Protein 1U3O (pdb70)

GO terms:
  GO:0035556 intracellular signal transduction (P, IDA)
  GO:0007399 nervous system development (P, IDA)
  GO:0005085 guanyl-nucleotide exchange factor activity (F, TAS)
  GO:0043025 neuronal cell body (C, IDA)
  GO:0048471 perinuclear region of cytoplasm (C, IDA)
  GO:0050773 regulation of dendrite development (P, IDA)
  GO:0007409 axonogenesis (P, IDA)
  GO:0005515 protein binding (F, IPI)
  GO:0019899 enzyme binding (F, IPI)
  GO:0098978 glutamatergic synapse (C, IDA)
  GO:0098978 glutamatergic synapse (C, IMP)
  GO:0014069 postsynaptic density (C, IDA)
  GO:0014069 postsynaptic density (C, IMP)
  GO:1905274 regulation of modification of postsynaptic actin cytoskeleton (P, IDA)
  GO:1905274 regulation of modification of postsynaptic actin cytoskeleton (P, IMP)
  GO:0098696 regulation of neurotransmitter receptor localization to postsynaptic specialization membrane (P, IDA)
  GO:0098696 regulation of neurotransmitter receptor localization to postsynaptic specialization membrane (P, IMP)
  GO:0098793 presynapse (C, IDA)
  GO:0098793 presynapse (C, EXP)

Organism: Rattus norvegicus (NCBI:txid10116)

Radius of gyration: 10.77 Å; Cα contacts (8 Å, |Δi|>4): 151; chains: 1; bounding box: 31×25×22 Å

Sequence (67 aa):
SGGCELTVVLQDFSAAHSSELSIQVGQTVELLERPSERPGWCLVRTTERSPPQEGLVPSSTLCISHSSGGCELTVVLQDFSAAHSSELSIQVGQTVELLERPSERPGWCLVRTTERSPPQEGLVPSSTLCISHSSGGCELTVVLQDFSAAHSSELSIQVGQTVELLERPSERPGWCLVRTTERSPPQEGLVPSSTLCISHSSGGCELTVVLQDFSAAHSSELSIQVGQTVELLERPSERPGWCLVRTTERSPPQEGLVPSSTLCISHSSGGCELTVVLQDFSAAHSSELSIQVGQTVELLERPSERPGWCLVRTTERSPPQEGLVPSSTLCISHSSGGCELTVVLQDFSAAHSSELSIQVGQTVELLERPSERPGWCLVRTTERSPPQEGLVPSSTLCISHSSGGCELTVVLQDFSAAHSSELSIQVGQTVELLERPSERPGWCLVRTTERSPPQEGLVPSSTLCISHSSGGCELTVVLQDFSAAHSSELSIQVGQTVELLERPSERPGWCLVRTTERSPPQEGLVPSSTLCISHSSGGCELTVVLQDFSAAHSSELSIQVGQTVELLERPSERPGWCLVRTTERSPPQEGLVPSSTLCISHSSGGCELTVVLQDFSAAHSSELSIQVGQTVELLERPSERPGWCLVRTTERSPPQEGLVPSSTLCISHSSGGCELTVVLQDFSAAHSSELSIQVGQTVELLERPSERPGWCLVRTTERSPPQEGLVPSSTLCISHSSGGCELTVVLQDFSAAHSSELSIQVGQTVELLERPSERPGWCLVRTTERSPPQEGLVPSSTLCISHSSGGCELTVVLQDFSAAHSSELSIQVGQTVELLERPSERPGWCLVRTTERSPPQEGLVPSSTLCISHSSGGCELTVVLQDFSAAHSSELSIQVGQTVELLERPSERPGWCLVRTTERSPPQEGLVPSSTLCISHSSGGCELTVVLQDFSAAHSSELSIQVGQTVELLERPSERPGWCLVRTTERSPPQEGLVPSSTLCISHSSGGCELTVVLQDFSAAHSSELSIQVGQTVELLERPSERPGWCLVRTTERSPPQEGLVPSSTLCISHSSGGCELTVVLQDFSAAHSSELSIQVGQTVELLERPSERPGWCLVRTTERSPPQEGLVPSSTLCISHSSGGCELTVVLQDFSAAHSSELSIQVGQTVELLERPSERPGWCLVRTTERSPPQEGLVPSSTLCISHSSGGCELTVVLQDFSAAHSSELSIQVGQTVELLERPSERPGWCLVRTTERSPPQEGLVPSSTLCISHSSGGCELTVVLQDFSAAHSSELSIQVGQTVELLERPSERPGWCLVRTTERSPPQEGLVPSSTLCISHS

Nearest PDB structures (foldseek):
  1u3o-assembly1_A  TM=9.464E-01  e=4.073E-11  Rattus norvegicus
  1wfw-assembly1_A  TM=7.155E-01  e=1.075E-03  Mus musculus
  2kro-assembly1_A  TM=7.265E-01  e=5.458E-03  Mus musculus
  2kr3-assembly1_A  TM=6.565E-01  e=2.635E-03  Gallus gallus
  2da9-assembly1_A  TM=7.059E-01  e=9.037E-03  Mus musculus

Structure (mmCIF, N/CA/C/O backbone):
data_1U3O
#
_entry.id   1U3O
#
loop_
_atom_site.group_PDB
_atom_site.id
_atom_site.type_symbol
_atom_site.label_atom_id
_atom_site.label_alt_id
_atom_site.label_comp_id
_atom_site.label_asym_id
_atom_site.label_entity_id
_atom_site.label_seq_id
_atom_site.pdbx_PDB_ins_code
_atom_site.Cartn_x
_atom_site.Cartn_y
_atom_site.Cartn_z
_atom_site.occupancy
_atom_site.B_iso_or_equiv
_atom_site.auth_seq_id
_atom_site.auth_comp_id
_atom_site.auth_asym_id
_atom_site.auth_atom_id
_atom_site.pdbx_PDB_model_num
ATOM 1 N N . SER A 1 14 ? -9.464 -12.911 1.786 1.00 0.00 14 SER A N 1
ATOM 2 C CA . SER A 1 14 ? -8.798 -11.693 1.329 1.00 0.00 14 SER A CA 1
ATOM 3 C C . SER A 1 14 ? -7.497 -12.022 0.599 1.00 0.00 14 SER A C 1
ATOM 4 O O . SER A 1 14 ? -7.444 -12.001 -0.631 1.00 0.00 14 SER A O 1
ATOM 12 N N . GLY A 1 15 ? -6.451 -12.327 1.362 1.00 0.00 15 GLY A N 1
ATOM 13 C CA . GLY A 1 15 ? -5.170 -12.654 0.766 1.00 0.00 15 GLY A CA 1
ATOM 14 C C . GLY A 1 15 ? -4.001 -12.156 1.593 1.00 0.00 15 GLY A C 1
ATOM 15 O O . GLY A 1 15 ? -3.298 -12.944 2.224 1.00 0.00 15 GLY A O 1
ATOM 19 N N . GLY A 1 16 ? -3.793 -10.843 1.588 1.00 0.00 16 GLY A N 1
ATOM 20 C CA . GLY A 1 16 ? -2.700 -10.263 2.346 1.00 0.00 16 GLY A CA 1
ATOM 21 C C . GLY A 1 16 ? -2.693 -8.748 2.288 1.00 0.00 16 GLY A C 1
ATOM 22 O O . GLY A 1 16 ? -2.754 -8.163 1.209 1.00 0.00 16 GLY A O 1
ATOM 26 N N . CYS A 1 17 ? -2.612 -8.114 3.450 1.00 0.00 17 CYS A N 1
ATOM 27 C CA . CYS A 1 17 ? -2.586 -6.662 3.539 1.00 0.00 17 CYS A CA 1
ATOM 28 C C . CYS A 1 17 ? -1.492 -6.217 4.494 1.00 0.00 17 CYS A C 1
ATOM 29 O O . CYS A 1 17 ? -1.351 -6.760 5.589 1.00 0.00 17 CYS A O 1
ATOM 37 N N . GLU A 1 18 ? -0.724 -5.227 4.075 1.00 0.00 18 GLU A N 1
ATOM 38 C CA . GLU A 1 18 ? 0.359 -4.706 4.898 1.00 0.00 18 GLU A CA 1
ATOM 39 C C . GLU A 1 18 ? 0.244 -3.202 5.019 1.00 0.00 18 GLU A C 1
ATOM 40 O O . GLU A 1 18 ? -0.214 -2.539 4.102 1.00 0.00 18 GLU A O 1
ATOM 52 N N . LEU A 1 19 ? 0.667 -2.671 6.148 1.00 0.00 19 LEU A N 1
ATOM 53 C CA . LEU A 1 19 ? 0.605 -1.228 6.364 1.00 0.00 19 LEU A CA 1
ATOM 54 C C . LEU A 1 19 ? 1.745 -0.535 5.636 1.00 0.00 19 LEU A C 1
ATOM 55 O O . LEU A 1 19 ? 2.906 -0.928 5.746 1.00 0.00 19 LEU A O 1
ATOM 71 N N . THR A 1 20 ? 1.393 0.496 4.891 1.00 0.00 20 THR A N 1
ATOM 72 C CA . THR A 1 20 ? 2.364 1.264 4.128 1.00 0.00 20 THR A CA 1
ATOM 73 C C . THR A 1 20 ? 2.042 2.750 4.191 1.00 0.00 20 THR A C 1
ATOM 74 O O . THR A 1 20 ? 0.887 3.140 4.361 1.00 0.00 20 THR A O 1
ATOM 85 N N . VAL A 1 21 ? 3.068 3.573 4.045 1.00 0.00 21 VAL A N 1
ATOM 86 C CA . VAL A 1 21 ? 2.908 5.014 4.075 1.00 0.00 21 VAL A CA 1
ATOM 87 C C . VAL A 1 21 ? 3.350 5.612 2.751 1.00 0.00 21 VAL A C 1
ATOM 88 O O . VAL A 1 21 ? 4.410 5.266 2.230 1.00 0.00 21 VAL A O 1
ATOM 101 N N . VAL A 1 22 ? 2.536 6.499 2.197 1.00 0.00 22 VAL A N 1
ATOM 102 C CA . VAL A 1 22 ? 2.863 7.117 0.931 1.00 0.00 22 VAL A CA 1
ATOM 103 C C . VAL A 1 22 ? 3.984 8.129 1.080 1.00 0.00 22 VAL A C 1
ATOM 104 O O . VAL A 1 22 ? 3.934 9.014 1.935 1.00 0.00 22 VAL A O 1
ATOM 117 N N . LEU A 1 23 ? 5.002 7.986 0.242 1.00 0.00 23 LEU A N 1
ATOM 118 C CA . LEU A 1 23 ? 6.144 8.878 0.275 1.00 0.00 23 LEU A CA 1
ATOM 119 C C . LEU A 1 23 ? 5.837 10.203 -0.418 1.00 0.00 23 LEU A C 1
ATOM 120 O O . LEU A 1 23 ? 6.483 11.214 -0.145 1.00 0.00 23 LEU A O 1
ATOM 136 N N . GLN A 1 24 ? 4.864 10.196 -1.324 1.00 0.00 24 GLN A N 1
ATOM 137 C CA . GLN A 1 24 ? 4.491 11.393 -2.048 1.00 0.00 24 GLN A CA 1
ATOM 138 C C . GLN A 1 24 ? 2.980 11.427 -2.276 1.00 0.00 24 GLN A C 1
ATOM 139 O O . GLN A 1 24 ? 2.341 10.379 -2.376 1.00 0.00 24 GLN A O 1
ATOM 153 N N . ASP A 1 25 ? 2.408 12.624 -2.360 1.00 0.00 25 ASP A N 1
ATOM 154 C CA . ASP A 1 25 ? 0.970 12.746 -2.580 1.00 0.00 25 ASP A CA 1
ATOM 155 C C . ASP A 1 25 ? 0.618 12.256 -3.975 1.00 0.00 25 ASP A C 1
ATOM 156 O O . ASP A 1 25 ? 1.392 12.404 -4.920 1.00 0.00 25 ASP A O 1
ATOM 165 N N . PHE A 1 26 ? -0.559 11.680 -4.085 1.00 0.00 26 PHE A N 1
ATOM 166 C CA . PHE A 1 26 ? -1.052 11.163 -5.349 1.00 0.00 26 PHE A CA 1
ATOM 167 C C . PHE A 1 26 ? -2.543 11.355 -5.467 1.00 0.00 26 PHE A C 1
ATOM 168 O O . PHE A 1 26 ? -3.247 11.412 -4.469 1.00 0.00 26 PHE A O 1
ATOM 185 N N . SER A 1 27 ? -3.020 11.442 -6.688 1.00 0.00 27 SER A N 1
ATOM 186 C CA . SER A 1 27 ? -4.417 11.596 -6.945 1.00 0.00 27 SER A CA 1
ATOM 187 C C . SER A 1 27 ? -4.876 10.491 -7.884 1.00 0.00 27 SER A C 1
ATOM 188 O O . SER A 1 27 ? -4.179 10.143 -8.837 1.00 0.00 27 SER A O 1
ATOM 196 N N . ALA A 1 28 ? -6.030 9.927 -7.586 1.00 0.00 28 ALA A N 1
ATOM 197 C CA . ALA A 1 28 ? -6.592 8.839 -8.361 1.00 0.00 28 ALA A CA 1
ATOM 198 C C . ALA A 1 28 ? -6.612 9.103 -9.861 1.00 0.00 28 ALA A C 1
ATOM 199 O O . ALA A 1 28 ? -6.117 10.120 -10.347 1.00 0.00 28 ALA A O 1
ATOM 206 N N . ALA A 1 29 ? -7.206 8.158 -10.579 1.00 0.00 29 ALA A N 1
ATOM 207 C CA . ALA A 1 29 ? -7.327 8.230 -12.029 1.00 0.00 29 ALA A CA 1
ATOM 208 C C . ALA A 1 29 ? -7.997 6.973 -12.568 1.00 0.00 29 ALA A C 1
ATOM 209 O O . ALA A 1 29 ? -8.741 7.024 -13.548 1.00 0.00 29 ALA A O 1
ATOM 216 N N . HIS A 1 30 ? -7.728 5.838 -11.921 1.00 0.00 30 HIS A N 1
ATOM 217 C CA . HIS A 1 30 ? -8.305 4.567 -12.339 1.00 0.00 30 HIS A CA 1
ATOM 218 C C . HIS A 1 30 ? -9.416 4.111 -11.391 1.00 0.00 30 HIS A C 1
ATOM 219 O O . HIS A 1 30 ? -9.737 4.770 -10.397 1.00 0.00 30 HIS A O 1
ATOM 234 N N . SER A 1 31 ? -9.999 2.971 -11.727 1.00 0.00 31 SER A N 1
ATOM 235 C CA . SER A 1 31 ? -11.097 2.382 -10.961 1.00 0.00 31 SER A CA 1
ATOM 236 C C . SER A 1 31 ? -10.805 2.325 -9.467 1.00 0.00 31 SER A C 1
ATOM 237 O O . SER A 1 31 ? -11.486 2.966 -8.668 1.00 0.00 31 SER A O 1
ATOM 245 N N . SER A 1 32 ? -9.806 1.540 -9.093 1.00 0.00 32 SER A N 1
ATOM 246 C CA . SER A 1 32 ? -9.449 1.388 -7.691 1.00 0.00 32 SER A CA 1
ATOM 247 C C . SER A 1 32 ? -8.372 2.384 -7.266 1.00 0.00 32 SER A C 1
ATOM 248 O O . SER A 1 32 ? -7.494 2.043 -6.480 1.00 0.00 32 SER A O 1
ATOM 256 N N . GLU A 1 33 ? -8.440 3.612 -7.783 1.00 0.00 33 GLU A N 1
ATOM 257 C CA . GLU A 1 33 ? -7.473 4.636 -7.446 1.00 0.00 33 GLU A CA 1
ATOM 258 C C . GLU A 1 33 ? -8.060 5.645 -6.472 1.00 0.00 33 GLU A C 1
ATOM 259 O O . GLU A 1 33 ? -9.276 5.828 -6.409 1.00 0.00 33 GLU A O 1
ATOM 271 N N . LEU A 1 34 ? -7.191 6.313 -5.727 1.00 0.00 34 LEU A N 1
ATOM 272 C CA . LEU A 1 34 ? -7.628 7.316 -4.781 1.00 0.00 34 LEU A CA 1
ATOM 273 C C . LEU A 1 34 ? -6.543 8.353 -4.555 1.00 0.00 34 LEU A C 1
ATOM 274 O O . LEU A 1 34 ? -5.387 8.144 -4.914 1.00 0.00 34 LEU A O 1
ATOM 290 N N . SER A 1 35 ? -6.926 9.470 -3.958 1.00 0.00 35 SER A N 1
ATOM 291 C CA . SER A 1 35 ? -6.000 10.533 -3.678 1.00 0.00 35 SER A CA 1
ATOM 292 C C . SER A 1 35 ? -5.385 10.347 -2.309 1.00 0.00 35 SER A C 1
ATOM 293 O O . SER A 1 35 ? -6.079 10.221 -1.299 1.00 0.00 35 SER A O 1
ATOM 301 N N . ILE A 1 36 ? -4.073 10.320 -2.300 1.00 0.00 36 ILE A N 1
ATOM 302 C CA . ILE A 1 36 ? -3.304 10.139 -1.087 1.00 0.00 36 ILE A CA 1
ATOM 303 C C . ILE A 1 36 ? -2.321 11.285 -0.906 1.00 0.00 36 ILE A C 1
ATOM 304 O O . ILE A 1 36 ? -2.052 12.044 -1.837 1.00 0.00 36 ILE A O 1
ATOM 320 N N . GLN A 1 37 ? -1.801 11.409 0.300 1.00 0.00 37 GLN A N 1
ATOM 321 C CA . GLN A 1 37 ? -0.862 12.454 0.634 1.00 0.00 37 GLN A CA 1
ATOM 322 C C . GLN A 1 37 ? 0.361 11.898 1.349 1.00 0.00 37 GLN A C 1
ATOM 323 O O . GLN A 1 37 ? 0.274 10.935 2.104 1.00 0.00 37 GLN A O 1
ATOM 337 N N . VAL A 1 38 ? 1.495 12.530 1.104 1.00 0.00 38 VAL A N 1
ATOM 338 C CA . VAL A 1 38 ? 2.755 12.123 1.712 1.00 0.00 38 VAL A CA 1
ATOM 339 C C . VAL A 1 38 ? 2.692 12.194 3.240 1.00 0.00 38 VAL A C 1
ATOM 340 O O . VAL A 1 38 ? 2.475 13.264 3.807 1.00 0.00 38 VAL A O 1
ATOM 353 N N . GLY A 1 39 ? 2.920 11.061 3.903 1.00 0.00 39 GLY A N 1
ATOM 354 C CA . GLY A 1 39 ? 2.922 11.048 5.358 1.00 0.00 39 GLY A CA 1
ATOM 355 C C . GLY A 1 39 ? 1.843 10.192 5.984 1.00 0.00 39 GLY A C 1
ATOM 356 O O . GLY A 1 39 ? 1.976 9.770 7.133 1.00 0.00 39 GLY A O 1
ATOM 360 N N . GLN A 1 40 ? 0.769 9.947 5.255 1.00 0.00 40 GLN A N 1
ATOM 361 C CA . GLN A 1 40 ? -0.324 9.159 5.775 1.00 0.00 40 GLN A CA 1
ATOM 362 C C . GLN A 1 40 ? -0.025 7.668 5.729 1.00 0.00 40 GLN A C 1
ATOM 363 O O . GLN A 1 40 ? 0.930 7.229 5.089 1.00 0.00 40 GLN A O 1
ATOM 377 N N . THR A 1 41 ? -0.868 6.897 6.399 1.00 0.00 41 THR A N 1
ATOM 378 C CA . THR A 1 41 ? -0.719 5.450 6.425 1.00 0.00 41 THR A CA 1
ATOM 379 C C . THR A 1 41 ? -1.952 4.755 5.883 1.00 0.00 41 THR A C 1
ATOM 380 O O . THR A 1 41 ? -3.070 4.962 6.356 1.00 0.00 41 THR A O 1
ATOM 391 N N . VAL A 1 42 ? -1.712 3.874 4.944 1.00 0.00 42 VAL A N 1
ATOM 392 C CA . VAL A 1 42 ? -2.749 3.063 4.381 1.00 0.00 42 VAL A CA 1
ATOM 393 C C . VAL A 1 42 ? -2.135 1.711 4.024 1.00 0.00 42 VAL A C 1
ATOM 394 O O . VAL A 1 42 ? -0.984 1.626 3.598 1.00 0.00 42 VAL A O 1
ATOM 407 N N . GLU A 1 43 ? -2.896 0.665 4.264 1.00 0.00 43 GLU A N 1
ATOM 408 C CA . GLU A 1 43 ? -2.428 -0.690 4.039 1.00 0.00 43 GLU A CA 1
ATOM 409 C C . GLU A 1 43 ? -2.456 -1.097 2.569 1.00 0.00 43 GLU A C 1
ATOM 410 O O . GLU A 1 43 ? -3.492 -1.048 1.919 1.00 0.00 43 GLU A O 1
ATOM 422 N N . LEU A 1 44 ? -1.302 -1.525 2.064 1.00 0.00 44 LEU A N 1
ATOM 423 C CA . LEU A 1 44 ? -1.189 -1.967 0.694 1.00 0.00 44 LEU A CA 1
ATOM 424 C C . LEU A 1 44 ? -1.922 -3.270 0.475 1.00 0.00 44 LEU A C 1
ATOM 425 O O . LEU A 1 44 ? -2.021 -4.116 1.377 1.00 0.00 44 LEU A O 1
ATOM 441 N N . LEU A 1 45 ? -2.435 -3.401 -0.738 1.00 0.00 45 LEU A N 1
ATOM 442 C CA . LEU A 1 45 ? -3.192 -4.575 -1.145 1.00 0.00 45 LEU A CA 1
ATOM 443 C C . LEU A 1 45 ? -2.278 -5.761 -1.426 1.00 0.00 45 LEU A C 1
ATOM 444 O O . LEU A 1 45 ? -2.436 -6.820 -0.826 1.00 0.00 45 LEU A O 1
ATOM 460 N N . GLU A 1 46 ? -1.332 -5.599 -2.352 1.00 0.00 46 GLU A N 1
ATOM 461 C CA . GLU A 1 46 ? -0.433 -6.673 -2.697 1.00 0.00 46 GLU A CA 1
ATOM 462 C C . GLU A 1 46 ? 1.035 -6.233 -2.584 1.00 0.00 46 GLU A C 1
ATOM 463 O O . GLU A 1 46 ? 1.362 -5.333 -1.811 1.00 0.00 46 GLU A O 1
ATOM 475 N N . ARG A 1 47 ? 1.909 -6.887 -3.341 1.00 0.00 47 ARG A N 1
ATOM 476 C CA . ARG A 1 47 ? 3.338 -6.590 -3.315 1.00 0.00 47 ARG A CA 1
ATOM 477 C C . ARG A 1 47 ? 3.879 -6.334 -4.723 1.00 0.00 47 ARG A C 1
ATOM 478 O O . ARG A 1 47 ? 3.187 -6.579 -5.711 1.00 0.00 47 ARG A O 1
ATOM 499 N N . PRO A 1 48 ? 5.134 -5.840 -4.841 1.00 0.00 48 PRO A N 1
ATOM 500 C CA . PRO A 1 48 ? 5.751 -5.563 -6.131 1.00 0.00 48 PRO A CA 1
ATOM 501 C C . PRO A 1 48 ? 6.486 -6.770 -6.718 1.00 0.00 48 PRO A C 1
ATOM 502 O O . PRO A 1 48 ? 7.426 -6.610 -7.497 1.00 0.00 48 PRO A O 1
ATOM 513 N N . SER A 1 49 ? 6.053 -7.976 -6.354 1.00 0.00 49 SER A N 1
ATOM 514 C CA . SER A 1 49 ? 6.675 -9.191 -6.865 1.00 0.00 49 SER A CA 1
ATOM 515 C C . SER A 1 49 ? 6.397 -9.341 -8.349 1.00 0.00 49 SER A C 1
ATOM 516 O O . SER A 1 49 ? 7.295 -9.607 -9.147 1.00 0.00 49 SER A O 1
ATOM 524 N N . GLU A 1 50 ? 5.142 -9.149 -8.700 1.00 0.00 50 GLU A N 1
ATOM 525 C CA . GLU A 1 50 ? 4.697 -9.232 -10.072 1.00 0.00 50 GLU A CA 1
ATOM 526 C C . GLU A 1 50 ? 5.124 -7.985 -10.833 1.00 0.00 50 GLU A C 1
ATOM 527 O O . GLU A 1 50 ? 5.516 -8.041 -11.997 1.00 0.00 50 GLU A O 1
ATOM 539 N N . ARG A 1 51 ? 5.046 -6.860 -10.137 1.00 0.00 51 ARG A N 1
ATOM 540 C CA . ARG A 1 51 ? 5.424 -5.571 -10.699 1.00 0.00 51 ARG A CA 1
ATOM 541 C C . ARG A 1 51 ? 6.527 -4.937 -9.848 1.00 0.00 51 ARG A C 1
ATOM 542 O O . ARG A 1 51 ? 6.330 -4.701 -8.659 1.00 0.00 51 ARG A O 1
ATOM 563 N N . PRO A 1 52 ? 7.709 -4.658 -10.426 1.00 0.00 52 PRO A N 1
ATOM 564 C CA . PRO A 1 52 ? 8.811 -4.066 -9.688 1.00 0.00 52 PRO A CA 1
ATOM 565 C C . PRO A 1 52 ? 8.812 -2.550 -9.758 1.00 0.00 52 PRO A C 1
ATOM 566 O O . PRO A 1 52 ? 9.046 -1.963 -10.815 1.00 0.00 52 PRO A O 1
ATOM 577 N N . GLY A 1 53 ? 8.552 -1.921 -8.620 1.00 0.00 53 GLY A N 1
ATOM 578 C CA . GLY A 1 53 ? 8.529 -0.477 -8.560 1.00 0.00 53 GLY A CA 1
ATOM 579 C C . GLY A 1 53 ? 7.177 0.095 -8.203 1.00 0.00 53 GLY A C 1
ATOM 580 O O . GLY A 1 53 ? 7.031 1.307 -8.087 1.00 0.00 53 GLY A O 1
ATOM 584 N N . TRP A 1 54 ? 6.180 -0.767 -8.067 1.00 0.00 54 TRP A N 1
ATOM 585 C CA . TRP A 1 54 ? 4.828 -0.351 -7.758 1.00 0.00 54 TRP A CA 1
ATOM 586 C C . TRP A 1 54 ? 4.338 -0.812 -6.375 1.00 0.00 54 TRP A C 1
ATOM 587 O O . TRP A 1 54 ? 4.888 -1.737 -5.778 1.00 0.00 54 TRP A O 1
ATOM 608 N N . CYS A 1 55 ? 3.260 -0.172 -5.907 1.00 0.00 55 CYS A N 1
ATOM 609 C CA . CYS A 1 55 ? 2.639 -0.524 -4.631 1.00 0.00 55 CYS A CA 1
ATOM 610 C C . CYS A 1 55 ? 1.200 -0.029 -4.575 1.00 0.00 55 CYS A C 1
ATOM 611 O O . CYS A 1 55 ? 0.814 0.903 -5.274 1.00 0.00 55 CYS A O 1
ATOM 619 N N . LEU A 1 56 ? 0.412 -0.687 -3.756 1.00 0.00 56 LEU A N 1
ATOM 620 C CA . LEU A 1 56 ? -0.995 -0.359 -3.607 1.00 0.00 56 LEU A CA 1
ATOM 621 C C . LEU A 1 56 ? -1.297 0.235 -2.238 1.00 0.00 56 LEU A C 1
ATOM 622 O O . LEU A 1 56 ? -0.523 0.065 -1.299 1.00 0.00 56 LEU A O 1
ATOM 638 N N . VAL A 1 57 ? -2.420 0.949 -2.130 1.00 0.00 57 VAL A N 1
ATOM 639 C CA . VAL A 1 57 ? -2.798 1.565 -0.862 1.00 0.00 57 VAL A CA 1
ATOM 640 C C . VAL A 1 57 ? -4.300 1.405 -0.569 1.00 0.00 57 VAL A C 1
ATOM 641 O O . VAL A 1 57 ? -5.132 1.868 -1.326 1.00 0.00 57 VAL A O 1
ATOM 654 N N . ARG A 1 58 ? -4.633 0.784 0.566 1.00 0.00 58 ARG A N 1
ATOM 655 C CA . ARG A 1 58 ? -6.029 0.601 0.976 1.00 0.00 58 ARG A CA 1
ATOM 656 C C . ARG A 1 58 ? -6.279 1.196 2.375 1.00 0.00 58 ARG A C 1
ATOM 657 O O . ARG A 1 58 ? -5.446 1.075 3.268 1.00 0.00 58 ARG A O 1
ATOM 678 N N . THR A 1 59 ? -7.452 1.798 2.583 1.00 0.00 59 THR A N 1
ATOM 679 C CA . THR A 1 59 ? -7.779 2.358 3.885 1.00 0.00 59 THR A CA 1
ATOM 680 C C . THR A 1 59 ? -8.884 1.557 4.544 1.00 0.00 59 THR A C 1
ATOM 681 O O . THR A 1 59 ? -9.901 1.262 3.920 1.00 0.00 59 THR A O 1
ATOM 692 N N . THR A 1 60 ? -8.666 1.202 5.807 1.00 0.00 60 THR A N 1
ATOM 693 C CA . THR A 1 60 ? -9.634 0.425 6.570 1.00 0.00 60 THR A CA 1
ATOM 694 C C . THR A 1 60 ? -10.132 1.198 7.794 1.00 0.00 60 THR A C 1
ATOM 695 O O . THR A 1 60 ? -11.159 0.846 8.376 1.00 0.00 60 THR A O 1
ATOM 706 N N . GLU A 1 61 ? -9.420 2.264 8.177 1.00 0.00 61 GLU A N 1
ATOM 707 C CA . GLU A 1 61 ? -9.827 3.081 9.317 1.00 0.00 61 GLU A CA 1
ATOM 708 C C . GLU A 1 61 ? -10.747 4.225 8.880 1.00 0.00 61 GLU A C 1
ATOM 709 O O . GLU A 1 61 ? -10.937 5.198 9.610 1.00 0.00 61 GLU A O 1
ATOM 721 N N . ARG A 1 62 ? -11.322 4.088 7.689 1.00 0.00 62 ARG A N 1
ATOM 722 C CA . ARG A 1 62 ? -12.225 5.061 7.132 1.00 0.00 62 ARG A CA 1
ATOM 723 C C . ARG A 1 62 ? -13.349 4.316 6.432 1.00 0.00 62 ARG A C 1
ATOM 724 O O . ARG A 1 62 ? -13.195 3.864 5.299 1.00 0.00 62 ARG A O 1
ATOM 745 N N . SER A 1 63 ? -14.464 4.159 7.125 1.00 0.00 63 SER A N 1
ATOM 746 C CA . SER A 1 63 ? -15.597 3.427 6.579 1.00 0.00 63 SER A CA 1
ATOM 747 C C . SER A 1 63 ? -16.434 4.316 5.651 1.00 0.00 63 SER A C 1
ATOM 748 O O . SER A 1 63 ? -16.861 5.398 6.054 1.00 0.00 63 SER A O 1
ATOM 756 N N . PRO A 1 64 ? -16.684 3.882 4.389 1.00 0.00 64 PRO A N 1
ATOM 757 C CA . PRO A 1 64 ? -16.206 2.601 3.840 1.00 0.00 64 PRO A CA 1
ATOM 758 C C . PRO A 1 64 ? -14.741 2.660 3.392 1.00 0.00 64 PRO A C 1
ATOM 759 O O . PRO A 1 64 ? -14.273 3.701 2.930 1.00 0.00 64 PRO A O 1
ATOM 770 N N . PRO A 1 65 ? -13.993 1.536 3.504 1.00 0.00 65 PRO A N 1
ATOM 771 C CA . PRO A 1 65 ? -12.583 1.476 3.089 1.00 0.00 65 PRO A CA 1
ATOM 772 C C . PRO A 1 65 ? -12.399 1.972 1.666 1.00 0.00 65 PRO A C 1
ATOM 773 O O . PRO A 1 65 ? -13.371 2.199 0.945 1.00 0.00 65 PRO A O 1
ATOM 784 N N . GLN A 1 66 ? -11.151 2.145 1.271 1.00 0.00 66 GLN A N 1
ATOM 785 C CA . GLN A 1 66 ? -10.829 2.613 -0.040 1.00 0.00 66 GLN A CA 1
ATOM 786 C C . GLN A 1 66 ? -9.575 1.909 -0.521 1.00 0.00 66 GLN A C 1
ATOM 787 O O . GLN A 1 66 ? -8.821 1.374 0.288 1.00 0.00 66 GLN A O 1
ATOM 801 N N . GLU A 1 67 ? -9.353 1.884 -1.827 1.00 0.00 67 GLU A N 1
ATOM 802 C CA . GLU A 1 67 ? -8.183 1.210 -2.368 1.00 0.00 67 GLU A CA 1
ATOM 803 C C . GLU A 1 67 ? -7.522 2.069 -3.430 1.00 0.00 67 GLU A C 1
ATOM 804 O O . GLU A 1 67 ? -8.185 2.835 -4.126 1.00 0.00 67 GLU A O 1
ATOM 816 N N . GLY A 1 68 ? -6.211 1.951 -3.520 1.00 0.00 68 GLY A N 1
ATOM 817 C CA . GLY A 1 68 ? -5.463 2.764 -4.466 1.00 0.00 68 GLY A CA 1
ATOM 818 C C . GLY A 1 68 ? -4.317 2.045 -5.146 1.00 0.00 68 GLY A C 1
ATOM 819 O O . GLY A 1 68 ? -3.973 0.916 -4.794 1.00 0.00 68 GLY A O 1
ATOM 823 N N . LEU A 1 69 ? -3.722 2.727 -6.123 1.00 0.00 69 LEU A N 1
ATOM 824 C CA . LEU A 1 69 ? -2.597 2.191 -6.876 1.00 0.00 69 LEU A CA 1
ATOM 825 C C . LEU A 1 69 ? -1.618 3.290 -7.266 1.00 0.00 69 LEU A C 1
ATOM 826 O O . LEU A 1 69 ? -2.004 4.323 -7.812 1.00 0.00 69 LEU A O 1
ATOM 842 N N . VAL A 1 70 ? -0.346 3.048 -6.987 1.00 0.00 70 VAL A N 1
ATOM 843 C CA . VAL A 1 70 ? 0.713 3.996 -7.311 1.00 0.00 70 VAL A CA 1
ATOM 844 C C . VAL A 1 70 ? 2.043 3.264 -7.313 1.00 0.00 70 VAL A C 1
ATOM 845 O O . VAL A 1 70 ? 2.091 2.078 -6.990 1.00 0.00 70 VAL A O 1
ATOM 858 N N . PRO A 1 71 ? 3.152 3.929 -7.664 1.00 0.00 71 PRO A N 1
ATOM 859 C CA . PRO A 1 71 ? 4.434 3.283 -7.670 1.00 0.00 71 PRO A CA 1
ATOM 860 C C . PRO A 1 71 ? 5.125 3.379 -6.318 1.00 0.00 71 PRO A C 1
ATOM 861 O O . PRO A 1 71 ? 4.854 4.279 -5.528 1.00 0.00 71 PRO A O 1
ATOM 872 N N . SER A 1 72 ? 6.016 2.437 -6.067 1.00 0.00 72 SER A N 1
ATOM 873 C CA . SER A 1 72 ? 6.771 2.364 -4.822 1.00 0.00 72 SER A CA 1
ATOM 874 C C . SER A 1 72 ? 7.362 3.722 -4.437 1.00 0.00 72 SER A C 1
ATOM 875 O O . SER A 1 72 ? 7.574 4.004 -3.260 1.00 0.00 72 SER A O 1
ATOM 883 N N . SER A 1 73 ? 7.618 4.564 -5.431 1.00 0.00 73 SER A N 1
ATOM 884 C CA . SER A 1 73 ? 8.170 5.888 -5.173 1.00 0.00 73 SER A CA 1
ATOM 885 C C . SER A 1 73 ? 7.239 6.685 -4.262 1.00 0.00 73 SER A C 1
ATOM 886 O O . SER A 1 73 ? 7.685 7.529 -3.484 1.00 0.00 73 SER A O 1
ATOM 894 N N . THR A 1 74 ? 5.941 6.413 -4.373 1.00 0.00 74 THR A N 1
ATOM 895 C CA . THR A 1 74 ? 4.933 7.095 -3.580 1.00 0.00 74 THR A CA 1
ATOM 896 C C . THR A 1 74 ? 4.364 6.178 -2.501 1.00 0.00 74 THR A C 1
ATOM 897 O O . THR A 1 74 ? 3.396 6.534 -1.842 1.00 0.00 74 THR A O 1
ATOM 908 N N . LEU A 1 75 ? 4.950 4.995 -2.339 1.00 0.00 75 LEU A N 1
ATOM 909 C CA . LEU A 1 75 ? 4.491 4.040 -1.358 1.00 0.00 75 LEU A CA 1
ATOM 910 C C . LEU A 1 75 ? 5.668 3.404 -0.638 1.00 0.00 75 LEU A C 1
ATOM 911 O O . LEU A 1 75 ? 6.633 2.967 -1.258 1.00 0.00 75 LEU A O 1
ATOM 927 N N . CYS A 1 76 ? 5.571 3.345 0.672 1.00 0.00 76 CYS A N 1
ATOM 928 C CA . CYS A 1 76 ? 6.622 2.750 1.497 1.00 0.00 76 CYS A CA 1
ATOM 929 C C . CYS A 1 76 ? 6.885 1.307 1.077 1.00 0.00 76 CYS A C 1
ATOM 930 O O . CYS A 1 76 ? 5.970 0.484 1.042 1.00 0.00 76 CYS A O 1
ATOM 938 N N . ILE A 1 77 ? 8.138 1.008 0.751 1.00 0.00 77 ILE A N 1
ATOM 939 C CA . ILE A 1 77 ? 8.512 -0.333 0.324 1.00 0.00 77 ILE A CA 1
ATOM 940 C C . ILE A 1 77 ? 9.773 -0.817 1.043 1.00 0.00 77 ILE A C 1
ATOM 941 O O . ILE A 1 77 ? 10.353 -0.094 1.852 1.00 0.00 77 ILE A O 1
ATOM 957 N N . SER A 1 78 ? 10.187 -2.044 0.739 1.00 0.00 78 SER A N 1
ATOM 958 C CA . SER A 1 78 ? 11.375 -2.625 1.353 1.00 0.00 78 SER A CA 1
ATOM 959 C C . SER A 1 78 ? 12.419 -2.970 0.295 1.00 0.00 78 SER A C 1
ATOM 960 O O . SER A 1 78 ? 13.586 -2.594 0.415 1.00 0.00 78 SER A O 1
ATOM 968 N N . HIS A 1 79 ? 11.991 -3.685 -0.740 1.00 0.00 79 HIS A N 1
ATOM 969 C CA . HIS A 1 79 ? 12.886 -4.083 -1.822 1.00 0.00 79 HIS A CA 1
ATOM 970 C C . HIS A 1 79 ? 13.992 -5.000 -1.304 1.00 0.00 79 HIS A C 1
ATOM 971 O O . HIS A 1 79 ? 14.757 -4.628 -0.414 1.00 0.00 79 HIS A O 1
ATOM 986 N N . SER A 1 80 ? 14.070 -6.200 -1.870 1.00 0.00 80 SER A N 1
ATOM 987 C CA . SER A 1 80 ? 15.081 -7.171 -1.467 1.00 0.00 80 SER A CA 1
ATOM 988 C C . SER A 1 80 ? 16.294 -7.107 -2.390 1.00 0.00 80 SER A C 1
ATOM 989 O O . SER A 1 80 ? 16.154 -7.007 -3.609 1.00 0.00 80 SER A O 1
ATOM 997 N N . SER A 1 14 ? 2.907 -15.757 4.418 1.00 0.00 14 SER A N 2
ATOM 998 C CA . SER A 1 14 ? 1.530 -15.292 4.305 1.00 0.00 14 SER A CA 2
ATOM 999 C C . SER A 1 14 ? 1.439 -13.793 4.571 1.00 0.00 14 SER A C 2
ATOM 1000 O O . SER A 1 14 ? 2.359 -13.195 5.129 1.00 0.00 14 SER A O 2
ATOM 1008 N N . GLY A 1 15 ? 0.325 -13.191 4.167 1.00 0.00 15 GLY A N 2
ATOM 1009 C CA . GLY A 1 15 ? 0.138 -11.767 4.371 1.00 0.00 15 GLY A CA 2
ATOM 1010 C C . GLY A 1 15 ? -1.233 -11.292 3.931 1.00 0.00 15 GLY A C 2
ATOM 1011 O O . GLY A 1 15 ? -2.201 -11.382 4.687 1.00 0.00 15 GLY A O 2
ATOM 1015 N N . GLY A 1 16 ? -1.316 -10.783 2.706 1.00 0.00 16 GLY A N 2
ATOM 1016 C CA . GLY A 1 16 ? -2.581 -10.298 2.188 1.00 0.00 16 GLY A CA 2
ATOM 1017 C C . GLY A 1 16 ? -2.696 -8.788 2.264 1.00 0.00 16 GLY A C 2
ATOM 1018 O O . GLY A 1 16 ? -2.898 -8.124 1.252 1.00 0.00 16 GLY A O 2
ATOM 1022 N N . CYS A 1 17 ? -2.558 -8.248 3.468 1.00 0.00 17 CYS A N 2
ATOM 1023 C CA . CYS A 1 17 ? -2.633 -6.808 3.682 1.00 0.00 17 CYS A CA 2
ATOM 1024 C C . CYS A 1 17 ? -1.504 -6.352 4.588 1.00 0.00 17 CYS A C 2
ATOM 1025 O O . CYS A 1 17 ? -1.309 -6.895 5.675 1.00 0.00 17 CYS A O 2
ATOM 1033 N N . GLU A 1 18 ? -0.766 -5.350 4.141 1.00 0.00 18 GLU A N 2
ATOM 1034 C CA . GLU A 1 18 ? 0.342 -4.819 4.921 1.00 0.00 18 GLU A CA 2
ATOM 1035 C C . GLU A 1 18 ? 0.217 -3.317 5.042 1.00 0.00 18 GLU A C 2
ATOM 1036 O O . GLU A 1 18 ? -0.283 -2.666 4.138 1.00 0.00 18 GLU A O 2
ATOM 1048 N N . LEU A 1 19 ? 0.683 -2.774 6.150 1.00 0.00 19 LEU A N 2
ATOM 1049 C CA . LEU A 1 19 ? 0.618 -1.330 6.360 1.00 0.00 19 LEU A CA 2
ATOM 1050 C C . LEU A 1 19 ? 1.703 -0.645 5.549 1.00 0.00 19 LEU A C 2
ATOM 1051 O O . LEU A 1 19 ? 2.844 -1.104 5.500 1.00 0.00 19 LEU A O 2
ATOM 1067 N N . THR A 1 20 ? 1.330 0.437 4.889 1.00 0.00 20 THR A N 2
ATOM 1068 C CA . THR A 1 20 ? 2.256 1.170 4.046 1.00 0.00 20 THR A CA 2
ATOM 1069 C C . THR A 1 20 ? 2.067 2.680 4.184 1.00 0.00 20 THR A C 2
ATOM 1070 O O . THR A 1 20 ? 0.956 3.164 4.386 1.00 0.00 20 THR A O 2
ATOM 1081 N N . VAL A 1 21 ? 3.162 3.417 4.047 1.00 0.00 21 VAL A N 2
ATOM 1082 C CA . VAL A 1 21 ? 3.130 4.868 4.124 1.00 0.00 21 VAL A CA 2
ATOM 1083 C C . VAL A 1 21 ? 3.523 5.462 2.778 1.00 0.00 21 VAL A C 2
ATOM 1084 O O . VAL A 1 21 ? 4.524 5.058 2.186 1.00 0.00 21 VAL A O 2
ATOM 1097 N N . VAL A 1 22 ? 2.734 6.410 2.285 1.00 0.00 22 VAL A N 2
ATOM 1098 C CA . VAL A 1 22 ? 3.019 7.027 1.003 1.00 0.00 22 VAL A CA 2
ATOM 1099 C C . VAL A 1 22 ? 4.062 8.127 1.122 1.00 0.00 22 VAL A C 2
ATOM 1100 O O . VAL A 1 22 ? 3.941 9.034 1.947 1.00 0.00 22 VAL A O 2
ATOM 1113 N N . LEU A 1 23 ? 5.092 8.028 0.293 1.00 0.00 23 LEU A N 2
ATOM 1114 C CA . LEU A 1 23 ? 6.174 8.997 0.294 1.00 0.00 23 LEU A CA 2
ATOM 1115 C C . LEU A 1 23 ? 5.769 10.308 -0.380 1.00 0.00 23 LEU A C 2
ATOM 1116 O O . LEU A 1 23 ? 6.320 11.361 -0.066 1.00 0.00 23 LEU A O 2
ATOM 1132 N N . GLN A 1 24 ? 4.826 10.247 -1.317 1.00 0.00 24 GLN A N 2
ATOM 1133 C CA . GLN A 1 24 ? 4.384 11.440 -2.017 1.00 0.00 24 GLN A CA 2
ATOM 1134 C C . GLN A 1 24 ? 2.870 11.418 -2.225 1.00 0.00 24 GLN A C 2
ATOM 1135 O O . GLN A 1 24 ? 2.272 10.350 -2.357 1.00 0.00 24 GLN A O 2
ATOM 1149 N N . ASP A 1 25 ? 2.255 12.595 -2.260 1.00 0.00 25 ASP A N 2
ATOM 1150 C CA . ASP A 1 25 ? 0.811 12.678 -2.462 1.00 0.00 25 ASP A CA 2
ATOM 1151 C C . ASP A 1 25 ? 0.466 12.234 -3.873 1.00 0.00 25 ASP A C 2
ATOM 1152 O O . ASP A 1 25 ? 1.234 12.436 -4.813 1.00 0.00 25 ASP A O 2
ATOM 1161 N N . PHE A 1 26 ? -0.698 11.638 -4.004 1.00 0.00 26 PHE A N 2
ATOM 1162 C CA . PHE A 1 26 ? -1.180 11.162 -5.289 1.00 0.00 26 PHE A CA 2
ATOM 1163 C C . PHE A 1 26 ? -2.673 11.331 -5.399 1.00 0.00 26 PHE A C 2
ATOM 1164 O O . PHE A 1 26 ? -3.378 11.330 -4.401 1.00 0.00 26 PHE A O 2
ATOM 1181 N N . SER A 1 27 ? -3.151 11.464 -6.616 1.00 0.00 27 SER A N 2
ATOM 1182 C CA . SER A 1 27 ? -4.550 11.600 -6.868 1.00 0.00 27 SER A CA 2
ATOM 1183 C C . SER A 1 27 ? -4.983 10.523 -7.848 1.00 0.00 27 SER A C 2
ATOM 1184 O O . SER A 1 27 ? -4.273 10.225 -8.808 1.00 0.00 27 SER A O 2
ATOM 1192 N N . ALA A 1 28 ? -6.127 9.922 -7.579 1.00 0.00 28 ALA A N 2
ATOM 1193 C CA . ALA A 1 28 ? -6.660 8.852 -8.399 1.00 0.00 28 ALA A CA 2
ATOM 1194 C C . ALA A 1 28 ? -6.651 9.157 -9.891 1.00 0.00 28 ALA A C 2
ATOM 1195 O O . ALA A 1 28 ? -6.183 10.205 -10.337 1.00 0.00 28 ALA A O 2
ATOM 1202 N N . ALA A 1 29 ? -7.190 8.209 -10.651 1.00 0.00 29 ALA A N 2
ATOM 1203 C CA . ALA A 1 29 ? -7.277 8.310 -12.104 1.00 0.00 29 ALA A CA 2
ATOM 1204 C C . ALA A 1 29 ? -7.736 6.984 -12.703 1.00 0.00 29 ALA A C 2
ATOM 1205 O O . ALA A 1 29 ? -8.372 6.959 -13.757 1.00 0.00 29 ALA A O 2
ATOM 1212 N N . HIS A 1 30 ? -7.405 5.877 -12.031 1.00 0.00 30 HIS A N 2
ATOM 1213 C CA . HIS A 1 30 ? -7.786 4.558 -12.515 1.00 0.00 30 HIS A CA 2
ATOM 1214 C C . HIS A 1 30 ? -8.954 3.977 -11.717 1.00 0.00 30 HIS A C 2
ATOM 1215 O O . HIS A 1 30 ? -9.460 4.590 -10.772 1.00 0.00 30 HIS A O 2
ATOM 1230 N N . SER A 1 31 ? -9.376 2.783 -12.127 1.00 0.00 31 SER A N 2
ATOM 1231 C CA . SER A 1 31 ? -10.499 2.066 -11.511 1.00 0.00 31 SER A CA 2
ATOM 1232 C C . SER A 1 31 ? -10.544 2.215 -9.989 1.00 0.00 31 SER A C 2
ATOM 1233 O O . SER A 1 31 ? -11.317 3.013 -9.460 1.00 0.00 31 SER A O 2
ATOM 1241 N N . SER A 1 32 ? -9.729 1.436 -9.292 1.00 0.00 32 SER A N 2
ATOM 1242 C CA . SER A 1 32 ? -9.701 1.482 -7.839 1.00 0.00 32 SER A CA 2
ATOM 1243 C C . SER A 1 32 ? -8.617 2.430 -7.331 1.00 0.00 32 SER A C 2
ATOM 1244 O O . SER A 1 32 ? -7.886 2.097 -6.406 1.00 0.00 32 SER A O 2
ATOM 1252 N N . GLU A 1 33 ? -8.519 3.612 -7.940 1.00 0.00 33 GLU A N 2
ATOM 1253 C CA . GLU A 1 33 ? -7.532 4.600 -7.543 1.00 0.00 33 GLU A CA 2
ATOM 1254 C C . GLU A 1 33 ? -8.135 5.618 -6.588 1.00 0.00 33 GLU A C 2
ATOM 1255 O O . GLU A 1 33 ? -9.345 5.845 -6.595 1.00 0.00 33 GLU A O 2
ATOM 1267 N N . LEU A 1 34 ? -7.290 6.246 -5.778 1.00 0.00 34 LEU A N 2
ATOM 1268 C CA . LEU A 1 34 ? -7.754 7.246 -4.847 1.00 0.00 34 LEU A CA 2
ATOM 1269 C C . LEU A 1 34 ? -6.661 8.256 -4.555 1.00 0.00 34 LEU A C 2
ATOM 1270 O O . LEU A 1 34 ? -5.495 8.032 -4.871 1.00 0.00 34 LEU A O 2
ATOM 1286 N N . SER A 1 35 ? -7.048 9.370 -3.959 1.00 0.00 35 SER A N 2
ATOM 1287 C CA . SER A 1 35 ? -6.116 10.412 -3.630 1.00 0.00 35 SER A CA 2
ATOM 1288 C C . SER A 1 35 ? -5.494 10.168 -2.272 1.00 0.00 35 SER A C 2
ATOM 1289 O O . SER A 1 35 ? -6.184 10.009 -1.264 1.00 0.00 35 SER A O 2
ATOM 1297 N N . ILE A 1 36 ? -4.181 10.143 -2.270 1.00 0.00 36 ILE A N 2
ATOM 1298 C CA . ILE A 1 36 ? -3.407 9.922 -1.065 1.00 0.00 36 ILE A CA 2
ATOM 1299 C C . ILE A 1 36 ? -2.446 11.080 -0.839 1.00 0.00 36 ILE A C 2
ATOM 1300 O O . ILE A 1 36 ? -2.206 11.889 -1.735 1.00 0.00 36 ILE A O 2
ATOM 1316 N N . GLN A 1 37 ? -1.918 11.162 0.368 1.00 0.00 37 GLN A N 2
ATOM 1317 C CA . GLN A 1 37 ? -1.005 12.218 0.743 1.00 0.00 37 GLN A CA 2
ATOM 1318 C C . GLN A 1 37 ? 0.256 11.671 1.399 1.00 0.00 37 GLN A C 2
ATOM 1319 O O . GLN A 1 37 ? 0.232 10.643 2.068 1.00 0.00 37 GLN A O 2
ATOM 1333 N N . VAL A 1 38 ? 1.354 12.385 1.201 1.00 0.00 38 VAL A N 2
ATOM 1334 C CA . VAL A 1 38 ? 2.645 12.004 1.761 1.00 0.00 38 VAL A CA 2
ATOM 1335 C C . VAL A 1 38 ? 2.609 11.977 3.295 1.00 0.00 38 VAL A C 2
ATOM 1336 O O . VAL A 1 38 ? 2.198 12.947 3.931 1.00 0.00 38 VAL A O 2
ATOM 1349 N N . GLY A 1 39 ? 3.089 10.882 3.880 1.00 0.00 39 GLY A N 2
ATOM 1350 C CA . GLY A 1 39 ? 3.149 10.785 5.329 1.00 0.00 39 GLY A CA 2
ATOM 1351 C C . GLY A 1 39 ? 2.068 9.936 5.959 1.00 0.00 39 GLY A C 2
ATOM 1352 O O . GLY A 1 39 ? 2.259 9.405 7.053 1.00 0.00 39 GLY A O 2
ATOM 1356 N N . GLN A 1 40 ? 0.932 9.815 5.297 1.00 0.00 40 GLN A N 2
ATOM 1357 C CA . GLN A 1 40 ? -0.162 9.039 5.834 1.00 0.00 40 GLN A CA 2
ATOM 1358 C C . GLN A 1 40 ? 0.139 7.550 5.813 1.00 0.00 40 GLN A C 2
ATOM 1359 O O . GLN A 1 40 ? 1.101 7.104 5.186 1.00 0.00 40 GLN A O 2
ATOM 1373 N N . THR A 1 41 ? -0.701 6.788 6.494 1.00 0.00 41 THR A N 2
ATOM 1374 C CA . THR A 1 41 ? -0.537 5.340 6.546 1.00 0.00 41 THR A CA 2
ATOM 1375 C C . THR A 1 41 ? -1.754 4.612 6.008 1.00 0.00 41 THR A C 2
ATOM 1376 O O . THR A 1 41 ? -2.830 4.639 6.604 1.00 0.00 41 THR A O 2
ATOM 1387 N N . VAL A 1 42 ? -1.543 3.895 4.929 1.00 0.00 42 VAL A N 2
ATOM 1388 C CA . VAL A 1 42 ? -2.571 3.078 4.358 1.00 0.00 42 VAL A CA 2
ATOM 1389 C C . VAL A 1 42 ? -1.934 1.745 3.974 1.00 0.00 42 VAL A C 2
ATOM 1390 O O . VAL A 1 42 ? -0.814 1.694 3.466 1.00 0.00 42 VAL A O 2
ATOM 1403 N N . GLU A 1 43 ? -2.633 0.677 4.285 1.00 0.00 43 GLU A N 2
ATOM 1404 C CA . GLU A 1 43 ? -2.124 -0.658 4.044 1.00 0.00 43 GLU A CA 2
ATOM 1405 C C . GLU A 1 43 ? -2.239 -1.083 2.586 1.00 0.00 43 GLU A C 2
ATOM 1406 O O . GLU A 1 43 ? -3.302 -1.014 1.994 1.00 0.00 43 GLU A O 2
ATOM 1418 N N . LEU A 1 44 ? -1.130 -1.543 2.019 1.00 0.00 44 LEU A N 2
ATOM 1419 C CA . LEU A 1 44 ? -1.112 -1.991 0.646 1.00 0.00 44 LEU A CA 2
ATOM 1420 C C . LEU A 1 44 ? -1.858 -3.295 0.468 1.00 0.00 44 LEU A C 2
ATOM 1421 O O . LEU A 1 44 ? -1.894 -4.152 1.369 1.00 0.00 44 LEU A O 2
ATOM 1437 N N . LEU A 1 45 ? -2.448 -3.418 -0.716 1.00 0.00 45 LEU A N 2
ATOM 1438 C CA . LEU A 1 45 ? -3.220 -4.593 -1.090 1.00 0.00 45 LEU A CA 2
ATOM 1439 C C . LEU A 1 45 ? -2.304 -5.779 -1.371 1.00 0.00 45 LEU A C 2
ATOM 1440 O O . LEU A 1 45 ? -2.489 -6.855 -0.809 1.00 0.00 45 LEU A O 2
ATOM 1456 N N . GLU A 1 46 ? -1.322 -5.592 -2.254 1.00 0.00 46 GLU A N 2
ATOM 1457 C CA . GLU A 1 46 ? -0.412 -6.655 -2.598 1.00 0.00 46 GLU A CA 2
ATOM 1458 C C . GLU A 1 46 ? 1.048 -6.184 -2.506 1.00 0.00 46 GLU A C 2
ATOM 1459 O O . GLU A 1 46 ? 1.363 -5.260 -1.759 1.00 0.00 46 GLU A O 2
ATOM 1471 N N . ARG A 1 47 ? 1.931 -6.836 -3.255 1.00 0.00 47 ARG A N 2
ATOM 1472 C CA . ARG A 1 47 ? 3.351 -6.502 -3.246 1.00 0.00 47 ARG A CA 2
ATOM 1473 C C . ARG A 1 47 ? 3.884 -6.274 -4.661 1.00 0.00 47 ARG A C 2
ATOM 1474 O O . ARG A 1 47 ? 3.199 -6.564 -5.642 1.00 0.00 47 ARG A O 2
ATOM 1495 N N . PRO A 1 48 ? 5.125 -5.750 -4.787 1.00 0.00 48 PRO A N 2
ATOM 1496 C CA . PRO A 1 48 ? 5.753 -5.484 -6.079 1.00 0.00 48 PRO A CA 2
ATOM 1497 C C . PRO A 1 48 ? 6.459 -6.709 -6.672 1.00 0.00 48 PRO A C 2
ATOM 1498 O O . PRO A 1 48 ? 7.338 -6.57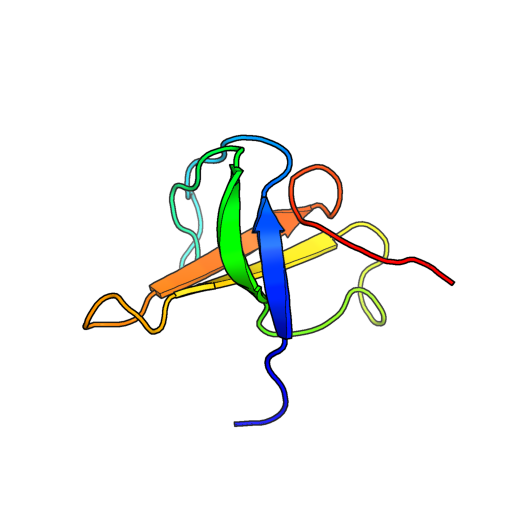0 -7.522 1.00 0.00 48 PRO A O 2
ATOM 1509 N N . SER A 1 49 ? 6.077 -7.906 -6.231 1.00 0.00 49 SER A N 2
ATOM 1510 C CA . SER A 1 49 ? 6.684 -9.130 -6.739 1.00 0.00 49 SER A CA 2
ATOM 1511 C C . SER A 1 49 ? 6.392 -9.296 -8.219 1.00 0.00 49 SER A C 2
ATOM 1512 O O . SER A 1 49 ? 7.282 -9.583 -9.020 1.00 0.00 49 SER A O 2
ATOM 1520 N N . GLU A 1 50 ? 5.136 -9.101 -8.564 1.00 0.00 50 GLU A N 2
ATOM 1521 C CA . GLU A 1 50 ? 4.682 -9.208 -9.932 1.00 0.00 50 GLU A CA 2
ATOM 1522 C C . GLU A 1 50 ? 5.086 -7.970 -10.720 1.00 0.00 50 GLU A C 2
ATOM 1523 O O . GLU A 1 50 ? 5.464 -8.046 -11.889 1.00 0.00 50 GLU A O 2
ATOM 1535 N N . ARG A 1 51 ? 5.004 -6.833 -10.047 1.00 0.00 51 ARG A N 2
ATOM 1536 C CA . ARG A 1 51 ? 5.360 -5.551 -10.642 1.00 0.00 51 ARG A CA 2
ATOM 1537 C C . ARG A 1 51 ? 6.455 -4.875 -9.814 1.00 0.00 51 ARG A C 2
ATOM 1538 O O . ARG A 1 51 ? 6.265 -4.626 -8.626 1.00 0.00 51 ARG A O 2
ATOM 1559 N N . PRO A 1 52 ? 7.622 -4.569 -10.412 1.00 0.00 52 PRO A N 2
ATOM 1560 C CA . PRO A 1 52 ? 8.716 -3.935 -9.698 1.00 0.00 52 PRO A CA 2
ATOM 1561 C C . PRO A 1 52 ? 8.672 -2.419 -9.794 1.00 0.00 52 PRO A C 2
ATOM 1562 O O . PRO A 1 52 ? 8.848 -1.845 -10.869 1.00 0.00 52 PRO A O 2
ATOM 1573 N N . GLY A 1 53 ? 8.439 -1.776 -8.657 1.00 0.00 53 GLY A N 2
ATOM 1574 C CA . GLY A 1 53 ? 8.378 -0.330 -8.623 1.00 0.00 53 GLY A CA 2
ATOM 1575 C C . GLY A 1 53 ? 7.015 0.212 -8.258 1.00 0.00 53 GLY A C 2
ATOM 1576 O O . GLY A 1 53 ? 6.838 1.422 -8.157 1.00 0.00 53 GLY A O 2
ATOM 1580 N N . TRP A 1 54 ? 6.043 -0.674 -8.099 1.00 0.00 54 TRP A N 2
ATOM 1581 C CA . TRP A 1 54 ? 4.683 -0.290 -7.780 1.00 0.00 54 TRP A CA 2
ATOM 1582 C C . TRP A 1 54 ? 4.221 -0.740 -6.383 1.00 0.00 54 TRP A C 2
ATOM 1583 O O . TRP A 1 54 ? 4.798 -1.642 -5.777 1.00 0.00 54 TRP A O 2
ATOM 1604 N N . CYS A 1 55 ? 3.136 -0.112 -5.916 1.00 0.00 55 CYS A N 2
ATOM 1605 C CA . CYS A 1 55 ? 2.528 -0.446 -4.624 1.00 0.00 55 CYS A CA 2
ATOM 1606 C C . CYS A 1 55 ? 1.078 0.018 -4.562 1.00 0.00 55 CYS A C 2
ATOM 1607 O O . CYS A 1 55 ? 0.654 0.906 -5.296 1.00 0.00 55 CYS A O 2
ATOM 1615 N N . LEU A 1 56 ? 0.319 -0.628 -3.703 1.00 0.00 56 LEU A N 2
ATOM 1616 C CA . LEU A 1 56 ? -1.097 -0.340 -3.544 1.00 0.00 56 LEU A CA 2
ATOM 1617 C C . LEU A 1 56 ? -1.417 0.271 -2.184 1.00 0.00 56 LEU A C 2
ATOM 1618 O O . LEU A 1 56 ? -0.621 0.164 -1.253 1.00 0.00 56 LEU A O 2
ATOM 1634 N N . VAL A 1 57 ? -2.577 0.934 -2.073 1.00 0.00 57 VAL A N 2
ATOM 1635 C CA . VAL A 1 57 ? -2.963 1.559 -0.808 1.00 0.00 57 VAL A CA 2
ATOM 1636 C C . VAL A 1 57 ? -4.435 1.286 -0.443 1.00 0.00 57 VAL A C 2
ATOM 1637 O O . VAL A 1 57 ? -5.336 1.667 -1.164 1.00 0.00 57 VAL A O 2
ATOM 1650 N N . ARG A 1 58 ? -4.666 0.669 0.720 1.00 0.00 58 ARG A N 2
ATOM 1651 C CA . ARG A 1 58 ? -6.022 0.385 1.208 1.00 0.00 58 ARG A CA 2
ATOM 1652 C C . ARG A 1 58 ? -6.262 1.055 2.572 1.00 0.00 58 ARG A C 2
ATOM 1653 O O . ARG A 1 58 ? -5.422 0.974 3.463 1.00 0.00 58 ARG A O 2
ATOM 1674 N N . THR A 1 59 ? -7.432 1.663 2.766 1.00 0.00 59 THR A N 2
ATOM 1675 C CA . THR A 1 59 ? -7.740 2.282 4.046 1.00 0.00 59 THR A CA 2
ATOM 1676 C C . THR A 1 59 ? -8.916 1.584 4.698 1.00 0.00 59 THR A C 2
ATOM 1677 O O . THR A 1 59 ? -9.938 1.350 4.055 1.00 0.00 59 THR A O 2
ATOM 1688 N N . THR A 1 60 ? -8.751 1.245 5.974 1.00 0.00 60 THR A N 2
ATOM 1689 C CA . THR A 1 60 ? -9.787 0.559 6.735 1.00 0.00 60 THR A CA 2
ATOM 1690 C C . THR A 1 60 ? -10.275 1.409 7.910 1.00 0.00 60 THR A C 2
ATOM 1691 O O . THR A 1 60 ? -11.322 1.123 8.491 1.00 0.00 60 THR A O 2
ATOM 1702 N N . GLU A 1 61 ? -9.529 2.466 8.251 1.00 0.00 61 GLU A N 2
ATOM 1703 C CA . GLU A 1 61 ? -9.923 3.349 9.345 1.00 0.00 61 GLU A CA 2
ATOM 1704 C C . GLU A 1 61 ? -10.836 4.477 8.855 1.00 0.00 61 GLU A C 2
ATOM 1705 O O . GLU A 1 61 ? -11.059 5.460 9.561 1.00 0.00 61 GLU A O 2
ATOM 1717 N N . ARG A 1 62 ? -11.370 4.318 7.648 1.00 0.00 62 ARG A N 2
ATOM 1718 C CA . ARG A 1 62 ? -12.260 5.277 7.051 1.00 0.00 62 ARG A CA 2
ATOM 1719 C C . ARG A 1 62 ? -13.357 4.504 6.323 1.00 0.00 62 ARG A C 2
ATOM 1720 O O . ARG A 1 62 ? -13.167 4.048 5.195 1.00 0.00 62 ARG A O 2
ATOM 1741 N N . SER A 1 63 ? -14.488 4.338 6.987 1.00 0.00 63 SER A N 2
ATOM 1742 C CA . SER A 1 63 ? -15.601 3.592 6.417 1.00 0.00 63 SER A CA 2
ATOM 1743 C C . SER A 1 63 ? -16.436 4.472 5.482 1.00 0.00 63 SER A C 2
ATOM 1744 O O . SER A 1 63 ? -16.849 5.565 5.867 1.00 0.00 63 SER A O 2
ATOM 1752 N N . PRO A 1 64 ? -16.703 4.019 4.230 1.00 0.00 64 PRO A N 2
ATOM 1753 C CA . PRO A 1 64 ? -16.242 2.722 3.701 1.00 0.00 64 PRO A CA 2
ATOM 1754 C C . PRO A 1 64 ? -14.767 2.749 3.288 1.00 0.00 64 PRO A C 2
ATOM 1755 O O . PRO A 1 64 ? -14.256 3.788 2.871 1.00 0.00 64 PRO A O 2
ATOM 1766 N N . PRO A 1 65 ? -14.056 1.600 3.386 1.00 0.00 65 PRO A N 2
ATOM 1767 C CA . PRO A 1 65 ? -12.638 1.512 3.006 1.00 0.00 65 PRO A CA 2
ATOM 1768 C C . PRO A 1 65 ? -12.372 2.123 1.641 1.00 0.00 65 PRO A C 2
ATOM 1769 O O . PRO A 1 65 ? -13.298 2.426 0.889 1.00 0.00 65 PRO A O 2
ATOM 1780 N N . GLN A 1 66 ? -11.101 2.311 1.333 1.00 0.00 66 GLN A N 2
ATOM 1781 C CA . GLN A 1 66 ? -10.700 2.889 0.082 1.00 0.00 66 GLN A CA 2
ATOM 1782 C C . GLN A 1 66 ? -9.409 2.237 -0.389 1.00 0.00 66 GLN A C 2
ATOM 1783 O O . GLN A 1 66 ? -8.446 2.150 0.365 1.00 0.00 66 GLN A O 2
ATOM 1797 N N . GLU A 1 67 ? -9.386 1.776 -1.636 1.00 0.00 67 GLU A N 2
ATOM 1798 C CA . GLU A 1 67 ? -8.193 1.129 -2.175 1.00 0.00 67 GLU A CA 2
ATOM 1799 C C . GLU A 1 67 ? -7.602 1.947 -3.298 1.00 0.00 67 GLU A C 2
ATOM 1800 O O . GLU A 1 67 ? -8.312 2.636 -4.025 1.00 0.00 67 GLU A O 2
ATOM 1812 N N . GLY A 1 68 ? -6.293 1.868 -3.418 1.00 0.00 68 GLY A N 2
ATOM 1813 C CA . GLY A 1 68 ? -5.605 2.650 -4.435 1.00 0.00 68 GLY A CA 2
ATOM 1814 C C . GLY A 1 68 ? -4.423 1.966 -5.086 1.00 0.00 68 GLY A C 2
ATOM 1815 O O . GLY A 1 68 ? -4.069 0.837 -4.749 1.00 0.00 68 GLY A O 2
ATOM 1819 N N . LEU A 1 69 ? -3.816 2.684 -6.031 1.00 0.00 69 LEU A N 2
ATOM 1820 C CA . LEU A 1 69 ? -2.661 2.196 -6.766 1.00 0.00 69 LEU A CA 2
ATOM 1821 C C . LEU A 1 69 ? -1.713 3.331 -7.131 1.00 0.00 69 LEU A C 2
ATOM 1822 O O . LEU A 1 69 ? -2.128 4.369 -7.646 1.00 0.00 69 LEU A O 2
ATOM 1838 N N . VAL A 1 70 ? -0.437 3.107 -6.867 1.00 0.00 70 VAL A N 2
ATOM 1839 C CA . VAL A 1 70 ? 0.605 4.079 -7.164 1.00 0.00 70 VAL A CA 2
ATOM 1840 C C . VAL A 1 70 ? 1.939 3.361 -7.215 1.00 0.00 70 VAL A C 2
ATOM 1841 O O . VAL A 1 70 ? 2.011 2.182 -6.875 1.00 0.00 70 VAL A O 2
ATOM 1854 N N . PRO A 1 71 ? 3.026 4.030 -7.620 1.00 0.00 71 PRO A N 2
ATOM 1855 C CA . PRO A 1 71 ? 4.306 3.391 -7.664 1.00 0.00 71 PRO A CA 2
ATOM 1856 C C . PRO A 1 71 ? 5.017 3.480 -6.326 1.00 0.00 71 PRO A C 2
ATOM 1857 O O . PRO A 1 71 ? 4.776 4.391 -5.536 1.00 0.00 71 PRO A O 2
ATOM 1868 N N . SER A 1 72 ? 5.887 2.517 -6.083 1.00 0.00 72 SER A N 2
ATOM 1869 C CA . SER A 1 72 ? 6.653 2.438 -4.847 1.00 0.00 72 SER A CA 2
ATOM 1870 C C . SER A 1 72 ? 7.312 3.774 -4.510 1.00 0.00 72 SER A C 2
ATOM 1871 O O . SER A 1 72 ? 7.568 4.071 -3.346 1.00 0.00 72 SER A O 2
ATOM 1879 N N . SER A 1 73 ? 7.568 4.587 -5.534 1.00 0.00 73 SER A N 2
ATOM 1880 C CA . SER A 1 73 ? 8.176 5.895 -5.329 1.00 0.00 73 SER A CA 2
ATOM 1881 C C . SER A 1 73 ? 7.299 6.747 -4.415 1.00 0.00 73 SER A C 2
ATOM 1882 O O . SER A 1 73 ? 7.800 7.557 -3.635 1.00 0.00 73 SER A O 2
ATOM 1890 N N . THR A 1 74 ? 5.984 6.550 -4.513 1.00 0.00 74 THR A N 2
ATOM 1891 C CA . THR A 1 74 ? 5.031 7.283 -3.698 1.00 0.00 74 THR A CA 2
ATOM 1892 C C . THR A 1 74 ? 4.558 6.445 -2.517 1.00 0.00 74 THR A C 2
ATOM 1893 O O . THR A 1 74 ? 3.813 6.929 -1.670 1.00 0.00 74 THR A O 2
ATOM 1904 N N . LEU A 1 75 ? 4.981 5.188 -2.477 1.00 0.00 75 LEU A N 2
ATOM 1905 C CA . LEU A 1 75 ? 4.607 4.281 -1.430 1.00 0.00 75 LEU A CA 2
ATOM 1906 C C . LEU A 1 75 ? 5.843 3.790 -0.691 1.00 0.00 75 LEU A C 2
ATOM 1907 O O . LEU A 1 75 ? 6.964 4.216 -0.963 1.00 0.00 75 LEU A O 2
ATOM 1923 N N . CYS A 1 76 ? 5.621 2.897 0.242 1.00 0.00 76 CYS A N 2
ATOM 1924 C CA . CYS A 1 76 ? 6.700 2.326 1.043 1.00 0.00 76 CYS A CA 2
ATOM 1925 C C . CYS A 1 76 ? 7.719 1.616 0.157 1.00 0.00 76 CYS A C 2
ATOM 1926 O O . CYS A 1 76 ? 7.368 0.733 -0.626 1.00 0.00 76 CYS A O 2
ATOM 1934 N N . ILE A 1 77 ? 8.983 2.007 0.287 1.00 0.00 77 ILE A N 2
ATOM 1935 C CA . ILE A 1 77 ? 10.054 1.409 -0.501 1.00 0.00 77 ILE A CA 2
ATOM 1936 C C . ILE A 1 77 ? 10.952 0.534 0.366 1.00 0.00 77 ILE A C 2
ATOM 1937 O O . ILE A 1 77 ? 10.733 0.403 1.570 1.00 0.00 77 ILE A O 2
ATOM 1953 N N . SER A 1 78 ? 11.963 -0.065 -0.255 1.00 0.00 78 SER A N 2
ATOM 1954 C CA . SER A 1 78 ? 12.896 -0.928 0.460 1.00 0.00 78 SER A CA 2
ATOM 1955 C C . SER A 1 78 ? 13.983 -0.106 1.144 1.00 0.00 78 SER A C 2
ATOM 1956 O O . SER A 1 78 ? 13.900 1.121 1.208 1.00 0.00 78 SER A O 2
ATOM 1964 N N . HIS A 1 79 ? 15.002 -0.789 1.655 1.00 0.00 79 HIS A N 2
ATOM 1965 C CA . HIS A 1 79 ? 16.106 -0.121 2.334 1.00 0.00 79 HIS A CA 2
ATOM 1966 C C . HIS A 1 79 ? 16.877 0.773 1.368 1.00 0.00 79 HIS A C 2
ATOM 1967 O O . HIS A 1 79 ? 17.206 0.362 0.255 1.00 0.00 79 HIS A O 2
ATOM 1982 N N . SER A 1 80 ? 17.162 1.996 1.801 1.00 0.00 80 SER A N 2
ATOM 1983 C CA . SER A 1 80 ? 17.894 2.949 0.975 1.00 0.00 80 SER A CA 2
ATOM 1984 C C . SER A 1 80 ? 19.272 2.407 0.609 1.00 0.00 80 SER A C 2
ATOM 1985 O O . SER A 1 80 ? 19.789 1.503 1.265 1.00 0.00 80 SER A O 2
ATOM 1993 N N . SER A 1 14 ? 2.260 -16.087 1.745 1.00 0.00 14 SER A N 3
ATOM 1994 C CA . SER A 1 14 ? 2.894 -14.787 1.943 1.00 0.00 14 SER A CA 3
ATOM 1995 C C . SER A 1 14 ? 2.141 -13.695 1.191 1.00 0.00 14 SER A C 3
ATOM 1996 O O . SER A 1 14 ? 2.122 -13.674 -0.040 1.00 0.00 14 SER A O 3
ATOM 2004 N N . GLY A 1 15 ? 1.521 -12.788 1.939 1.00 0.00 15 GLY A N 3
ATOM 2005 C CA . GLY A 1 15 ? 0.775 -11.705 1.327 1.00 0.00 15 GLY A CA 3
ATOM 2006 C C . GLY A 1 15 ? -0.196 -11.052 2.290 1.00 0.00 15 GLY A C 3
ATOM 2007 O O . GLY A 1 15 ? 0.158 -10.750 3.430 1.00 0.00 15 GLY A O 3
ATOM 2011 N N . GLY A 1 16 ? -1.424 -10.833 1.831 1.00 0.00 16 GLY A N 3
ATOM 2012 C CA . GLY A 1 16 ? -2.430 -10.213 2.674 1.00 0.00 16 GLY A CA 3
ATOM 2013 C C . GLY A 1 16 ? -2.393 -8.699 2.605 1.00 0.00 16 GLY A C 3
ATOM 2014 O O . GLY A 1 16 ? -2.466 -8.120 1.524 1.00 0.00 16 GLY A O 3
ATOM 2018 N N . CYS A 1 17 ? -2.272 -8.060 3.762 1.00 0.00 17 CYS A N 3
ATOM 2019 C CA . CYS A 1 17 ? -2.217 -6.609 3.837 1.00 0.00 17 CYS A CA 3
ATOM 2020 C C . CYS A 1 17 ? -1.087 -6.173 4.755 1.00 0.00 17 CYS A C 3
ATOM 2021 O O . CYS A 1 17 ? -0.921 -6.707 5.852 1.00 0.00 17 CYS A O 3
ATOM 2029 N N . GLU A 1 18 ? -0.317 -5.199 4.303 1.00 0.00 18 GLU A N 3
ATOM 2030 C CA . GLU A 1 18 ? 0.800 -4.684 5.085 1.00 0.00 18 GLU A CA 3
ATOM 2031 C C . GLU A 1 18 ? 0.706 -3.177 5.193 1.00 0.00 18 GLU A C 3
ATOM 2032 O O . GLU A 1 18 ? 0.223 -2.521 4.286 1.00 0.00 18 GLU A O 3
ATOM 2044 N N . LEU A 1 19 ? 1.172 -2.635 6.298 1.00 0.00 19 LEU A N 3
ATOM 2045 C CA . LEU A 1 19 ? 1.128 -1.188 6.497 1.00 0.00 19 LEU A CA 3
ATOM 2046 C C . LEU A 1 19 ? 2.237 -0.507 5.713 1.00 0.00 19 LEU A C 3
ATOM 2047 O O . LEU A 1 19 ? 3.402 -0.901 5.779 1.00 0.00 19 LEU A O 3
ATOM 2063 N N . THR A 1 20 ? 1.855 0.517 4.971 1.00 0.00 20 THR A N 3
ATOM 2064 C CA . THR A 1 20 ? 2.794 1.275 4.158 1.00 0.00 20 THR A CA 3
ATOM 2065 C C . THR A 1 20 ? 2.479 2.764 4.208 1.00 0.00 20 THR A C 3
ATOM 2066 O O . THR A 1 20 ? 1.316 3.162 4.279 1.00 0.00 20 THR A O 3
ATOM 2077 N N . VAL A 1 21 ? 3.519 3.582 4.154 1.00 0.00 21 VAL A N 3
ATOM 2078 C CA . VAL A 1 21 ? 3.359 5.026 4.174 1.00 0.00 21 VAL A CA 3
ATOM 2079 C C . VAL A 1 21 ? 3.686 5.597 2.806 1.00 0.00 21 VAL A C 3
ATOM 2080 O O . VAL A 1 21 ? 4.607 5.128 2.138 1.00 0.00 21 VAL A O 3
ATOM 2093 N N . VAL A 1 22 ? 2.932 6.602 2.379 1.00 0.00 22 VAL A N 3
ATOM 2094 C CA . VAL A 1 22 ? 3.163 7.202 1.084 1.00 0.00 22 VAL A CA 3
ATOM 2095 C C . VAL A 1 22 ? 4.217 8.297 1.150 1.00 0.00 22 VAL A C 3
ATOM 2096 O O . VAL A 1 22 ? 4.107 9.239 1.934 1.00 0.00 22 VAL A O 3
ATOM 2109 N N . LEU A 1 23 ? 5.243 8.155 0.324 1.00 0.00 23 LEU A N 3
ATOM 2110 C CA . LEU A 1 23 ? 6.330 9.117 0.284 1.00 0.00 23 LEU A CA 3
ATOM 2111 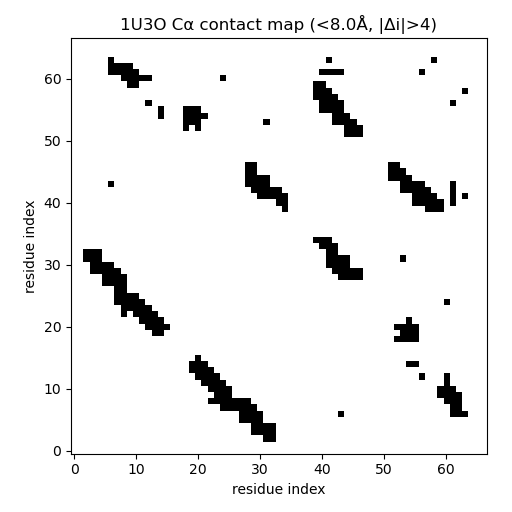C C . LEU A 1 23 ? 5.927 10.408 -0.429 1.00 0.00 23 LEU A C 3
ATOM 2112 O O . LEU A 1 23 ? 6.522 11.458 -0.192 1.00 0.00 23 LEU A O 3
ATOM 2128 N N . GLN A 1 24 ? 4.936 10.335 -1.315 1.00 0.00 24 GLN A N 3
ATOM 2129 C CA . GLN A 1 24 ? 4.496 11.509 -2.043 1.00 0.00 24 GLN A CA 3
ATOM 2130 C C . GLN A 1 24 ? 2.977 11.507 -2.213 1.00 0.00 24 GLN A C 3
ATOM 2131 O O . GLN A 1 24 ? 2.357 10.447 -2.291 1.00 0.00 24 GLN A O 3
ATOM 2145 N N . ASP A 1 25 ? 2.380 12.694 -2.278 1.00 0.00 25 ASP A N 3
ATOM 2146 C CA . ASP A 1 25 ? 0.933 12.795 -2.447 1.00 0.00 25 ASP A CA 3
ATOM 2147 C C . ASP A 1 25 ? 0.550 12.292 -3.829 1.00 0.00 25 ASP A C 3
ATOM 2148 O O . ASP A 1 25 ? 1.303 12.437 -4.792 1.00 0.00 25 ASP A O 3
ATOM 2157 N N . PHE A 1 26 ? -0.625 11.709 -3.912 1.00 0.00 26 PHE A N 3
ATOM 2158 C CA . PHE A 1 26 ? -1.135 11.184 -5.167 1.00 0.00 26 PHE A CA 3
ATOM 2159 C C . PHE A 1 26 ? -2.628 11.364 -5.266 1.00 0.00 26 PHE A C 3
ATOM 2160 O O . PHE A 1 26 ? -3.320 11.430 -4.263 1.00 0.00 26 PHE A O 3
ATOM 2177 N N . SER A 1 27 ? -3.117 11.434 -6.480 1.00 0.00 27 SER A N 3
ATOM 2178 C CA . SER A 1 27 ? -4.516 11.575 -6.729 1.00 0.00 27 SER A CA 3
ATOM 2179 C C . SER A 1 27 ? -4.963 10.471 -7.675 1.00 0.00 27 SER A C 3
ATOM 2180 O O . SER A 1 27 ? -4.262 10.141 -8.629 1.00 0.00 27 SER A O 3
ATOM 2188 N N . ALA A 1 28 ? -6.114 9.889 -7.386 1.00 0.00 28 ALA A N 3
ATOM 2189 C CA . ALA A 1 28 ? -6.658 8.800 -8.177 1.00 0.00 28 ALA A CA 3
ATOM 2190 C C . ALA A 1 28 ? -6.664 9.086 -9.671 1.00 0.00 28 ALA A C 3
ATOM 2191 O O . ALA A 1 28 ? -6.198 10.127 -10.132 1.00 0.00 28 ALA A O 3
ATOM 2198 N N . ALA A 1 29 ? -7.215 8.137 -10.419 1.00 0.00 29 ALA A N 3
ATOM 2199 C CA . ALA A 1 29 ? -7.305 8.250 -11.869 1.00 0.00 29 ALA A CA 3
ATOM 2200 C C . ALA A 1 29 ? -7.946 7.010 -12.482 1.00 0.00 29 ALA A C 3
ATOM 2201 O O . ALA A 1 29 ? -8.607 7.095 -13.517 1.00 0.00 29 ALA A O 3
ATOM 2208 N N . HIS A 1 30 ? -7.748 5.853 -11.847 1.00 0.00 30 HIS A N 3
ATOM 2209 C CA . HIS A 1 30 ? -8.315 4.607 -12.353 1.00 0.00 30 HIS A CA 3
ATOM 2210 C C . HIS A 1 30 ? -9.273 3.953 -11.357 1.00 0.00 30 HIS A C 3
ATOM 2211 O O . HIS A 1 30 ? -9.569 4.492 -10.290 1.00 0.00 30 HIS A O 3
ATOM 2226 N N . SER A 1 31 ? -9.784 2.796 -11.758 1.00 0.00 31 SER A N 3
ATOM 2227 C CA . SER A 1 31 ? -10.756 2.017 -10.978 1.00 0.00 31 SER A CA 3
ATOM 2228 C C . SER A 1 31 ? -10.526 2.082 -9.465 1.00 0.00 31 SER A C 3
ATOM 2229 O O . SER A 1 31 ? -11.215 2.819 -8.759 1.00 0.00 31 SER A O 3
ATOM 2237 N N . SER A 1 32 ? -9.581 1.293 -8.969 1.00 0.00 32 SER A N 3
ATOM 2238 C CA . SER A 1 32 ? -9.299 1.253 -7.539 1.00 0.00 32 SER A CA 3
ATOM 2239 C C . SER A 1 32 ? -8.259 2.294 -7.119 1.00 0.00 32 SER A C 3
ATOM 2240 O O . SER A 1 32 ? -7.371 1.996 -6.321 1.00 0.00 32 SER A O 3
ATOM 2248 N N . GLU A 1 33 ? -8.366 3.512 -7.648 1.00 0.00 33 GLU A N 3
ATOM 2249 C CA . GLU A 1 33 ? -7.437 4.563 -7.307 1.00 0.00 33 GLU A CA 3
ATOM 2250 C C . GLU A 1 33 ? -8.052 5.548 -6.329 1.00 0.00 33 GLU A C 3
ATOM 2251 O O . GLU A 1 33 ? -9.272 5.699 -6.259 1.00 0.00 33 GLU A O 3
ATOM 2263 N N . LEU A 1 34 ? -7.193 6.226 -5.593 1.00 0.00 34 LEU A N 3
ATOM 2264 C CA . LEU A 1 34 ? -7.629 7.216 -4.632 1.00 0.00 34 LEU A CA 3
ATOM 2265 C C . LEU A 1 34 ? -6.542 8.247 -4.372 1.00 0.00 34 LEU A C 3
ATOM 2266 O O . LEU A 1 34 ? -5.377 8.042 -4.711 1.00 0.00 34 LEU A O 3
ATOM 2282 N N . SER A 1 35 ? -6.941 9.355 -3.768 1.00 0.00 35 SER A N 3
ATOM 2283 C CA . SER A 1 35 ? -6.033 10.424 -3.452 1.00 0.00 35 SER A CA 3
ATOM 2284 C C . SER A 1 35 ? -5.401 10.208 -2.092 1.00 0.00 35 SER A C 3
ATOM 2285 O O . SER A 1 35 ? -6.079 9.943 -1.100 1.00 0.00 35 SER A O 3
ATOM 2293 N N . ILE A 1 36 ? -4.094 10.326 -2.073 1.00 0.00 36 ILE A N 3
ATOM 2294 C CA . ILE A 1 36 ? -3.315 10.154 -0.864 1.00 0.00 36 ILE A CA 3
ATOM 2295 C C . ILE A 1 36 ? -2.328 11.302 -0.703 1.00 0.00 36 ILE A C 3
ATOM 2296 O O . ILE A 1 36 ? -2.095 12.073 -1.634 1.00 0.00 36 ILE A O 3
ATOM 2312 N N . GLN A 1 37 ? -1.768 11.416 0.486 1.00 0.00 37 GLN A N 3
ATOM 2313 C CA . GLN A 1 37 ? -0.824 12.465 0.798 1.00 0.00 37 GLN A CA 3
ATOM 2314 C C . GLN A 1 37 ? 0.437 11.908 1.442 1.00 0.00 37 GLN A C 3
ATOM 2315 O O . GLN A 1 37 ? 0.405 10.892 2.127 1.00 0.00 37 GLN A O 3
ATOM 2329 N N . VAL A 1 38 ? 1.545 12.595 1.219 1.00 0.00 38 VAL A N 3
ATOM 2330 C CA . VAL A 1 38 ? 2.829 12.191 1.772 1.00 0.00 38 VAL A CA 3
ATOM 2331 C C . VAL A 1 38 ? 2.813 12.232 3.303 1.00 0.00 38 VAL A C 3
ATOM 2332 O O . VAL A 1 38 ? 2.541 13.276 3.898 1.00 0.00 38 VAL A O 3
ATOM 2345 N N . GLY A 1 39 ? 3.142 11.107 3.934 1.00 0.00 39 GLY A N 3
ATOM 2346 C CA . GLY A 1 39 ? 3.194 11.066 5.387 1.00 0.00 39 GLY A CA 3
ATOM 2347 C C . GLY A 1 39 ? 2.156 10.172 6.028 1.00 0.00 39 GLY A C 3
ATOM 2348 O O . GLY A 1 39 ? 2.377 9.649 7.121 1.00 0.00 39 GLY A O 3
ATOM 2352 N N . GLN A 1 40 ? 1.021 10.004 5.372 1.00 0.00 40 GLN A N 3
ATOM 2353 C CA . GLN A 1 40 ? -0.038 9.183 5.912 1.00 0.00 40 GLN A CA 3
ATOM 2354 C C . GLN A 1 40 ? 0.308 7.704 5.858 1.00 0.00 40 GLN A C 3
ATOM 2355 O O . GLN A 1 40 ? 1.254 7.295 5.184 1.00 0.00 40 GLN A O 3
ATOM 2369 N N . THR A 1 41 ? -0.481 6.908 6.562 1.00 0.00 41 THR A N 3
ATOM 2370 C CA . THR A 1 41 ? -0.279 5.465 6.585 1.00 0.00 41 THR A CA 3
ATOM 2371 C C . THR A 1 41 ? -1.505 4.722 6.096 1.00 0.00 41 THR A C 3
ATOM 2372 O O . THR A 1 41 ? -2.588 4.821 6.671 1.00 0.00 41 THR A O 3
ATOM 2383 N N . VAL A 1 42 ? -1.293 3.915 5.084 1.00 0.00 42 VAL A N 3
ATOM 2384 C CA . VAL A 1 42 ? -2.328 3.073 4.566 1.00 0.00 42 VAL A CA 3
ATOM 2385 C C . VAL A 1 42 ? -1.708 1.723 4.236 1.00 0.00 42 VAL A C 3
ATOM 2386 O O . VAL A 1 42 ? -0.577 1.641 3.768 1.00 0.00 42 VAL A O 3
ATOM 2399 N N . GLU A 1 43 ? -2.451 0.681 4.521 1.00 0.00 43 GLU A N 3
ATOM 2400 C CA . GLU A 1 43 ? -1.978 -0.667 4.297 1.00 0.00 43 GLU A CA 3
ATOM 2401 C C . GLU A 1 43 ? -2.071 -1.074 2.830 1.00 0.00 43 GLU A C 3
ATOM 2402 O O . GLU A 1 43 ? -3.108 -0.923 2.198 1.00 0.00 43 GLU A O 3
ATOM 2414 N N . LEU A 1 44 ? -0.976 -1.601 2.296 1.00 0.00 44 LEU A N 3
ATOM 2415 C CA . LEU A 1 44 ? -0.942 -2.038 0.925 1.00 0.00 44 LEU A CA 3
ATOM 2416 C C . LEU A 1 44 ? -1.703 -3.328 0.741 1.00 0.00 44 LEU A C 3
ATOM 2417 O O . LEU A 1 44 ? -1.753 -4.184 1.637 1.00 0.00 44 LEU A O 3
ATOM 2433 N N . LEU A 1 45 ? -2.294 -3.437 -0.440 1.00 0.00 45 LEU A N 3
ATOM 2434 C CA . LEU A 1 45 ? -3.089 -4.596 -0.816 1.00 0.00 45 LEU A CA 3
ATOM 2435 C C . LEU A 1 45 ? -2.200 -5.787 -1.155 1.00 0.00 45 LEU A C 3
ATOM 2436 O O . LEU A 1 45 ? -2.372 -6.871 -0.600 1.00 0.00 45 LEU A O 3
ATOM 2452 N N . GLU A 1 46 ? -1.255 -5.595 -2.076 1.00 0.00 46 GLU A N 3
ATOM 2453 C CA . GLU A 1 46 ? -0.368 -6.658 -2.476 1.00 0.00 46 GLU A CA 3
ATOM 2454 C C . GLU A 1 46 ? 1.092 -6.177 -2.488 1.00 0.00 46 GLU A C 3
ATOM 2455 O O . GLU A 1 46 ? 1.451 -5.241 -1.774 1.00 0.00 46 GLU A O 3
ATOM 2467 N N . ARG A 1 47 ? 1.924 -6.829 -3.293 1.00 0.00 47 ARG A N 3
ATOM 2468 C CA . ARG A 1 47 ? 3.339 -6.484 -3.392 1.00 0.00 47 ARG A CA 3
ATOM 2469 C C . ARG A 1 47 ? 3.802 -6.492 -4.851 1.00 0.00 47 ARG A C 3
ATOM 2470 O O . ARG A 1 47 ? 3.076 -6.957 -5.730 1.00 0.00 47 ARG A O 3
ATOM 2491 N N . PRO A 1 48 ? 5.019 -5.975 -5.136 1.00 0.00 48 PRO A N 3
ATOM 2492 C CA . PRO A 1 48 ? 5.561 -5.935 -6.504 1.00 0.00 48 PRO A CA 3
ATOM 2493 C C . PRO A 1 48 ? 5.873 -7.324 -7.067 1.00 0.00 48 PRO A C 3
ATOM 2494 O O . PRO A 1 48 ? 7.015 -7.619 -7.427 1.00 0.00 48 PRO A O 3
ATOM 2505 N N . SER A 1 49 ? 4.852 -8.170 -7.155 1.00 0.00 49 SER A N 3
ATOM 2506 C CA . SER A 1 49 ? 5.015 -9.517 -7.687 1.00 0.00 49 SER A CA 3
ATOM 2507 C C . SER A 1 49 ? 4.896 -9.510 -9.200 1.00 0.00 49 SER A C 3
ATOM 2508 O O . SER A 1 49 ? 5.708 -10.100 -9.913 1.00 0.00 49 SER A O 3
ATOM 2516 N N . GLU A 1 50 ? 3.869 -8.829 -9.670 1.00 0.00 50 GLU A N 3
ATOM 2517 C CA . GLU A 1 50 ? 3.598 -8.709 -11.087 1.00 0.00 50 GLU A CA 3
ATOM 2518 C C . GLU A 1 50 ? 4.440 -7.605 -11.698 1.00 0.00 50 GLU A C 3
ATOM 2519 O O . GLU A 1 50 ? 4.939 -7.722 -12.817 1.00 0.00 50 GLU A O 3
ATOM 2531 N N . ARG A 1 51 ? 4.604 -6.541 -10.933 1.00 0.00 51 ARG A N 3
ATOM 2532 C CA . ARG A 1 51 ? 5.406 -5.395 -11.364 1.00 0.00 51 ARG A CA 3
ATOM 2533 C C . ARG A 1 51 ? 6.353 -4.959 -10.242 1.00 0.00 51 ARG A C 3
ATOM 2534 O O . ARG A 1 51 ? 5.955 -4.908 -9.078 1.00 0.00 51 ARG A O 3
ATOM 2555 N N . PRO A 1 52 ? 7.624 -4.640 -10.569 1.00 0.00 52 PRO A N 3
ATOM 2556 C CA . PRO A 1 52 ? 8.607 -4.219 -9.589 1.00 0.00 52 PRO A CA 3
ATOM 2557 C C . PRO A 1 52 ? 8.719 -2.707 -9.498 1.00 0.00 52 PRO A C 3
ATOM 2558 O O . PRO A 1 52 ? 9.024 -2.037 -10.486 1.00 0.00 52 PRO A O 3
ATOM 2569 N N . GLY A 1 53 ? 8.474 -2.173 -8.311 1.00 0.00 53 GLY A N 3
ATOM 2570 C CA . GLY A 1 53 ? 8.557 -0.740 -8.114 1.00 0.00 53 GLY A CA 3
ATOM 2571 C C . GLY A 1 53 ? 7.230 -0.094 -7.784 1.00 0.00 53 GLY A C 3
ATOM 2572 O O . GLY A 1 53 ? 7.180 1.101 -7.535 1.00 0.00 53 GLY A O 3
ATOM 2576 N N . TRP A 1 54 ? 6.163 -0.876 -7.820 1.00 0.00 54 TRP A N 3
ATOM 2577 C CA . TRP A 1 54 ? 4.823 -0.392 -7.550 1.00 0.00 54 TRP A CA 3
ATOM 2578 C C . TRP A 1 54 ? 4.297 -0.820 -6.168 1.00 0.00 54 TRP A C 3
ATOM 2579 O O . TRP A 1 54 ? 4.821 -1.749 -5.552 1.00 0.00 54 TRP A O 3
ATOM 2600 N N . CYS A 1 55 ? 3.233 -0.149 -5.712 1.00 0.00 55 CYS A N 3
ATOM 2601 C CA . CYS A 1 55 ? 2.607 -0.479 -4.427 1.00 0.00 55 CYS A CA 3
ATOM 2602 C C . CYS A 1 55 ? 1.156 -0.015 -4.367 1.00 0.00 55 CYS A C 3
ATOM 2603 O O . CYS A 1 55 ? 0.734 0.884 -5.086 1.00 0.00 55 CYS A O 3
ATOM 2611 N N . LEU A 1 56 ? 0.398 -0.673 -3.514 1.00 0.00 56 LEU A N 3
ATOM 2612 C CA . LEU A 1 56 ? -1.016 -0.386 -3.347 1.00 0.00 56 LEU A CA 3
ATOM 2613 C C . LEU A 1 56 ? -1.322 0.216 -1.978 1.00 0.00 56 LEU A C 3
ATOM 2614 O O . LEU A 1 56 ? -0.519 0.106 -1.054 1.00 0.00 56 LEU A O 3
ATOM 2630 N N . VAL A 1 57 ? -2.480 0.875 -1.861 1.00 0.00 57 VAL A N 3
ATOM 2631 C CA . VAL A 1 57 ? -2.875 1.505 -0.601 1.00 0.00 57 VAL A CA 3
ATOM 2632 C C . VAL A 1 57 ? -4.362 1.255 -0.274 1.00 0.00 57 VAL A C 3
ATOM 2633 O O . VAL A 1 57 ? -5.234 1.577 -1.065 1.00 0.00 57 VAL A O 3
ATOM 2646 N N . ARG A 1 58 ? -4.645 0.697 0.912 1.00 0.00 58 ARG A N 3
ATOM 2647 C CA . ARG A 1 58 ? -6.025 0.428 1.336 1.00 0.00 58 ARG A CA 3
ATOM 2648 C C . ARG A 1 58 ? -6.504 1.481 2.356 1.00 0.00 58 ARG A C 3
ATOM 2649 O O . ARG A 1 58 ? -5.777 1.849 3.273 1.00 0.00 58 ARG A O 3
ATOM 2670 N N . THR A 1 59 ? -7.746 1.934 2.221 1.00 0.00 59 THR A N 3
ATOM 2671 C CA . THR A 1 59 ? -8.298 2.902 3.140 1.00 0.00 59 THR A CA 3
ATOM 2672 C C . THR A 1 59 ? -9.063 2.182 4.231 1.00 0.00 59 THR A C 3
ATOM 2673 O O . THR A 1 59 ? -9.923 1.357 3.936 1.00 0.00 59 THR A O 3
ATOM 2684 N N . THR A 1 60 ? -8.737 2.481 5.483 1.00 0.00 60 THR A N 3
ATOM 2685 C CA . THR A 1 60 ? -9.400 1.841 6.615 1.00 0.00 60 THR A CA 3
ATOM 2686 C C . THR A 1 60 ? -10.101 2.861 7.516 1.00 0.00 60 THR A C 3
ATOM 2687 O O . THR A 1 60 ? -10.954 2.492 8.324 1.00 0.00 60 THR A O 3
ATOM 2698 N N . GLU A 1 61 ? -9.756 4.145 7.375 1.00 0.00 61 GLU A N 3
ATOM 2699 C CA . GLU A 1 61 ? -10.383 5.188 8.182 1.00 0.00 61 GLU A CA 3
ATOM 2700 C C . GLU A 1 61 ? -11.627 5.758 7.495 1.00 0.00 61 GLU A C 3
ATOM 2701 O O . GLU A 1 61 ? -12.116 6.827 7.862 1.00 0.00 61 GLU A O 3
ATOM 2713 N N . ARG A 1 62 ? -12.136 5.032 6.505 1.00 0.00 62 ARG A N 3
ATOM 2714 C CA . ARG A 1 62 ? -13.310 5.429 5.769 1.00 0.00 62 ARG A CA 3
ATOM 2715 C C . ARG A 1 62 ? -14.113 4.185 5.414 1.00 0.00 62 ARG A C 3
ATOM 2716 O O . ARG A 1 62 ? -13.808 3.496 4.442 1.00 0.00 62 ARG A O 3
ATOM 2737 N N . SER A 1 63 ? -15.120 3.891 6.219 1.00 0.00 63 SER A N 3
ATOM 2738 C CA . SER A 1 63 ? -15.946 2.712 6.001 1.00 0.00 63 SER A CA 3
ATOM 2739 C C . SER A 1 63 ? -17.040 2.988 4.964 1.00 0.00 63 SER A C 3
ATOM 2740 O O . SER A 1 63 ? -17.766 3.977 5.082 1.00 0.00 63 SER A O 3
ATOM 2748 N N . PRO A 1 64 ? -17.184 2.129 3.925 1.00 0.00 64 PRO A N 3
ATOM 2749 C CA . PRO A 1 64 ? -16.354 0.928 3.719 1.00 0.00 64 PRO A CA 3
ATOM 2750 C C . PRO A 1 64 ? -14.958 1.264 3.187 1.00 0.00 64 PRO A C 3
ATOM 2751 O O . PRO A 1 64 ? -14.777 2.277 2.510 1.00 0.00 64 PRO A O 3
ATOM 2762 N N . PRO A 1 65 ? -13.944 0.412 3.475 1.00 0.00 65 PRO A N 3
ATOM 2763 C CA . PRO A 1 65 ? -12.565 0.630 3.010 1.00 0.00 65 PRO A CA 3
ATOM 2764 C C . PRO A 1 65 ? -12.496 1.062 1.554 1.00 0.00 65 PRO A C 3
ATOM 2765 O O . PRO A 1 65 ? -13.466 0.938 0.806 1.00 0.00 65 PRO A O 3
ATOM 2776 N N . GLN A 1 66 ? -11.337 1.566 1.165 1.00 0.00 66 GLN A N 3
ATOM 2777 C CA . GLN A 1 66 ? -11.106 2.018 -0.180 1.00 0.00 66 GLN A CA 3
ATOM 2778 C C . GLN A 1 66 ? -9.790 1.427 -0.654 1.00 0.00 66 GLN A C 3
ATOM 2779 O O . GLN A 1 66 ? -9.063 0.847 0.147 1.00 0.00 66 GLN A O 3
ATOM 2793 N N . GLU A 1 67 ? -9.467 1.548 -1.933 1.00 0.00 67 GLU A N 3
ATOM 2794 C CA . GLU A 1 67 ? -8.218 0.985 -2.423 1.00 0.00 67 GLU A CA 3
ATOM 2795 C C . GLU A 1 67 ? -7.526 1.941 -3.368 1.00 0.00 67 GLU A C 3
ATOM 2796 O O . GLU A 1 67 ? -8.169 2.701 -4.089 1.00 0.00 67 GLU A O 3
ATOM 2808 N N . GLY A 1 68 ? -6.211 1.896 -3.344 1.00 0.00 68 GLY A N 3
ATOM 2809 C CA . GLY A 1 68 ? -5.427 2.783 -4.187 1.00 0.00 68 GLY A CA 3
ATOM 2810 C C . GLY A 1 68 ? -4.223 2.119 -4.817 1.00 0.00 68 GLY A C 3
ATOM 2811 O O . GLY A 1 68 ? -3.748 1.087 -4.342 1.00 0.00 68 GLY A O 3
ATOM 2815 N N . LEU A 1 69 ? -3.728 2.725 -5.891 1.00 0.00 69 LEU A N 3
ATOM 2816 C CA . LEU A 1 69 ? -2.573 2.207 -6.603 1.00 0.00 69 LEU A CA 3
ATOM 2817 C C . LEU A 1 69 ? -1.612 3.318 -7.007 1.00 0.00 69 LEU A C 3
ATOM 2818 O O . LEU A 1 69 ? -2.013 4.341 -7.561 1.00 0.00 69 LEU A O 3
ATOM 2834 N N . VAL A 1 70 ? -0.338 3.089 -6.729 1.00 0.00 70 VAL A N 3
ATOM 2835 C CA . VAL A 1 70 ? 0.718 4.035 -7.057 1.00 0.00 70 VAL A CA 3
ATOM 2836 C C . VAL A 1 70 ? 2.039 3.293 -7.065 1.00 0.00 70 VAL A C 3
ATOM 2837 O O . VAL A 1 70 ? 2.086 2.130 -6.671 1.00 0.00 70 VAL A O 3
ATOM 2850 N N . PRO A 1 71 ? 3.142 3.920 -7.491 1.00 0.00 71 PRO A N 3
ATOM 2851 C CA . PRO A 1 71 ? 4.407 3.252 -7.493 1.00 0.00 71 PRO A CA 3
ATOM 2852 C C . PRO A 1 71 ? 5.101 3.380 -6.149 1.00 0.00 71 PRO A C 3
ATOM 2853 O O . PRO A 1 71 ? 4.856 4.320 -5.395 1.00 0.00 71 PRO A O 3
ATOM 2864 N N . SER A 1 72 ? 5.964 2.423 -5.858 1.00 0.00 72 SER A N 3
ATOM 2865 C CA . SER A 1 72 ? 6.713 2.388 -4.609 1.00 0.00 72 SER A CA 3
ATOM 2866 C C . SER A 1 72 ? 7.376 3.732 -4.316 1.00 0.00 72 SER A C 3
ATOM 2867 O O . SER A 1 72 ? 7.624 4.069 -3.161 1.00 0.00 72 SER A O 3
ATOM 2875 N N . SER A 1 73 ? 7.646 4.507 -5.365 1.00 0.00 73 SER A N 3
ATOM 2876 C CA . SER A 1 73 ? 8.258 5.818 -5.200 1.00 0.00 73 SER A CA 3
ATOM 2877 C C . SER A 1 73 ? 7.381 6.702 -4.316 1.00 0.00 73 SER A C 3
ATOM 2878 O O . SER A 1 73 ? 7.883 7.547 -3.574 1.00 0.00 73 SER A O 3
ATOM 2886 N N . THR A 1 74 ? 6.066 6.495 -4.397 1.00 0.00 74 THR A N 3
ATOM 2887 C CA . THR A 1 74 ? 5.116 7.258 -3.608 1.00 0.00 74 THR A CA 3
ATOM 2888 C C . THR A 1 74 ? 4.642 6.467 -2.397 1.00 0.00 74 THR A C 3
ATOM 2889 O O . THR A 1 74 ? 3.907 6.990 -1.569 1.00 0.00 74 THR A O 3
ATOM 2900 N N . LEU A 1 75 ? 5.057 5.208 -2.312 1.00 0.00 75 LEU A N 3
ATOM 2901 C CA . LEU A 1 75 ? 4.684 4.341 -1.228 1.00 0.00 75 LEU A CA 3
ATOM 2902 C C . LEU A 1 75 ? 5.926 3.887 -0.476 1.00 0.00 75 LEU A C 3
ATOM 2903 O O . LEU A 1 75 ? 7.043 4.297 -0.781 1.00 0.00 75 LEU A O 3
ATOM 2919 N N . CYS A 1 76 ? 5.718 3.042 0.508 1.00 0.00 76 CYS A N 3
ATOM 2920 C CA . CYS A 1 76 ? 6.816 2.519 1.322 1.00 0.00 76 CYS A CA 3
ATOM 2921 C C . CYS A 1 76 ? 7.876 1.843 0.455 1.00 0.00 76 CYS A C 3
ATOM 2922 O O . CYS A 1 76 ? 7.585 0.888 -0.267 1.00 0.00 76 CYS A O 3
ATOM 2930 N N . ILE A 1 77 ? 9.104 2.345 0.532 1.00 0.00 77 ILE A N 3
ATOM 2931 C CA . ILE A 1 77 ? 10.207 1.791 -0.244 1.00 0.00 77 ILE A CA 3
ATOM 2932 C C . ILE A 1 77 ? 11.128 0.949 0.633 1.00 0.00 77 ILE A C 3
ATOM 2933 O O . ILE A 1 77 ? 10.970 0.905 1.852 1.00 0.00 77 ILE A O 3
ATOM 2949 N N . SER A 1 78 ? 12.088 0.281 0.003 1.00 0.00 78 SER A N 3
ATOM 2950 C CA . SER A 1 78 ? 13.035 -0.561 0.726 1.00 0.00 78 SER A CA 3
ATOM 2951 C C . SER A 1 78 ? 12.309 -1.672 1.479 1.00 0.00 78 SER A C 3
ATOM 2952 O O . SER A 1 78 ? 12.115 -1.590 2.692 1.00 0.00 78 SER A O 3
ATOM 2960 N N . HIS A 1 79 ? 11.912 -2.710 0.750 1.00 0.00 79 HIS A N 3
ATOM 2961 C CA . HIS A 1 79 ? 11.208 -3.838 1.348 1.00 0.00 79 HIS A CA 3
ATOM 2962 C C . HIS A 1 79 ? 12.187 -4.928 1.774 1.00 0.00 79 HIS A C 3
ATOM 2963 O O . HIS A 1 79 ? 11.951 -5.645 2.746 1.00 0.00 79 HIS A O 3
ATOM 2978 N N . SER A 1 80 ? 13.288 -5.049 1.038 1.00 0.00 80 SER A N 3
ATOM 2979 C CA . SER A 1 80 ? 14.303 -6.051 1.339 1.00 0.00 80 SER A CA 3
ATOM 2980 C C . SER A 1 80 ? 14.894 -5.829 2.727 1.00 0.00 80 SER A C 3
ATOM 2981 O O . SER A 1 80 ? 14.976 -4.696 3.204 1.00 0.00 80 SER A O 3
ATOM 2989 N N . SER A 1 14 ? -1.264 -15.005 -2.904 1.00 0.00 14 SER A N 4
ATOM 2990 C CA . SER A 1 14 ? -0.999 -13.654 -2.422 1.00 0.00 14 SER A CA 4
ATOM 2991 C C . SER A 1 14 ? -0.505 -13.676 -0.980 1.00 0.00 14 SER A C 4
ATOM 2992 O O . SER A 1 14 ? -0.503 -14.722 -0.330 1.00 0.00 14 SER A O 4
ATOM 3000 N N . GLY A 1 15 ? -0.085 -12.516 -0.486 1.00 0.00 15 GLY A N 4
ATOM 3001 C CA . GLY A 1 15 ? 0.405 -12.425 0.877 1.00 0.00 15 GLY A CA 4
ATOM 3002 C C . GLY A 1 15 ? -0.642 -11.891 1.836 1.00 0.00 15 GLY A C 4
ATOM 3003 O O . GLY A 1 15 ? -0.869 -12.467 2.900 1.00 0.00 15 GLY A O 4
ATOM 3007 N N . GLY A 1 16 ? -1.280 -10.789 1.457 1.00 0.00 16 GLY A N 4
ATOM 3008 C CA . GLY A 1 16 ? -2.300 -10.196 2.302 1.00 0.00 16 GLY A CA 4
ATOM 3009 C C . GLY A 1 16 ? -2.267 -8.681 2.277 1.00 0.00 16 GLY A C 4
ATOM 3010 O O . GLY A 1 16 ? -2.309 -8.070 1.212 1.00 0.00 16 GLY A O 4
ATOM 3014 N N . CYS A 1 17 ? -2.186 -8.074 3.456 1.00 0.00 17 CYS A N 4
ATOM 3015 C CA . CYS A 1 17 ? -2.139 -6.625 3.574 1.00 0.00 17 CYS A CA 4
ATOM 3016 C C . CYS A 1 17 ? -1.037 -6.209 4.535 1.00 0.00 17 CYS A C 4
ATOM 3017 O O . CYS A 1 17 ? -0.903 -6.768 5.623 1.00 0.00 17 CYS A O 4
ATOM 3025 N N . GLU A 1 18 ? -0.255 -5.227 4.125 1.00 0.00 18 GLU A N 4
ATOM 3026 C CA . GLU A 1 18 ? 0.839 -4.727 4.948 1.00 0.00 18 GLU A CA 4
ATOM 3027 C C . GLU A 1 18 ? 0.740 -3.223 5.084 1.00 0.00 18 GLU A C 4
ATOM 3028 O O . GLU A 1 18 ? 0.274 -2.548 4.182 1.00 0.00 18 GLU A O 4
ATOM 3040 N N . LEU A 1 19 ? 1.184 -2.701 6.209 1.00 0.00 19 LEU A N 4
ATOM 3041 C CA . LEU A 1 19 ? 1.131 -1.258 6.432 1.00 0.00 19 LEU A CA 4
ATOM 3042 C C . LEU A 1 19 ? 2.249 -0.564 5.673 1.00 0.00 19 LEU A C 4
ATOM 3043 O O . LEU A 1 19 ? 3.415 -0.952 5.754 1.00 0.00 19 LEU A O 4
ATOM 3059 N N . THR A 1 20 ? 1.872 0.462 4.931 1.00 0.00 20 THR A N 4
ATOM 3060 C CA . THR A 1 20 ? 2.821 1.228 4.136 1.00 0.00 20 THR A CA 4
ATOM 3061 C C . THR A 1 20 ? 2.503 2.716 4.189 1.00 0.00 20 THR A C 4
ATOM 3062 O O . THR A 1 20 ? 1.340 3.113 4.255 1.00 0.00 20 THR A O 4
ATOM 3073 N N . VAL A 1 21 ? 3.545 3.532 4.144 1.00 0.00 21 VAL A N 4
ATOM 3074 C CA . VAL A 1 21 ? 3.391 4.975 4.167 1.00 0.00 21 VAL A CA 4
ATOM 3075 C C . VAL A 1 21 ? 3.720 5.549 2.798 1.00 0.00 21 VAL A C 4
ATOM 3076 O O . VAL A 1 21 ? 4.660 5.097 2.142 1.00 0.00 21 VAL A O 4
ATOM 3089 N N . VAL A 1 22 ? 2.950 6.534 2.357 1.00 0.00 22 VAL A N 4
ATOM 3090 C CA . VAL A 1 22 ? 3.182 7.136 1.061 1.00 0.00 22 VAL A CA 4
ATOM 3091 C C . VAL A 1 22 ? 4.226 8.239 1.127 1.00 0.00 22 VAL A C 4
ATOM 3092 O O . VAL A 1 22 ? 4.117 9.172 1.921 1.00 0.00 22 VAL A O 4
ATOM 3105 N N . LEU A 1 23 ? 5.243 8.109 0.288 1.00 0.00 23 LEU A N 4
ATOM 3106 C CA . LEU A 1 23 ? 6.325 9.077 0.241 1.00 0.00 23 LEU A CA 4
ATOM 3107 C C . LEU A 1 23 ? 5.903 10.371 -0.453 1.00 0.00 23 LEU A C 4
ATOM 3108 O O . LEU A 1 23 ? 6.468 11.430 -0.187 1.00 0.00 23 LEU A O 4
ATOM 3124 N N . GLN A 1 24 ? 4.928 10.290 -1.355 1.00 0.00 24 GLN A N 4
ATOM 3125 C CA . GLN A 1 24 ? 4.469 11.466 -2.071 1.00 0.00 24 GLN A CA 4
ATOM 3126 C C . GLN A 1 24 ? 2.948 11.455 -2.225 1.00 0.00 24 GLN A C 4
ATOM 3127 O O . GLN A 1 24 ? 2.337 10.391 -2.324 1.00 0.00 24 GLN A O 4
ATOM 3141 N N . ASP A 1 25 ? 2.343 12.637 -2.255 1.00 0.00 25 ASP A N 4
ATOM 3142 C CA . ASP A 1 25 ? 0.894 12.734 -2.409 1.00 0.00 25 ASP A CA 4
ATOM 3143 C C . ASP A 1 25 ? 0.498 12.276 -3.803 1.00 0.00 25 ASP A C 4
ATOM 3144 O O . ASP A 1 25 ? 1.239 12.460 -4.769 1.00 0.00 25 ASP A O 4
ATOM 3153 N N . PHE A 1 26 ? -0.676 11.694 -3.891 1.00 0.00 26 PHE A N 4
ATOM 3154 C CA . PHE A 1 26 ? -1.202 11.211 -5.156 1.00 0.00 26 PHE A CA 4
ATOM 3155 C C . PHE A 1 26 ? -2.698 11.389 -5.218 1.00 0.00 26 PHE A C 4
ATOM 3156 O O . PHE A 1 26 ? -3.371 11.389 -4.198 1.00 0.00 26 PHE A O 4
ATOM 3173 N N . SER A 1 27 ? -3.212 11.525 -6.418 1.00 0.00 27 SER A N 4
ATOM 3174 C CA . SER A 1 27 ? -4.618 11.672 -6.627 1.00 0.00 27 SER A CA 4
ATOM 3175 C C . SER A 1 27 ? -5.087 10.596 -7.592 1.00 0.00 27 SER A C 4
ATOM 3176 O O . SER A 1 27 ? -4.417 10.302 -8.580 1.00 0.00 27 SER A O 4
ATOM 3184 N N . ALA A 1 28 ? -6.214 9.992 -7.274 1.00 0.00 28 ALA A N 4
ATOM 3185 C CA . ALA A 1 28 ? -6.772 8.917 -8.069 1.00 0.00 28 ALA A CA 4
ATOM 3186 C C . ALA A 1 28 ? -6.838 9.213 -9.563 1.00 0.00 28 ALA A C 4
ATOM 3187 O O . ALA A 1 28 ? -6.388 10.253 -10.043 1.00 0.00 28 ALA A O 4
ATOM 3194 N N . ALA A 1 29 ? -7.419 8.256 -10.282 1.00 0.00 29 ALA A N 4
ATOM 3195 C CA . ALA A 1 29 ? -7.585 8.327 -11.730 1.00 0.00 29 ALA A CA 4
ATOM 3196 C C . ALA A 1 29 ? -8.069 6.981 -12.258 1.00 0.00 29 ALA A C 4
ATOM 3197 O O . ALA A 1 29 ? -8.811 6.914 -13.238 1.00 0.00 29 ALA A O 4
ATOM 3204 N N . HIS A 1 30 ? -7.642 5.905 -11.591 1.00 0.00 30 HIS A N 4
ATOM 3205 C CA . HIS A 1 30 ? -8.029 4.557 -11.982 1.00 0.00 30 HIS A CA 4
ATOM 3206 C C . HIS A 1 30 ? -9.201 4.055 -11.143 1.00 0.00 30 HIS A C 4
ATOM 3207 O O . HIS A 1 30 ? -9.611 4.686 -10.166 1.00 0.00 30 HIS A O 4
ATOM 3222 N N . SER A 1 31 ? -9.734 2.910 -11.542 1.00 0.00 31 SER A N 4
ATOM 3223 C CA . SER A 1 31 ? -10.873 2.295 -10.859 1.00 0.00 31 SER A CA 4
ATOM 3224 C C . SER A 1 31 ? -10.651 2.183 -9.354 1.00 0.00 31 SER A C 4
ATOM 3225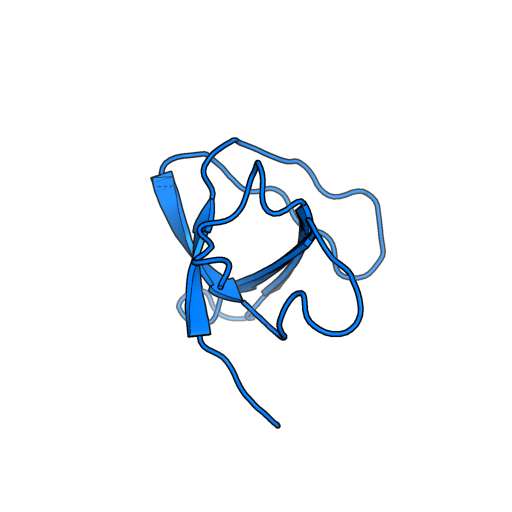 O O . SER A 1 31 ? -11.442 2.696 -8.563 1.00 0.00 31 SER A O 4
ATOM 3233 N N . SER A 1 32 ? -9.584 1.499 -8.964 1.00 0.00 32 SER A N 4
ATOM 3234 C CA . SER A 1 32 ? -9.280 1.312 -7.552 1.00 0.00 32 SER A CA 4
ATOM 3235 C C . SER A 1 32 ? -8.260 2.336 -7.058 1.00 0.00 32 SER A C 4
ATOM 3236 O O . SER A 1 32 ? -7.389 2.008 -6.253 1.00 0.00 32 SER A O 4
ATOM 3244 N N . GLU A 1 33 ? -8.361 3.570 -7.546 1.00 0.00 33 GLU A N 4
ATOM 3245 C CA . GLU A 1 33 ? -7.450 4.620 -7.157 1.00 0.00 33 GLU A CA 4
ATOM 3246 C C . GLU A 1 33 ? -8.100 5.601 -6.201 1.00 0.00 33 GLU A C 4
ATOM 3247 O O . GLU A 1 33 ? -9.321 5.752 -6.173 1.00 0.00 33 GLU A O 4
ATOM 3259 N N . LEU A 1 34 ? -7.266 6.287 -5.439 1.00 0.00 34 LEU A N 4
ATOM 3260 C CA . LEU A 1 34 ? -7.735 7.280 -4.501 1.00 0.00 34 LEU A CA 4
ATOM 3261 C C . LEU A 1 34 ? -6.651 8.310 -4.240 1.00 0.00 34 LEU A C 4
ATOM 3262 O O . LEU A 1 34 ? -5.495 8.109 -4.603 1.00 0.00 34 LEU A O 4
ATOM 3278 N N . SER A 1 35 ? -7.030 9.416 -3.622 1.00 0.00 35 SER A N 4
ATOM 3279 C CA . SER A 1 35 ? -6.100 10.471 -3.323 1.00 0.00 35 SER A CA 4
ATOM 3280 C C . SER A 1 35 ? -5.430 10.237 -1.987 1.00 0.00 35 SER A C 4
ATOM 3281 O O . SER A 1 35 ? -6.083 10.072 -0.956 1.00 0.00 35 SER A O 4
ATOM 3289 N N . ILE A 1 36 ? -4.117 10.225 -2.030 1.00 0.00 36 ILE A N 4
ATOM 3290 C CA . ILE A 1 36 ? -3.300 10.015 -0.852 1.00 0.00 36 ILE A CA 4
ATOM 3291 C C . ILE A 1 36 ? -2.331 11.174 -0.672 1.00 0.00 36 ILE A C 4
ATOM 3292 O O . ILE A 1 36 ? -2.121 11.972 -1.585 1.00 0.00 36 ILE A O 4
ATOM 3308 N N . GLN A 1 37 ? -1.761 11.268 0.515 1.00 0.00 37 GLN A N 4
ATOM 3309 C CA . GLN A 1 37 ? -0.832 12.325 0.843 1.00 0.00 37 GLN A CA 4
ATOM 3310 C C . GLN A 1 37 ? 0.443 11.782 1.471 1.00 0.00 37 GLN A C 4
ATOM 3311 O O . GLN A 1 37 ? 0.432 10.768 2.163 1.00 0.00 37 GLN A O 4
ATOM 3325 N N . VAL A 1 38 ? 1.540 12.482 1.227 1.00 0.00 38 VAL A N 4
ATOM 3326 C CA . VAL A 1 38 ? 2.839 12.100 1.761 1.00 0.00 38 VAL A CA 4
ATOM 3327 C C . VAL A 1 38 ? 2.833 12.116 3.293 1.00 0.00 38 VAL A C 4
ATOM 3328 O O . VAL A 1 38 ? 2.454 13.111 3.909 1.00 0.00 38 VAL A O 4
ATOM 3341 N N . GLY A 1 39 ? 3.291 11.024 3.901 1.00 0.00 39 GLY A N 4
ATOM 3342 C CA . GLY A 1 39 ? 3.363 10.964 5.351 1.00 0.00 39 GLY A CA 4
ATOM 3343 C C . GLY A 1 39 ? 2.328 10.069 5.996 1.00 0.00 39 GLY A C 4
ATOM 3344 O O . GLY A 1 39 ? 2.568 9.516 7.071 1.00 0.00 39 GLY A O 4
ATOM 3348 N N . GLN A 1 40 ? 1.175 9.935 5.367 1.00 0.00 40 GLN A N 4
ATOM 3349 C CA . GLN A 1 40 ? 0.114 9.120 5.916 1.00 0.00 40 GLN A CA 4
ATOM 3350 C C . GLN A 1 40 ? 0.436 7.635 5.828 1.00 0.00 40 GLN A C 4
ATOM 3351 O O . GLN A 1 40 ? 1.368 7.225 5.137 1.00 0.00 40 GLN A O 4
ATOM 3365 N N . THR A 1 41 ? -0.360 6.842 6.526 1.00 0.00 41 THR A N 4
ATOM 3366 C CA . THR A 1 41 ? -0.184 5.396 6.525 1.00 0.00 41 THR A CA 4
ATOM 3367 C C . THR A 1 41 ? -1.428 4.678 6.043 1.00 0.00 41 THR A C 4
ATOM 3368 O O . THR A 1 41 ? -2.512 4.819 6.608 1.00 0.00 41 THR A O 4
ATOM 3379 N N . VAL A 1 42 ? -1.230 3.844 5.052 1.00 0.00 42 VAL A N 4
ATOM 3380 C CA . VAL A 1 42 ? -2.281 3.017 4.539 1.00 0.00 42 VAL A CA 4
ATOM 3381 C C . VAL A 1 42 ? -1.679 1.662 4.197 1.00 0.00 42 VAL A C 4
ATOM 3382 O O . VAL A 1 42 ? -0.546 1.568 3.731 1.00 0.00 42 VAL A O 4
ATOM 3395 N N . GLU A 1 43 ? -2.437 0.626 4.469 1.00 0.00 43 GLU A N 4
ATOM 3396 C CA . GLU A 1 43 ? -1.985 -0.727 4.230 1.00 0.00 43 GLU A CA 4
ATOM 3397 C C . GLU A 1 43 ? -2.086 -1.111 2.757 1.00 0.00 43 GLU A C 4
ATOM 3398 O O . GLU A 1 43 ? -3.111 -0.908 2.120 1.00 0.00 43 GLU A O 4
ATOM 3410 N N . LEU A 1 44 ? -1.008 -1.674 2.223 1.00 0.00 44 LEU A N 4
ATOM 3411 C CA . LEU A 1 44 ? -0.977 -2.090 0.842 1.00 0.00 44 LEU A CA 4
ATOM 3412 C C . LEU A 1 44 ? -1.735 -3.379 0.629 1.00 0.00 44 LEU A C 4
ATOM 3413 O O . LEU A 1 44 ? -1.773 -4.261 1.501 1.00 0.00 44 LEU A O 4
ATOM 3429 N N . LEU A 1 45 ? -2.323 -3.458 -0.555 1.00 0.00 45 LEU A N 4
ATOM 3430 C CA . LEU A 1 45 ? -3.107 -4.613 -0.972 1.00 0.00 45 LEU A CA 4
ATOM 3431 C C . LEU A 1 45 ? -2.196 -5.761 -1.401 1.00 0.00 45 LEU A C 4
ATOM 3432 O O . LEU A 1 45 ? -2.361 -6.898 -0.963 1.00 0.00 45 LEU A O 4
ATOM 3448 N N . GLU A 1 46 ? -1.236 -5.451 -2.266 1.00 0.00 46 GLU A N 4
ATOM 3449 C CA . GLU A 1 46 ? -0.297 -6.432 -2.766 1.00 0.00 46 GLU A CA 4
ATOM 3450 C C . GLU A 1 46 ? 1.009 -5.752 -3.164 1.00 0.00 46 GLU A C 4
ATOM 3451 O O . GLU A 1 46 ? 1.011 -4.690 -3.786 1.00 0.00 46 GLU A O 4
ATOM 3463 N N . ARG A 1 47 ? 2.111 -6.374 -2.784 1.00 0.00 47 ARG A N 4
ATOM 3464 C CA . ARG A 1 47 ? 3.444 -5.850 -3.074 1.00 0.00 47 ARG A CA 4
ATOM 3465 C C . ARG A 1 47 ? 3.886 -6.207 -4.497 1.00 0.00 47 ARG A C 4
ATOM 3466 O O . ARG A 1 47 ? 3.244 -7.023 -5.156 1.00 0.00 47 ARG A O 4
ATOM 3487 N N . PRO A 1 48 ? 4.989 -5.590 -4.994 1.00 0.00 48 PRO A N 4
ATOM 3488 C CA . PRO A 1 48 ? 5.511 -5.844 -6.351 1.00 0.00 48 PRO A CA 4
ATOM 3489 C C . PRO A 1 48 ? 5.839 -7.319 -6.604 1.00 0.00 48 PRO A C 4
ATOM 3490 O O . PRO A 1 48 ? 7.005 -7.714 -6.605 1.00 0.00 48 PRO A O 4
ATOM 3501 N N . SER A 1 49 ? 4.805 -8.128 -6.827 1.00 0.00 49 SER A N 4
ATOM 3502 C CA . SER A 1 49 ? 4.995 -9.551 -7.089 1.00 0.00 49 SER A CA 4
ATOM 3503 C C . SER A 1 49 ? 5.266 -9.793 -8.564 1.00 0.00 49 SER A C 4
ATOM 3504 O O . SER A 1 49 ? 6.196 -10.509 -8.935 1.00 0.00 49 SER A O 4
ATOM 3512 N N . GLU A 1 50 ? 4.442 -9.183 -9.391 1.00 0.00 50 GLU A N 4
ATOM 3513 C CA . GLU A 1 50 ? 4.551 -9.297 -10.826 1.00 0.00 50 GLU A CA 4
ATOM 3514 C C . GLU A 1 50 ? 5.236 -8.066 -11.402 1.00 0.00 50 GLU A C 4
ATOM 3515 O O . GLU A 1 50 ? 6.046 -8.154 -12.325 1.00 0.00 50 GLU A O 4
ATOM 3527 N N . ARG A 1 51 ? 4.906 -6.920 -10.825 1.00 0.00 51 ARG A N 4
ATOM 3528 C CA . ARG A 1 51 ? 5.486 -5.646 -11.241 1.00 0.00 51 ARG A CA 4
ATOM 3529 C C . ARG A 1 51 ? 6.394 -5.106 -10.135 1.00 0.00 51 ARG A C 4
ATOM 3530 O O . ARG A 1 51 ? 5.952 -4.948 -8.999 1.00 0.00 51 ARG A O 4
ATOM 3551 N N . PRO A 1 52 ? 7.677 -4.815 -10.436 1.00 0.00 52 PRO A N 4
ATOM 3552 C CA . PRO A 1 52 ? 8.619 -4.304 -9.458 1.00 0.00 52 PRO A CA 4
ATOM 3553 C C . PRO A 1 52 ? 8.713 -2.790 -9.492 1.00 0.00 52 PRO A C 4
ATOM 3554 O O . PRO A 1 52 ? 9.083 -2.203 -10.509 1.00 0.00 52 PRO A O 4
ATOM 3565 N N . GLY A 1 53 ? 8.376 -2.164 -8.377 1.00 0.00 53 GLY A N 4
ATOM 3566 C CA . GLY A 1 53 ? 8.425 -0.720 -8.296 1.00 0.00 53 GLY A CA 4
ATOM 3567 C C . GLY A 1 53 ? 7.093 -0.090 -7.963 1.00 0.00 53 GLY A C 4
ATOM 3568 O O . GLY A 1 53 ? 7.017 1.116 -7.770 1.00 0.00 53 GLY A O 4
ATOM 3572 N N . TRP A 1 54 ? 6.045 -0.898 -7.932 1.00 0.00 54 TRP A N 4
ATOM 3573 C CA . TRP A 1 54 ? 4.704 -0.432 -7.650 1.00 0.00 54 TRP A CA 4
ATOM 3574 C C . TRP A 1 54 ? 4.233 -0.800 -6.233 1.00 0.00 54 TRP A C 4
ATOM 3575 O O . TRP A 1 54 ? 4.789 -1.693 -5.594 1.00 0.00 54 TRP A O 4
ATOM 3596 N N . CYS A 1 55 ? 3.169 -0.133 -5.779 1.00 0.00 55 CYS A N 4
ATOM 3597 C CA . CYS A 1 55 ? 2.584 -0.423 -4.473 1.00 0.00 55 CYS A CA 4
ATOM 3598 C C . CYS A 1 55 ? 1.130 0.030 -4.412 1.00 0.00 55 CYS A C 4
ATOM 3599 O O . CYS A 1 55 ? 0.691 0.893 -5.165 1.00 0.00 55 CYS A O 4
ATOM 3607 N N . LEU A 1 56 ? 0.385 -0.599 -3.532 1.00 0.00 56 LEU A N 4
ATOM 3608 C CA . LEU A 1 56 ? -1.029 -0.316 -3.373 1.00 0.00 56 LEU A CA 4
ATOM 3609 C C . LEU A 1 56 ? -1.348 0.268 -2.003 1.00 0.00 56 LEU A C 4
ATOM 3610 O O . LEU A 1 56 ? -0.556 0.143 -1.070 1.00 0.00 56 LEU A O 4
ATOM 3626 N N . VAL A 1 57 ? -2.503 0.928 -1.893 1.00 0.00 57 VAL A N 4
ATOM 3627 C CA . VAL A 1 57 ? -2.907 1.543 -0.633 1.00 0.00 57 VAL A CA 4
ATOM 3628 C C . VAL A 1 57 ? -4.390 1.279 -0.315 1.00 0.00 57 VAL A C 4
ATOM 3629 O O . VAL A 1 57 ? -5.264 1.608 -1.105 1.00 0.00 57 VAL A O 4
ATOM 3642 N N . ARG A 1 58 ? -4.670 0.707 0.862 1.00 0.00 58 ARG A N 4
ATOM 3643 C CA . ARG A 1 58 ? -6.045 0.430 1.284 1.00 0.00 58 ARG A CA 4
ATOM 3644 C C . ARG A 1 58 ? -6.511 1.490 2.297 1.00 0.00 58 ARG A C 4
ATOM 3645 O O . ARG A 1 58 ? -5.765 1.882 3.189 1.00 0.00 58 ARG A O 4
ATOM 3666 N N . THR A 1 59 ? -7.751 1.946 2.170 1.00 0.00 59 THR A N 4
ATOM 3667 C CA . THR A 1 59 ? -8.277 2.946 3.069 1.00 0.00 59 THR A CA 4
ATOM 3668 C C . THR A 1 59 ? -9.099 2.280 4.156 1.00 0.00 59 THR A C 4
ATOM 3669 O O . THR A 1 59 ? -10.008 1.512 3.860 1.00 0.00 59 THR A O 4
ATOM 3680 N N . THR A 1 60 ? -8.758 2.559 5.410 1.00 0.00 60 THR A N 4
ATOM 3681 C CA . THR A 1 60 ? -9.461 1.967 6.542 1.00 0.00 60 THR A CA 4
ATOM 3682 C C . THR A 1 60 ? -10.130 3.032 7.413 1.00 0.00 60 THR A C 4
ATOM 3683 O O . THR A 1 60 ? -10.976 2.710 8.248 1.00 0.00 60 THR A O 4
ATOM 3694 N N . GLU A 1 61 ? -9.768 4.303 7.214 1.00 0.00 61 GLU A N 4
ATOM 3695 C CA . GLU A 1 61 ? -10.366 5.388 7.988 1.00 0.00 61 GLU A CA 4
ATOM 3696 C C . GLU A 1 61 ? -11.655 5.902 7.339 1.00 0.00 61 GLU A C 4
ATOM 3697 O O . GLU A 1 61 ? -12.179 6.947 7.724 1.00 0.00 61 GLU A O 4
ATOM 3709 N N . ARG A 1 62 ? -12.161 5.157 6.363 1.00 0.00 62 ARG A N 4
ATOM 3710 C CA . ARG A 1 62 ? -13.374 5.504 5.666 1.00 0.00 62 ARG A CA 4
ATOM 3711 C C . ARG A 1 62 ? -14.137 4.230 5.333 1.00 0.00 62 ARG A C 4
ATOM 3712 O O . ARG A 1 62 ? -13.841 3.558 4.345 1.00 0.00 62 ARG A O 4
ATOM 3733 N N . SER A 1 63 ? -15.101 3.890 6.173 1.00 0.00 63 SER A N 4
ATOM 3734 C CA . SER A 1 63 ? -15.889 2.678 5.979 1.00 0.00 63 SER A CA 4
ATOM 3735 C C . SER A 1 63 ? -17.043 2.920 4.999 1.00 0.00 63 SER A C 4
ATOM 3736 O O . SER A 1 63 ? -17.771 3.903 5.132 1.00 0.00 63 SER A O 4
ATOM 3744 N N . PRO A 1 64 ? -17.236 2.032 3.991 1.00 0.00 64 PRO A N 4
ATOM 3745 C CA . PRO A 1 64 ? -16.405 0.833 3.769 1.00 0.00 64 PRO A CA 4
ATOM 3746 C C . PRO A 1 64 ? -15.025 1.180 3.204 1.00 0.00 64 PRO A C 4
ATOM 3747 O O . PRO A 1 64 ? -14.865 2.204 2.541 1.00 0.00 64 PRO A O 4
ATOM 3758 N N . PRO A 1 65 ? -14.003 0.327 3.450 1.00 0.00 65 PRO A N 4
ATOM 3759 C CA . PRO A 1 65 ? -12.640 0.559 2.953 1.00 0.00 65 PRO A CA 4
ATOM 3760 C C . PRO A 1 65 ? -12.605 1.017 1.505 1.00 0.00 65 PRO A C 4
ATOM 3761 O O . PRO A 1 65 ? -13.582 0.889 0.768 1.00 0.00 65 PRO A O 4
ATOM 3772 N N . GLN A 1 66 ? -11.461 1.544 1.116 1.00 0.00 66 GLN A N 4
ATOM 3773 C CA . GLN A 1 66 ? -11.239 2.025 -0.219 1.00 0.00 66 GLN A CA 4
ATOM 3774 C C . GLN A 1 66 ? -9.900 1.478 -0.688 1.00 0.00 66 GLN A C 4
ATOM 3775 O O . GLN A 1 66 ? -9.167 0.900 0.115 1.00 0.00 66 GLN A O 4
ATOM 3789 N N . GLU A 1 67 ? -9.570 1.616 -1.965 1.00 0.00 67 GLU A N 4
ATOM 3790 C CA . GLU A 1 67 ? -8.304 1.076 -2.448 1.00 0.00 67 GLU A CA 4
ATOM 3791 C C . GLU A 1 67 ? -7.604 2.046 -3.377 1.00 0.00 67 GLU A C 4
ATOM 3792 O O . GLU A 1 67 ? -8.241 2.828 -4.080 1.00 0.00 67 GLU A O 4
ATOM 3804 N N . GLY A 1 68 ? -6.285 1.983 -3.360 1.00 0.00 68 GLY A N 4
ATOM 3805 C CA . GLY A 1 68 ? -5.494 2.877 -4.190 1.00 0.00 68 GLY A CA 4
ATOM 3806 C C . GLY A 1 68 ? -4.298 2.212 -4.839 1.00 0.00 68 GLY A C 4
ATOM 3807 O O . GLY A 1 68 ? -3.829 1.170 -4.383 1.00 0.00 68 GLY A O 4
ATOM 3811 N N . LEU A 1 69 ? -3.804 2.829 -5.910 1.00 0.00 69 LEU A N 4
ATOM 3812 C CA . LEU A 1 69 ? -2.654 2.313 -6.637 1.00 0.00 69 LEU A CA 4
ATOM 3813 C C . LEU A 1 69 ? -1.691 3.420 -7.047 1.00 0.00 69 LEU A C 4
ATOM 3814 O O . LEU A 1 69 ? -2.089 4.448 -7.591 1.00 0.00 69 LEU A O 4
ATOM 3830 N N . VAL A 1 70 ? -0.415 3.177 -6.787 1.00 0.00 70 VAL A N 4
ATOM 3831 C CA . VAL A 1 70 ? 0.651 4.110 -7.124 1.00 0.00 70 VAL A CA 4
ATOM 3832 C C . VAL A 1 70 ? 1.961 3.347 -7.141 1.00 0.00 70 VAL A C 4
ATOM 3833 O O . VAL A 1 70 ? 1.990 2.184 -6.747 1.00 0.00 70 VAL A O 4
ATOM 3846 N N . PRO A 1 71 ? 3.071 3.950 -7.577 1.00 0.00 71 PRO A N 4
ATOM 3847 C CA . PRO A 1 71 ? 4.323 3.254 -7.587 1.00 0.00 71 PRO A CA 4
ATOM 3848 C C . PRO A 1 71 ? 5.031 3.364 -6.249 1.00 0.00 71 PRO A C 4
ATOM 3849 O O . PRO A 1 71 ? 4.808 4.303 -5.486 1.00 0.00 71 PRO A O 4
ATOM 3860 N N . SER A 1 72 ? 5.879 2.390 -5.973 1.00 0.00 72 SER A N 4
ATOM 3861 C CA . SER A 1 72 ? 6.641 2.328 -4.732 1.00 0.00 72 SER A CA 4
ATOM 3862 C C . SER A 1 72 ? 7.322 3.660 -4.425 1.00 0.00 72 SER A C 4
ATOM 3863 O O . SER A 1 72 ? 7.581 3.980 -3.267 1.00 0.00 72 SER A O 4
ATOM 3871 N N . SER A 1 73 ? 7.597 4.445 -5.466 1.00 0.00 73 SER A N 4
ATOM 3872 C CA . SER A 1 73 ? 8.228 5.747 -5.290 1.00 0.00 73 SER A CA 4
ATOM 3873 C C . SER A 1 73 ? 7.371 6.633 -4.389 1.00 0.00 73 SER A C 4
ATOM 3874 O O . SER A 1 73 ? 7.890 7.453 -3.631 1.00 0.00 73 SER A O 4
ATOM 3882 N N . THR A 1 74 ? 6.052 6.456 -4.473 1.00 0.00 74 THR A N 4
ATOM 3883 C CA . THR A 1 74 ? 5.116 7.223 -3.669 1.00 0.00 74 THR A CA 4
ATOM 3884 C C . THR A 1 74 ? 4.657 6.431 -2.452 1.00 0.00 74 THR A C 4
ATOM 3885 O O . THR A 1 74 ? 3.927 6.949 -1.615 1.00 0.00 74 THR A O 4
ATOM 3896 N N . LEU A 1 75 ? 5.077 5.175 -2.372 1.00 0.00 75 LEU A N 4
ATOM 3897 C CA . LEU A 1 75 ? 4.716 4.305 -1.289 1.00 0.00 75 LEU A CA 4
ATOM 3898 C C . LEU A 1 75 ? 5.965 3.845 -0.551 1.00 0.00 75 LEU A C 4
ATOM 3899 O O . LEU A 1 75 ? 7.079 4.259 -0.864 1.00 0.00 75 LEU A O 4
ATOM 3915 N N . CYS A 1 76 ? 5.764 2.993 0.426 1.00 0.00 76 CYS A N 4
ATOM 3916 C CA . CYS A 1 76 ? 6.868 2.464 1.226 1.00 0.00 76 CYS A CA 4
ATOM 3917 C C . CYS A 1 76 ? 7.876 1.732 0.346 1.00 0.00 76 CYS A C 4
ATOM 3918 O O . CYS A 1 76 ? 7.514 1.133 -0.666 1.00 0.00 76 CYS A O 4
ATOM 3926 N N . ILE A 1 77 ? 9.145 1.785 0.740 1.00 0.00 77 ILE A N 4
ATOM 3927 C CA . ILE A 1 77 ? 10.207 1.127 -0.015 1.00 0.00 77 ILE A CA 4
ATOM 3928 C C . ILE A 1 77 ? 11.131 0.323 0.892 1.00 0.00 77 ILE A C 4
ATOM 3929 O O . ILE A 1 77 ? 11.533 -0.792 0.559 1.00 0.00 77 ILE A O 4
ATOM 3945 N N . SER A 1 78 ? 11.464 0.896 2.038 1.00 0.00 78 SER A N 4
ATOM 3946 C CA . SER A 1 78 ? 12.340 0.240 3.002 1.00 0.00 78 SER A CA 4
ATOM 3947 C C . SER A 1 78 ? 13.701 -0.064 2.383 1.00 0.00 78 SER A C 4
ATOM 3948 O O . SER A 1 78 ? 13.863 -1.056 1.672 1.00 0.00 78 SER A O 4
ATOM 3956 N N . HIS A 1 79 ? 14.676 0.795 2.660 1.00 0.00 79 HIS A N 4
ATOM 3957 C CA . HIS A 1 79 ? 16.023 0.619 2.131 1.00 0.00 79 HIS A CA 4
ATOM 3958 C C . HIS A 1 79 ? 16.701 -0.592 2.764 1.00 0.00 79 HIS A C 4
ATOM 3959 O O . HIS A 1 79 ? 17.072 -1.540 2.072 1.00 0.00 79 HIS A O 4
ATOM 3974 N N . SER A 1 80 ? 16.861 -0.553 4.083 1.00 0.00 80 SER A N 4
ATOM 3975 C CA . SER A 1 80 ? 17.494 -1.647 4.809 1.00 0.00 80 SER A CA 4
ATOM 3976 C C . SER A 1 80 ? 16.674 -2.929 4.686 1.00 0.00 80 SER A C 4
ATOM 3977 O O . SER A 1 80 ? 15.454 -2.914 4.845 1.00 0.00 80 SER A O 4
ATOM 3985 N N . SER A 1 14 ? -7.114 -9.302 -1.929 1.00 0.00 14 SER A N 5
ATOM 3986 C CA . SER A 1 14 ? -5.791 -9.230 -1.321 1.00 0.00 14 SER A CA 5
ATOM 3987 C C . SER A 1 14 ? -5.772 -9.950 0.024 1.00 0.00 14 SER A C 5
ATOM 3988 O O . SER A 1 14 ? -6.058 -9.354 1.062 1.00 0.00 14 SER A O 5
ATOM 3996 N N . GLY A 1 15 ? -5.433 -11.235 -0.003 1.00 0.00 15 GLY A N 5
ATOM 3997 C CA . GLY A 1 15 ? -5.383 -12.015 1.220 1.00 0.00 15 GLY A CA 5
ATOM 3998 C C . GLY A 1 15 ? -4.403 -11.450 2.230 1.00 0.00 15 GLY A C 5
ATOM 3999 O O . GLY A 1 15 ? -4.571 -11.631 3.436 1.00 0.00 15 GLY A O 5
ATOM 4003 N N . GLY A 1 16 ? -3.376 -10.764 1.737 1.00 0.00 16 GLY A N 5
ATOM 4004 C CA . GLY A 1 16 ? -2.382 -10.182 2.619 1.00 0.00 16 GLY A CA 5
ATOM 4005 C C . GLY A 1 16 ? -2.493 -8.672 2.703 1.00 0.00 16 GLY A C 5
ATOM 4006 O O . GLY A 1 16 ? -2.697 -8.002 1.695 1.00 0.00 16 GLY A O 5
ATOM 4010 N N . CYS A 1 17 ? -2.353 -8.138 3.911 1.00 0.00 17 CYS A N 5
ATOM 4011 C CA . CYS A 1 17 ? -2.429 -6.699 4.129 1.00 0.00 17 CYS A CA 5
ATOM 4012 C C . CYS A 1 17 ? -1.295 -6.240 5.030 1.00 0.00 17 CYS A C 5
ATOM 4013 O O . CYS A 1 17 ? -1.106 -6.766 6.126 1.00 0.00 17 CYS A O 5
ATOM 4021 N N . GLU A 1 18 ? -0.548 -5.252 4.565 1.00 0.00 18 GLU A N 5
ATOM 4022 C CA . GLU A 1 18 ? 0.566 -4.715 5.332 1.00 0.00 18 GLU A CA 5
ATOM 4023 C C . GLU A 1 18 ? 0.453 -3.210 5.420 1.00 0.00 18 GLU A C 5
ATOM 4024 O O . GLU A 1 18 ? -0.055 -2.576 4.510 1.00 0.00 18 GLU A O 5
ATOM 4036 N N . LEU A 1 19 ? 0.936 -2.643 6.510 1.00 0.00 19 LEU A N 5
ATOM 4037 C CA . LEU A 1 19 ? 0.881 -1.194 6.686 1.00 0.00 19 LEU A CA 5
ATOM 4038 C C . LEU A 1 19 ? 1.960 -0.532 5.846 1.00 0.00 19 LEU A C 5
ATOM 4039 O O . LEU A 1 19 ? 3.096 -1.002 5.783 1.00 0.00 19 LEU A O 5
ATOM 4055 N N . THR A 1 20 ? 1.581 0.541 5.176 1.00 0.00 20 THR A N 5
ATOM 4056 C CA . THR A 1 20 ? 2.492 1.259 4.302 1.00 0.00 20 THR A CA 5
ATOM 4057 C C . THR A 1 20 ? 2.301 2.774 4.417 1.00 0.00 20 THR A C 5
ATOM 4058 O O . THR A 1 20 ? 1.197 3.255 4.662 1.00 0.00 20 THR A O 5
ATOM 4069 N N . VAL A 1 21 ? 3.383 3.518 4.216 1.00 0.00 21 VAL A N 5
ATOM 4070 C CA . VAL A 1 21 ? 3.338 4.972 4.269 1.00 0.00 21 VAL A CA 5
ATOM 4071 C C . VAL A 1 21 ? 3.669 5.554 2.901 1.00 0.00 21 VAL A C 5
ATOM 4072 O O . VAL A 1 21 ? 4.656 5.168 2.276 1.00 0.00 21 VAL A O 5
ATOM 4085 N N . VAL A 1 22 ? 2.841 6.483 2.434 1.00 0.00 22 VAL A N 5
ATOM 4086 C CA . VAL A 1 22 ? 3.056 7.104 1.139 1.00 0.00 22 VAL A CA 5
ATOM 4087 C C . VAL A 1 22 ? 4.094 8.216 1.218 1.00 0.00 22 VAL A C 5
ATOM 4088 O O . VAL A 1 22 ? 3.976 9.142 2.021 1.00 0.00 22 VAL A O 5
ATOM 4101 N N . LEU A 1 23 ? 5.117 8.100 0.385 1.00 0.00 23 LEU A N 5
ATOM 4102 C CA . LEU A 1 23 ? 6.197 9.070 0.353 1.00 0.00 23 LEU A CA 5
ATOM 4103 C C . LEU A 1 23 ? 5.802 10.365 -0.356 1.00 0.00 23 LEU A C 5
ATOM 4104 O O . LEU A 1 23 ? 6.384 11.412 -0.083 1.00 0.00 23 LEU A O 5
ATOM 4120 N N . GLN A 1 24 ? 4.832 10.309 -1.268 1.00 0.00 24 GLN A N 5
ATOM 4121 C CA . GLN A 1 24 ? 4.411 11.508 -1.978 1.00 0.00 24 GLN A CA 5
ATOM 4122 C C . GLN A 1 24 ? 2.890 11.535 -2.131 1.00 0.00 24 GLN A C 5
ATOM 4123 O O . GLN A 1 24 ? 2.247 10.485 -2.156 1.00 0.00 24 GLN A O 5
ATOM 4137 N N . ASP A 1 25 ? 2.316 12.729 -2.247 1.00 0.00 25 ASP A N 5
ATOM 4138 C CA . ASP A 1 25 ? 0.871 12.842 -2.413 1.00 0.00 25 ASP A CA 5
ATOM 4139 C C . ASP A 1 25 ? 0.479 12.302 -3.777 1.00 0.00 25 ASP A C 5
ATOM 4140 O O . ASP A 1 25 ? 1.223 12.429 -4.750 1.00 0.00 25 ASP A O 5
ATOM 4149 N N . PHE A 1 26 ? -0.691 11.707 -3.838 1.00 0.00 26 PHE A N 5
ATOM 4150 C CA . PHE A 1 26 ? -1.199 11.148 -5.080 1.00 0.00 26 PHE A CA 5
ATOM 4151 C C . PHE A 1 26 ? -2.695 11.306 -5.182 1.00 0.00 26 PHE A C 5
ATOM 4152 O O . PHE A 1 26 ? -3.390 11.376 -4.180 1.00 0.00 26 PHE A O 5
ATOM 4169 N N . SER A 1 27 ? -3.184 11.348 -6.400 1.00 0.00 27 SER A N 5
ATOM 4170 C CA . SER A 1 27 ? -4.584 11.465 -6.651 1.00 0.00 27 SER A CA 5
ATOM 4171 C C . SER A 1 27 ? -5.015 10.347 -7.589 1.00 0.00 27 SER A C 5
ATOM 4172 O O . SER A 1 27 ? -4.309 10.019 -8.542 1.00 0.00 27 SER A O 5
ATOM 4180 N N . ALA A 1 28 ? -6.153 9.749 -7.292 1.00 0.00 28 ALA A N 5
ATOM 4181 C CA . ALA A 1 28 ? -6.682 8.647 -8.069 1.00 0.00 28 ALA A CA 5
ATOM 4182 C C . ALA A 1 28 ? -6.708 8.913 -9.569 1.00 0.00 28 ALA A C 5
ATOM 4183 O O . ALA A 1 28 ? -6.248 9.947 -10.052 1.00 0.00 28 ALA A O 5
ATOM 4190 N N . ALA A 1 29 ? -7.267 7.947 -10.291 1.00 0.00 29 ALA A N 5
ATOM 4191 C CA . ALA A 1 29 ? -7.387 8.016 -11.743 1.00 0.00 29 ALA A CA 5
ATOM 4192 C C . ALA A 1 29 ? -7.924 6.700 -12.294 1.00 0.00 29 ALA A C 5
ATOM 4193 O O . ALA A 1 29 ? -8.631 6.681 -13.302 1.00 0.00 29 ALA A O 5
ATOM 4200 N N . HIS A 1 30 ? -7.583 5.596 -11.626 1.00 0.00 30 HIS A N 5
ATOM 4201 C CA . HIS A 1 30 ? -8.031 4.280 -12.058 1.00 0.00 30 HIS A CA 5
ATOM 4202 C C . HIS A 1 30 ? -9.145 3.739 -11.161 1.00 0.00 30 HIS A C 5
ATOM 4203 O O . HIS A 1 30 ? -9.556 4.367 -10.181 1.00 0.00 30 HIS A O 5
ATOM 4218 N N . SER A 1 31 ? -9.629 2.559 -11.523 1.00 0.00 31 SER A N 5
ATOM 4219 C CA . SER A 1 31 ? -10.713 1.888 -10.803 1.00 0.00 31 SER A CA 5
ATOM 4220 C C . SER A 1 31 ? -10.507 1.901 -9.293 1.00 0.00 31 SER A C 5
ATOM 4221 O O . SER A 1 31 ? -11.250 2.557 -8.561 1.00 0.00 31 SER A O 5
ATOM 4229 N N . SER A 1 32 ? -9.509 1.163 -8.831 1.00 0.00 32 SER A N 5
ATOM 4230 C CA . SER A 1 32 ? -9.228 1.081 -7.407 1.00 0.00 32 SER A CA 5
ATOM 4231 C C . SER A 1 32 ? -8.204 2.129 -6.973 1.00 0.00 32 SER A C 5
ATOM 4232 O O . SER A 1 32 ? -7.306 1.832 -6.188 1.00 0.00 32 SER A O 5
ATOM 4240 N N . GLU A 1 33 ? -8.335 3.354 -7.485 1.00 0.00 33 GLU A N 5
ATOM 4241 C CA . GLU A 1 33 ? -7.421 4.419 -7.137 1.00 0.00 33 GLU A CA 5
ATOM 4242 C C . GLU A 1 33 ? -8.062 5.413 -6.182 1.00 0.00 33 GLU A C 5
ATOM 4243 O O . GLU A 1 33 ? -9.283 5.573 -6.154 1.00 0.00 33 GLU A O 5
ATOM 4255 N N . LEU A 1 34 ? -7.223 6.094 -5.417 1.00 0.00 34 LEU A N 5
ATOM 4256 C CA . LEU A 1 34 ? -7.681 7.093 -4.476 1.00 0.00 34 LEU A CA 5
ATOM 4257 C C . LEU A 1 34 ? -6.597 8.133 -4.230 1.00 0.00 34 LEU A C 5
ATOM 4258 O O . LEU A 1 34 ? -5.431 7.925 -4.564 1.00 0.00 34 LEU A O 5
ATOM 4274 N N . SER A 1 35 ? -6.995 9.253 -3.648 1.00 0.00 35 SER A N 5
ATOM 4275 C CA . SER A 1 35 ? -6.084 10.331 -3.358 1.00 0.00 35 SER A CA 5
ATOM 4276 C C . SER A 1 35 ? -5.451 10.155 -1.993 1.00 0.00 35 SER A C 5
ATOM 4277 O O . SER A 1 35 ? -6.127 9.913 -0.993 1.00 0.00 35 SER A O 5
ATOM 4285 N N . ILE A 1 36 ? -4.143 10.288 -1.978 1.00 0.00 36 ILE A N 5
ATOM 4286 C CA . ILE A 1 36 ? -3.360 10.160 -0.765 1.00 0.00 36 ILE A CA 5
ATOM 4287 C C . ILE A 1 36 ? -2.409 11.338 -0.621 1.00 0.00 36 ILE A C 5
ATOM 4288 O O . ILE A 1 36 ? -2.251 12.144 -1.539 1.00 0.00 36 ILE A O 5
ATOM 4304 N N . GLN A 1 37 ? -1.788 11.433 0.539 1.00 0.00 37 GLN A N 5
ATOM 4305 C CA . GLN A 1 37 ? -0.860 12.499 0.838 1.00 0.00 37 GLN A CA 5
ATOM 4306 C C . GLN A 1 37 ? 0.458 11.943 1.363 1.00 0.00 37 GLN A C 5
ATOM 4307 O O . GLN A 1 37 ? 0.527 10.809 1.816 1.00 0.00 37 GLN A O 5
ATOM 4321 N N . VAL A 1 38 ? 1.502 12.750 1.296 1.00 0.00 38 VAL A N 5
ATOM 4322 C CA . VAL A 1 38 ? 2.822 12.339 1.764 1.00 0.00 38 VAL A CA 5
ATOM 4323 C C . VAL A 1 38 ? 2.888 12.297 3.296 1.00 0.00 38 VAL A C 5
ATOM 4324 O O . VAL A 1 38 ? 2.729 13.322 3.959 1.00 0.00 38 VAL A O 5
ATOM 4337 N N . GLY A 1 39 ? 3.172 11.117 3.848 1.00 0.00 39 GLY A N 5
ATOM 4338 C CA . GLY A 1 39 ? 3.308 10.993 5.292 1.00 0.00 39 GLY A CA 5
ATOM 4339 C C . GLY A 1 39 ? 2.248 10.148 5.964 1.00 0.00 39 GLY A C 5
ATOM 4340 O O . GLY A 1 39 ? 2.465 9.656 7.073 1.00 0.00 39 GLY A O 5
ATOM 4344 N N . GLN A 1 40 ? 1.105 9.983 5.325 1.00 0.00 40 GLN A N 5
ATOM 4345 C CA . GLN A 1 40 ? 0.035 9.203 5.904 1.00 0.00 40 GLN A CA 5
ATOM 4346 C C . GLN A 1 40 ? 0.355 7.718 5.884 1.00 0.00 40 GLN A C 5
ATOM 4347 O O . GLN A 1 40 ? 1.301 7.283 5.228 1.00 0.00 40 GLN A O 5
ATOM 4361 N N . THR A 1 41 ? -0.450 6.945 6.597 1.00 0.00 41 THR A N 5
ATOM 4362 C CA . THR A 1 41 ? -0.257 5.501 6.649 1.00 0.00 41 THR A CA 5
ATOM 4363 C C . THR A 1 41 ? -1.474 4.748 6.149 1.00 0.00 41 THR A C 5
ATOM 4364 O O . THR A 1 41 ? -2.535 4.762 6.773 1.00 0.00 41 THR A O 5
ATOM 4375 N N . VAL A 1 42 ? -1.277 4.021 5.074 1.00 0.00 42 VAL A N 5
ATOM 4376 C CA . VAL A 1 42 ? -2.302 3.176 4.541 1.00 0.00 42 VAL A CA 5
ATOM 4377 C C . VAL A 1 42 ? -1.666 1.830 4.226 1.00 0.00 42 VAL A C 5
ATOM 4378 O O . VAL A 1 42 ? -0.536 1.752 3.745 1.00 0.00 42 VAL A O 5
ATOM 4391 N N . GLU A 1 43 ? -2.387 0.782 4.540 1.00 0.00 43 GLU A N 5
ATOM 4392 C CA . GLU A 1 43 ? -1.893 -0.560 4.338 1.00 0.00 43 GLU A CA 5
ATOM 4393 C C . GLU A 1 43 ? -1.987 -0.994 2.881 1.00 0.00 43 GLU A C 5
ATOM 4394 O O . GLU A 1 43 ? -3.025 -0.855 2.247 1.00 0.00 43 GLU A O 5
ATOM 4406 N N . LEU A 1 44 ? -0.892 -1.532 2.356 1.00 0.00 44 LEU A N 5
ATOM 4407 C CA . LEU A 1 44 ? -0.864 -1.992 0.992 1.00 0.00 44 LEU A CA 5
ATOM 4408 C C . LEU A 1 44 ? -1.609 -3.298 0.833 1.00 0.00 44 LEU A C 5
ATOM 4409 O O . LEU A 1 44 ? -1.645 -4.141 1.746 1.00 0.00 44 LEU A O 5
ATOM 4425 N N . LEU A 1 45 ? -2.200 -3.436 -0.345 1.00 0.00 45 LEU A N 5
ATOM 4426 C CA . LEU A 1 45 ? -2.975 -4.613 -0.701 1.00 0.00 45 LEU A CA 5
ATOM 4427 C C . LEU A 1 45 ? -2.058 -5.788 -1.034 1.00 0.00 45 LEU A C 5
ATOM 4428 O O . LEU A 1 45 ? -2.125 -6.833 -0.393 1.00 0.00 45 LEU A O 5
ATOM 4444 N N . GLU A 1 46 ? -1.203 -5.623 -2.044 1.00 0.00 46 GLU A N 5
ATOM 4445 C CA . GLU A 1 46 ? -0.297 -6.668 -2.445 1.00 0.00 46 GLU A CA 5
ATOM 4446 C C . GLU A 1 46 ? 1.127 -6.116 -2.600 1.00 0.00 46 GLU A C 5
ATOM 4447 O O . GLU A 1 46 ? 1.476 -5.109 -1.983 1.00 0.00 46 GLU A O 5
ATOM 4459 N N . ARG A 1 47 ? 1.948 -6.784 -3.404 1.00 0.00 47 ARG A N 5
ATOM 4460 C CA . ARG A 1 47 ? 3.333 -6.367 -3.612 1.00 0.00 47 ARG A CA 5
ATOM 4461 C C . ARG A 1 47 ? 3.734 -6.465 -5.090 1.00 0.00 47 ARG A C 5
ATOM 4462 O O . ARG A 1 47 ? 3.013 -7.059 -5.889 1.00 0.00 47 ARG A O 5
ATOM 4483 N N . PRO A 1 48 ? 4.900 -5.887 -5.470 1.00 0.00 48 PRO A N 5
ATOM 4484 C CA . PRO A 1 48 ? 5.393 -5.926 -6.858 1.00 0.00 48 PRO A CA 5
ATOM 4485 C C . PRO A 1 48 ? 5.661 -7.351 -7.346 1.00 0.00 48 PRO A C 5
ATOM 4486 O O . PRO A 1 48 ? 6.814 -7.770 -7.470 1.00 0.00 48 PRO A O 5
ATOM 4497 N N . SER A 1 49 ? 4.594 -8.095 -7.622 1.00 0.00 49 SER A N 5
ATOM 4498 C CA . SER A 1 49 ? 4.725 -9.470 -8.093 1.00 0.00 49 SER A CA 5
ATOM 4499 C C . SER A 1 49 ? 4.927 -9.516 -9.598 1.00 0.00 49 SER A C 5
ATOM 4500 O O . SER A 1 49 ? 5.815 -10.203 -10.103 1.00 0.00 49 SER A O 5
ATOM 4508 N N . GLU A 1 50 ? 4.092 -8.778 -10.299 1.00 0.00 50 GLU A N 5
ATOM 4509 C CA . GLU A 1 50 ? 4.145 -8.708 -11.741 1.00 0.00 50 GLU A CA 5
ATOM 4510 C C . GLU A 1 50 ? 4.937 -7.485 -12.185 1.00 0.00 50 GLU A C 5
ATOM 4511 O O . GLU A 1 50 ? 5.702 -7.533 -13.148 1.00 0.00 50 GLU A O 5
ATOM 4523 N N . ARG A 1 51 ? 4.751 -6.398 -11.451 1.00 0.00 51 ARG A N 5
ATOM 4524 C CA . ARG A 1 51 ? 5.453 -5.146 -11.730 1.00 0.00 51 ARG A CA 5
ATOM 4525 C C . ARG A 1 51 ? 6.378 -4.793 -10.564 1.00 0.00 51 ARG A C 5
ATOM 4526 O O . ARG A 1 51 ? 5.947 -4.795 -9.412 1.00 0.00 51 ARG A O 5
ATOM 4547 N N . PRO A 1 52 ? 7.666 -4.492 -10.833 1.00 0.00 52 PRO A N 5
ATOM 4548 C CA . PRO A 1 52 ? 8.627 -4.154 -9.800 1.00 0.00 52 PRO A CA 5
ATOM 4549 C C . PRO A 1 52 ? 8.779 -2.654 -9.623 1.00 0.00 52 PRO A C 5
ATOM 4550 O O . PRO A 1 52 ? 9.177 -1.945 -10.549 1.00 0.00 52 PRO A O 5
ATOM 4561 N N . GLY A 1 53 ? 8.463 -2.175 -8.430 1.00 0.00 53 GLY A N 5
ATOM 4562 C CA . GLY A 1 53 ? 8.576 -0.761 -8.150 1.00 0.00 53 GLY A CA 5
ATOM 4563 C C . GLY A 1 53 ? 7.263 -0.109 -7.781 1.00 0.00 53 GLY A C 5
ATOM 4564 O O . GLY A 1 53 ? 7.241 1.064 -7.448 1.00 0.00 53 GLY A O 5
ATOM 4568 N N . TRP A 1 54 ? 6.177 -0.860 -7.880 1.00 0.00 54 TRP A N 5
ATOM 4569 C CA . TRP A 1 54 ? 4.848 -0.364 -7.584 1.00 0.00 54 TRP A CA 5
ATOM 4570 C C . TRP A 1 54 ? 4.329 -0.835 -6.216 1.00 0.00 54 TRP A C 5
ATOM 4571 O O . TRP A 1 54 ? 4.849 -1.787 -5.635 1.00 0.00 54 TRP A O 5
ATOM 4592 N N . CYS A 1 55 ? 3.270 -0.177 -5.735 1.00 0.00 55 CYS A N 5
ATOM 4593 C CA . CYS A 1 55 ? 2.647 -0.553 -4.463 1.00 0.00 55 CYS A CA 5
ATOM 4594 C C . CYS A 1 55 ? 1.198 -0.095 -4.381 1.00 0.00 55 CYS A C 5
ATOM 4595 O O . CYS A 1 55 ? 0.771 0.828 -5.069 1.00 0.00 55 CYS A O 5
ATOM 4603 N N . LEU A 1 56 ? 0.444 -0.779 -3.550 1.00 0.00 56 LEU A N 5
ATOM 4604 C CA . LEU A 1 56 ? -0.966 -0.494 -3.367 1.00 0.00 56 LEU A CA 5
ATOM 4605 C C . LEU A 1 56 ? -1.250 0.128 -2.003 1.00 0.00 56 LEU A C 5
ATOM 4606 O O . LEU A 1 56 ? -0.432 0.033 -1.089 1.00 0.00 56 LEU A O 5
ATOM 4622 N N . VAL A 1 57 ? -2.403 0.791 -1.882 1.00 0.00 57 VAL A N 5
ATOM 4623 C CA . VAL A 1 57 ? -2.780 1.449 -0.633 1.00 0.00 57 VAL A CA 5
ATOM 4624 C C . VAL A 1 57 ? -4.268 1.226 -0.293 1.00 0.00 57 VAL A C 5
ATOM 4625 O O . VAL A 1 57 ? -5.138 1.516 -1.101 1.00 0.00 57 VAL A O 5
ATOM 4638 N N . ARG A 1 58 ? -4.556 0.717 0.916 1.00 0.00 58 ARG A N 5
ATOM 4639 C CA . ARG A 1 58 ? -5.937 0.467 1.349 1.00 0.00 58 ARG A CA 5
ATOM 4640 C C . ARG A 1 58 ? -6.420 1.570 2.311 1.00 0.00 58 ARG A C 5
ATOM 4641 O O . ARG A 1 58 ? -5.691 2.004 3.195 1.00 0.00 58 ARG A O 5
ATOM 4662 N N . THR A 1 59 ? -7.663 2.012 2.147 1.00 0.00 59 THR A N 5
ATOM 4663 C CA . THR A 1 59 ? -8.210 3.050 2.993 1.00 0.00 59 THR A CA 5
ATOM 4664 C C . THR A 1 59 ? -9.042 2.427 4.103 1.00 0.00 59 THR A C 5
ATOM 4665 O O . THR A 1 59 ? -9.926 1.617 3.836 1.00 0.00 59 THR A O 5
ATOM 4676 N N . THR A 1 60 ? -8.736 2.794 5.344 1.00 0.00 60 THR A N 5
ATOM 4677 C CA . THR A 1 60 ? -9.445 2.258 6.501 1.00 0.00 60 THR A CA 5
ATOM 4678 C C . THR A 1 60 ? -10.126 3.361 7.313 1.00 0.00 60 THR A C 5
ATOM 4679 O O . THR A 1 60 ? -10.971 3.075 8.162 1.00 0.00 60 THR A O 5
ATOM 4690 N N . GLU A 1 61 ? -9.776 4.624 7.050 1.00 0.00 61 GLU A N 5
ATOM 4691 C CA . GLU A 1 61 ? -10.386 5.741 7.767 1.00 0.00 61 GLU A CA 5
ATOM 4692 C C . GLU A 1 61 ? -11.676 6.212 7.091 1.00 0.00 61 GLU A C 5
ATOM 4693 O O . GLU A 1 61 ? -12.211 7.269 7.423 1.00 0.00 61 GLU A O 5
ATOM 4705 N N . ARG A 1 62 ? -12.174 5.414 6.152 1.00 0.00 62 ARG A N 5
ATOM 4706 C CA . ARG A 1 62 ? -13.386 5.713 5.437 1.00 0.00 62 ARG A CA 5
ATOM 4707 C C . ARG A 1 62 ? -14.122 4.399 5.177 1.00 0.00 62 ARG A C 5
ATOM 4708 O O . ARG A 1 62 ? -13.810 3.678 4.231 1.00 0.00 62 ARG A O 5
ATOM 4729 N N . SER A 1 63 ? -15.080 4.087 6.036 1.00 0.00 63 SER A N 5
ATOM 4730 C CA . SER A 1 63 ? -15.840 2.849 5.912 1.00 0.00 63 SER A CA 5
ATOM 4731 C C . SER A 1 63 ? -17.000 3.008 4.924 1.00 0.00 63 SER A C 5
ATOM 4732 O O . SER A 1 63 ? -17.750 3.981 5.002 1.00 0.00 63 SER A O 5
ATOM 4740 N N . PRO A 1 64 ? -17.176 2.057 3.972 1.00 0.00 64 PRO A N 5
ATOM 4741 C CA . PRO A 1 64 ? -16.324 0.866 3.813 1.00 0.00 64 PRO A CA 5
ATOM 4742 C C . PRO A 1 64 ? -14.952 1.212 3.227 1.00 0.00 64 PRO A C 5
ATOM 4743 O O . PRO A 1 64 ? -14.814 2.204 2.510 1.00 0.00 64 PRO A O 5
ATOM 4754 N N . PRO A 1 65 ? -13.911 0.394 3.512 1.00 0.00 65 PRO A N 5
ATOM 4755 C CA . PRO A 1 65 ? -12.554 0.627 2.996 1.00 0.00 65 PRO A CA 5
ATOM 4756 C C . PRO A 1 65 ? -12.536 1.004 1.527 1.00 0.00 65 PRO A C 5
ATOM 4757 O O . PRO A 1 65 ? -13.489 0.757 0.788 1.00 0.00 65 PRO A O 5
ATOM 4768 N N . GLN A 1 66 ? -11.430 1.595 1.121 1.00 0.00 66 GLN A N 5
ATOM 4769 C CA . GLN A 1 66 ? -11.223 2.012 -0.235 1.00 0.00 66 GLN A CA 5
ATOM 4770 C C . GLN A 1 66 ? -9.883 1.448 -0.682 1.00 0.00 66 GLN A C 5
ATOM 4771 O O . GLN A 1 66 ? -9.148 0.906 0.144 1.00 0.00 66 GLN A O 5
ATOM 4785 N N . GLU A 1 67 ? -9.553 1.530 -1.962 1.00 0.00 67 GLU A N 5
ATOM 4786 C CA . GLU A 1 67 ? -8.286 0.973 -2.421 1.00 0.00 67 GLU A CA 5
ATOM 4787 C C . GLU A 1 67 ? -7.574 1.927 -3.350 1.00 0.00 67 GLU A C 5
ATOM 4788 O O . GLU A 1 67 ? -8.204 2.711 -4.058 1.00 0.00 67 GLU A O 5
ATOM 4800 N N . GLY A 1 68 ? -6.258 1.859 -3.322 1.00 0.00 68 GLY A N 5
ATOM 4801 C CA . GLY A 1 68 ? -5.456 2.746 -4.146 1.00 0.00 68 GLY A CA 5
ATOM 4802 C C . GLY A 1 68 ? -4.247 2.077 -4.764 1.00 0.00 68 GLY A C 5
ATOM 4803 O O . GLY A 1 68 ? -3.809 1.019 -4.314 1.00 0.00 68 GLY A O 5
ATOM 4807 N N . LEU A 1 69 ? -3.706 2.712 -5.799 1.00 0.00 69 LEU A N 5
ATOM 4808 C CA . LEU A 1 69 ? -2.539 2.197 -6.496 1.00 0.00 69 LEU A CA 5
ATOM 4809 C C . LEU A 1 69 ? -1.571 3.312 -6.871 1.00 0.00 69 LEU A C 5
ATOM 4810 O O . LEU A 1 69 ? -1.968 4.350 -7.399 1.00 0.00 69 LEU A O 5
ATOM 4826 N N . VAL A 1 70 ? -0.294 3.074 -6.598 1.00 0.00 70 VAL A N 5
ATOM 4827 C CA . VAL A 1 70 ? 0.761 4.031 -6.904 1.00 0.00 70 VAL A CA 5
ATOM 4828 C C . VAL A 1 70 ? 2.085 3.295 -6.946 1.00 0.00 70 VAL A C 5
ATOM 4829 O O . VAL A 1 70 ? 2.143 2.121 -6.589 1.00 0.00 70 VAL A O 5
ATOM 4842 N N . PRO A 1 71 ? 3.177 3.942 -7.367 1.00 0.00 71 PRO A N 5
ATOM 4843 C CA . PRO A 1 71 ? 4.449 3.282 -7.405 1.00 0.00 71 PRO A CA 5
ATOM 4844 C C . PRO A 1 71 ? 5.164 3.373 -6.070 1.00 0.00 71 PRO A C 5
ATOM 4845 O O . PRO A 1 71 ? 4.945 4.302 -5.292 1.00 0.00 71 PRO A O 5
ATOM 4856 N N . SER A 1 72 ? 6.017 2.397 -5.811 1.00 0.00 72 SER A N 5
ATOM 4857 C CA . SER A 1 72 ? 6.784 2.326 -4.575 1.00 0.00 72 SER A CA 5
ATOM 4858 C C . SER A 1 72 ? 7.470 3.656 -4.264 1.00 0.00 72 SER A C 5
ATOM 4859 O O . SER A 1 72 ? 7.736 3.968 -3.106 1.00 0.00 72 SER A O 5
ATOM 4867 N N . SER A 1 73 ? 7.740 4.444 -5.303 1.00 0.00 73 SER A N 5
ATOM 4868 C CA . SER A 1 73 ? 8.374 5.744 -5.125 1.00 0.00 73 SER A CA 5
ATOM 4869 C C . SER A 1 73 ? 7.510 6.635 -4.236 1.00 0.00 73 SER A C 5
ATOM 4870 O O . SER A 1 73 ? 8.026 7.431 -3.450 1.00 0.00 73 SER A O 5
ATOM 4878 N N . THR A 1 74 ? 6.192 6.488 -4.361 1.00 0.00 74 THR A N 5
ATOM 4879 C CA . THR A 1 74 ? 5.249 7.265 -3.571 1.00 0.00 74 THR A CA 5
ATOM 4880 C C . THR A 1 74 ? 4.727 6.452 -2.390 1.00 0.00 74 THR A C 5
ATOM 4881 O O . THR A 1 74 ? 3.935 6.946 -1.593 1.00 0.00 74 THR A O 5
ATOM 4892 N N . LEU A 1 75 ? 5.169 5.204 -2.289 1.00 0.00 75 LEU A N 5
ATOM 4893 C CA . LEU A 1 75 ? 4.762 4.325 -1.231 1.00 0.00 75 LEU A CA 5
ATOM 4894 C C . LEU A 1 75 ? 5.984 3.843 -0.464 1.00 0.00 75 LEU A C 5
ATOM 4895 O O . LEU A 1 75 ? 7.112 4.250 -0.737 1.00 0.00 75 LEU A O 5
ATOM 4911 N N . CYS A 1 76 ? 5.746 2.978 0.491 1.00 0.00 76 CYS A N 5
ATOM 4912 C CA . CYS A 1 76 ? 6.815 2.420 1.316 1.00 0.00 76 CYS A CA 5
ATOM 4913 C C . CYS A 1 76 ? 7.841 1.689 0.455 1.00 0.00 76 CYS A C 5
ATOM 4914 O O . CYS A 1 76 ? 7.499 1.102 -0.573 1.00 0.00 76 CYS A O 5
ATOM 4922 N N . ILE A 1 77 ? 9.099 1.730 0.881 1.00 0.00 77 ILE A N 5
ATOM 4923 C CA . ILE A 1 77 ? 10.175 1.072 0.150 1.00 0.00 77 ILE A CA 5
ATOM 4924 C C . ILE A 1 77 ? 11.122 0.351 1.101 1.00 0.00 77 ILE A C 5
ATOM 4925 O O . ILE A 1 77 ? 11.301 0.765 2.247 1.00 0.00 77 ILE A O 5
ATOM 4941 N N . SER A 1 78 ? 11.725 -0.732 0.622 1.00 0.00 78 SER A N 5
ATOM 4942 C CA . SER A 1 78 ? 12.653 -1.512 1.433 1.00 0.00 78 SER A CA 5
ATOM 4943 C C . SER A 1 78 ? 13.691 -2.208 0.557 1.00 0.00 78 SER A C 5
ATOM 4944 O O . SER A 1 78 ? 14.060 -3.356 0.805 1.00 0.00 78 SER A O 5
ATOM 4952 N N . HIS A 1 79 ? 14.160 -1.504 -0.469 1.00 0.00 79 HIS A N 5
ATOM 4953 C CA . HIS A 1 79 ? 15.156 -2.054 -1.380 1.00 0.00 79 HIS A CA 5
ATOM 4954 C C . HIS A 1 79 ? 15.747 -0.961 -2.265 1.00 0.00 79 HIS A C 5
ATOM 4955 O O . HIS A 1 79 ? 16.926 -0.627 -2.151 1.00 0.00 79 HIS A O 5
ATOM 4970 N N . SER A 1 80 ? 14.920 -0.410 -3.148 1.00 0.00 80 SER A N 5
ATOM 4971 C CA . SER A 1 80 ? 15.361 0.645 -4.053 1.00 0.00 80 SER A CA 5
ATOM 4972 C C . SER A 1 80 ? 15.265 2.011 -3.383 1.00 0.00 80 SER A C 5
ATOM 4973 O O . SER A 1 80 ? 14.415 2.233 -2.521 1.00 0.00 80 SER A O 5
ATOM 4981 N N . SER A 1 14 ? 0.722 -15.365 3.245 1.00 0.00 14 SER A N 6
ATOM 4982 C CA . SER A 1 14 ? 0.261 -15.074 4.598 1.00 0.00 14 SER A CA 6
ATOM 4983 C C . SER A 1 14 ? 0.032 -13.578 4.785 1.00 0.00 14 SER A C 6
ATOM 4984 O O . SER A 1 14 ? -0.831 -13.166 5.560 1.00 0.00 14 SER A O 6
ATOM 4992 N N . GLY A 1 15 ? 0.810 -12.770 4.072 1.00 0.00 15 GLY A N 6
ATOM 4993 C CA . GLY A 1 15 ? 0.674 -11.329 4.176 1.00 0.00 15 GLY A CA 6
ATOM 4994 C C . GLY A 1 15 ? -0.260 -10.755 3.130 1.00 0.00 15 GLY A C 6
ATOM 4995 O O . GLY A 1 15 ? 0.187 -10.247 2.102 1.00 0.00 15 GLY A O 6
ATOM 4999 N N . GLY A 1 16 ? -1.560 -10.837 3.391 1.00 0.00 16 GLY A N 6
ATOM 5000 C CA . GLY A 1 16 ? -2.540 -10.316 2.455 1.00 0.00 16 GLY A CA 6
ATOM 5001 C C . GLY A 1 16 ? -2.483 -8.805 2.340 1.00 0.00 16 GLY A C 6
ATOM 5002 O O . GLY A 1 16 ? -2.498 -8.259 1.241 1.00 0.00 16 GLY A O 6
ATOM 5006 N N . CYS A 1 17 ? -2.407 -8.132 3.483 1.00 0.00 17 CYS A N 6
ATOM 5007 C CA . CYS A 1 17 ? -2.336 -6.680 3.521 1.00 0.00 17 CYS A CA 6
ATOM 5008 C C . CYS A 1 17 ? -1.237 -6.239 4.472 1.00 0.00 17 CYS A C 6
ATOM 5009 O O . CYS A 1 17 ? -1.089 -6.788 5.564 1.00 0.00 17 CYS A O 6
ATOM 5017 N N . GLU A 1 18 ? -0.469 -5.247 4.054 1.00 0.00 18 GLU A N 6
ATOM 5018 C CA . GLU A 1 18 ? 0.620 -4.732 4.874 1.00 0.00 18 GLU A CA 6
ATOM 5019 C C . GLU A 1 18 ? 0.507 -3.230 5.013 1.00 0.00 18 GLU A C 6
ATOM 5020 O O . GLU A 1 18 ? 0.035 -2.558 4.111 1.00 0.00 18 GLU A O 6
ATOM 5032 N N . LEU A 1 19 ? 0.946 -2.708 6.141 1.00 0.00 19 LEU A N 6
ATOM 5033 C CA . LEU A 1 19 ? 0.881 -1.267 6.373 1.00 0.00 19 LEU A CA 6
ATOM 5034 C C . LEU A 1 19 ? 1.997 -0.556 5.626 1.00 0.00 19 LEU A C 6
ATOM 5035 O O . LEU A 1 19 ? 3.164 -0.941 5.698 1.00 0.00 19 LEU A O 6
ATOM 5051 N N . THR A 1 20 ? 1.617 0.484 4.906 1.00 0.00 20 THR A N 6
ATOM 5052 C CA . THR A 1 20 ? 2.557 1.275 4.128 1.00 0.00 20 THR A CA 6
ATOM 5053 C C . THR A 1 20 ? 2.216 2.756 4.220 1.00 0.00 20 THR A C 6
ATOM 5054 O O . THR A 1 20 ? 1.061 3.128 4.429 1.00 0.00 20 THR A O 6
ATOM 5065 N N . VAL A 1 21 ? 3.227 3.597 4.053 1.00 0.00 21 VAL A N 6
ATOM 5066 C CA . VAL A 1 21 ? 3.044 5.035 4.105 1.00 0.00 21 VAL A CA 6
ATOM 5067 C C . VAL A 1 21 ? 3.461 5.655 2.783 1.00 0.00 21 VAL A C 6
ATOM 5068 O O . VAL A 1 21 ? 4.543 5.369 2.272 1.00 0.00 21 VAL A O 6
ATOM 5081 N N . VAL A 1 22 ? 2.603 6.492 2.221 1.00 0.00 22 VAL A N 6
ATOM 5082 C CA . VAL A 1 22 ? 2.905 7.121 0.954 1.00 0.00 22 VAL A CA 6
ATOM 5083 C C . VAL A 1 22 ? 4.022 8.141 1.091 1.00 0.00 22 VAL A C 6
ATOM 5084 O O . VAL A 1 22 ? 3.969 9.031 1.938 1.00 0.00 22 VAL A O 6
ATOM 5097 N N . LEU A 1 23 ? 5.035 7.995 0.250 1.00 0.00 23 LEU A N 6
ATOM 5098 C CA . LEU A 1 23 ? 6.172 8.893 0.270 1.00 0.00 23 LEU A CA 6
ATOM 5099 C C . LEU A 1 23 ? 5.850 10.216 -0.418 1.00 0.00 23 LEU A C 6
ATOM 5100 O O . LEU A 1 23 ? 6.495 11.230 -0.158 1.00 0.00 23 LEU A O 6
ATOM 5116 N N . GLN A 1 24 ? 4.861 10.204 -1.309 1.00 0.00 24 GLN A N 6
ATOM 5117 C CA . GLN A 1 24 ? 4.472 11.398 -2.026 1.00 0.00 24 GLN A CA 6
ATOM 5118 C C . GLN A 1 24 ? 2.956 11.426 -2.229 1.00 0.00 24 GLN A C 6
ATOM 5119 O O . GLN A 1 24 ? 2.322 10.377 -2.327 1.00 0.00 24 GLN A O 6
ATOM 5133 N N . ASP A 1 25 ? 2.379 12.621 -2.296 1.00 0.00 25 ASP A N 6
ATOM 5134 C CA . ASP A 1 25 ? 0.935 12.741 -2.491 1.00 0.00 25 ASP A CA 6
ATOM 5135 C C . ASP A 1 25 ? 0.563 12.261 -3.884 1.00 0.00 25 ASP A C 6
ATOM 5136 O O . ASP A 1 25 ? 1.322 12.420 -4.840 1.00 0.00 25 ASP A O 6
ATOM 5145 N N . PHE A 1 26 ? -0.614 11.683 -3.981 1.00 0.00 26 PHE A N 6
ATOM 5146 C CA . PHE A 1 26 ? -1.126 11.179 -5.243 1.00 0.00 26 PHE A CA 6
ATOM 5147 C C . PHE A 1 26 ? -2.619 11.367 -5.331 1.00 0.00 26 PHE A C 6
ATOM 5148 O O . PHE A 1 26 ? -3.307 11.402 -4.322 1.00 0.00 26 PHE A O 6
ATOM 5165 N N . SER A 1 27 ? -3.116 11.477 -6.543 1.00 0.00 27 SER A N 6
ATOM 5166 C CA . SER A 1 27 ? -4.517 11.630 -6.774 1.00 0.00 27 SER A CA 6
ATOM 5167 C C . SER A 1 27 ? -4.984 10.549 -7.733 1.00 0.00 27 SER A C 6
ATOM 5168 O O . SER A 1 27 ? -4.303 10.234 -8.709 1.00 0.00 27 SER A O 6
ATOM 5176 N N . ALA A 1 28 ? -6.126 9.965 -7.431 1.00 0.00 28 ALA A N 6
ATOM 5177 C CA . ALA A 1 28 ? -6.686 8.894 -8.228 1.00 0.00 28 ALA A CA 6
ATOM 5178 C C . ALA A 1 28 ? -6.747 9.208 -9.717 1.00 0.00 28 ALA A C 6
ATOM 5179 O O . ALA A 1 28 ? -6.282 10.250 -10.180 1.00 0.00 28 ALA A O 6
ATOM 5186 N N . ALA A 1 29 ? -7.334 8.270 -10.455 1.00 0.00 29 ALA A N 6
ATOM 5187 C CA . ALA A 1 29 ? -7.488 8.379 -11.903 1.00 0.00 29 ALA A CA 6
ATOM 5188 C C . ALA A 1 29 ? -7.977 7.058 -12.486 1.00 0.00 29 ALA A C 6
ATOM 5189 O O . ALA A 1 29 ? -8.670 7.037 -13.503 1.00 0.00 29 ALA A O 6
ATOM 5196 N N . HIS A 1 30 ? -7.607 5.948 -11.840 1.00 0.00 30 HIS A N 6
ATOM 5197 C CA . HIS A 1 30 ? -8.007 4.629 -12.306 1.00 0.00 30 HIS A CA 6
ATOM 5198 C C . HIS A 1 30 ? -9.114 4.031 -11.437 1.00 0.00 30 HIS A C 6
ATOM 5199 O O . HIS A 1 30 ? -9.560 4.628 -10.451 1.00 0.00 30 HIS A O 6
ATOM 5214 N N . SER A 1 31 ? -9.552 2.840 -11.827 1.00 0.00 31 SER A N 6
ATOM 5215 C CA . SER A 1 31 ? -10.622 2.114 -11.138 1.00 0.00 31 SER A CA 6
ATOM 5216 C C . SER A 1 31 ? -10.510 2.194 -9.617 1.00 0.00 31 SER A C 6
ATOM 5217 O O . SER A 1 31 ? -11.254 2.930 -8.969 1.00 0.00 31 SER A O 6
ATOM 5225 N N . SER A 1 32 ? -9.589 1.426 -9.053 1.00 0.00 32 SER A N 6
ATOM 5226 C CA . SER A 1 32 ? -9.403 1.406 -7.612 1.00 0.00 32 SER A CA 6
ATOM 5227 C C . SER A 1 32 ? -8.346 2.414 -7.167 1.00 0.00 32 SER A C 6
ATOM 5228 O O . SER A 1 32 ? -7.497 2.100 -6.338 1.00 0.00 32 SER A O 6
ATOM 5236 N N . GLU A 1 33 ? -8.398 3.628 -7.719 1.00 0.00 33 GLU A N 6
ATOM 5237 C CA . GLU A 1 33 ? -7.449 4.664 -7.368 1.00 0.00 33 GLU A CA 6
ATOM 5238 C C . GLU A 1 33 ? -8.061 5.657 -6.390 1.00 0.00 33 GLU A C 6
ATOM 5239 O O . GLU A 1 33 ? -9.277 5.840 -6.356 1.00 0.00 33 GLU A O 6
ATOM 5251 N N . LEU A 1 34 ? -7.211 6.305 -5.604 1.00 0.00 34 LEU A N 6
ATOM 5252 C CA . LEU A 1 34 ? -7.669 7.283 -4.641 1.00 0.00 34 LEU A CA 6
ATOM 5253 C C . LEU A 1 34 ? -6.592 8.327 -4.399 1.00 0.00 34 LEU A C 6
ATOM 5254 O O . LEU A 1 34 ? -5.435 8.132 -4.762 1.00 0.00 34 LEU A O 6
ATOM 5270 N N . SER A 1 35 ? -6.978 9.435 -3.787 1.00 0.00 35 SER A N 6
ATOM 5271 C CA . SER A 1 35 ? -6.056 10.499 -3.498 1.00 0.00 35 SER A CA 6
ATOM 5272 C C . SER A 1 35 ? -5.417 10.299 -2.140 1.00 0.00 35 SER A C 6
ATOM 5273 O O . SER A 1 35 ? -6.096 10.156 -1.123 1.00 0.00 35 SER A O 6
ATOM 5281 N N . ILE A 1 36 ? -4.104 10.284 -2.152 1.00 0.00 36 ILE A N 6
ATOM 5282 C CA . ILE A 1 36 ? -3.315 10.098 -0.953 1.00 0.00 36 ILE A CA 6
ATOM 5283 C C . ILE A 1 36 ? -2.335 11.250 -0.780 1.00 0.00 36 ILE A C 6
ATOM 5284 O O . ILE A 1 36 ? -2.087 12.016 -1.710 1.00 0.00 36 ILE A O 6
ATOM 5300 N N . GLN A 1 37 ? -1.795 11.369 0.418 1.00 0.00 37 GLN A N 6
ATOM 5301 C CA . GLN A 1 37 ? -0.857 12.416 0.743 1.00 0.00 37 GLN A CA 6
ATOM 5302 C C . GLN A 1 37 ? 0.379 11.866 1.439 1.00 0.00 37 GLN A C 6
ATOM 5303 O O . GLN A 1 37 ? 0.307 10.901 2.194 1.00 0.00 37 GLN A O 6
ATOM 5317 N N . VAL A 1 38 ? 1.506 12.501 1.179 1.00 0.00 38 VAL A N 6
ATOM 5318 C CA . VAL A 1 38 ? 2.776 12.099 1.768 1.00 0.00 38 VAL A CA 6
ATOM 5319 C C . VAL A 1 38 ? 2.734 12.175 3.297 1.00 0.00 38 VAL A C 6
ATOM 5320 O O . VAL A 1 38 ? 2.547 13.252 3.864 1.00 0.00 38 VAL A O 6
ATOM 5333 N N . GLY A 1 39 ? 2.945 11.039 3.961 1.00 0.00 39 GLY A N 6
ATOM 5334 C CA . GLY A 1 39 ? 2.963 11.030 5.414 1.00 0.00 39 GLY A CA 6
ATOM 5335 C C . GLY A 1 39 ? 1.902 10.162 6.053 1.00 0.00 39 GLY A C 6
ATOM 5336 O O . GLY A 1 39 ? 2.046 9.755 7.207 1.00 0.00 39 GLY A O 6
ATOM 5340 N N . GLN A 1 40 ? 0.831 9.888 5.329 1.00 0.00 40 GLN A N 6
ATOM 5341 C CA . GLN A 1 40 ? -0.244 9.084 5.860 1.00 0.00 40 GLN A CA 6
ATOM 5342 C C . GLN A 1 40 ? 0.078 7.599 5.807 1.00 0.00 40 GLN A C 6
ATOM 5343 O O . GLN A 1 40 ? 1.027 7.176 5.146 1.00 0.00 40 GLN A O 6
ATOM 5357 N N . THR A 1 41 ? -0.736 6.814 6.498 1.00 0.00 41 THR A N 6
ATOM 5358 C CA . THR A 1 41 ? -0.557 5.369 6.519 1.00 0.00 41 THR A CA 6
ATOM 5359 C C . THR A 1 41 ? -1.784 4.645 6.006 1.00 0.00 41 THR A C 6
ATOM 5360 O O . THR A 1 41 ? -2.884 4.785 6.540 1.00 0.00 41 THR A O 6
ATOM 5371 N N . VAL A 1 42 ? -1.553 3.805 5.030 1.00 0.00 42 VAL A N 6
ATOM 5372 C CA . VAL A 1 42 ? -2.584 2.968 4.498 1.00 0.00 42 VAL A CA 6
ATOM 5373 C C . VAL A 1 42 ? -1.954 1.625 4.149 1.00 0.00 42 VAL A C 6
ATOM 5374 O O . VAL A 1 42 ? -0.804 1.548 3.717 1.00 0.00 42 VAL A O 6
ATOM 5387 N N . GLU A 1 43 ? -2.712 0.580 4.381 1.00 0.00 43 GLU A N 6
ATOM 5388 C CA . GLU A 1 43 ? -2.252 -0.771 4.142 1.00 0.00 43 GLU A CA 6
ATOM 5389 C C . GLU A 1 43 ? -2.303 -1.147 2.664 1.00 0.00 43 GLU A C 6
ATOM 5390 O O . GLU A 1 43 ? -3.343 -1.048 2.028 1.00 0.00 43 GLU A O 6
ATOM 5402 N N . LEU A 1 44 ? -1.175 -1.602 2.127 1.00 0.00 44 LEU A N 6
ATOM 5403 C CA . LEU A 1 44 ? -1.115 -2.012 0.744 1.00 0.00 44 LEU A CA 6
ATOM 5404 C C . LEU A 1 44 ? -1.866 -3.304 0.527 1.00 0.00 44 LEU A C 6
ATOM 5405 O O . LEU A 1 44 ? -1.921 -4.175 1.410 1.00 0.00 44 LEU A O 6
ATOM 5421 N N . LEU A 1 45 ? -2.440 -3.401 -0.664 1.00 0.00 45 LEU A N 6
ATOM 5422 C CA . LEU A 1 45 ? -3.220 -4.561 -1.066 1.00 0.00 45 LEU A CA 6
ATOM 5423 C C . LEU A 1 45 ? -2.322 -5.755 -1.354 1.00 0.00 45 LEU A C 6
ATOM 5424 O O . LEU A 1 45 ? -2.488 -6.816 -0.757 1.00 0.00 45 LEU A O 6
ATOM 5440 N N . GLU A 1 46 ? -1.379 -5.596 -2.283 1.00 0.00 46 GLU A N 6
ATOM 5441 C CA . GLU A 1 46 ? -0.491 -6.673 -2.638 1.00 0.00 46 GLU A CA 6
ATOM 5442 C C . GLU A 1 46 ? 0.978 -6.230 -2.558 1.00 0.00 46 GLU A C 6
ATOM 5443 O O . GLU A 1 46 ? 1.319 -5.321 -1.801 1.00 0.00 46 GLU A O 6
ATOM 5455 N N . ARG A 1 47 ? 1.839 -6.888 -3.327 1.00 0.00 47 ARG A N 6
ATOM 5456 C CA . ARG A 1 47 ? 3.265 -6.584 -3.335 1.00 0.00 47 ARG A CA 6
ATOM 5457 C C . ARG A 1 47 ? 3.777 -6.348 -4.755 1.00 0.00 47 ARG A C 6
ATOM 5458 O O . ARG A 1 47 ? 3.068 -6.608 -5.727 1.00 0.00 47 ARG A O 6
ATOM 5479 N N . PRO A 1 48 ? 5.026 -5.850 -4.899 1.00 0.00 48 PRO A N 6
ATOM 5480 C CA . PRO A 1 48 ? 5.632 -5.582 -6.199 1.00 0.00 48 PRO A CA 6
ATOM 5481 C C . PRO A 1 48 ? 6.307 -6.811 -6.819 1.00 0.00 48 PRO A C 6
ATOM 5482 O O . PRO A 1 48 ? 7.221 -6.673 -7.633 1.00 0.00 48 PRO A O 6
ATOM 5493 N N . SER A 1 49 ? 5.857 -8.008 -6.445 1.00 0.00 49 SER A N 6
ATOM 5494 C CA . SER A 1 49 ? 6.429 -9.234 -6.986 1.00 0.00 49 SER A CA 6
ATOM 5495 C C . SER A 1 49 ? 6.113 -9.361 -8.464 1.00 0.00 49 SER A C 6
ATOM 5496 O O . SER A 1 49 ? 6.985 -9.646 -9.285 1.00 0.00 49 SER A O 6
ATOM 5504 N N . GLU A 1 50 ? 4.857 -9.130 -8.786 1.00 0.00 50 GLU A N 6
ATOM 5505 C CA . GLU A 1 50 ? 4.381 -9.191 -10.149 1.00 0.00 50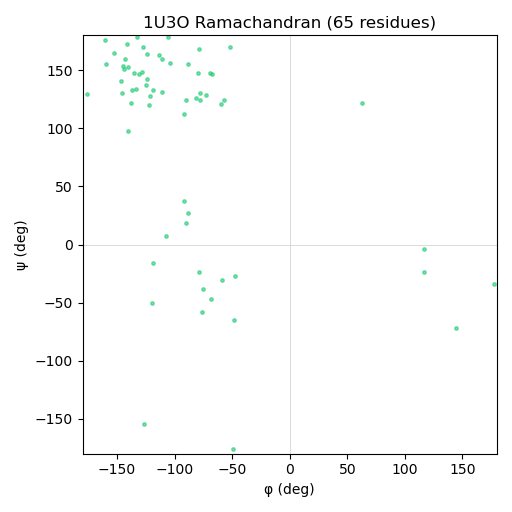 GLU A CA 6
ATOM 5506 C C . GLU A 1 50 ? 4.817 -7.947 -10.910 1.00 0.00 50 GLU A C 6
ATOM 5507 O O . GLU A 1 50 ? 5.181 -8.006 -12.085 1.00 0.00 50 GLU A O 6
ATOM 5519 N N . ARG A 1 51 ? 4.782 -6.827 -10.206 1.00 0.00 51 ARG A N 6
ATOM 5520 C CA . ARG A 1 51 ? 5.177 -5.542 -10.770 1.00 0.00 51 ARG A CA 6
ATOM 5521 C C . ARG A 1 51 ? 6.312 -4.936 -9.941 1.00 0.00 51 ARG A C 6
ATOM 5522 O O . ARG A 1 51 ? 6.150 -4.718 -8.741 1.00 0.00 51 ARG A O 6
ATOM 5543 N N . PRO A 1 52 ? 7.480 -4.659 -10.549 1.00 0.00 52 PRO A N 6
ATOM 5544 C CA . PRO A 1 52 ? 8.610 -4.093 -9.834 1.00 0.00 52 PRO A CA 6
ATOM 5545 C C . PRO A 1 52 ? 8.626 -2.575 -9.875 1.00 0.00 52 PRO A C 6
ATOM 5546 O O . PRO A 1 52 ? 8.810 -1.970 -10.932 1.00 0.00 52 PRO A O 6
ATOM 5557 N N . GLY A 1 53 ? 8.433 -1.964 -8.714 1.00 0.00 53 GLY A N 6
ATOM 5558 C CA . GLY A 1 53 ? 8.432 -0.519 -8.628 1.00 0.00 53 GLY A CA 6
ATOM 5559 C C . GLY A 1 53 ? 7.091 0.068 -8.251 1.00 0.00 53 GLY A C 6
ATOM 5560 O O . GLY A 1 53 ? 6.963 1.281 -8.124 1.00 0.00 53 GLY A O 6
ATOM 5564 N N . TRP A 1 54 ? 6.085 -0.781 -8.112 1.00 0.00 54 TRP A N 6
ATOM 5565 C CA . TRP A 1 54 ? 4.741 -0.351 -7.784 1.00 0.00 54 TRP A CA 6
ATOM 5566 C C . TRP A 1 54 ? 4.266 -0.811 -6.395 1.00 0.00 54 TRP A C 6
ATOM 5567 O O . TRP A 1 54 ? 4.816 -1.743 -5.809 1.00 0.00 54 TRP A O 6
ATOM 5588 N N . CYS A 1 55 ? 3.200 -0.163 -5.912 1.00 0.00 55 CYS A N 6
ATOM 5589 C CA . CYS A 1 55 ? 2.592 -0.514 -4.628 1.00 0.00 55 CYS A CA 6
ATOM 5590 C C . CYS A 1 55 ? 1.152 -0.022 -4.552 1.00 0.00 55 CYS A C 6
ATOM 5591 O O . CYS A 1 55 ? 0.754 0.911 -5.246 1.00 0.00 55 CYS A O 6
ATOM 5599 N N . LEU A 1 56 ? 0.376 -0.687 -3.722 1.00 0.00 56 LEU A N 6
ATOM 5600 C CA . LEU A 1 56 ? -1.033 -0.372 -3.548 1.00 0.00 56 LEU A CA 6
ATOM 5601 C C . LEU A 1 56 ? -1.323 0.207 -2.167 1.00 0.00 56 LEU A C 6
ATOM 5602 O O . LEU A 1 56 ? -0.527 0.050 -1.245 1.00 0.00 56 LEU A O 6
ATOM 5618 N N . VAL A 1 57 ? -2.462 0.896 -2.033 1.00 0.00 57 VAL A N 6
ATOM 5619 C CA . VAL A 1 57 ? -2.830 1.504 -0.756 1.00 0.00 57 VAL A CA 6
ATOM 5620 C C . VAL A 1 57 ? -4.331 1.343 -0.439 1.00 0.00 57 VAL A C 6
ATOM 5621 O O . VAL A 1 57 ? -5.175 1.812 -1.186 1.00 0.00 57 VAL A O 6
ATOM 5634 N N . ARG A 1 58 ? -4.655 0.720 0.703 1.00 0.00 58 ARG A N 6
ATOM 5635 C CA . ARG A 1 58 ? -6.050 0.546 1.129 1.00 0.00 58 ARG A CA 6
ATOM 5636 C C . ARG A 1 58 ? -6.367 1.403 2.368 1.00 0.00 58 ARG A C 6
ATOM 5637 O O . ARG A 1 58 ? -5.567 1.494 3.293 1.00 0.00 58 ARG A O 6
ATOM 5658 N N . THR A 1 59 ? -7.572 1.972 2.422 1.00 0.00 59 THR A N 6
ATOM 5659 C CA . THR A 1 59 ? -7.968 2.753 3.576 1.00 0.00 59 THR A CA 6
ATOM 5660 C C . THR A 1 59 ? -8.842 1.926 4.489 1.00 0.00 59 THR A C 6
ATOM 5661 O O . THR A 1 59 ? -9.769 1.266 4.029 1.00 0.00 59 THR A O 6
ATOM 5672 N N . THR A 1 60 ? -8.537 1.969 5.778 1.00 0.00 60 THR A N 6
ATOM 5673 C CA . THR A 1 60 ? -9.299 1.220 6.773 1.00 0.00 60 THR A CA 6
ATOM 5674 C C . THR A 1 60 ? -9.945 2.149 7.804 1.00 0.00 60 THR A C 6
ATOM 5675 O O . THR A 1 60 ? -10.899 1.762 8.478 1.00 0.00 60 THR A O 6
ATOM 5686 N N . GLU A 1 61 ? -9.438 3.382 7.917 1.00 0.00 61 GLU A N 6
ATOM 5687 C CA . GLU A 1 61 ? -9.995 4.350 8.857 1.00 0.00 61 GLU A CA 6
ATOM 5688 C C . GLU A 1 61 ? -11.062 5.221 8.185 1.00 0.00 61 GLU A C 6
ATOM 5689 O O . GLU A 1 61 ? -11.367 6.318 8.652 1.00 0.00 61 GLU A O 6
ATOM 5701 N N . ARG A 1 62 ? -11.625 4.714 7.093 1.00 0.00 62 ARG A N 6
ATOM 5702 C CA . ARG A 1 62 ? -12.647 5.395 6.346 1.00 0.00 62 ARG A CA 6
ATOM 5703 C C . ARG A 1 62 ? -13.644 4.345 5.861 1.00 0.00 62 ARG A C 6
ATOM 5704 O O . ARG A 1 62 ? -13.413 3.676 4.855 1.00 0.00 62 ARG A O 6
ATOM 5725 N N . SER A 1 63 ? -14.731 4.188 6.599 1.00 0.00 63 SER A N 6
ATOM 5726 C CA . SER A 1 63 ? -15.741 3.194 6.260 1.00 0.00 63 SER A CA 6
ATOM 5727 C C . SER A 1 63 ? -16.710 3.725 5.196 1.00 0.00 63 SER A C 6
ATOM 5728 O O . SER A 1 63 ? -17.301 4.790 5.376 1.00 0.00 63 SER A O 6
ATOM 5736 N N . PRO A 1 64 ? -16.896 2.998 4.065 1.00 0.00 64 PRO A N 6
ATOM 5737 C CA . PRO A 1 64 ? -16.225 1.716 3.780 1.00 0.00 64 PRO A CA 6
ATOM 5738 C C . PRO A 1 64 ? -14.785 1.906 3.294 1.00 0.00 64 PRO A C 6
ATOM 5739 O O . PRO A 1 64 ? -14.461 2.933 2.699 1.00 0.00 64 PRO A O 6
ATOM 5750 N N . PRO A 1 65 ? -13.894 0.913 3.531 1.00 0.00 65 PRO A N 6
ATOM 5751 C CA . PRO A 1 65 ? -12.490 0.988 3.098 1.00 0.00 65 PRO A CA 6
ATOM 5752 C C . PRO A 1 65 ? -12.353 1.474 1.664 1.00 0.00 65 PRO A C 6
ATOM 5753 O O . PRO A 1 65 ? -13.330 1.524 0.917 1.00 0.00 65 PRO A O 6
ATOM 5764 N N . GLN A 1 66 ? -11.135 1.822 1.283 1.00 0.00 66 GLN A N 6
ATOM 5765 C CA . GLN A 1 66 ? -10.858 2.286 -0.043 1.00 0.00 66 GLN A CA 6
ATOM 5766 C C . GLN A 1 66 ? -9.588 1.625 -0.530 1.00 0.00 66 GLN A C 6
ATOM 5767 O O . GLN A 1 66 ? -8.868 1.022 0.262 1.00 0.00 66 GLN A O 6
ATOM 5781 N N . GLU A 1 67 ? -9.306 1.715 -1.819 1.00 0.00 67 GLU A N 6
ATOM 5782 C CA . GLU A 1 67 ? -8.106 1.098 -2.352 1.00 0.00 67 GLU A CA 6
ATOM 5783 C C . GLU A 1 67 ? -7.460 2.012 -3.368 1.00 0.00 67 GLU A C 6
ATOM 5784 O O . GLU A 1 67 ? -8.137 2.782 -4.044 1.00 0.00 67 GLU A O 6
ATOM 5796 N N . GLY A 1 68 ? -6.149 1.930 -3.447 1.00 0.00 68 GLY A N 6
ATOM 5797 C CA . GLY A 1 68 ? -5.409 2.785 -4.358 1.00 0.00 68 GLY A CA 6
ATOM 5798 C C . GLY A 1 68 ? -4.275 2.083 -5.071 1.00 0.00 68 GLY A C 6
ATOM 5799 O O . GLY A 1 68 ? -3.906 0.960 -4.728 1.00 0.00 68 GLY A O 6
ATOM 5803 N N . LEU A 1 69 ? -3.718 2.765 -6.065 1.00 0.00 69 LEU A N 6
ATOM 5804 C CA . LEU A 1 69 ? -2.610 2.233 -6.841 1.00 0.00 69 LEU A CA 6
ATOM 5805 C C . LEU A 1 69 ? -1.640 3.333 -7.240 1.00 0.00 69 LEU A C 6
ATOM 5806 O O . LEU A 1 69 ? -2.031 4.362 -7.791 1.00 0.00 69 LEU A O 6
ATOM 5822 N N . VAL A 1 70 ? -0.371 3.093 -6.960 1.00 0.00 70 VAL A N 6
ATOM 5823 C CA . VAL A 1 70 ? 0.690 4.037 -7.282 1.00 0.00 70 VAL A CA 6
ATOM 5824 C C . VAL A 1 70 ? 2.014 3.296 -7.291 1.00 0.00 70 VAL A C 6
ATOM 5825 O O . VAL A 1 70 ? 2.056 2.114 -6.950 1.00 0.00 70 VAL A O 6
ATOM 5838 N N . PRO A 1 71 ? 3.123 3.947 -7.668 1.00 0.00 71 PRO A N 6
ATOM 5839 C CA . PRO A 1 71 ? 4.398 3.290 -7.682 1.00 0.00 71 PRO A CA 6
ATOM 5840 C C . PRO A 1 71 ? 5.102 3.380 -6.338 1.00 0.00 71 PRO A C 6
ATOM 5841 O O . PRO A 1 71 ? 4.843 4.279 -5.542 1.00 0.00 71 PRO A O 6
ATOM 5852 N N . SER A 1 72 ? 5.986 2.428 -6.098 1.00 0.00 72 SER A N 6
ATOM 5853 C CA . SER A 1 72 ? 6.755 2.341 -4.861 1.00 0.00 72 SER A CA 6
ATOM 5854 C C . SER A 1 72 ? 7.342 3.694 -4.459 1.00 0.00 72 SER A C 6
ATOM 5855 O O . SER A 1 72 ? 7.549 3.964 -3.278 1.00 0.00 72 SER A O 6
ATOM 5863 N N . SER A 1 73 ? 7.605 4.545 -5.445 1.00 0.00 73 SER A N 6
ATOM 5864 C CA . SER A 1 73 ? 8.161 5.866 -5.177 1.00 0.00 73 SER A CA 6
ATOM 5865 C C . SER A 1 73 ? 7.239 6.658 -4.255 1.00 0.00 73 SER A C 6
ATOM 5866 O O . SER A 1 73 ? 7.693 7.486 -3.466 1.00 0.00 73 SER A O 6
ATOM 5874 N N . THR A 1 74 ? 5.938 6.400 -4.370 1.00 0.00 74 THR A N 6
ATOM 5875 C CA . THR A 1 74 ? 4.939 7.081 -3.566 1.00 0.00 74 THR A CA 6
ATOM 5876 C C . THR A 1 74 ? 4.383 6.162 -2.481 1.00 0.00 74 THR A C 6
ATOM 5877 O O . THR A 1 74 ? 3.417 6.514 -1.817 1.00 0.00 74 THR A O 6
ATOM 5888 N N . LEU A 1 75 ? 4.977 4.983 -2.323 1.00 0.00 75 LEU A N 6
ATOM 5889 C CA . LEU A 1 75 ? 4.526 4.027 -1.338 1.00 0.00 75 LEU A CA 6
ATOM 5890 C C . LEU A 1 75 ? 5.708 3.374 -0.640 1.00 0.00 75 LEU A C 6
ATOM 5891 O O . LEU A 1 75 ? 6.629 2.871 -1.279 1.00 0.00 75 LEU A O 6
ATOM 5907 N N . CYS A 1 76 ? 5.662 3.374 0.676 1.00 0.00 76 CYS A N 6
ATOM 5908 C CA . CYS A 1 76 ? 6.720 2.773 1.486 1.00 0.00 76 CYS A CA 6
ATOM 5909 C C . CYS A 1 76 ? 6.873 1.294 1.155 1.00 0.00 76 CYS A C 6
ATOM 5910 O O . CYS A 1 76 ? 5.946 0.506 1.341 1.00 0.00 76 CYS A O 6
ATOM 5918 N N . ILE A 1 77 ? 8.045 0.924 0.652 1.00 0.00 77 ILE A N 6
ATOM 5919 C CA . ILE A 1 77 ? 8.313 -0.459 0.281 1.00 0.00 77 ILE A CA 6
ATOM 5920 C C . ILE A 1 77 ? 9.420 -1.064 1.139 1.00 0.00 77 ILE A C 6
ATOM 5921 O O . ILE A 1 77 ? 9.366 -2.235 1.513 1.00 0.00 77 ILE A O 6
ATOM 5937 N N . SER A 1 78 ? 10.419 -0.251 1.440 1.00 0.00 78 SER A N 6
ATOM 5938 C CA . SER A 1 78 ? 11.548 -0.689 2.253 1.00 0.00 78 SER A CA 6
ATOM 5939 C C . SER A 1 78 ? 11.091 -1.070 3.658 1.00 0.00 78 SER A C 6
ATOM 5940 O O . SER A 1 78 ? 11.637 -1.988 4.272 1.00 0.00 78 SER A O 6
ATOM 5948 N N . HIS A 1 79 ? 10.086 -0.360 4.160 1.00 0.00 79 HIS A N 6
ATOM 5949 C CA . HIS A 1 79 ? 9.555 -0.624 5.493 1.00 0.00 79 HIS A CA 6
ATOM 5950 C C . HIS A 1 79 ? 10.634 -0.443 6.555 1.00 0.00 79 HIS A C 6
ATOM 5951 O O . HIS A 1 79 ? 11.295 -1.402 6.953 1.00 0.00 79 HIS A O 6
ATOM 5966 N N . SER A 1 80 ? 10.808 0.793 7.011 1.00 0.00 80 SER A N 6
ATOM 5967 C CA . SER A 1 80 ? 11.807 1.101 8.027 1.00 0.00 80 SER A CA 6
ATOM 5968 C C . SER A 1 80 ? 11.216 0.969 9.427 1.00 0.00 80 SER A C 6
ATOM 5969 O O . SER A 1 80 ? 9.998 1.003 9.604 1.00 0.00 80 SER A O 6
ATOM 5977 N N . SER A 1 14 ? -6.917 -16.474 5.501 1.00 0.00 14 SER A N 7
ATOM 5978 C CA . SER A 1 14 ? -6.379 -15.918 4.266 1.00 0.00 14 SER A CA 7
ATOM 5979 C C . SER A 1 14 ? -6.383 -14.393 4.306 1.00 0.00 14 SER A C 7
ATOM 5980 O O . SER A 1 14 ? -7.243 -13.782 4.941 1.00 0.00 14 SER A O 7
ATOM 5988 N N . GLY A 1 15 ? -5.417 -13.786 3.625 1.00 0.00 15 GLY A N 7
ATOM 5989 C CA . GLY A 1 15 ? -5.328 -12.338 3.597 1.00 0.00 15 GLY A CA 7
ATOM 5990 C C . GLY A 1 15 ? -3.901 -11.848 3.445 1.00 0.00 15 GLY A C 7
ATOM 5991 O O . GLY A 1 15 ? -2.976 -12.417 4.023 1.00 0.00 15 GLY A O 7
ATOM 5995 N N . GLY A 1 16 ? -3.722 -10.788 2.663 1.00 0.00 16 GLY A N 7
ATOM 5996 C CA . GLY A 1 16 ? -2.396 -10.239 2.450 1.00 0.00 16 GLY A CA 7
ATOM 5997 C C . GLY A 1 16 ? -2.391 -8.724 2.425 1.00 0.00 16 GLY A C 7
ATOM 5998 O O . GLY A 1 16 ? -2.493 -8.115 1.363 1.00 0.00 16 GLY A O 7
ATOM 6002 N N . CYS A 1 17 ? -2.264 -8.115 3.598 1.00 0.00 17 CYS A N 7
ATOM 6003 C CA . CYS A 1 17 ? -2.235 -6.665 3.715 1.00 0.00 17 CYS A CA 7
ATOM 6004 C C . CYS A 1 17 ? -1.103 -6.234 4.631 1.00 0.00 17 CYS A C 7
ATOM 6005 O O . CYS A 1 17 ? -0.927 -6.782 5.719 1.00 0.00 17 CYS A O 7
ATOM 6013 N N . GLU A 1 18 ? -0.342 -5.248 4.189 1.00 0.00 18 GLU A N 7
ATOM 6014 C CA . GLU A 1 18 ? 0.775 -4.737 4.972 1.00 0.00 18 GLU A CA 7
ATOM 6015 C C . GLU A 1 18 ? 0.671 -3.233 5.103 1.00 0.00 18 GLU A C 7
ATOM 6016 O O . GLU A 1 18 ? 0.178 -2.568 4.208 1.00 0.00 18 GLU A O 7
ATOM 6028 N N . LEU A 1 19 ? 1.141 -2.704 6.213 1.00 0.00 19 LEU A N 7
ATOM 6029 C CA . LEU A 1 19 ? 1.088 -1.259 6.431 1.00 0.00 19 LEU A CA 7
ATOM 6030 C C . LEU A 1 19 ? 2.188 -0.564 5.647 1.00 0.00 19 LEU A C 7
ATOM 6031 O O . LEU A 1 19 ? 3.355 -0.953 5.701 1.00 0.00 19 LEU A O 7
ATOM 6047 N N . THR A 1 20 ? 1.796 0.465 4.917 1.00 0.00 20 THR A N 7
ATOM 6048 C CA . THR A 1 20 ? 2.726 1.234 4.105 1.00 0.00 20 THR A CA 7
ATOM 6049 C C . THR A 1 20 ? 2.407 2.721 4.175 1.00 0.00 20 THR A C 7
ATOM 6050 O O . THR A 1 20 ? 1.248 3.115 4.285 1.00 0.00 20 THR A O 7
ATOM 6061 N N . VAL A 1 21 ? 3.445 3.540 4.091 1.00 0.00 21 VAL A N 7
ATOM 6062 C CA . VAL A 1 21 ? 3.286 4.981 4.124 1.00 0.00 21 VAL A CA 7
ATOM 6063 C C . VAL A 1 21 ? 3.623 5.561 2.761 1.00 0.00 21 VAL A C 7
ATOM 6064 O O . VAL A 1 21 ? 4.554 5.099 2.102 1.00 0.00 21 VAL A O 7
ATOM 6077 N N . VAL A 1 22 ? 2.867 6.561 2.329 1.00 0.00 22 VAL A N 7
ATOM 6078 C CA . VAL A 1 22 ? 3.110 7.164 1.038 1.00 0.00 22 VAL A CA 7
ATOM 6079 C C . VAL A 1 22 ? 4.151 8.268 1.114 1.00 0.00 22 VAL A C 7
ATOM 6080 O O . VAL A 1 22 ? 4.029 9.207 1.899 1.00 0.00 22 VAL A O 7
ATOM 6093 N N . LEU A 1 23 ? 5.183 8.134 0.294 1.00 0.00 23 LEU A N 7
ATOM 6094 C CA . LEU A 1 23 ? 6.263 9.104 0.260 1.00 0.00 23 LEU A CA 7
ATOM 6095 C C . LEU A 1 23 ? 5.845 10.396 -0.442 1.00 0.00 23 LEU A C 7
ATOM 6096 O O . LEU A 1 23 ? 6.416 11.454 -0.183 1.00 0.00 23 LEU A O 7
ATOM 6112 N N . GLN A 1 24 ? 4.866 10.314 -1.340 1.00 0.00 24 GLN A N 7
ATOM 6113 C CA . GLN A 1 24 ? 4.409 11.488 -2.060 1.00 0.00 24 GLN A CA 7
ATOM 6114 C C . GLN A 1 24 ? 2.890 11.463 -2.236 1.00 0.00 24 GLN A C 7
ATOM 6115 O O . GLN A 1 24 ? 2.290 10.394 -2.335 1.00 0.00 24 GLN A O 7
ATOM 6129 N N . ASP A 1 25 ? 2.275 12.641 -2.281 1.00 0.00 25 ASP A N 7
ATOM 6130 C CA . ASP A 1 25 ? 0.827 12.723 -2.454 1.00 0.00 25 ASP A CA 7
ATOM 6131 C C . ASP A 1 25 ? 0.454 12.255 -3.851 1.00 0.00 25 ASP A C 7
ATOM 6132 O O . ASP A 1 25 ? 1.207 12.437 -4.807 1.00 0.00 25 ASP A O 7
ATOM 6141 N N . PHE A 1 26 ? -0.715 11.665 -3.951 1.00 0.00 26 PHE A N 7
ATOM 6142 C CA . PHE A 1 26 ? -1.221 11.171 -5.219 1.00 0.00 26 PHE A CA 7
ATOM 6143 C C . PHE A 1 26 ? -2.717 11.341 -5.304 1.00 0.00 26 PHE A C 7
ATOM 6144 O O . PHE A 1 26 ? -3.404 11.348 -4.294 1.00 0.00 26 PHE A O 7
ATOM 6161 N N . SER A 1 27 ? -3.214 11.465 -6.513 1.00 0.00 27 SER A N 7
ATOM 6162 C CA . SER A 1 27 ? -4.617 11.604 -6.743 1.00 0.00 27 SER A CA 7
ATOM 6163 C C . SER A 1 27 ? -5.067 10.527 -7.716 1.00 0.00 27 SER A C 7
ATOM 6164 O O . SER A 1 27 ? -4.380 10.234 -8.694 1.00 0.00 27 SER A O 7
ATOM 6172 N N . ALA A 1 28 ? -6.199 9.921 -7.420 1.00 0.00 28 ALA A N 7
ATOM 6173 C CA . ALA A 1 28 ? -6.742 8.849 -8.229 1.00 0.00 28 ALA A CA 7
ATOM 6174 C C . ALA A 1 28 ? -6.794 9.166 -9.717 1.00 0.00 28 ALA A C 7
ATOM 6175 O O . ALA A 1 28 ? -6.345 10.218 -10.174 1.00 0.00 28 ALA A O 7
ATOM 6182 N N . ALA A 1 29 ? -7.363 8.221 -10.462 1.00 0.00 29 ALA A N 7
ATOM 6183 C CA . ALA A 1 29 ? -7.510 8.330 -11.911 1.00 0.00 29 ALA A CA 7
ATOM 6184 C C . ALA A 1 29 ? -7.967 6.998 -12.498 1.00 0.00 29 ALA A C 7
ATOM 6185 O O . ALA A 1 29 ? -8.652 6.965 -13.520 1.00 0.00 29 ALA A O 7
ATOM 6192 N N . HIS A 1 30 ? -7.578 5.897 -11.850 1.00 0.00 30 HIS A N 7
ATOM 6193 C CA . HIS A 1 30 ? -7.946 4.569 -12.320 1.00 0.00 30 HIS A CA 7
ATOM 6194 C C . HIS A 1 30 ? -9.057 3.952 -11.465 1.00 0.00 30 HIS A C 7
ATOM 6195 O O . HIS A 1 30 ? -9.529 4.542 -10.489 1.00 0.00 30 HIS A O 7
ATOM 6210 N N . SER A 1 31 ? -9.467 2.752 -11.859 1.00 0.00 31 SER A N 7
ATOM 6211 C CA . SER A 1 31 ? -10.535 2.009 -11.183 1.00 0.00 31 SER A CA 7
ATOM 6212 C C . SER A 1 31 ? -10.444 2.092 -9.661 1.00 0.00 31 SER A C 7
ATOM 6213 O O . SER A 1 31 ? -11.213 2.812 -9.024 1.00 0.00 31 SER A O 7
ATOM 6221 N N . SER A 1 32 ? -9.517 1.342 -9.085 1.00 0.00 32 SER A N 7
ATOM 6222 C CA . SER A 1 32 ? -9.348 1.323 -7.639 1.00 0.00 32 SER A CA 7
ATOM 6223 C C . SER A 1 32 ? -8.321 2.356 -7.179 1.00 0.00 32 SER A C 7
ATOM 6224 O O . SER A 1 32 ? -7.485 2.065 -6.328 1.00 0.00 32 SER A O 7
ATOM 6232 N N . GLU A 1 33 ? -8.383 3.562 -7.744 1.00 0.00 33 GLU A N 7
ATOM 6233 C CA . GLU A 1 33 ? -7.458 4.615 -7.380 1.00 0.00 33 GLU A CA 7
ATOM 6234 C C . GLU A 1 33 ? -8.097 5.601 -6.416 1.00 0.00 33 GLU A C 7
ATOM 6235 O O . GLU A 1 33 ? -9.313 5.796 -6.424 1.00 0.00 33 GLU A O 7
ATOM 6247 N N . LEU A 1 34 ? -7.268 6.235 -5.597 1.00 0.00 34 LEU A N 7
ATOM 6248 C CA . LEU A 1 34 ? -7.743 7.213 -4.643 1.00 0.00 34 LEU A CA 7
ATOM 6249 C C . LEU A 1 34 ? -6.668 8.250 -4.376 1.00 0.00 34 LEU A C 7
ATOM 6250 O O . LEU A 1 34 ? -5.506 8.053 -4.722 1.00 0.00 34 LEU A O 7
ATOM 6266 N N . SER A 1 35 ? -7.060 9.356 -3.768 1.00 0.00 35 SER A N 7
ATOM 6267 C CA . SER A 1 35 ? -6.138 10.418 -3.463 1.00 0.00 35 SER A CA 7
ATOM 6268 C C . SER A 1 35 ? -5.490 10.198 -2.113 1.00 0.00 35 SER A C 7
ATOM 6269 O O . SER A 1 35 ? -6.160 10.041 -1.092 1.00 0.00 35 SER A O 7
ATOM 6277 N N . ILE A 1 36 ? -4.176 10.192 -2.134 1.00 0.00 36 ILE A N 7
ATOM 6278 C CA . ILE A 1 36 ? -3.378 9.996 -0.941 1.00 0.00 36 ILE A CA 7
ATOM 6279 C C . ILE A 1 36 ? -2.416 11.161 -0.754 1.00 0.00 36 ILE A C 7
ATOM 6280 O O . ILE A 1 36 ? -2.196 11.954 -1.668 1.00 0.00 36 ILE A O 7
ATOM 6296 N N . GLN A 1 37 ? -1.864 11.265 0.440 1.00 0.00 37 GLN A N 7
ATOM 6297 C CA . GLN A 1 37 ? -0.944 12.326 0.776 1.00 0.00 37 GLN A CA 7
ATOM 6298 C C . GLN A 1 37 ? 0.323 11.790 1.427 1.00 0.00 37 GLN A C 7
ATOM 6299 O O . GLN A 1 37 ? 0.302 10.781 2.126 1.00 0.00 37 GLN A O 7
ATOM 6313 N N . VAL A 1 38 ? 1.422 12.488 1.193 1.00 0.00 38 VAL A N 7
ATOM 6314 C CA . VAL A 1 38 ? 2.714 12.109 1.749 1.00 0.00 38 VAL A CA 7
ATOM 6315 C C . VAL A 1 38 ? 2.689 12.134 3.280 1.00 0.00 38 VAL A C 7
ATOM 6316 O O . VAL A 1 38 ? 2.302 13.134 3.885 1.00 0.00 38 VAL A O 7
ATOM 6329 N N . GLY A 1 39 ? 3.139 11.045 3.900 1.00 0.00 39 GLY A N 7
ATOM 6330 C CA . GLY A 1 39 ? 3.193 10.993 5.351 1.00 0.00 39 GLY A CA 7
ATOM 6331 C C . GLY A 1 39 ? 2.159 10.091 5.989 1.00 0.00 39 GLY A C 7
ATOM 6332 O O . GLY A 1 39 ? 2.394 9.544 7.066 1.00 0.00 39 GLY A O 7
ATOM 6336 N N . GLN A 1 40 ? 1.015 9.944 5.347 1.00 0.00 40 GLN A N 7
ATOM 6337 C CA . GLN A 1 40 ? -0.044 9.120 5.887 1.00 0.00 40 GLN A CA 7
ATOM 6338 C C . GLN A 1 40 ? 0.299 7.641 5.819 1.00 0.00 40 GLN A C 7
ATOM 6339 O O . GLN A 1 40 ? 1.230 7.232 5.125 1.00 0.00 40 GLN A O 7
ATOM 6353 N N . THR A 1 41 ? -0.481 6.845 6.533 1.00 0.00 41 THR A N 7
ATOM 6354 C CA . THR A 1 41 ? -0.287 5.402 6.545 1.00 0.00 41 THR A CA 7
ATOM 6355 C C . THR A 1 41 ? -1.527 4.671 6.078 1.00 0.00 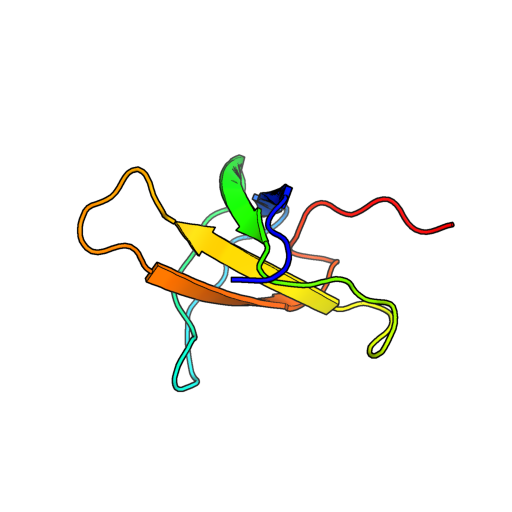41 THR A C 7
ATOM 6356 O O . THR A 1 41 ? -2.610 4.815 6.647 1.00 0.00 41 THR A O 7
ATOM 6367 N N . VAL A 1 42 ? -1.327 3.825 5.102 1.00 0.00 42 VAL A N 7
ATOM 6368 C CA . VAL A 1 42 ? -2.374 2.985 4.611 1.00 0.00 42 VAL A CA 7
ATOM 6369 C C . VAL A 1 42 ? -1.764 1.633 4.268 1.00 0.00 42 VAL A C 7
ATOM 6370 O O . VAL A 1 42 ? -0.621 1.540 3.828 1.00 0.00 42 VAL A O 7
ATOM 6383 N N . GLU A 1 43 ? -2.536 0.602 4.507 1.00 0.00 43 GLU A N 7
ATOM 6384 C CA . GLU A 1 43 ? -2.094 -0.752 4.265 1.00 0.00 43 GLU A CA 7
ATOM 6385 C C . GLU A 1 43 ? -2.161 -1.117 2.786 1.00 0.00 43 GLU A C 7
ATOM 6386 O O . GLU A 1 43 ? -3.195 -0.963 2.146 1.00 0.00 43 GLU A O 7
ATOM 6398 N N . LEU A 1 44 ? -1.053 -1.616 2.250 1.00 0.00 44 LEU A N 7
ATOM 6399 C CA . LEU A 1 44 ? -1.000 -2.016 0.867 1.00 0.00 44 LEU A CA 7
ATOM 6400 C C . LEU A 1 44 ? -1.736 -3.317 0.649 1.00 0.00 44 LEU A C 7
ATOM 6401 O O . LEU A 1 44 ? -1.778 -4.192 1.529 1.00 0.00 44 LEU A O 7
ATOM 6417 N N . LEU A 1 45 ? -2.317 -3.412 -0.536 1.00 0.00 45 LEU A N 7
ATOM 6418 C CA . LEU A 1 45 ? -3.089 -4.577 -0.942 1.00 0.00 45 LEU A CA 7
ATOM 6419 C C . LEU A 1 45 ? -2.179 -5.754 -1.279 1.00 0.00 45 LEU A C 7
ATOM 6420 O O . LEU A 1 45 ? -2.349 -6.849 -0.747 1.00 0.00 45 LEU A O 7
ATOM 6436 N N . GLU A 1 46 ? -1.211 -5.530 -2.162 1.00 0.00 46 GLU A N 7
ATOM 6437 C CA . GLU A 1 46 ? -0.286 -6.566 -2.553 1.00 0.00 46 GLU A CA 7
ATOM 6438 C C . GLU A 1 46 ? 1.119 -5.992 -2.678 1.00 0.00 46 GLU A C 7
ATOM 6439 O O . GLU A 1 46 ? 1.360 -4.825 -2.368 1.00 0.00 46 GLU A O 7
ATOM 6451 N N . ARG A 1 47 ? 2.037 -6.827 -3.119 1.00 0.00 47 ARG A N 7
ATOM 6452 C CA . ARG A 1 47 ? 3.434 -6.436 -3.279 1.00 0.00 47 ARG A CA 7
ATOM 6453 C C . ARG A 1 47 ? 3.863 -6.472 -4.747 1.00 0.00 47 ARG A C 7
ATOM 6454 O O . ARG A 1 47 ? 3.140 -6.991 -5.596 1.00 0.00 47 ARG A O 7
ATOM 6475 N N . PRO A 1 48 ? 5.055 -5.914 -5.067 1.00 0.00 48 PRO A N 7
ATOM 6476 C CA . PRO A 1 48 ? 5.584 -5.886 -6.440 1.00 0.00 48 PRO A CA 7
ATOM 6477 C C . PRO A 1 48 ? 5.913 -7.289 -6.962 1.00 0.00 48 PRO A C 7
ATOM 6478 O O . PRO A 1 48 ? 7.070 -7.605 -7.242 1.00 0.00 48 PRO A O 7
ATOM 6489 N N . SER A 1 49 ? 4.890 -8.132 -7.086 1.00 0.00 49 SER A N 7
ATOM 6490 C CA . SER A 1 49 ? 5.079 -9.497 -7.567 1.00 0.00 49 SER A CA 7
ATOM 6491 C C . SER A 1 49 ? 5.088 -9.557 -9.085 1.00 0.00 49 SER A C 7
ATOM 6492 O O . SER A 1 49 ? 5.963 -10.171 -9.695 1.00 0.00 49 SER A O 7
ATOM 6500 N N . GLU A 1 50 ? 4.108 -8.911 -9.679 1.00 0.00 50 GLU A N 7
ATOM 6501 C CA . GLU A 1 50 ? 3.974 -8.865 -11.118 1.00 0.00 50 GLU A CA 7
ATOM 6502 C C . GLU A 1 50 ? 4.878 -7.785 -11.697 1.00 0.00 50 GLU A C 7
ATOM 6503 O O . GLU A 1 50 ? 5.490 -7.957 -12.751 1.00 0.00 50 GLU A O 7
ATOM 6515 N N . ARG A 1 51 ? 4.962 -6.683 -10.972 1.00 0.00 51 ARG A N 7
ATOM 6516 C CA . ARG A 1 51 ? 5.800 -5.556 -11.366 1.00 0.00 51 ARG A CA 7
ATOM 6517 C C . ARG A 1 51 ? 6.626 -5.081 -10.175 1.00 0.00 51 ARG A C 7
ATOM 6518 O O . ARG A 1 51 ? 6.098 -4.956 -9.073 1.00 0.00 51 ARG A O 7
ATOM 6539 N N . PRO A 1 52 ? 7.932 -4.807 -10.366 1.00 0.00 52 PRO A N 7
ATOM 6540 C CA . PRO A 1 52 ? 8.804 -4.351 -9.305 1.00 0.00 52 PRO A CA 7
ATOM 6541 C C . PRO A 1 52 ? 8.965 -2.843 -9.312 1.00 0.00 52 PRO A C 7
ATOM 6542 O O . PRO A 1 52 ? 9.558 -2.273 -10.228 1.00 0.00 52 PRO A O 7
ATOM 6553 N N . GLY A 1 53 ? 8.426 -2.202 -8.290 1.00 0.00 53 GLY A N 7
ATOM 6554 C CA . GLY A 1 53 ? 8.510 -0.764 -8.194 1.00 0.00 53 GLY A CA 7
ATOM 6555 C C . GLY A 1 53 ? 7.200 -0.117 -7.819 1.00 0.00 53 GLY A C 7
ATOM 6556 O O . GLY A 1 53 ? 7.173 1.057 -7.490 1.00 0.00 53 GLY A O 7
ATOM 6560 N N . TRP A 1 54 ? 6.119 -0.877 -7.909 1.00 0.00 54 TRP A N 7
ATOM 6561 C CA . TRP A 1 54 ? 4.783 -0.391 -7.608 1.00 0.00 54 TRP A CA 7
ATOM 6562 C C . TRP A 1 54 ? 4.290 -0.788 -6.204 1.00 0.00 54 TRP A C 7
ATOM 6563 O O . TRP A 1 54 ? 4.830 -1.698 -5.576 1.00 0.00 54 TRP A O 7
ATOM 6584 N N . CYS A 1 55 ? 3.227 -0.113 -5.749 1.00 0.00 55 CYS A N 7
ATOM 6585 C CA . CYS A 1 55 ? 2.617 -0.413 -4.451 1.00 0.00 55 CYS A CA 7
ATOM 6586 C C . CYS A 1 55 ? 1.169 0.058 -4.395 1.00 0.00 55 CYS A C 7
ATOM 6587 O O . CYS A 1 55 ? 0.745 0.932 -5.144 1.00 0.00 55 CYS A O 7
ATOM 6595 N N . LEU A 1 56 ? 0.410 -0.569 -3.523 1.00 0.00 56 LEU A N 7
ATOM 6596 C CA . LEU A 1 56 ? -1.004 -0.273 -3.368 1.00 0.00 56 LEU A CA 7
ATOM 6597 C C . LEU A 1 56 ? -1.324 0.312 -1.995 1.00 0.00 56 LEU A C 7
ATOM 6598 O O . LEU A 1 56 ? -0.534 0.179 -1.063 1.00 0.00 56 LEU A O 7
ATOM 6614 N N . VAL A 1 57 ? -2.479 0.981 -1.877 1.00 0.00 57 VAL A N 7
ATOM 6615 C CA . VAL A 1 57 ? -2.864 1.590 -0.602 1.00 0.00 57 VAL A CA 7
ATOM 6616 C C . VAL A 1 57 ? -4.361 1.389 -0.273 1.00 0.00 57 VAL A C 7
ATOM 6617 O O . VAL A 1 57 ? -5.224 1.846 -1.001 1.00 0.00 57 VAL A O 7
ATOM 6630 N N . ARG A 1 58 ? -4.657 0.747 0.868 1.00 0.00 58 ARG A N 7
ATOM 6631 C CA . ARG A 1 58 ? -6.043 0.534 1.314 1.00 0.00 58 ARG A CA 7
ATOM 6632 C C . ARG A 1 58 ? -6.367 1.443 2.517 1.00 0.00 58 ARG A C 7
ATOM 6633 O O . ARG A 1 58 ? -5.535 1.635 3.396 1.00 0.00 58 ARG A O 7
ATOM 6654 N N . THR A 1 59 ? -7.596 1.957 2.598 1.00 0.00 59 THR A N 7
ATOM 6655 C CA . THR A 1 59 ? -7.975 2.793 3.729 1.00 0.00 59 THR A CA 7
ATOM 6656 C C . THR A 1 59 ? -9.018 2.091 4.574 1.00 0.00 59 THR A C 7
ATOM 6657 O O . THR A 1 59 ? -9.992 1.555 4.047 1.00 0.00 59 THR A O 7
ATOM 6668 N N . THR A 1 60 ? -8.795 2.092 5.886 1.00 0.00 60 THR A N 7
ATOM 6669 C CA . THR A 1 60 ? -9.702 1.451 6.829 1.00 0.00 60 THR A CA 7
ATOM 6670 C C . THR A 1 60 ? -10.347 2.474 7.765 1.00 0.00 60 THR A C 7
ATOM 6671 O O . THR A 1 60 ? -11.329 2.166 8.442 1.00 0.00 60 THR A O 7
ATOM 6682 N N . GLU A 1 61 ? -9.813 3.701 7.792 1.00 0.00 61 GLU A N 7
ATOM 6683 C CA . GLU A 1 61 ? -10.373 4.752 8.635 1.00 0.00 61 GLU A CA 7
ATOM 6684 C C . GLU A 1 61 ? -11.502 5.504 7.921 1.00 0.00 61 GLU A C 7
ATOM 6685 O O . GLU A 1 61 ? -11.942 6.560 8.375 1.00 0.00 61 GLU A O 7
ATOM 6697 N N . ARG A 1 62 ? -11.974 4.940 6.814 1.00 0.00 62 ARG A N 7
ATOM 6698 C CA . ARG A 1 62 ? -13.046 5.513 6.038 1.00 0.00 62 ARG A CA 7
ATOM 6699 C C . ARG A 1 62 ? -13.972 4.392 5.593 1.00 0.00 62 ARG A C 7
ATOM 6700 O O . ARG A 1 62 ? -13.706 3.706 4.606 1.00 0.00 62 ARG A O 7
ATOM 6721 N N . SER A 1 63 ? -15.042 4.193 6.343 1.00 0.00 63 SER A N 7
ATOM 6722 C CA . SER A 1 63 ? -15.994 3.131 6.045 1.00 0.00 63 SER A CA 7
ATOM 6723 C C . SER A 1 63 ? -16.996 3.570 4.973 1.00 0.00 63 SER A C 7
ATOM 6724 O O . SER A 1 63 ? -17.630 4.616 5.112 1.00 0.00 63 SER A O 7
ATOM 6732 N N . PRO A 1 64 ? -17.163 2.786 3.878 1.00 0.00 64 PRO A N 7
ATOM 6733 C CA . PRO A 1 64 ? -16.439 1.522 3.644 1.00 0.00 64 PRO A CA 7
ATOM 6734 C C . PRO A 1 64 ? -14.998 1.751 3.180 1.00 0.00 64 PRO A C 7
ATOM 6735 O O . PRO A 1 64 ? -14.706 2.757 2.532 1.00 0.00 64 PRO A O 7
ATOM 6746 N N . PRO A 1 65 ? -14.071 0.815 3.492 1.00 0.00 65 PRO A N 7
ATOM 6747 C CA . PRO A 1 65 ? -12.663 0.934 3.085 1.00 0.00 65 PRO A CA 7
ATOM 6748 C C . PRO A 1 65 ? -12.518 1.270 1.613 1.00 0.00 65 PRO A C 7
ATOM 6749 O O . PRO A 1 65 ? -13.467 1.149 0.838 1.00 0.00 65 PRO A O 7
ATOM 6760 N N . GLN A 1 66 ? -11.324 1.690 1.233 1.00 0.00 66 GLN A N 7
ATOM 6761 C CA . GLN A 1 66 ? -11.042 2.041 -0.128 1.00 0.00 66 GLN A CA 7
ATOM 6762 C C . GLN A 1 66 ? -9.659 1.533 -0.490 1.00 0.00 66 GLN A C 7
ATOM 6763 O O . GLN A 1 66 ? -8.904 1.120 0.388 1.00 0.00 66 GLN A O 7
ATOM 6777 N N . GLU A 1 67 ? -9.327 1.537 -1.771 1.00 0.00 67 GLU A N 7
ATOM 6778 C CA . GLU A 1 67 ? -8.033 1.045 -2.197 1.00 0.00 67 GLU A CA 7
ATOM 6779 C C . GLU A 1 67 ? -7.435 1.941 -3.258 1.00 0.00 67 GLU A C 7
ATOM 6780 O O . GLU A 1 67 ? -8.149 2.615 -3.998 1.00 0.00 67 GLU A O 7
ATOM 6792 N N . GLY A 1 68 ? -6.118 1.954 -3.298 1.00 0.00 68 GLY A N 7
ATOM 6793 C CA . GLY A 1 68 ? -5.414 2.804 -4.243 1.00 0.00 68 GLY A CA 7
ATOM 6794 C C . GLY A 1 68 ? -4.235 2.132 -4.910 1.00 0.00 68 GLY A C 7
ATOM 6795 O O . GLY A 1 68 ? -3.799 1.059 -4.495 1.00 0.00 68 GLY A O 7
ATOM 6799 N N . LEU A 1 69 ? -3.718 2.781 -5.949 1.00 0.00 69 LEU A N 7
ATOM 6800 C CA . LEU A 1 69 ? -2.582 2.261 -6.689 1.00 0.00 69 LEU A CA 7
ATOM 6801 C C . LEU A 1 69 ? -1.620 3.367 -7.099 1.00 0.00 69 LEU A C 7
ATOM 6802 O O . LEU A 1 69 ? -2.020 4.386 -7.662 1.00 0.00 69 LEU A O 7
ATOM 6818 N N . VAL A 1 70 ? -0.349 3.138 -6.818 1.00 0.00 70 VAL A N 7
ATOM 6819 C CA . VAL A 1 70 ? 0.709 4.081 -7.154 1.00 0.00 70 VAL A CA 7
ATOM 6820 C C . VAL A 1 70 ? 2.028 3.335 -7.155 1.00 0.00 70 VAL A C 7
ATOM 6821 O O . VAL A 1 70 ? 2.071 2.174 -6.753 1.00 0.00 70 VAL A O 7
ATOM 6834 N N . PRO A 1 71 ? 3.133 3.955 -7.584 1.00 0.00 71 PRO A N 7
ATOM 6835 C CA . PRO A 1 71 ? 4.397 3.280 -7.579 1.00 0.00 71 PRO A CA 7
ATOM 6836 C C . PRO A 1 71 ? 5.085 3.412 -6.233 1.00 0.00 71 PRO A C 7
ATOM 6837 O O . PRO A 1 71 ? 4.846 4.358 -5.487 1.00 0.00 71 PRO A O 7
ATOM 6848 N N . SER A 1 72 ? 5.936 2.447 -5.931 1.00 0.00 72 SER A N 7
ATOM 6849 C CA . SER A 1 72 ? 6.680 2.410 -4.676 1.00 0.00 72 SER A CA 7
ATOM 6850 C C . SER A 1 72 ? 7.336 3.755 -4.372 1.00 0.00 72 SER A C 7
ATOM 6851 O O . SER A 1 72 ? 7.571 4.089 -3.214 1.00 0.00 72 SER A O 7
ATOM 6859 N N . SER A 1 73 ? 7.615 4.535 -5.414 1.00 0.00 73 SER A N 7
ATOM 6860 C CA . SER A 1 73 ? 8.222 5.848 -5.236 1.00 0.00 73 SER A CA 7
ATOM 6861 C C . SER A 1 73 ? 7.339 6.724 -4.350 1.00 0.00 73 SER A C 7
ATOM 6862 O O . SER A 1 73 ? 7.833 7.568 -3.603 1.00 0.00 73 SER A O 7
ATOM 6870 N N . THR A 1 74 ? 6.025 6.511 -4.436 1.00 0.00 74 THR A N 7
ATOM 6871 C CA . THR A 1 74 ? 5.067 7.267 -3.649 1.00 0.00 74 THR A CA 7
ATOM 6872 C C . THR A 1 74 ? 4.591 6.470 -2.444 1.00 0.00 74 THR A C 7
ATOM 6873 O O . THR A 1 74 ? 3.859 6.990 -1.611 1.00 0.00 74 THR A O 7
ATOM 6884 N N . LEU A 1 75 ? 5.001 5.210 -2.366 1.00 0.00 75 LEU A N 7
ATOM 6885 C CA . LEU A 1 75 ? 4.626 4.337 -1.288 1.00 0.00 75 LEU A CA 7
ATOM 6886 C C . LEU A 1 75 ? 5.866 3.869 -0.543 1.00 0.00 75 LEU A C 7
ATOM 6887 O O . LEU A 1 75 ? 6.983 4.289 -0.836 1.00 0.00 75 LEU A O 7
ATOM 6903 N N . CYS A 1 76 ? 5.659 3.003 0.421 1.00 0.00 76 CYS A N 7
ATOM 6904 C CA . CYS A 1 76 ? 6.757 2.466 1.225 1.00 0.00 76 CYS A CA 7
ATOM 6905 C C . CYS A 1 76 ? 7.791 1.768 0.345 1.00 0.00 76 CYS A C 7
ATOM 6906 O O . CYS A 1 76 ? 7.444 0.955 -0.511 1.00 0.00 76 CYS A O 7
ATOM 6914 N N . ILE A 1 77 ? 9.062 2.094 0.562 1.00 0.00 77 ILE A N 7
ATOM 6915 C CA . ILE A 1 77 ? 10.147 1.499 -0.209 1.00 0.00 77 ILE A CA 7
ATOM 6916 C C . ILE A 1 77 ? 11.123 0.757 0.698 1.00 0.00 77 ILE A C 7
ATOM 6917 O O . ILE A 1 77 ? 11.302 1.120 1.861 1.00 0.00 77 ILE A O 7
ATOM 6933 N N . SER A 1 78 ? 11.751 -0.282 0.160 1.00 0.00 78 SER A N 7
ATOM 6934 C CA . SER A 1 78 ? 12.709 -1.074 0.922 1.00 0.00 78 SER A CA 7
ATOM 6935 C C . SER A 1 78 ? 12.044 -1.710 2.139 1.00 0.00 78 SER A C 7
ATOM 6936 O O . SER A 1 78 ? 11.907 -1.076 3.186 1.00 0.00 78 SER A O 7
ATOM 6944 N N . HIS A 1 79 ? 11.630 -2.964 1.993 1.00 0.00 79 HIS A N 7
ATOM 6945 C CA . HIS A 1 79 ? 10.977 -3.687 3.081 1.00 0.00 79 HIS A CA 7
ATOM 6946 C C . HIS A 1 79 ? 11.754 -4.949 3.439 1.00 0.00 79 HIS A C 7
ATOM 6947 O O . HIS A 1 79 ? 12.382 -5.568 2.579 1.00 0.00 79 HIS A O 7
ATOM 6962 N N . SER A 1 80 ? 11.706 -5.327 4.712 1.00 0.00 80 SER A N 7
ATOM 6963 C CA . SER A 1 80 ? 12.405 -6.516 5.183 1.00 0.00 80 SER A CA 7
ATOM 6964 C C . SER A 1 80 ? 11.838 -7.774 4.534 1.00 0.00 80 SER A C 7
ATOM 6965 O O . SER A 1 80 ? 10.626 -7.996 4.540 1.00 0.00 80 SER A O 7
ATOM 6973 N N . SER A 1 14 ? -10.093 -9.896 3.019 1.00 0.00 14 SER A N 8
ATOM 6974 C CA . SER A 1 14 ? -8.809 -9.380 2.556 1.00 0.00 14 SER A CA 8
ATOM 6975 C C . SER A 1 14 ? -7.654 -10.126 3.214 1.00 0.00 14 SER A C 8
ATOM 6976 O O . SER A 1 14 ? -7.323 -9.881 4.374 1.00 0.00 14 SER A O 8
ATOM 6984 N N . GLY A 1 15 ? -7.042 -11.039 2.466 1.00 0.00 15 GLY A N 8
ATOM 6985 C CA . GLY A 1 15 ? -5.930 -11.807 2.993 1.00 0.00 15 GLY A CA 8
ATOM 6986 C C . GLY A 1 15 ? -4.599 -11.376 2.410 1.00 0.00 15 GLY A C 8
ATOM 6987 O O . GLY A 1 15 ? -4.320 -11.617 1.235 1.00 0.00 15 GLY A O 8
ATOM 6991 N N . GLY A 1 16 ? -3.773 -10.737 3.232 1.00 0.00 16 GLY A N 8
ATOM 6992 C CA . GLY A 1 16 ? -2.474 -10.282 2.774 1.00 0.00 16 GLY A CA 8
ATOM 6993 C C . GLY A 1 16 ? -2.412 -8.776 2.606 1.00 0.00 16 GLY A C 8
ATOM 6994 O O . GLY A 1 16 ? -2.290 -8.274 1.491 1.00 0.00 16 GLY A O 8
ATOM 6998 N N . CYS A 1 17 ? -2.492 -8.055 3.720 1.00 0.00 17 CYS A N 8
ATOM 6999 C CA . CYS A 1 17 ? -2.440 -6.602 3.698 1.00 0.00 17 CYS A CA 8
ATOM 7000 C C . CYS A 1 17 ? -1.476 -6.087 4.756 1.00 0.00 17 CYS A C 8
ATOM 7001 O O . CYS A 1 17 ? -1.494 -6.535 5.902 1.00 0.00 17 CYS A O 8
ATOM 7009 N N . GLU A 1 18 ? -0.646 -5.135 4.363 1.00 0.00 18 GLU A N 8
ATOM 7010 C CA . GLU A 1 18 ? 0.326 -4.541 5.275 1.00 0.00 18 GLU A CA 8
ATOM 7011 C C . GLU A 1 18 ? 0.216 -3.029 5.255 1.00 0.00 18 GLU A C 8
ATOM 7012 O O . GLU A 1 18 ? -0.059 -2.435 4.219 1.00 0.00 18 GLU A O 8
ATOM 7024 N N . LEU A 1 19 ? 0.436 -2.423 6.408 1.00 0.00 19 LEU A N 8
ATOM 7025 C CA . LEU A 1 19 ? 0.350 -0.966 6.542 1.00 0.00 19 LEU A CA 8
ATOM 7026 C C . LEU A 1 19 ? 1.597 -0.277 6.008 1.00 0.00 19 LEU A C 8
ATOM 7027 O O . LEU A 1 19 ? 2.722 -0.678 6.304 1.00 0.00 19 LEU A O 8
ATOM 7043 N N . THR A 1 20 ? 1.381 0.776 5.228 1.00 0.00 20 THR A N 8
ATOM 7044 C CA . THR A 1 20 ? 2.481 1.545 4.655 1.00 0.00 20 THR A CA 8
ATOM 7045 C C . THR A 1 20 ? 2.168 3.039 4.656 1.00 0.00 20 THR A C 8
ATOM 7046 O O . THR A 1 20 ? 1.009 3.441 4.593 1.00 0.00 20 THR A O 8
ATOM 7057 N N . VAL A 1 21 ? 3.214 3.854 4.705 1.00 0.00 21 VAL A N 8
ATOM 7058 C CA . VAL A 1 21 ? 3.059 5.300 4.687 1.00 0.00 21 VAL A CA 8
ATOM 7059 C C . VAL A 1 21 ? 3.543 5.854 3.356 1.00 0.00 21 VAL A C 8
ATOM 7060 O O . VAL A 1 21 ? 4.691 5.636 2.968 1.00 0.00 21 VAL A O 8
ATOM 7073 N N . VAL A 1 22 ? 2.668 6.557 2.649 1.00 0.00 22 VAL A N 8
ATOM 7074 C CA . VAL A 1 22 ? 3.023 7.114 1.363 1.00 0.00 22 VAL A CA 8
ATOM 7075 C C . VAL A 1 22 ? 4.148 8.127 1.496 1.00 0.00 22 VAL A C 8
ATOM 7076 O O . VAL A 1 22 ? 4.251 8.832 2.499 1.00 0.00 22 VAL A O 8
ATOM 7089 N N . LEU A 1 23 ? 4.989 8.191 0.476 1.00 0.00 23 LEU A N 8
ATOM 7090 C CA . LEU A 1 23 ? 6.110 9.112 0.466 1.00 0.00 23 LEU A CA 8
ATOM 7091 C C . LEU A 1 23 ? 5.792 10.355 -0.363 1.00 0.00 23 LEU A C 8
ATOM 7092 O O . LEU A 1 23 ? 6.444 11.387 -0.216 1.00 0.00 23 LEU A O 8
ATOM 7108 N N . GLN A 1 24 ? 4.797 10.252 -1.244 1.00 0.00 24 GLN A N 8
ATOM 7109 C CA . GLN A 1 24 ? 4.414 11.368 -2.082 1.00 0.00 24 GLN A CA 8
ATOM 7110 C C . GLN A 1 24 ? 2.901 11.384 -2.284 1.00 0.00 24 GLN A C 8
ATOM 7111 O O . GLN A 1 24 ? 2.259 10.333 -2.296 1.00 0.00 24 GLN A O 8
ATOM 7125 N N . ASP A 1 25 ? 2.336 12.572 -2.450 1.00 0.00 25 ASP A N 8
ATOM 7126 C CA . ASP A 1 25 ? 0.898 12.688 -2.659 1.00 0.00 25 ASP A CA 8
ATOM 7127 C C . ASP A 1 25 ? 0.538 12.148 -4.033 1.00 0.00 25 ASP A C 8
ATOM 7128 O O . ASP A 1 25 ? 1.309 12.266 -4.986 1.00 0.00 25 ASP A O 8
ATOM 7137 N N . PHE A 1 26 ? -0.637 11.569 -4.125 1.00 0.00 26 PHE A N 8
ATOM 7138 C CA . PHE A 1 26 ? -1.123 11.013 -5.375 1.00 0.00 26 PHE A CA 8
ATOM 7139 C C . PHE A 1 26 ? -2.614 11.194 -5.514 1.00 0.00 26 PHE A C 8
ATOM 7140 O O . PHE A 1 26 ? -3.330 11.291 -4.531 1.00 0.00 26 PHE A O 8
ATOM 7157 N N . SER A 1 27 ? -3.075 11.231 -6.745 1.00 0.00 27 SER A N 8
ATOM 7158 C CA . SER A 1 27 ? -4.468 11.369 -7.027 1.00 0.00 27 SER A CA 8
ATOM 7159 C C . SER A 1 27 ? -4.898 10.256 -7.972 1.00 0.00 27 SER A C 8
ATOM 7160 O O . SER A 1 27 ? -4.170 9.909 -8.902 1.00 0.00 27 SER A O 8
ATOM 7168 N N . ALA A 1 28 ? -6.060 9.684 -7.710 1.00 0.00 28 ALA A N 8
ATOM 7169 C CA . ALA A 1 28 ? -6.590 8.592 -8.504 1.00 0.00 28 ALA A CA 8
ATOM 7170 C C . ALA A 1 28 ? -6.541 8.854 -10.004 1.00 0.00 28 ALA A C 8
ATOM 7171 O O . ALA A 1 28 ? -6.056 9.887 -10.466 1.00 0.00 28 ALA A O 8
ATOM 7178 N N . ALA A 1 29 ? -7.066 7.891 -10.752 1.00 0.00 29 ALA A N 8
ATOM 7179 C CA . ALA A 1 29 ? -7.114 7.958 -12.207 1.00 0.00 29 ALA A CA 8
ATOM 7180 C C . ALA A 1 29 ? -7.653 6.652 -12.782 1.00 0.00 29 ALA A C 8
ATOM 7181 O O . ALA A 1 29 ? -8.299 6.646 -13.830 1.00 0.00 29 ALA A O 8
ATOM 7188 N N . HIS A 1 30 ? -7.380 5.541 -12.093 1.00 0.00 30 HIS A N 8
ATOM 7189 C CA . HIS A 1 30 ? -7.839 4.237 -12.550 1.00 0.00 30 HIS A CA 8
ATOM 7190 C C . HIS A 1 30 ? -9.033 3.737 -11.735 1.00 0.00 30 HIS A C 8
ATOM 7191 O O . HIS A 1 30 ? -9.503 4.396 -10.804 1.00 0.00 30 HIS A O 8
ATOM 7206 N N . SER A 1 31 ? -9.517 2.560 -12.116 1.00 0.00 31 SER A N 8
ATOM 7207 C CA . SER A 1 31 ? -10.673 1.920 -11.480 1.00 0.00 31 SER A CA 8
ATOM 7208 C C . SER A 1 31 ? -10.686 2.078 -9.959 1.00 0.00 31 SER A C 8
ATOM 7209 O O . SER A 1 31 ? -11.426 2.900 -9.419 1.00 0.00 31 SER A O 8
ATOM 7217 N N . SER A 1 32 ? -9.884 1.274 -9.274 1.00 0.00 32 SER A N 8
ATOM 7218 C CA . SER A 1 32 ? -9.829 1.318 -7.821 1.00 0.00 32 SER A CA 8
ATOM 7219 C C . SER A 1 32 ? -8.728 2.250 -7.322 1.00 0.00 32 SER A C 8
ATOM 7220 O O . SER A 1 32 ? -8.039 1.935 -6.358 1.00 0.00 32 SER A O 8
ATOM 7228 N N . GLU A 1 33 ? -8.568 3.399 -7.976 1.00 0.00 33 GLU A N 8
ATOM 7229 C CA . GLU A 1 33 ? -7.559 4.366 -7.588 1.00 0.00 33 GLU A CA 8
ATOM 7230 C C . GLU A 1 33 ? -8.142 5.410 -6.648 1.00 0.00 33 GLU A C 8
ATOM 7231 O O . GLU A 1 33 ? -9.344 5.677 -6.667 1.00 0.00 33 GLU A O 8
ATOM 7243 N N . LEU A 1 34 ? -7.281 6.017 -5.848 1.00 0.00 34 LEU A N 8
ATOM 7244 C CA . LEU A 1 34 ? -7.703 7.050 -4.930 1.00 0.00 34 LEU A CA 8
ATOM 7245 C C . LEU A 1 34 ? -6.584 8.046 -4.668 1.00 0.00 34 LEU A C 8
ATOM 7246 O O . LEU A 1 34 ? -5.420 7.792 -4.975 1.00 0.00 34 LEU A O 8
ATOM 7262 N N . SER A 1 35 ? -6.959 9.187 -4.114 1.00 0.00 35 SER A N 8
ATOM 7263 C CA . SER A 1 35 ? -6.025 10.243 -3.818 1.00 0.00 35 SER A CA 8
ATOM 7264 C C . SER A 1 35 ? -5.458 10.101 -2.420 1.00 0.00 35 SER A C 8
ATOM 7265 O O . SER A 1 35 ? -6.181 9.890 -1.447 1.00 0.00 35 SER A O 8
ATOM 7273 N N . ILE A 1 36 ? -4.150 10.232 -2.348 1.00 0.00 36 ILE A N 8
ATOM 7274 C CA . ILE A 1 36 ? -3.426 10.136 -1.096 1.00 0.00 36 ILE A CA 8
ATOM 7275 C C . ILE A 1 36 ? -2.464 11.307 -0.951 1.00 0.00 36 ILE A C 8
ATOM 7276 O O . ILE A 1 36 ? -2.209 12.043 -1.904 1.00 0.00 36 ILE A O 8
ATOM 7292 N N . GLN A 1 37 ? -1.941 11.469 0.250 1.00 0.00 37 GLN A N 8
ATOM 7293 C CA . GLN A 1 37 ? -1.016 12.533 0.556 1.00 0.00 37 GLN A CA 8
ATOM 7294 C C . GLN A 1 37 ? 0.196 12.013 1.311 1.00 0.00 37 GLN A C 8
ATOM 7295 O O . GLN A 1 37 ? 0.096 11.106 2.133 1.00 0.00 37 GLN A O 8
ATOM 7309 N N . VAL A 1 38 ? 1.337 12.608 1.024 1.00 0.00 38 VAL A N 8
ATOM 7310 C CA . VAL A 1 38 ? 2.592 12.225 1.657 1.00 0.00 38 VAL A CA 8
ATOM 7311 C C . VAL A 1 38 ? 2.528 12.370 3.180 1.00 0.00 38 VAL A C 8
ATOM 7312 O O . VAL A 1 38 ? 2.384 13.477 3.699 1.00 0.00 38 VAL A O 8
ATOM 7325 N N . GLY A 1 39 ? 2.674 11.252 3.892 1.00 0.00 39 GLY A N 8
ATOM 7326 C CA . GLY A 1 39 ? 2.669 11.300 5.346 1.00 0.00 39 GLY A CA 8
ATOM 7327 C C . GLY A 1 39 ? 1.575 10.483 6.000 1.00 0.00 39 GLY A C 8
ATOM 7328 O O . GLY A 1 39 ? 1.655 10.185 7.192 1.00 0.00 39 GLY A O 8
ATOM 7332 N N . GLN A 1 40 ? 0.550 10.130 5.244 1.00 0.00 40 GLN A N 8
ATOM 7333 C CA . GLN A 1 40 ? -0.547 9.364 5.784 1.00 0.00 40 GLN A CA 8
ATOM 7334 C C . GLN A 1 40 ? -0.220 7.879 5.843 1.00 0.00 40 GLN A C 8
ATOM 7335 O O . GLN A 1 40 ? 0.850 7.448 5.412 1.00 0.00 40 GLN A O 8
ATOM 7349 N N . THR A 1 41 ? -1.152 7.103 6.377 1.00 0.00 41 THR A N 8
ATOM 7350 C CA . THR A 1 41 ? -0.968 5.663 6.493 1.00 0.00 41 THR A CA 8
ATOM 7351 C C . THR A 1 41 ? -2.047 4.898 5.744 1.00 0.00 41 THR A C 8
ATOM 7352 O O . THR A 1 41 ? -3.234 4.997 6.056 1.00 0.00 41 THR A O 8
ATOM 7363 N N . VAL A 1 42 ? -1.611 4.094 4.797 1.00 0.00 42 VAL A N 8
ATOM 7364 C CA . VAL A 1 42 ? -2.509 3.255 4.043 1.00 0.00 42 VAL A CA 8
ATOM 7365 C C . VAL A 1 42 ? -1.817 1.933 3.754 1.00 0.00 42 VAL A C 8
ATOM 7366 O O . VAL A 1 42 ? -0.673 1.896 3.310 1.00 0.00 42 VAL A O 8
ATOM 7379 N N . GLU A 1 43 ? -2.496 0.851 4.093 1.00 0.00 43 GLU A N 8
ATOM 7380 C CA . GLU A 1 43 ? -1.934 -0.486 3.947 1.00 0.00 43 GLU A CA 8
ATOM 7381 C C . GLU A 1 43 ? -2.051 -1.050 2.533 1.00 0.00 43 GLU A C 8
ATOM 7382 O O . GLU A 1 43 ? -3.139 -1.101 1.973 1.00 0.00 43 GLU A O 8
ATOM 7394 N N . LEU A 1 44 ? -0.927 -1.499 1.959 1.00 0.00 44 LEU A N 8
ATOM 7395 C CA . LEU A 1 44 ? -0.946 -2.056 0.626 1.00 0.00 44 LEU A CA 8
ATOM 7396 C C . LEU A 1 44 ? -1.687 -3.377 0.558 1.00 0.00 44 LEU A C 8
ATOM 7397 O O . LEU A 1 44 ? -1.707 -4.164 1.518 1.00 0.00 44 LEU A O 8
ATOM 7413 N N . LEU A 1 45 ? -2.299 -3.586 -0.606 1.00 0.00 45 LEU A N 8
ATOM 7414 C CA . LEU A 1 45 ? -3.075 -4.790 -0.883 1.00 0.00 45 LEU A CA 8
ATOM 7415 C C . LEU A 1 45 ? -2.154 -5.939 -1.282 1.00 0.00 45 LEU A C 8
ATOM 7416 O O . LEU A 1 45 ? -2.122 -6.977 -0.619 1.00 0.00 45 LEU A O 8
ATOM 7432 N N . GLU A 1 46 ? -1.404 -5.757 -2.371 1.00 0.00 46 GLU A N 8
ATOM 7433 C CA . GLU A 1 46 ? -0.498 -6.772 -2.851 1.00 0.00 46 GLU A CA 8
ATOM 7434 C C . GLU A 1 46 ? 0.940 -6.240 -2.879 1.00 0.00 46 GLU A C 8
ATOM 7435 O O . GLU A 1 46 ? 1.266 -5.273 -2.191 1.00 0.00 46 GLU A O 8
ATOM 7447 N N . ARG A 1 47 ? 1.790 -6.885 -3.667 1.00 0.00 47 ARG A N 8
ATOM 7448 C CA . ARG A 1 47 ? 3.192 -6.493 -3.778 1.00 0.00 47 ARG A CA 8
ATOM 7449 C C . ARG A 1 47 ? 3.678 -6.552 -5.232 1.00 0.00 47 ARG A C 8
ATOM 7450 O O . ARG A 1 47 ? 2.994 -7.107 -6.092 1.00 0.00 47 ARG A O 8
ATOM 7471 N N . PRO A 1 48 ? 4.875 -5.988 -5.525 1.00 0.00 48 PRO A N 8
ATOM 7472 C CA . PRO A 1 48 ? 5.448 -5.996 -6.882 1.00 0.00 48 PRO A CA 8
ATOM 7473 C C . PRO A 1 48 ? 5.736 -7.413 -7.384 1.00 0.00 48 PRO A C 8
ATOM 7474 O O . PRO A 1 48 ? 6.892 -7.832 -7.462 1.00 0.00 48 PRO A O 8
ATOM 7485 N N . SER A 1 49 ? 4.681 -8.152 -7.718 1.00 0.00 49 SER A N 8
ATOM 7486 C CA . SER A 1 49 ? 4.833 -9.519 -8.204 1.00 0.00 49 SER A CA 8
ATOM 7487 C C . SER A 1 49 ? 5.107 -9.545 -9.697 1.00 0.00 49 SER A C 8
ATOM 7488 O O . SER A 1 49 ? 6.017 -10.226 -10.168 1.00 0.00 49 SER A O 8
ATOM 7496 N N . GLU A 1 50 ? 4.309 -8.795 -10.427 1.00 0.00 50 GLU A N 8
ATOM 7497 C CA . GLU A 1 50 ? 4.432 -8.705 -11.863 1.00 0.00 50 GLU A CA 8
ATOM 7498 C C . GLU A 1 50 ? 5.269 -7.491 -12.249 1.00 0.00 50 GLU A C 8
ATOM 7499 O O . GLU A 1 50 ? 6.079 -7.541 -13.175 1.00 0.00 50 GLU A O 8
ATOM 7511 N N . ARG A 1 51 ? 5.072 -6.413 -11.507 1.00 0.00 51 ARG A N 8
ATOM 7512 C CA . ARG A 1 51 ? 5.812 -5.172 -11.732 1.00 0.00 51 ARG A CA 8
ATOM 7513 C C . ARG A 1 51 ? 6.661 -4.837 -10.504 1.00 0.00 51 ARG A C 8
ATOM 7514 O O . ARG A 1 51 ? 6.160 -4.860 -9.380 1.00 0.00 51 ARG A O 8
ATOM 7535 N N . PRO A 1 52 ? 7.962 -4.528 -10.686 1.00 0.00 52 PRO A N 8
ATOM 7536 C CA . PRO A 1 52 ? 8.857 -4.204 -9.593 1.00 0.00 52 PRO A CA 8
ATOM 7537 C C . PRO A 1 52 ? 9.020 -2.707 -9.410 1.00 0.00 52 PRO A C 8
ATOM 7538 O O . PRO A 1 52 ? 9.559 -2.019 -10.278 1.00 0.00 52 PRO A O 8
ATOM 7549 N N . GLY A 1 53 ? 8.553 -2.208 -8.278 1.00 0.00 53 GLY A N 8
ATOM 7550 C CA . GLY A 1 53 ? 8.656 -0.794 -7.998 1.00 0.00 53 GLY A CA 8
ATOM 7551 C C . GLY A 1 53 ? 7.333 -0.142 -7.678 1.00 0.00 53 GLY A C 8
ATOM 7552 O O . GLY A 1 53 ? 7.298 1.035 -7.365 1.00 0.00 53 GLY A O 8
ATOM 7556 N N . TRP A 1 54 ? 6.250 -0.895 -7.800 1.00 0.00 54 TRP A N 8
ATOM 7557 C CA . TRP A 1 54 ? 4.906 -0.399 -7.555 1.00 0.00 54 TRP A CA 8
ATOM 7558 C C . TRP A 1 54 ? 4.296 -0.915 -6.237 1.00 0.00 54 TRP A C 8
ATOM 7559 O O . TRP A 1 54 ? 4.758 -1.908 -5.677 1.00 0.00 54 TRP A O 8
ATOM 7580 N N . CYS A 1 55 ? 3.217 -0.260 -5.789 1.00 0.00 55 CYS A N 8
ATOM 7581 C CA . CYS A 1 55 ? 2.510 -0.694 -4.584 1.00 0.00 55 CYS A CA 8
ATOM 7582 C C . CYS A 1 55 ? 1.082 -0.150 -4.536 1.00 0.00 55 CYS A C 8
ATOM 7583 O O . CYS A 1 55 ? 0.750 0.861 -5.141 1.00 0.00 55 CYS A O 8
ATOM 7591 N N . LEU A 1 56 ? 0.246 -0.859 -3.813 1.00 0.00 56 LEU A N 8
ATOM 7592 C CA . LEU A 1 56 ? -1.155 -0.510 -3.655 1.00 0.00 56 LEU A CA 8
ATOM 7593 C C . LEU A 1 56 ? -1.411 0.083 -2.280 1.00 0.00 56 LEU A C 8
ATOM 7594 O O . LEU A 1 56 ? -0.587 -0.074 -1.392 1.00 0.00 56 LEU A O 8
ATOM 7610 N N . VAL A 1 57 ? -2.540 0.772 -2.089 1.00 0.00 57 VAL A N 8
ATOM 7611 C CA . VAL A 1 57 ? -2.828 1.342 -0.772 1.00 0.00 57 VAL A CA 8
ATOM 7612 C C . VAL A 1 57 ? -4.306 1.200 -0.394 1.00 0.00 57 VAL A C 8
ATOM 7613 O O . VAL A 1 57 ? -5.183 1.711 -1.071 1.00 0.00 57 VAL A O 8
ATOM 7626 N N . ARG A 1 58 ? -4.558 0.523 0.727 1.00 0.00 58 ARG A N 8
ATOM 7627 C CA . ARG A 1 58 ? -5.912 0.317 1.238 1.00 0.00 58 ARG A CA 8
ATOM 7628 C C . ARG A 1 58 ? -6.093 1.008 2.593 1.00 0.00 58 ARG A C 8
ATOM 7629 O O . ARG A 1 58 ? -5.164 1.049 3.396 1.00 0.00 58 ARG A O 8
ATOM 7650 N N . THR A 1 59 ? -7.291 1.519 2.865 1.00 0.00 59 THR A N 8
ATOM 7651 C CA . THR A 1 59 ? -7.541 2.175 4.136 1.00 0.00 59 THR A CA 8
ATOM 7652 C C . THR A 1 59 ? -8.756 1.592 4.838 1.00 0.00 59 THR A C 8
ATOM 7653 O O . THR A 1 59 ? -9.783 1.331 4.208 1.00 0.00 59 THR A O 8
ATOM 7664 N N . THR A 1 60 ? -8.613 1.381 6.144 1.00 0.00 60 THR A N 8
ATOM 7665 C CA . THR A 1 60 ? -9.675 0.816 6.967 1.00 0.00 60 THR A CA 8
ATOM 7666 C C . THR A 1 60 ? -10.145 1.805 8.035 1.00 0.00 60 THR A C 8
ATOM 7667 O O . THR A 1 60 ? -11.185 1.598 8.659 1.00 0.00 60 THR A O 8
ATOM 7678 N N . GLU A 1 61 ? -9.390 2.892 8.236 1.00 0.00 61 GLU A N 8
ATOM 7679 C CA . GLU A 1 61 ? -9.769 3.902 9.220 1.00 0.00 61 GLU A CA 8
ATOM 7680 C C . GLU A 1 61 ? -10.740 4.930 8.629 1.00 0.00 61 GLU A C 8
ATOM 7681 O O . GLU A 1 61 ? -11.022 5.958 9.246 1.00 0.00 61 GLU A O 8
ATOM 7693 N N . ARG A 1 62 ? -11.260 4.634 7.443 1.00 0.00 62 ARG A N 8
ATOM 7694 C CA . ARG A 1 62 ? -12.201 5.486 6.766 1.00 0.00 62 ARG A CA 8
ATOM 7695 C C . ARG A 1 62 ? -13.273 4.594 6.142 1.00 0.00 62 ARG A C 8
ATOM 7696 O O . ARG A 1 62 ? -13.082 4.036 5.061 1.00 0.00 62 ARG A O 8
ATOM 7717 N N . SER A 1 63 ? -14.383 4.443 6.846 1.00 0.00 63 SER A N 8
ATOM 7718 C CA . SER A 1 63 ? -15.471 3.595 6.379 1.00 0.00 63 SER A CA 8
ATOM 7719 C C . SER A 1 63 ? -16.373 4.342 5.391 1.00 0.00 63 SER A C 8
ATOM 7720 O O . SER A 1 63 ? -16.823 5.449 5.681 1.00 0.00 63 SER A O 8
ATOM 7728 N N . PRO A 1 64 ? -16.658 3.755 4.200 1.00 0.00 64 PRO A N 8
ATOM 7729 C CA . PRO A 1 64 ? -16.154 2.432 3.786 1.00 0.00 64 PRO A CA 8
ATOM 7730 C C . PRO A 1 64 ? -14.683 2.475 3.366 1.00 0.00 64 PRO A C 8
ATOM 7731 O O . PRO A 1 64 ? -14.198 3.507 2.904 1.00 0.00 64 PRO A O 8
ATOM 7742 N N . PRO A 1 65 ? -13.944 1.349 3.509 1.00 0.00 65 PRO A N 8
ATOM 7743 C CA . PRO A 1 65 ? -12.526 1.281 3.129 1.00 0.00 65 PRO A CA 8
ATOM 7744 C C . PRO A 1 65 ? -12.271 1.862 1.749 1.00 0.00 65 PRO A C 8
ATOM 7745 O O . PRO A 1 65 ? -13.199 2.071 0.968 1.00 0.00 65 PRO A O 8
ATOM 7756 N N . GLN A 1 66 ? -11.009 2.134 1.463 1.00 0.00 66 GLN A N 8
ATOM 7757 C CA . GLN A 1 66 ? -10.627 2.700 0.201 1.00 0.00 66 GLN A CA 8
ATOM 7758 C C . GLN A 1 66 ? -9.314 2.093 -0.253 1.00 0.00 66 GLN A C 8
ATOM 7759 O O . GLN A 1 66 ? -8.345 2.084 0.500 1.00 0.00 66 GLN A O 8
ATOM 7773 N N . GLU A 1 67 ? -9.273 1.592 -1.485 1.00 0.00 67 GLU A N 8
ATOM 7774 C CA . GLU A 1 67 ? -8.050 0.994 -2.002 1.00 0.00 67 GLU A CA 8
ATOM 7775 C C . GLU A 1 67 ? -7.535 1.776 -3.186 1.00 0.00 67 GLU A C 8
ATOM 7776 O O . GLU A 1 67 ? -8.302 2.384 -3.931 1.00 0.00 67 GLU A O 8
ATOM 7788 N N . GLY A 1 68 ? -6.227 1.768 -3.339 1.00 0.00 68 GLY A N 8
ATOM 7789 C CA . GLY A 1 68 ? -5.621 2.531 -4.420 1.00 0.00 68 GLY A CA 8
ATOM 7790 C C . GLY A 1 68 ? -4.320 1.980 -4.948 1.00 0.00 68 GLY A C 8
ATOM 7791 O O . GLY A 1 68 ? -3.897 0.880 -4.588 1.00 0.00 68 GLY A O 8
ATOM 7795 N N . LEU A 1 69 ? -3.697 2.759 -5.832 1.00 0.00 69 LEU A N 8
ATOM 7796 C CA . LEU A 1 69 ? -2.448 2.368 -6.456 1.00 0.00 69 LEU A CA 8
ATOM 7797 C C . LEU A 1 69 ? -1.510 3.543 -6.706 1.00 0.00 69 LEU A C 8
ATOM 7798 O O . LEU A 1 69 ? -1.925 4.626 -7.118 1.00 0.00 69 LEU A O 8
ATOM 7814 N N . VAL A 1 70 ? -0.232 3.284 -6.466 1.00 0.00 70 VAL A N 8
ATOM 7815 C CA . VAL A 1 70 ? 0.832 4.258 -6.663 1.00 0.00 70 VAL A CA 8
ATOM 7816 C C . VAL A 1 70 ? 2.139 3.494 -6.738 1.00 0.00 70 VAL A C 8
ATOM 7817 O O . VAL A 1 70 ? 2.220 2.399 -6.193 1.00 0.00 70 VAL A O 8
ATOM 7830 N N . PRO A 1 71 ? 3.191 4.003 -7.386 1.00 0.00 71 PRO A N 8
ATOM 7831 C CA . PRO A 1 71 ? 4.422 3.264 -7.436 1.00 0.00 71 PRO A CA 8
ATOM 7832 C C . PRO A 1 71 ? 5.140 3.363 -6.104 1.00 0.00 71 PRO A C 8
ATOM 7833 O O . PRO A 1 71 ? 4.876 4.272 -5.317 1.00 0.00 71 PRO A O 8
ATOM 7844 N N . SER A 1 72 ? 6.031 2.420 -5.842 1.00 0.00 72 SER A N 8
ATOM 7845 C CA . SER A 1 72 ? 6.786 2.374 -4.595 1.00 0.00 72 SER A CA 8
ATOM 7846 C C . SER A 1 72 ? 7.306 3.756 -4.183 1.00 0.00 72 SER A C 8
ATOM 7847 O O . SER A 1 72 ? 7.501 4.022 -3.002 1.00 0.00 72 SER A O 8
ATOM 7855 N N . SER A 1 73 ? 7.520 4.638 -5.160 1.00 0.00 73 SER A N 8
ATOM 7856 C CA . SER A 1 73 ? 8.001 5.989 -4.876 1.00 0.00 73 SER A CA 8
ATOM 7857 C C . SER A 1 73 ? 7.084 6.691 -3.873 1.00 0.00 73 SER A C 8
ATOM 7858 O O . SER A 1 73 ? 7.551 7.419 -3.000 1.00 0.00 73 SER A O 8
ATOM 7866 N N . THR A 1 74 ? 5.778 6.455 -4.000 1.00 0.00 74 THR A N 8
ATOM 7867 C CA . THR A 1 74 ? 4.792 7.052 -3.096 1.00 0.00 74 THR A CA 8
ATOM 7868 C C . THR A 1 74 ? 4.375 6.044 -2.026 1.00 0.00 74 THR A C 8
ATOM 7869 O O . THR A 1 74 ? 3.320 6.177 -1.418 1.00 0.00 74 THR A O 8
ATOM 7880 N N . LEU A 1 75 ? 5.203 5.038 -1.801 1.00 0.00 75 LEU A N 8
ATOM 7881 C CA . LEU A 1 75 ? 4.915 4.027 -0.817 1.00 0.00 75 LEU A CA 8
ATOM 7882 C C . LEU A 1 75 ? 6.179 3.643 -0.059 1.00 0.00 75 LEU A C 8
ATOM 7883 O O . LEU A 1 75 ? 7.282 3.667 -0.598 1.00 0.00 75 LEU A O 8
ATOM 7899 N N . CYS A 1 76 ? 6.003 3.302 1.203 1.00 0.00 76 CYS A N 8
ATOM 7900 C CA . CYS A 1 76 ? 7.117 2.920 2.075 1.00 0.00 76 CYS A CA 8
ATOM 7901 C C . CYS A 1 76 ? 8.005 1.859 1.425 1.00 0.00 76 CYS A C 8
ATOM 7902 O O . CYS A 1 76 ? 7.517 0.850 0.916 1.00 0.00 76 CYS A O 8
ATOM 7910 N N . ILE A 1 77 ? 9.312 2.101 1.448 1.00 0.00 77 ILE A N 8
ATOM 7911 C CA . ILE A 1 77 ? 10.276 1.176 0.861 1.00 0.00 77 ILE A CA 8
ATOM 7912 C C . ILE A 1 77 ? 11.269 0.679 1.907 1.00 0.00 77 ILE A C 8
ATOM 7913 O O . ILE A 1 77 ? 11.177 1.030 3.083 1.00 0.00 77 ILE A O 8
ATOM 7929 N N . SER A 1 78 ? 12.221 -0.140 1.471 1.00 0.00 78 SER A N 8
ATOM 7930 C CA . SER A 1 78 ? 13.234 -0.683 2.368 1.00 0.00 78 SER A CA 8
ATOM 7931 C C . SER A 1 78 ? 14.503 0.162 2.327 1.00 0.00 78 SER A C 8
ATOM 7932 O O . SER A 1 78 ? 15.106 0.445 3.362 1.00 0.00 78 SER A O 8
ATOM 7940 N N . HIS A 1 79 ? 14.901 0.563 1.123 1.00 0.00 79 HIS A N 8
ATOM 7941 C CA . HIS A 1 79 ? 16.098 1.379 0.939 1.00 0.00 79 HIS A CA 8
ATOM 7942 C C . HIS A 1 79 ? 17.347 0.625 1.383 1.00 0.00 79 HIS A C 8
ATOM 7943 O O . HIS A 1 79 ? 17.339 -0.071 2.398 1.00 0.00 79 HIS A O 8
ATOM 7958 N N . SER A 1 80 ? 18.422 0.768 0.613 1.00 0.00 80 SER A N 8
ATOM 7959 C CA . SER A 1 80 ? 19.681 0.102 0.925 1.00 0.00 80 SER A CA 8
ATOM 7960 C C . SER A 1 80 ? 20.686 1.088 1.512 1.00 0.00 80 SER A C 8
ATOM 7961 O O . SER A 1 80 ? 20.867 2.189 0.991 1.00 0.00 80 SER A O 8
ATOM 7969 N N . SER A 1 14 ? -9.518 -11.304 5.980 1.00 0.00 14 SER A N 9
ATOM 7970 C CA . SER A 1 14 ? -8.802 -10.438 5.050 1.00 0.00 14 SER A CA 9
ATOM 7971 C C . SER A 1 14 ? -7.294 -10.582 5.225 1.00 0.00 14 SER A C 9
ATOM 7972 O O . SER A 1 14 ? -6.683 -9.893 6.042 1.00 0.00 14 SER A O 9
ATOM 7980 N N . GLY A 1 15 ? -6.697 -11.483 4.450 1.00 0.00 15 GLY A N 9
ATOM 7981 C CA . GLY A 1 15 ? -5.264 -11.701 4.533 1.00 0.00 15 GLY A CA 9
ATOM 7982 C C . GLY A 1 15 ? -4.523 -11.152 3.330 1.00 0.00 15 GLY A C 9
ATOM 7983 O O . GLY A 1 15 ? -5.092 -11.031 2.245 1.00 0.00 15 GLY A O 9
ATOM 7987 N N . GLY A 1 16 ? -3.252 -10.817 3.522 1.00 0.00 16 GLY A N 9
ATOM 7988 C CA . GLY A 1 16 ? -2.453 -10.281 2.436 1.00 0.00 16 GLY A CA 9
ATOM 7989 C C . GLY A 1 16 ? -2.500 -8.767 2.374 1.00 0.00 16 GLY A C 9
ATOM 7990 O O . GLY A 1 16 ? -2.533 -8.186 1.293 1.00 0.00 16 GLY A O 9
ATOM 7994 N N . CYS A 1 17 ? -2.496 -8.130 3.538 1.00 0.00 17 CYS A N 9
ATOM 7995 C CA . CYS A 1 17 ? -2.530 -6.677 3.624 1.00 0.00 17 CYS A CA 9
ATOM 7996 C C . CYS A 1 17 ? -1.497 -6.187 4.623 1.00 0.00 17 CYS A C 9
ATOM 7997 O O . CYS A 1 17 ? -1.417 -6.687 5.745 1.00 0.00 17 CYS A O 9
ATOM 8005 N N . GLU A 1 18 ? -0.711 -5.208 4.212 1.00 0.00 18 GLU A N 9
ATOM 8006 C CA . GLU A 1 18 ? 0.319 -4.647 5.072 1.00 0.00 18 GLU A CA 9
ATOM 8007 C C . GLU A 1 18 ? 0.190 -3.140 5.127 1.00 0.00 18 GLU A C 9
ATOM 8008 O O . GLU A 1 18 ? -0.222 -2.515 4.159 1.00 0.00 18 GLU A O 9
ATOM 8020 N N . LEU A 1 19 ? 0.554 -2.563 6.255 1.00 0.00 19 LEU A N 9
ATOM 8021 C CA . LEU A 1 19 ? 0.478 -1.115 6.410 1.00 0.00 19 LEU A CA 9
ATOM 8022 C C . LEU A 1 19 ? 1.648 -0.455 5.701 1.00 0.00 19 LEU A C 9
ATOM 8023 O O . LEU A 1 19 ? 2.800 -0.860 5.863 1.00 0.00 19 LEU A O 9
ATOM 8039 N N . THR A 1 20 ? 1.342 0.559 4.912 1.00 0.00 20 THR A N 9
ATOM 8040 C CA . THR A 1 20 ? 2.362 1.279 4.168 1.00 0.00 20 THR A CA 9
ATOM 8041 C C . THR A 1 20 ? 2.087 2.776 4.179 1.00 0.00 20 THR A C 9
ATOM 8042 O O . THR A 1 20 ? 0.936 3.209 4.196 1.00 0.00 20 THR A O 9
ATOM 8053 N N . VAL A 1 21 ? 3.152 3.564 4.162 1.00 0.00 21 VAL A N 9
ATOM 8054 C CA . VAL A 1 21 ? 3.030 5.009 4.160 1.00 0.00 21 VAL A CA 9
ATOM 8055 C C . VAL A 1 21 ? 3.431 5.561 2.803 1.00 0.00 21 VAL A C 9
ATOM 8056 O O . VAL A 1 21 ? 4.363 5.061 2.174 1.00 0.00 21 VAL A O 9
ATOM 8069 N N . VAL A 1 22 ? 2.724 6.584 2.346 1.00 0.00 22 VAL A N 9
ATOM 8070 C CA . VAL A 1 22 ? 3.020 7.177 1.060 1.00 0.00 22 VAL A CA 9
ATOM 8071 C C . VAL A 1 22 ? 4.071 8.271 1.170 1.00 0.00 22 VAL A C 9
ATOM 8072 O O . VAL A 1 22 ? 3.945 9.199 1.968 1.00 0.00 22 VAL A O 9
ATOM 8085 N N . LEU A 1 23 ? 5.114 8.141 0.362 1.00 0.00 23 LEU A N 9
ATOM 8086 C CA . LEU A 1 23 ? 6.205 9.099 0.357 1.00 0.00 23 LEU A CA 9
ATOM 8087 C C . LEU A 1 23 ? 5.830 10.393 -0.366 1.00 0.00 23 LEU A C 9
ATOM 8088 O O . LEU A 1 23 ? 6.422 11.439 -0.109 1.00 0.00 23 LEU A O 9
ATOM 8104 N N . GLN A 1 24 ? 4.869 10.325 -1.284 1.00 0.00 24 GLN A N 9
ATOM 8105 C CA . GLN A 1 24 ? 4.456 11.500 -2.026 1.00 0.00 24 GLN A CA 9
ATOM 8106 C C . GLN A 1 24 ? 2.944 11.495 -2.256 1.00 0.00 24 GLN A C 9
ATOM 8107 O O . GLN A 1 24 ? 2.331 10.432 -2.353 1.00 0.00 24 GLN A O 9
ATOM 8121 N N . ASP A 1 25 ? 2.348 12.679 -2.345 1.00 0.00 25 ASP A N 9
ATOM 8122 C CA . ASP A 1 25 ? 0.906 12.777 -2.565 1.00 0.00 25 ASP A CA 9
ATOM 8123 C C . ASP A 1 25 ? 0.558 12.273 -3.956 1.00 0.00 25 ASP A C 9
ATOM 8124 O O . ASP A 1 25 ? 1.331 12.422 -4.904 1.00 0.00 25 ASP A O 9
ATOM 8133 N N . PHE A 1 26 ? -0.612 11.680 -4.059 1.00 0.00 26 PHE A N 9
ATOM 8134 C CA . PHE A 1 26 ? -1.099 11.142 -5.319 1.00 0.00 26 PHE A CA 9
ATOM 8135 C C . PHE A 1 26 ? -2.593 11.305 -5.440 1.00 0.00 26 PHE A C 9
ATOM 8136 O O . PHE A 1 26 ? -3.301 11.380 -4.449 1.00 0.00 26 PHE A O 9
ATOM 8153 N N . SER A 1 27 ? -3.065 11.349 -6.665 1.00 0.00 27 SER A N 9
ATOM 8154 C CA . SER A 1 27 ? -4.463 11.471 -6.934 1.00 0.00 27 SER A CA 9
ATOM 8155 C C . SER A 1 27 ? -4.893 10.345 -7.865 1.00 0.00 27 SER A C 9
ATOM 8156 O O . SER A 1 27 ? -4.172 9.991 -8.797 1.00 0.00 27 SER A O 9
ATOM 8164 N N . ALA A 1 28 ? -6.050 9.771 -7.585 1.00 0.00 28 ALA A N 9
ATOM 8165 C CA . ALA A 1 28 ? -6.585 8.666 -8.357 1.00 0.00 28 ALA A CA 9
ATOM 8166 C C . ALA A 1 28 ? -6.569 8.906 -9.862 1.00 0.00 28 ALA A C 9
ATOM 8167 O O . ALA A 1 28 ? -6.065 9.917 -10.354 1.00 0.00 28 ALA A O 9
ATOM 8174 N N . ALA A 1 29 ? -7.145 7.948 -10.578 1.00 0.00 29 ALA A N 9
ATOM 8175 C CA . ALA A 1 29 ? -7.234 7.993 -12.030 1.00 0.00 29 ALA A CA 9
ATOM 8176 C C . ALA A 1 29 ? -7.902 6.727 -12.552 1.00 0.00 29 ALA A C 9
ATOM 8177 O O . ALA A 1 29 ? -8.642 6.763 -13.535 1.00 0.00 29 ALA A O 9
ATOM 8184 N N . HIS A 1 30 ? -7.635 5.607 -11.882 1.00 0.00 30 HIS A N 9
ATOM 8185 C CA . HIS A 1 30 ? -8.211 4.327 -12.275 1.00 0.00 30 HIS A CA 9
ATOM 8186 C C . HIS A 1 30 ? -9.372 3.934 -11.360 1.00 0.00 30 HIS A C 9
ATOM 8187 O O . HIS A 1 30 ? -9.700 4.625 -10.393 1.00 0.00 30 HIS A O 9
ATOM 8202 N N . SER A 1 31 ? -9.987 2.811 -11.692 1.00 0.00 31 SER A N 9
ATOM 8203 C CA . SER A 1 31 ? -11.132 2.287 -10.948 1.00 0.00 31 SER A CA 9
ATOM 8204 C C . SER A 1 31 ? -10.852 2.180 -9.456 1.00 0.00 31 SER A C 9
ATOM 8205 O O . SER A 1 31 ? -11.556 2.773 -8.639 1.00 0.00 31 SER A O 9
ATOM 8213 N N . SER A 1 32 ? -9.833 1.410 -9.104 1.00 0.00 32 SER A N 9
ATOM 8214 C CA . SER A 1 32 ? -9.480 1.215 -7.707 1.00 0.00 32 SER A CA 9
ATOM 8215 C C . SER A 1 32 ? -8.413 2.207 -7.250 1.00 0.00 32 SER A C 9
ATOM 8216 O O . SER A 1 32 ? -7.555 1.862 -6.443 1.00 0.00 32 SER A O 9
ATOM 8224 N N . GLU A 1 33 ? -8.465 3.435 -7.768 1.00 0.00 33 GLU A N 9
ATOM 8225 C CA . GLU A 1 33 ? -7.501 4.454 -7.404 1.00 0.00 33 GLU A CA 9
ATOM 8226 C C . GLU A 1 33 ? -8.100 5.472 -6.450 1.00 0.00 33 GLU A C 9
ATOM 8227 O O . GLU A 1 33 ? -9.312 5.680 -6.420 1.00 0.00 33 GLU A O 9
ATOM 8239 N N . LEU A 1 34 ? -7.232 6.127 -5.696 1.00 0.00 34 LEU A N 9
ATOM 8240 C CA . LEU A 1 34 ? -7.655 7.150 -4.767 1.00 0.00 34 LEU A CA 9
ATOM 8241 C C . LEU A 1 34 ? -6.544 8.155 -4.510 1.00 0.00 34 LEU A C 9
ATOM 8242 O O . LEU A 1 34 ? -5.377 7.909 -4.817 1.00 0.00 34 LEU A O 9
ATOM 8258 N N . SER A 1 35 ? -6.928 9.292 -3.953 1.00 0.00 35 SER A N 9
ATOM 8259 C CA . SER A 1 35 ? -6.000 10.350 -3.653 1.00 0.00 35 SER A CA 9
ATOM 8260 C C . SER A 1 35 ? -5.376 10.152 -2.288 1.00 0.00 35 SER A C 9
ATOM 8261 O O . SER A 1 35 ? -6.058 9.907 -1.294 1.00 0.00 35 SER A O 9
ATOM 8269 N N . ILE A 1 36 ? -4.068 10.269 -2.266 1.00 0.00 36 ILE A N 9
ATOM 8270 C CA . ILE A 1 36 ? -3.295 10.118 -1.050 1.00 0.00 36 ILE A CA 9
ATOM 8271 C C . ILE A 1 36 ? -2.345 11.291 -0.874 1.00 0.00 36 ILE A C 9
ATOM 8272 O O . ILE A 1 36 ? -2.114 12.069 -1.800 1.00 0.00 36 ILE A O 9
ATOM 8288 N N . GLN A 1 37 ? -1.808 11.408 0.323 1.00 0.00 37 GLN A N 9
ATOM 8289 C CA . GLN A 1 37 ? -0.891 12.467 0.662 1.00 0.00 37 GLN A CA 9
ATOM 8290 C C . GLN A 1 37 ? 0.358 11.917 1.336 1.00 0.00 37 GLN A C 9
ATOM 8291 O O . GLN A 1 37 ? 0.322 10.881 1.994 1.00 0.00 37 GLN A O 9
ATOM 8305 N N . VAL A 1 38 ? 1.460 12.625 1.164 1.00 0.00 38 VAL A N 9
ATOM 8306 C CA . VAL A 1 38 ? 2.734 12.226 1.747 1.00 0.00 38 VAL A CA 9
ATOM 8307 C C . VAL A 1 38 ? 2.687 12.259 3.278 1.00 0.00 38 VAL A C 9
ATOM 8308 O O . VAL A 1 38 ? 2.491 13.319 3.875 1.00 0.00 38 VAL A O 9
ATOM 8321 N N . GLY A 1 39 ? 2.905 11.106 3.908 1.00 0.00 39 GLY A N 9
ATOM 8322 C CA . GLY A 1 39 ? 2.922 11.052 5.361 1.00 0.00 39 GLY A CA 9
ATOM 8323 C C . GLY A 1 39 ? 1.823 10.212 5.975 1.00 0.00 39 GLY A C 9
ATOM 8324 O O . GLY A 1 39 ? 1.963 9.732 7.100 1.00 0.00 39 GLY A O 9
ATOM 8328 N N . GLN A 1 40 ? 0.724 10.045 5.262 1.00 0.00 40 GLN A N 9
ATOM 8329 C CA . GLN A 1 40 ? -0.391 9.276 5.773 1.00 0.00 40 GLN A CA 9
ATOM 8330 C C . GLN A 1 40 ? -0.092 7.783 5.802 1.00 0.00 40 GLN A C 9
ATOM 8331 O O . GLN A 1 40 ? 0.940 7.329 5.307 1.00 0.00 40 GLN A O 9
ATOM 8345 N N . THR A 1 41 ? -1.021 7.026 6.373 1.00 0.00 41 THR A N 9
ATOM 8346 C CA . THR A 1 41 ? -0.884 5.578 6.457 1.00 0.00 41 THR A CA 9
ATOM 8347 C C . THR A 1 41 ? -2.040 4.877 5.763 1.00 0.00 41 THR A C 9
ATOM 8348 O O . THR A 1 41 ? -3.210 5.115 6.064 1.00 0.00 41 THR A O 9
ATOM 8359 N N . VAL A 1 42 ? -1.686 3.976 4.874 1.00 0.00 42 VAL A N 9
ATOM 8360 C CA . VAL A 1 42 ? -2.654 3.176 4.161 1.00 0.00 42 VAL A CA 9
ATOM 8361 C C . VAL A 1 42 ? -2.024 1.829 3.850 1.00 0.00 42 VAL A C 9
ATOM 8362 O O . VAL A 1 42 ? -0.895 1.757 3.375 1.00 0.00 42 VAL A O 9
ATOM 8375 N N . GLU A 1 43 ? -2.723 0.765 4.204 1.00 0.00 43 GLU A N 9
ATOM 8376 C CA . GLU A 1 43 ? -2.187 -0.580 4.043 1.00 0.00 43 GLU A CA 9
ATOM 8377 C C . GLU A 1 43 ? -2.302 -1.125 2.626 1.00 0.00 43 GLU A C 9
ATOM 8378 O O . GLU A 1 43 ? -3.390 -1.252 2.078 1.00 0.00 43 GLU A O 9
ATOM 8390 N N . LEU A 1 44 ? -1.154 -1.462 2.049 1.00 0.00 44 LEU A N 9
ATOM 8391 C CA . LEU A 1 44 ? -1.088 -2.000 0.708 1.00 0.00 44 LEU A CA 9
ATOM 8392 C C . LEU A 1 44 ? -1.837 -3.308 0.556 1.00 0.00 44 LEU A C 9
ATOM 8393 O O . LEU A 1 44 ? -1.920 -4.125 1.485 1.00 0.00 44 LEU A O 9
ATOM 8409 N N . LEU A 1 45 ? -2.361 -3.479 -0.654 1.00 0.00 45 LEU A N 9
ATOM 8410 C CA . LEU A 1 45 ? -3.114 -4.669 -1.029 1.00 0.00 45 LEU A CA 9
ATOM 8411 C C . LEU A 1 45 ? -2.168 -5.826 -1.349 1.00 0.00 45 LEU A C 9
ATOM 8412 O O . LEU A 1 45 ? -2.299 -6.915 -0.797 1.00 0.00 45 LEU A O 9
ATOM 8428 N N . GLU A 1 46 ? -1.212 -5.581 -2.243 1.00 0.00 46 GLU A N 9
ATOM 8429 C CA . GLU A 1 46 ? -0.248 -6.586 -2.628 1.00 0.00 46 GLU A CA 9
ATOM 8430 C C . GLU A 1 46 ? 1.140 -5.958 -2.728 1.00 0.00 46 GLU A C 9
ATOM 8431 O O . GLU A 1 46 ? 1.334 -4.793 -2.380 1.00 0.00 46 GLU A O 9
ATOM 8443 N N . ARG A 1 47 ? 2.094 -6.742 -3.187 1.00 0.00 47 ARG A N 9
ATOM 8444 C CA . ARG A 1 47 ? 3.477 -6.291 -3.323 1.00 0.00 47 ARG A CA 9
ATOM 8445 C C . ARG A 1 47 ? 3.963 -6.395 -4.772 1.00 0.00 47 ARG A C 9
ATOM 8446 O O . ARG A 1 47 ? 3.299 -7.004 -5.609 1.00 0.00 47 ARG A O 9
ATOM 8467 N N . PRO A 1 48 ? 5.138 -5.797 -5.088 1.00 0.00 48 PRO A N 9
ATOM 8468 C CA . PRO A 1 48 ? 5.707 -5.832 -6.444 1.00 0.00 48 PRO A CA 9
ATOM 8469 C C . PRO A 1 48 ? 6.132 -7.238 -6.868 1.00 0.00 48 PRO A C 9
ATOM 8470 O O . PRO A 1 48 ? 7.311 -7.499 -7.113 1.00 0.00 48 PRO A O 9
ATOM 8481 N N . SER A 1 49 ? 5.163 -8.142 -6.961 1.00 0.00 49 SER A N 9
ATOM 8482 C CA . SER A 1 49 ? 5.433 -9.517 -7.363 1.00 0.00 49 SER A CA 9
ATOM 8483 C C . SER A 1 49 ? 5.466 -9.632 -8.877 1.00 0.00 49 SER A C 9
ATOM 8484 O O . SER A 1 49 ? 6.270 -10.368 -9.447 1.00 0.00 49 SER A O 9
ATOM 8492 N N . GLU A 1 50 ? 4.585 -8.885 -9.510 1.00 0.00 50 GLU A N 9
ATOM 8493 C CA . GLU A 1 50 ? 4.478 -8.861 -10.957 1.00 0.00 50 GLU A CA 9
ATOM 8494 C C . GLU A 1 50 ? 5.062 -7.573 -11.499 1.00 0.00 50 GLU A C 9
ATOM 8495 O O . GLU A 1 50 ? 5.737 -7.553 -12.528 1.00 0.00 50 GLU A O 9
ATOM 8507 N N . ARG A 1 51 ? 4.800 -6.502 -10.773 1.00 0.00 51 ARG A N 9
ATOM 8508 C CA . ARG A 1 51 ? 5.299 -5.176 -11.137 1.00 0.00 51 ARG A CA 9
ATOM 8509 C C . ARG A 1 51 ? 6.384 -4.743 -10.146 1.00 0.00 51 ARG A C 9
ATOM 8510 O O . ARG A 1 51 ? 6.121 -4.645 -8.949 1.00 0.00 51 ARG A O 9
ATOM 8531 N N . PRO A 1 52 ? 7.620 -4.481 -10.616 1.00 0.00 52 PRO A N 9
ATOM 8532 C CA . PRO A 1 52 ? 8.710 -4.073 -9.748 1.00 0.00 52 PRO A CA 9
ATOM 8533 C C . PRO A 1 52 ? 8.813 -2.563 -9.623 1.00 0.00 52 PRO A C 9
ATOM 8534 O O . PRO A 1 52 ? 9.103 -1.863 -10.595 1.00 0.00 52 PRO A O 9
ATOM 8545 N N . GLY A 1 53 ? 8.569 -2.065 -8.419 1.00 0.00 53 GLY A N 9
ATOM 8546 C CA . GLY A 1 53 ? 8.634 -0.638 -8.180 1.00 0.00 53 GLY A CA 9
ATOM 8547 C C . GLY A 1 53 ? 7.291 -0.014 -7.875 1.00 0.00 53 GLY A C 9
ATOM 8548 O O . GLY A 1 53 ? 7.201 1.194 -7.695 1.00 0.00 53 GLY A O 9
ATOM 8552 N N . TRP A 1 54 ? 6.247 -0.830 -7.854 1.00 0.00 54 TRP A N 9
ATOM 8553 C CA . TRP A 1 54 ? 4.898 -0.372 -7.602 1.00 0.00 54 TRP A CA 9
ATOM 8554 C C . TRP A 1 54 ? 4.369 -0.793 -6.221 1.00 0.00 54 TRP A C 9
ATOM 8555 O O . TRP A 1 54 ? 4.892 -1.714 -5.595 1.00 0.00 54 TRP A O 9
ATOM 8576 N N . CYS A 1 55 ? 3.293 -0.131 -5.785 1.00 0.00 55 CYS A N 9
ATOM 8577 C CA . CYS A 1 55 ? 2.651 -0.461 -4.510 1.00 0.00 55 CYS A CA 9
ATOM 8578 C C . CYS A 1 55 ? 1.204 0.010 -4.472 1.00 0.00 55 CYS A C 9
ATOM 8579 O O . CYS A 1 55 ? 0.794 0.912 -5.194 1.00 0.00 55 CYS A O 9
ATOM 8587 N N . LEU A 1 56 ? 0.432 -0.645 -3.640 1.00 0.00 56 LEU A N 9
ATOM 8588 C CA . LEU A 1 56 ? -0.980 -0.354 -3.491 1.00 0.00 56 LEU A CA 9
ATOM 8589 C C . LEU A 1 56 ? -1.291 0.207 -2.116 1.00 0.00 56 LEU A C 9
ATOM 8590 O O . LEU A 1 56 ? -0.490 0.065 -1.197 1.00 0.00 56 LEU A O 9
ATOM 8606 N N . VAL A 1 57 ? -2.450 0.853 -1.968 1.00 0.00 57 VAL A N 9
ATOM 8607 C CA . VAL A 1 57 ? -2.823 1.404 -0.671 1.00 0.00 57 VAL A CA 9
ATOM 8608 C C . VAL A 1 57 ? -4.311 1.190 -0.372 1.00 0.00 57 VAL A C 9
ATOM 8609 O O . VAL A 1 57 ? -5.171 1.664 -1.094 1.00 0.00 57 VAL A O 9
ATOM 8622 N N . ARG A 1 58 ? -4.595 0.505 0.731 1.00 0.00 58 ARG A N 9
ATOM 8623 C CA . ARG A 1 58 ? -5.963 0.243 1.165 1.00 0.00 58 ARG A CA 9
ATOM 8624 C C . ARG A 1 58 ? -6.206 0.887 2.532 1.00 0.00 58 ARG A C 9
ATOM 8625 O O . ARG A 1 58 ? -5.305 0.916 3.367 1.00 0.00 58 ARG A O 9
ATOM 8646 N N . THR A 1 59 ? -7.419 1.377 2.780 1.00 0.00 59 THR A N 9
ATOM 8647 C CA . THR A 1 59 ? -7.711 1.991 4.061 1.00 0.00 59 THR A CA 9
ATOM 8648 C C . THR A 1 59 ? -8.936 1.375 4.711 1.00 0.00 59 THR A C 9
ATOM 8649 O O . THR A 1 59 ? -9.954 1.151 4.054 1.00 0.00 59 THR A O 9
ATOM 8660 N N . THR A 1 60 ? -8.807 1.099 6.006 1.00 0.00 60 THR A N 9
ATOM 8661 C CA . THR A 1 60 ? -9.879 0.496 6.788 1.00 0.00 60 THR A CA 9
ATOM 8662 C C . THR A 1 60 ? -10.372 1.444 7.882 1.00 0.00 60 THR A C 9
ATOM 8663 O O . THR A 1 60 ? -11.442 1.233 8.453 1.00 0.00 60 THR A O 9
ATOM 8674 N N . GLU A 1 61 ? -9.603 2.502 8.165 1.00 0.00 61 GLU A N 9
ATOM 8675 C CA . GLU A 1 61 ? -9.996 3.476 9.179 1.00 0.00 61 GLU A CA 9
ATOM 8676 C C . GLU A 1 61 ? -10.871 4.583 8.585 1.00 0.00 61 GLU A C 9
ATOM 8677 O O . GLU A 1 61 ? -11.089 5.620 9.213 1.00 0.00 61 GLU A O 9
ATOM 8689 N N . ARG A 1 62 ? -11.381 4.347 7.380 1.00 0.00 62 ARG A N 9
ATOM 8690 C CA . ARG A 1 62 ? -12.237 5.278 6.695 1.00 0.00 62 ARG A CA 9
ATOM 8691 C C . ARG A 1 62 ? -13.367 4.482 6.050 1.00 0.00 62 ARG A C 9
ATOM 8692 O O . ARG A 1 62 ? -13.205 3.912 4.970 1.00 0.00 62 ARG A O 9
ATOM 8713 N N . SER A 1 63 ? -14.497 4.425 6.732 1.00 0.00 63 SER A N 9
ATOM 8714 C CA . SER A 1 63 ? -15.644 3.671 6.245 1.00 0.00 63 SER A CA 9
ATOM 8715 C C . SER A 1 63 ? -16.452 4.491 5.233 1.00 0.00 63 SER A C 9
ATOM 8716 O O . SER A 1 63 ? -16.849 5.619 5.528 1.00 0.00 63 SER A O 9
ATOM 8724 N N . PRO A 1 64 ? -16.712 3.948 4.017 1.00 0.00 64 PRO A N 9
ATOM 8725 C CA . PRO A 1 64 ? -16.272 2.607 3.594 1.00 0.00 64 PRO A CA 9
ATOM 8726 C C . PRO A 1 64 ? -14.801 2.580 3.164 1.00 0.00 64 PRO A C 9
ATOM 8727 O O . PRO A 1 64 ? -14.276 3.581 2.679 1.00 0.00 64 PRO A O 9
ATOM 8738 N N . PRO A 1 65 ? -14.111 1.423 3.325 1.00 0.00 65 PRO A N 9
ATOM 8739 C CA . PRO A 1 65 ? -12.701 1.271 2.940 1.00 0.00 65 PRO A CA 9
ATOM 8740 C C . PRO A 1 65 ? -12.396 1.896 1.586 1.00 0.00 65 PRO A C 9
ATOM 8741 O O . PRO A 1 65 ? -13.304 2.230 0.825 1.00 0.00 65 PRO A O 9
ATOM 8752 N N . GLN A 1 66 ? -11.116 2.066 1.303 1.00 0.00 66 GLN A N 9
ATOM 8753 C CA . GLN A 1 66 ? -10.690 2.660 0.069 1.00 0.00 66 GLN A CA 9
ATOM 8754 C C . GLN A 1 66 ? -9.369 2.054 -0.370 1.00 0.00 66 GLN A C 9
ATOM 8755 O O . GLN A 1 66 ? -8.446 1.937 0.429 1.00 0.00 66 GLN A O 9
ATOM 8769 N N . GLU A 1 67 ? -9.266 1.675 -1.643 1.00 0.00 67 GLU A N 9
ATOM 8770 C CA . GLU A 1 67 ? -8.028 1.091 -2.146 1.00 0.00 67 GLU A CA 9
ATOM 8771 C C . GLU A 1 67 ? -7.456 1.919 -3.272 1.00 0.00 67 GLU A C 9
ATOM 8772 O O . GLU A 1 67 ? -8.180 2.577 -4.018 1.00 0.00 67 GLU A O 9
ATOM 8784 N N . GLY A 1 68 ? -6.144 1.888 -3.371 1.00 0.00 68 GLY A N 9
ATOM 8785 C CA . GLY A 1 68 ? -5.466 2.682 -4.385 1.00 0.00 68 GLY A CA 9
ATOM 8786 C C . GLY A 1 68 ? -4.273 2.012 -5.024 1.00 0.00 68 GLY A C 9
ATOM 8787 O O . GLY A 1 68 ? -3.908 0.890 -4.675 1.00 0.00 68 GLY A O 9
ATOM 8791 N N . LEU A 1 69 ? -3.669 2.724 -5.974 1.00 0.00 69 LEU A N 9
ATOM 8792 C CA . LEU A 1 69 ? -2.510 2.227 -6.695 1.00 0.00 69 LEU A CA 9
ATOM 8793 C C . LEU A 1 69 ? -1.540 3.343 -7.061 1.00 0.00 69 LEU A C 9
ATOM 8794 O O . LEU A 1 69 ? -1.932 4.381 -7.596 1.00 0.00 69 LEU A O 9
ATOM 8810 N N . VAL A 1 70 ? -0.270 3.102 -6.780 1.00 0.00 70 VAL A N 9
ATOM 8811 C CA . VAL A 1 70 ? 0.791 4.050 -7.081 1.00 0.00 70 VAL A CA 9
ATOM 8812 C C . VAL A 1 70 ? 2.116 3.312 -7.099 1.00 0.00 70 VAL A C 9
ATOM 8813 O O . VAL A 1 70 ? 2.167 2.143 -6.730 1.00 0.00 70 VAL A O 9
ATOM 8826 N N . PRO A 1 71 ? 3.219 3.950 -7.508 1.00 0.00 71 PRO A N 9
ATOM 8827 C CA . PRO A 1 71 ? 4.487 3.286 -7.517 1.00 0.00 71 PRO A CA 9
ATOM 8828 C C . PRO A 1 71 ? 5.175 3.399 -6.168 1.00 0.00 71 PRO A C 9
ATOM 8829 O O . PRO A 1 71 ? 4.933 4.334 -5.409 1.00 0.00 71 PRO A O 9
ATOM 8840 N N . SER A 1 72 ? 6.025 2.431 -5.878 1.00 0.00 72 SER A N 9
ATOM 8841 C CA . SER A 1 72 ? 6.764 2.377 -4.623 1.00 0.00 72 SER A CA 9
ATOM 8842 C C . SER A 1 72 ? 7.417 3.718 -4.295 1.00 0.00 72 SER A C 9
ATOM 8843 O O . SER A 1 72 ? 7.646 4.038 -3.131 1.00 0.00 72 SER A O 9
ATOM 8851 N N . SER A 1 73 ? 7.705 4.510 -5.327 1.00 0.00 73 SER A N 9
ATOM 8852 C CA . SER A 1 73 ? 8.314 5.819 -5.132 1.00 0.00 73 SER A CA 9
ATOM 8853 C C . SER A 1 73 ? 7.424 6.695 -4.252 1.00 0.00 73 SER A C 9
ATOM 8854 O O . SER A 1 73 ? 7.914 7.529 -3.491 1.00 0.00 73 SER A O 9
ATOM 8862 N N . THR A 1 74 ? 6.111 6.495 -4.361 1.00 0.00 74 THR A N 9
ATOM 8863 C CA . THR A 1 74 ? 5.147 7.253 -3.582 1.00 0.00 74 THR A CA 9
ATOM 8864 C C . THR A 1 74 ? 4.644 6.451 -2.391 1.00 0.00 74 THR A C 9
ATOM 8865 O O . THR A 1 74 ? 3.875 6.959 -1.582 1.00 0.00 74 THR A O 9
ATOM 8876 N N . LEU A 1 75 ? 5.073 5.199 -2.293 1.00 0.00 75 LEU A N 9
ATOM 8877 C CA . LEU A 1 75 ? 4.676 4.327 -1.225 1.00 0.00 75 LEU A CA 9
ATOM 8878 C C . LEU A 1 75 ? 5.906 3.867 -0.459 1.00 0.00 75 LEU A C 9
ATOM 8879 O O . LEU A 1 75 ? 7.029 4.263 -0.763 1.00 0.00 75 LEU A O 9
ATOM 8895 N N . CYS A 1 76 ? 5.686 3.032 0.528 1.00 0.00 76 CYS A N 9
ATOM 8896 C CA . CYS A 1 76 ? 6.781 2.508 1.341 1.00 0.00 76 CYS A CA 9
ATOM 8897 C C . CYS A 1 76 ? 7.747 1.704 0.475 1.00 0.00 76 CYS A C 9
ATOM 8898 O O . CYS A 1 76 ? 7.346 1.110 -0.526 1.00 0.00 76 CYS A O 9
ATOM 8906 N N . ILE A 1 77 ? 9.018 1.692 0.859 1.00 0.00 77 ILE A N 9
ATOM 8907 C CA . ILE A 1 77 ? 10.031 0.963 0.106 1.00 0.00 77 ILE A CA 9
ATOM 8908 C C . ILE A 1 77 ? 10.920 0.136 1.028 1.00 0.00 77 ILE A C 9
ATOM 8909 O O . ILE A 1 77 ? 11.099 0.467 2.200 1.00 0.00 77 ILE A O 9
ATOM 8925 N N . SER A 1 78 ? 11.475 -0.945 0.488 1.00 0.00 78 SER A N 9
ATOM 8926 C CA . SER A 1 78 ? 12.346 -1.825 1.260 1.00 0.00 78 SER A CA 9
ATOM 8927 C C . SER A 1 78 ? 13.772 -1.791 0.720 1.00 0.00 78 SER A C 9
ATOM 8928 O O . SER A 1 78 ? 14.184 -2.675 -0.030 1.00 0.00 78 SER A O 9
ATOM 8936 N N . HIS A 1 79 ? 14.522 -0.765 1.111 1.00 0.00 79 HIS A N 9
ATOM 8937 C CA . HIS A 1 79 ? 15.905 -0.617 0.668 1.00 0.00 79 HIS A CA 9
ATOM 8938 C C . HIS A 1 79 ? 16.873 -0.865 1.821 1.00 0.00 79 HIS A C 9
ATOM 8939 O O . HIS A 1 79 ? 17.954 -0.278 1.875 1.00 0.00 79 HIS A O 9
ATOM 8954 N N . SER A 1 80 ? 16.477 -1.738 2.742 1.00 0.00 80 SER A N 9
ATOM 8955 C CA . SER A 1 80 ? 17.308 -2.065 3.894 1.00 0.00 80 SER A CA 9
ATOM 8956 C C . SER A 1 80 ? 18.462 -2.978 3.493 1.00 0.00 80 SER A C 9
ATOM 8957 O O . SER A 1 80 ? 18.281 -3.920 2.721 1.00 0.00 80 SER A O 9
ATOM 8965 N N . SER A 1 14 ? -2.510 -14.108 8.187 1.00 0.00 14 SER A N 10
ATOM 8966 C CA . SER A 1 14 ? -2.815 -14.834 6.960 1.00 0.00 14 SER A CA 10
ATOM 8967 C C . SER A 1 14 ? -3.279 -13.881 5.864 1.00 0.00 14 SER A C 10
ATOM 8968 O O . SER A 1 14 ? -3.050 -14.123 4.678 1.00 0.00 14 SER A O 10
ATOM 8976 N N . GLY A 1 15 ? -3.932 -12.795 6.266 1.00 0.00 15 GLY A N 10
ATOM 8977 C CA . GLY A 1 15 ? -4.417 -11.823 5.305 1.00 0.00 15 GLY A CA 10
ATOM 8978 C C . GLY A 1 15 ? -3.302 -11.224 4.470 1.00 0.00 15 GLY A C 10
ATOM 8979 O O . GLY A 1 15 ? -2.143 -11.212 4.887 1.00 0.00 15 GLY A O 10
ATOM 8983 N N . GLY A 1 16 ? -3.652 -10.727 3.288 1.00 0.00 16 GLY A N 10
ATOM 8984 C CA . GLY A 1 16 ? -2.660 -10.132 2.411 1.00 0.00 16 GLY A CA 10
ATOM 8985 C C . GLY A 1 16 ? -2.707 -8.617 2.428 1.00 0.00 16 GLY A C 10
ATOM 8986 O O . GLY A 1 16 ? -2.845 -7.983 1.384 1.00 0.00 16 GLY A O 10
ATOM 8990 N N . CYS A 1 17 ? -2.585 -8.036 3.615 1.00 0.00 17 CYS A N 10
ATOM 8991 C CA . CYS A 1 17 ? -2.603 -6.589 3.773 1.00 0.00 17 CYS A CA 10
ATOM 8992 C C . CYS A 1 17 ? -1.480 -6.144 4.694 1.00 0.00 17 CYS A C 10
ATOM 8993 O O . CYS A 1 17 ? -1.314 -6.678 5.790 1.00 0.00 17 CYS A O 10
ATOM 9001 N N . GLU A 1 18 ? -0.717 -5.161 4.248 1.00 0.00 18 GLU A N 10
ATOM 9002 C CA . GLU A 1 18 ? 0.388 -4.638 5.038 1.00 0.00 18 GLU A CA 10
ATOM 9003 C C . GLU A 1 18 ? 0.282 -3.134 5.141 1.00 0.00 18 GLU A C 10
ATOM 9004 O O . GLU A 1 18 ? -0.192 -2.482 4.225 1.00 0.00 18 GLU A O 10
ATOM 9016 N N . LEU A 1 19 ? 0.731 -2.587 6.252 1.00 0.00 19 LEU A N 10
ATOM 9017 C CA . LEU A 1 19 ? 0.678 -1.141 6.448 1.00 0.00 19 LEU A CA 10
ATOM 9018 C C . LEU A 1 19 ? 1.802 -0.461 5.685 1.00 0.00 19 LEU A C 10
ATOM 9019 O O . LEU A 1 19 ? 2.964 -0.856 5.775 1.00 0.00 19 LEU A O 10
ATOM 9035 N N . THR A 1 20 ? 1.437 0.561 4.933 1.00 0.00 20 THR A N 10
ATOM 9036 C CA . THR A 1 20 ? 2.396 1.313 4.138 1.00 0.00 20 THR A CA 10
ATOM 9037 C C . THR A 1 20 ? 2.088 2.802 4.178 1.00 0.00 20 THR A C 10
ATOM 9038 O O . THR A 1 20 ? 0.926 3.208 4.228 1.00 0.00 20 THR A O 10
ATOM 9049 N N . VAL A 1 21 ? 3.135 3.611 4.138 1.00 0.00 21 VAL A N 10
ATOM 9050 C CA . VAL A 1 21 ? 2.989 5.055 4.150 1.00 0.00 21 VAL A CA 10
ATOM 9051 C C . VAL A 1 21 ? 3.404 5.624 2.802 1.00 0.00 21 VAL A C 10
ATOM 9052 O O . VAL A 1 21 ? 4.409 5.202 2.229 1.00 0.00 21 VAL A O 10
ATOM 9065 N N . VAL A 1 22 ? 2.632 6.571 2.288 1.00 0.00 22 VAL A N 10
ATOM 9066 C CA . VAL A 1 22 ? 2.941 7.166 1.004 1.00 0.00 22 VAL A CA 10
ATOM 9067 C C . VAL A 1 22 ? 4.004 8.247 1.124 1.00 0.00 22 VAL A C 10
ATOM 9068 O O . VAL A 1 22 ? 3.871 9.187 1.909 1.00 0.00 22 VAL A O 10
ATOM 9081 N N . LEU A 1 23 ? 5.063 8.097 0.342 1.00 0.00 23 LEU A N 10
ATOM 9082 C CA . LEU A 1 23 ? 6.165 9.044 0.351 1.00 0.00 23 LEU A CA 10
ATOM 9083 C C . LEU A 1 23 ? 5.804 10.343 -0.370 1.00 0.00 23 LEU A C 10
ATOM 9084 O O . LEU A 1 23 ? 6.391 11.387 -0.095 1.00 0.00 23 LEU A O 10
ATOM 9100 N N . GLN A 1 24 ? 4.856 10.281 -1.302 1.00 0.00 24 GLN A N 10
ATOM 9101 C CA . GLN A 1 24 ? 4.451 11.460 -2.044 1.00 0.00 24 GLN A CA 10
ATOM 9102 C C . GLN A 1 24 ? 2.942 11.457 -2.285 1.00 0.00 24 GLN A C 10
ATOM 9103 O O . GLN A 1 24 ? 2.330 10.395 -2.400 1.00 0.00 24 GLN A O 10
ATOM 9117 N N . ASP A 1 25 ? 2.346 12.642 -2.361 1.00 0.00 25 ASP A N 10
ATOM 9118 C CA . ASP A 1 25 ? 0.906 12.743 -2.589 1.00 0.00 25 ASP A CA 10
ATOM 9119 C C . ASP A 1 25 ? 0.562 12.265 -3.990 1.00 0.00 25 ASP A C 10
ATOM 9120 O O . ASP A 1 25 ? 1.333 12.437 -4.934 1.00 0.00 25 ASP A O 10
ATOM 9129 N N . PHE A 1 26 ? -0.609 11.676 -4.106 1.00 0.00 26 PHE A N 10
ATOM 9130 C CA . PHE A 1 26 ? -1.101 11.169 -5.377 1.00 0.00 26 PHE A CA 10
ATOM 9131 C C . PHE A 1 26 ? -2.595 11.340 -5.480 1.00 0.00 26 PHE A C 10
ATOM 9132 O O . PHE A 1 26 ? -3.292 11.368 -4.478 1.00 0.00 26 PHE A O 10
ATOM 9149 N N . SER A 1 27 ? -3.084 11.442 -6.697 1.00 0.00 27 SER A N 10
ATOM 9150 C CA . SER A 1 27 ? -4.485 11.577 -6.940 1.00 0.00 27 SER A CA 10
ATOM 9151 C C . SER A 1 27 ? -4.934 10.471 -7.881 1.00 0.00 27 SER A C 10
ATOM 9152 O O . SER A 1 27 ? -4.239 10.142 -8.842 1.00 0.00 27 SER A O 10
ATOM 9160 N N . ALA A 1 28 ? -6.073 9.880 -7.575 1.00 0.00 28 ALA A N 10
ATOM 9161 C CA . ALA A 1 28 ? -6.619 8.786 -8.354 1.00 0.00 28 ALA A CA 10
ATOM 9162 C C . ALA A 1 28 ? -6.644 9.054 -9.851 1.00 0.00 28 ALA A C 10
ATOM 9163 O O . ALA A 1 28 ? -6.188 10.091 -10.334 1.00 0.00 28 ALA A O 10
ATOM 9170 N N . ALA A 1 29 ? -7.199 8.087 -10.574 1.00 0.00 29 ALA A N 10
ATOM 9171 C CA . ALA A 1 29 ? -7.317 8.154 -12.026 1.00 0.00 29 ALA A CA 10
ATOM 9172 C C . ALA A 1 29 ? -7.885 6.847 -12.569 1.00 0.00 29 ALA A C 10
ATOM 9173 O O . ALA A 1 29 ? -8.597 6.839 -13.572 1.00 0.00 29 ALA A O 10
ATOM 9180 N N . HIS A 1 30 ? -7.561 5.738 -11.900 1.00 0.00 30 HIS A N 10
ATOM 9181 C CA . HIS A 1 30 ? -8.039 4.431 -12.325 1.00 0.00 30 HIS A CA 10
ATOM 9182 C C . HIS A 1 30 ? -9.176 3.924 -11.439 1.00 0.00 30 HIS A C 10
ATOM 9183 O O . HIS A 1 30 ? -9.584 4.573 -10.470 1.00 0.00 30 HIS A O 10
ATOM 9198 N N . SER A 1 31 ? -9.682 2.752 -11.795 1.00 0.00 31 SER A N 10
ATOM 9199 C CA . SER A 1 31 ? -10.791 2.111 -11.084 1.00 0.00 31 SER A CA 10
ATOM 9200 C C . SER A 1 31 ? -10.630 2.169 -9.568 1.00 0.00 31 SER A C 10
ATOM 9201 O O . SER A 1 31 ? -11.352 2.896 -8.886 1.00 0.00 31 SER A O 10
ATOM 9209 N N . SER A 1 32 ? -9.697 1.388 -9.047 1.00 0.00 32 SER A N 10
ATOM 9210 C CA . SER A 1 32 ? -9.465 1.342 -7.612 1.00 0.00 32 SER A CA 10
ATOM 9211 C C . SER A 1 32 ? -8.395 2.340 -7.177 1.00 0.00 32 SER A C 10
ATOM 9212 O O . SER A 1 32 ? -7.559 2.023 -6.336 1.00 0.00 32 SER A O 10
ATOM 9220 N N . GLU A 1 33 ? -8.422 3.547 -7.747 1.00 0.00 33 GLU A N 10
ATOM 9221 C CA . GLU A 1 33 ? -7.459 4.573 -7.403 1.00 0.00 33 GLU A CA 10
ATOM 9222 C C . GLU A 1 33 ? -8.065 5.591 -6.451 1.00 0.00 33 GLU A C 10
ATOM 9223 O O . GLU A 1 33 ? -9.282 5.775 -6.417 1.00 0.00 33 GLU A O 10
ATOM 9235 N N . LEU A 1 34 ? -7.212 6.262 -5.691 1.00 0.00 34 LEU A N 10
ATOM 9236 C CA . LEU A 1 34 ? -7.667 7.267 -4.756 1.00 0.00 34 LEU A CA 10
ATOM 9237 C C . LEU A 1 34 ? -6.584 8.304 -4.525 1.00 0.00 34 LEU A C 10
ATOM 9238 O O . LEU A 1 34 ? -5.424 8.089 -4.869 1.00 0.00 34 LEU A O 10
ATOM 9254 N N . SER A 1 35 ? -6.969 9.426 -3.941 1.00 0.00 35 SER A N 10
ATOM 9255 C CA . SER A 1 35 ? -6.040 10.485 -3.661 1.00 0.00 35 SER A CA 10
ATOM 9256 C C . SER A 1 35 ? -5.406 10.286 -2.303 1.00 0.00 35 SER A C 10
ATOM 9257 O O . SER A 1 35 ? -6.087 10.170 -1.283 1.00 0.00 35 SER A O 10
ATOM 9265 N N . ILE A 1 36 ? -4.095 10.249 -2.313 1.00 0.00 36 ILE A N 10
ATOM 9266 C CA . ILE A 1 36 ? -3.312 10.062 -1.110 1.00 0.00 36 ILE A CA 10
ATOM 9267 C C . ILE A 1 36 ? -2.349 11.223 -0.924 1.00 0.00 36 ILE A C 10
ATOM 9268 O O . ILE A 1 36 ? -2.101 11.998 -1.848 1.00 0.00 36 ILE A O 10
ATOM 9284 N N . GLN A 1 37 ? -1.827 11.346 0.280 1.00 0.00 37 GLN A N 10
ATOM 9285 C CA . GLN A 1 37 ? -0.910 12.407 0.621 1.00 0.00 37 GLN A CA 10
ATOM 9286 C C . GLN A 1 37 ? 0.333 11.871 1.319 1.00 0.00 37 GLN A C 10
ATOM 9287 O O . GLN A 1 37 ? 0.284 10.870 2.028 1.00 0.00 37 GLN A O 10
ATOM 9301 N N . VAL A 1 38 ? 1.442 12.561 1.115 1.00 0.00 38 VAL A N 10
ATOM 9302 C CA . VAL A 1 38 ? 2.712 12.182 1.717 1.00 0.00 38 VAL A CA 10
ATOM 9303 C C . VAL A 1 38 ? 2.641 12.237 3.246 1.00 0.00 38 VAL A C 10
ATOM 9304 O O . VAL A 1 38 ? 2.351 13.286 3.821 1.00 0.00 38 VAL A O 10
ATOM 9317 N N . GLY A 1 39 ? 2.946 11.118 3.900 1.00 0.00 39 GLY A N 10
ATOM 9318 C CA . GLY A 1 39 ? 2.948 11.092 5.354 1.00 0.00 39 GLY A CA 10
ATOM 9319 C C . GLY A 1 39 ? 1.876 10.219 5.968 1.00 0.00 39 GLY A C 10
ATOM 9320 O O . GLY A 1 39 ? 2.035 9.741 7.093 1.00 0.00 39 GLY A O 10
ATOM 9324 N N . GLN A 1 40 ? 0.780 10.021 5.258 1.00 0.00 40 GLN A N 10
ATOM 9325 C CA . GLN A 1 40 ? -0.308 9.220 5.772 1.00 0.00 40 GLN A CA 10
ATOM 9326 C C . GLN A 1 40 ? 0.007 7.733 5.732 1.00 0.00 40 GLN A C 10
ATOM 9327 O O . GLN A 1 40 ? 0.956 7.299 5.078 1.00 0.00 40 GLN A O 10
ATOM 9341 N N . THR A 1 41 ? -0.817 6.961 6.422 1.00 0.00 41 THR A N 10
ATOM 9342 C CA . THR A 1 41 ? -0.655 5.515 6.458 1.00 0.00 41 THR A CA 10
ATOM 9343 C C . THR A 1 41 ? -1.890 4.803 5.947 1.00 0.00 41 THR A C 10
ATOM 9344 O O . THR A 1 41 ? -2.996 4.990 6.454 1.00 0.00 41 THR A O 10
ATOM 9355 N N . VAL A 1 42 ? -1.663 3.922 5.008 1.00 0.00 42 VAL A N 10
ATOM 9356 C CA . VAL A 1 42 ? -2.705 3.090 4.486 1.00 0.00 42 VAL A CA 10
ATOM 9357 C C . VAL A 1 42 ? -2.098 1.727 4.170 1.00 0.00 42 VAL A C 10
ATOM 9358 O O . VAL A 1 42 ? -0.938 1.620 3.777 1.00 0.00 42 VAL A O 10
ATOM 9371 N N . GLU A 1 43 ? -2.889 0.703 4.389 1.00 0.00 43 GLU A N 10
ATOM 9372 C CA . GLU A 1 43 ? -2.450 -0.661 4.178 1.00 0.00 43 GLU A CA 10
ATOM 9373 C C . GLU A 1 43 ? -2.463 -1.056 2.706 1.00 0.00 43 GLU A C 10
ATOM 9374 O O . GLU A 1 43 ? -3.495 -0.998 2.045 1.00 0.00 43 GLU A O 10
ATOM 9386 N N . LEU A 1 44 ? -1.307 -1.485 2.204 1.00 0.00 44 LEU A N 10
ATOM 9387 C CA . LEU A 1 44 ? -1.187 -1.913 0.831 1.00 0.00 44 LEU A CA 10
ATOM 9388 C C . LEU A 1 44 ? -1.894 -3.230 0.609 1.00 0.00 44 LEU A C 10
ATOM 9389 O O . LEU A 1 44 ? -1.971 -4.082 1.508 1.00 0.00 44 LEU A O 10
ATOM 9405 N N . LEU A 1 45 ? -2.409 -3.368 -0.602 1.00 0.00 45 LEU A N 10
ATOM 9406 C CA . LEU A 1 45 ? -3.138 -4.560 -1.008 1.00 0.00 45 LEU A CA 10
ATOM 9407 C C . LEU A 1 45 ? -2.186 -5.716 -1.302 1.00 0.00 45 LEU A C 10
ATOM 9408 O O . LEU A 1 45 ? -2.280 -6.773 -0.683 1.00 0.00 45 LEU A O 10
ATOM 9424 N N . GLU A 1 46 ? -1.273 -5.525 -2.255 1.00 0.00 46 GLU A N 10
ATOM 9425 C CA . GLU A 1 46 ? -0.333 -6.557 -2.613 1.00 0.00 46 GLU A CA 10
ATOM 9426 C C . GLU A 1 46 ? 1.103 -6.017 -2.595 1.00 0.00 46 GLU A C 10
ATOM 9427 O O . GLU A 1 46 ? 1.396 -5.028 -1.922 1.00 0.00 46 GLU A O 10
ATOM 9439 N N . ARG A 1 47 ? 1.991 -6.677 -3.328 1.00 0.00 47 ARG A N 10
ATOM 9440 C CA . ARG A 1 47 ? 3.393 -6.279 -3.392 1.00 0.00 47 ARG A CA 10
ATOM 9441 C C . ARG A 1 47 ? 3.925 -6.353 -4.825 1.00 0.00 47 ARG A C 10
ATOM 9442 O O . ARG A 1 47 ? 3.264 -6.898 -5.707 1.00 0.00 47 ARG A O 10
ATOM 9463 N N . PRO A 1 48 ? 5.135 -5.805 -5.079 1.00 0.00 48 PRO A N 10
ATOM 9464 C CA . PRO A 1 48 ? 5.749 -5.820 -6.414 1.00 0.00 48 PRO A CA 10
ATOM 9465 C C . PRO A 1 48 ? 6.141 -7.233 -6.857 1.00 0.00 48 PRO A C 10
ATOM 9466 O O . PRO A 1 48 ? 7.317 -7.527 -7.074 1.00 0.00 48 PRO A O 10
ATOM 9477 N N . SER A 1 49 ? 5.147 -8.108 -6.988 1.00 0.00 49 SER A N 10
ATOM 9478 C CA . SER A 1 49 ? 5.395 -9.484 -7.402 1.00 0.00 49 SER A CA 10
ATOM 9479 C C . SER A 1 49 ? 5.467 -9.595 -8.914 1.00 0.00 49 SER A C 10
ATOM 9480 O O . SER A 1 49 ? 6.379 -10.210 -9.467 1.00 0.00 49 SER A O 10
ATOM 9488 N N . GLU A 1 50 ? 4.498 -8.992 -9.567 1.00 0.00 50 GLU A N 10
ATOM 9489 C CA . GLU A 1 50 ? 4.416 -8.999 -11.008 1.00 0.00 50 GLU A CA 10
ATOM 9490 C C . GLU A 1 50 ? 5.254 -7.870 -11.598 1.00 0.00 50 GLU A C 10
ATOM 9491 O O . GLU A 1 50 ? 5.913 -8.031 -12.624 1.00 0.00 50 GLU A O 10
ATOM 9503 N N . ARG A 1 51 ? 5.236 -6.737 -10.912 1.00 0.00 51 ARG A N 10
ATOM 9504 C CA . ARG A 1 51 ? 6.012 -5.570 -11.330 1.00 0.00 51 ARG A CA 10
ATOM 9505 C C . ARG A 1 51 ? 6.830 -5.034 -10.158 1.00 0.00 51 ARG A C 10
ATOM 9506 O O . ARG A 1 51 ? 6.313 -4.913 -9.049 1.00 0.00 51 ARG A O 10
ATOM 9527 N N . PRO A 1 52 ? 8.120 -4.703 -10.374 1.00 0.00 52 PRO A N 10
ATOM 9528 C CA . PRO A 1 52 ? 8.989 -4.186 -9.335 1.00 0.00 52 PRO A CA 10
ATOM 9529 C C . PRO A 1 52 ? 9.081 -2.674 -9.379 1.00 0.00 52 PRO A C 10
ATOM 9530 O O . PRO A 1 52 ? 9.641 -2.099 -10.314 1.00 0.00 52 PRO A O 10
ATOM 9541 N N . GLY A 1 53 ? 8.520 -2.033 -8.370 1.00 0.00 53 GLY A N 10
ATOM 9542 C CA . GLY A 1 53 ? 8.537 -0.590 -8.310 1.00 0.00 53 GLY A CA 10
ATOM 9543 C C . GLY A 1 53 ? 7.187 0.005 -7.983 1.00 0.00 53 GLY A C 10
ATOM 9544 O O . GLY A 1 53 ? 7.082 1.203 -7.758 1.00 0.00 53 GLY A O 10
ATOM 9548 N N . TRP A 1 54 ? 6.156 -0.827 -7.994 1.00 0.00 54 TRP A N 10
ATOM 9549 C CA . TRP A 1 54 ? 4.800 -0.399 -7.723 1.00 0.00 54 TRP A CA 10
ATOM 9550 C C . TRP A 1 54 ? 4.296 -0.840 -6.338 1.00 0.00 54 TRP A C 10
ATOM 9551 O O . TRP A 1 54 ? 4.845 -1.754 -5.724 1.00 0.00 54 TRP A O 10
ATOM 9572 N N . CYS A 1 55 ? 3.219 -0.196 -5.882 1.00 0.00 55 CYS A N 10
ATOM 9573 C CA . CYS A 1 55 ? 2.599 -0.533 -4.600 1.00 0.00 55 CYS A CA 10
ATOM 9574 C C . CYS A 1 55 ? 1.159 -0.042 -4.540 1.00 0.00 55 CYS A C 10
ATOM 9575 O O . CYS A 1 55 ? 0.748 0.847 -5.280 1.00 0.00 55 CYS A O 10
ATOM 9583 N N . LEU A 1 56 ? 0.387 -0.665 -3.677 1.00 0.00 56 LEU A N 10
ATOM 9584 C CA . LEU A 1 56 ? -1.018 -0.336 -3.522 1.00 0.00 56 LEU A CA 10
ATOM 9585 C C . LEU A 1 56 ? -1.313 0.265 -2.154 1.00 0.00 56 LEU A C 10
ATOM 9586 O O . LEU A 1 56 ? -0.542 0.086 -1.214 1.00 0.00 56 LEU A O 10
ATOM 9602 N N . VAL A 1 57 ? -2.429 0.987 -2.048 1.00 0.00 57 VAL A N 10
ATOM 9603 C CA . VAL A 1 57 ? -2.803 1.608 -0.781 1.00 0.00 57 VAL A CA 10
ATOM 9604 C C . VAL A 1 57 ? -4.303 1.451 -0.491 1.00 0.00 57 VAL A C 10
ATOM 9605 O O . VAL A 1 57 ? -5.134 1.920 -1.251 1.00 0.00 57 VAL A O 10
ATOM 9618 N N . ARG A 1 58 ? -4.644 0.831 0.643 1.00 0.00 58 ARG A N 10
ATOM 9619 C CA . ARG A 1 58 ? -6.041 0.657 1.043 1.00 0.00 58 ARG A CA 10
ATOM 9620 C C . ARG A 1 58 ? -6.307 1.316 2.410 1.00 0.00 58 ARG A C 10
ATOM 9621 O O . ARG A 1 58 ? -5.461 1.287 3.299 1.00 0.00 58 ARG A O 10
ATOM 9642 N N . THR A 1 59 ? -7.507 1.868 2.593 1.00 0.00 59 THR A N 10
ATOM 9643 C CA . THR A 1 59 ? -7.855 2.486 3.863 1.00 0.00 59 THR A CA 10
ATOM 9644 C C . THR A 1 59 ? -8.918 1.669 4.572 1.00 0.00 59 THR A C 10
ATOM 9645 O O . THR A 1 59 ? -9.917 1.285 3.968 1.00 0.00 59 THR A O 10
ATOM 9656 N N . THR A 1 60 ? -8.682 1.400 5.853 1.00 0.00 60 THR A N 10
ATOM 9657 C CA . THR A 1 60 ? -9.611 0.618 6.662 1.00 0.00 60 THR A CA 10
ATOM 9658 C C . THR A 1 60 ? -10.153 1.436 7.838 1.00 0.00 60 THR A C 10
ATOM 9659 O O . THR A 1 60 ? -11.170 1.075 8.430 1.00 0.00 60 THR A O 10
ATOM 9670 N N . GLU A 1 61 ? -9.488 2.551 8.166 1.00 0.00 61 GLU A N 10
ATOM 9671 C CA . GLU A 1 61 ? -9.941 3.411 9.257 1.00 0.00 61 GLU A CA 10
ATOM 9672 C C . GLU A 1 61 ? -10.909 4.487 8.751 1.00 0.00 61 GLU A C 10
ATOM 9673 O O . GLU A 1 61 ? -11.148 5.489 9.425 1.00 0.00 61 GLU A O 10
ATOM 9685 N N . ARG A 1 62 ? -11.467 4.258 7.566 1.00 0.00 62 ARG A N 10
ATOM 9686 C CA . ARG A 1 62 ? -12.407 5.156 6.950 1.00 0.00 62 ARG A CA 10
ATOM 9687 C C . ARG A 1 62 ? -13.495 4.322 6.296 1.00 0.00 62 ARG A C 10
ATOM 9688 O O . ARG A 1 62 ? -13.318 3.808 5.193 1.00 0.00 62 ARG A O 10
ATOM 9709 N N . SER A 1 63 ? -14.604 4.160 6.996 1.00 0.00 63 SER A N 10
ATOM 9710 C CA . SER A 1 63 ? -15.702 3.346 6.495 1.00 0.00 63 SER A CA 10
ATOM 9711 C C . SER A 1 63 ? -16.575 4.137 5.514 1.00 0.00 63 SER A C 10
ATOM 9712 O O . SER A 1 63 ? -17.051 5.223 5.847 1.00 0.00 63 SER A O 10
ATOM 9720 N N . PRO A 1 64 ? -16.800 3.616 4.281 1.00 0.00 64 PRO A N 10
ATOM 9721 C CA . PRO A 1 64 ? -16.265 2.324 3.813 1.00 0.00 64 PRO A CA 10
ATOM 9722 C C . PRO A 1 64 ? -14.804 2.420 3.361 1.00 0.00 64 PRO A C 10
ATOM 9723 O O . PRO A 1 64 ? -14.381 3.451 2.838 1.00 0.00 64 PRO A O 10
ATOM 9734 N N . PRO A 1 65 ? -14.007 1.339 3.541 1.00 0.00 65 PRO A N 10
ATOM 9735 C CA . PRO A 1 65 ? -12.597 1.317 3.128 1.00 0.00 65 PRO A CA 10
ATOM 9736 C C . PRO A 1 65 ? -12.432 1.736 1.679 1.00 0.00 65 PRO A C 10
ATOM 9737 O O . PRO A 1 65 ? -13.413 1.875 0.947 1.00 0.00 65 PRO A O 10
ATOM 9748 N N . GLN A 1 66 ? -11.193 1.942 1.268 1.00 0.00 66 GLN A N 10
ATOM 9749 C CA . GLN A 1 66 ? -10.902 2.347 -0.071 1.00 0.00 66 GLN A CA 10
ATOM 9750 C C . GLN A 1 66 ? -9.611 1.691 -0.527 1.00 0.00 66 GLN A C 10
ATOM 9751 O O . GLN A 1 66 ? -8.866 1.155 0.293 1.00 0.00 66 GLN A O 10
ATOM 9765 N N . GLU A 1 67 ? -9.345 1.718 -1.824 1.00 0.00 67 GLU A N 10
ATOM 9766 C CA . GLU A 1 67 ? -8.136 1.105 -2.344 1.00 0.00 67 GLU A CA 10
ATOM 9767 C C . GLU A 1 67 ? -7.493 2.010 -3.374 1.00 0.00 67 GLU A C 10
ATOM 9768 O O . GLU A 1 67 ? -8.173 2.775 -4.055 1.00 0.00 67 GLU A O 10
ATOM 9780 N N . GLY A 1 68 ? -6.183 1.923 -3.468 1.00 0.00 68 GLY A N 10
ATOM 9781 C CA . GLY A 1 68 ? -5.449 2.769 -4.396 1.00 0.00 68 GLY A CA 10
ATOM 9782 C C . GLY A 1 68 ? -4.281 2.084 -5.070 1.00 0.00 68 GLY A C 10
ATOM 9783 O O . GLY A 1 68 ? -3.917 0.960 -4.724 1.00 0.00 68 GLY A O 10
ATOM 9787 N N . LEU A 1 69 ? -3.690 2.784 -6.035 1.00 0.00 69 LEU A N 10
ATOM 9788 C CA . LEU A 1 69 ? -2.549 2.268 -6.776 1.00 0.00 69 LEU A CA 10
ATOM 9789 C C . LEU A 1 69 ? -1.575 3.375 -7.153 1.00 0.00 69 LEU A C 10
ATOM 9790 O O . LEU A 1 69 ? -1.963 4.415 -7.686 1.00 0.00 69 LEU A O 10
ATOM 9806 N N . VAL A 1 70 ? -0.305 3.126 -6.875 1.00 0.00 70 VAL A N 10
ATOM 9807 C CA . VAL A 1 70 ? 0.762 4.069 -7.178 1.00 0.00 70 VAL A CA 10
ATOM 9808 C C . VAL A 1 70 ? 2.080 3.320 -7.188 1.00 0.00 70 VAL A C 10
ATOM 9809 O O . VAL A 1 70 ? 2.115 2.145 -6.828 1.00 0.00 70 VAL A O 10
ATOM 9822 N N . PRO A 1 71 ? 3.194 3.957 -7.572 1.00 0.00 71 PRO A N 10
ATOM 9823 C CA . PRO A 1 71 ? 4.458 3.286 -7.569 1.00 0.00 71 PRO A CA 10
ATOM 9824 C C . PRO A 1 71 ? 5.119 3.372 -6.205 1.00 0.00 71 PRO A C 10
ATOM 9825 O O . PRO A 1 71 ? 4.890 4.310 -5.445 1.00 0.00 71 PRO A O 10
ATOM 9836 N N . SER A 1 72 ? 5.929 2.374 -5.901 1.00 0.00 72 SER A N 10
ATOM 9837 C CA . SER A 1 72 ? 6.638 2.288 -4.628 1.00 0.00 72 SER A CA 10
ATOM 9838 C C . SER A 1 72 ? 7.324 3.607 -4.275 1.00 0.00 72 SER A C 10
ATOM 9839 O O . SER A 1 72 ? 7.527 3.914 -3.103 1.00 0.00 72 SER A O 10
ATOM 9847 N N . SER A 1 73 ? 7.665 4.393 -5.295 1.00 0.00 73 SER A N 10
ATOM 9848 C CA . SER A 1 73 ? 8.307 5.682 -5.079 1.00 0.00 73 SER A CA 10
ATOM 9849 C C . SER A 1 73 ? 7.422 6.580 -4.219 1.00 0.00 73 SER A C 10
ATOM 9850 O O . SER A 1 73 ? 7.918 7.387 -3.431 1.00 0.00 73 SER A O 10
ATOM 9858 N N . THR A 1 74 ? 6.106 6.428 -4.370 1.00 0.00 74 THR A N 10
ATOM 9859 C CA . THR A 1 74 ? 5.146 7.211 -3.610 1.00 0.00 74 THR A CA 10
ATOM 9860 C C . THR A 1 74 ? 4.613 6.422 -2.420 1.00 0.00 74 THR A C 10
ATOM 9861 O O . THR A 1 74 ? 3.845 6.950 -1.623 1.00 0.00 74 THR A O 10
ATOM 9872 N N . LEU A 1 75 ? 5.014 5.162 -2.317 1.00 0.00 75 LEU A N 10
ATOM 9873 C CA . LEU A 1 75 ? 4.589 4.297 -1.251 1.00 0.00 75 LEU A CA 10
ATOM 9874 C C . LEU A 1 75 ? 5.795 3.823 -0.455 1.00 0.00 75 LEU A C 10
ATOM 9875 O O . LEU A 1 75 ? 6.930 4.213 -0.723 1.00 0.00 75 LEU A O 10
ATOM 9891 N N . CYS A 1 76 ? 5.534 2.982 0.517 1.00 0.00 76 CYS A N 10
ATOM 9892 C CA . CYS A 1 76 ? 6.590 2.437 1.366 1.00 0.00 76 CYS A CA 10
ATOM 9893 C C . CYS A 1 76 ? 7.601 1.648 0.539 1.00 0.00 76 CYS A C 10
ATOM 9894 O O . CYS A 1 76 ? 7.236 0.735 -0.200 1.00 0.00 76 CYS A O 10
ATOM 9902 N N . ILE A 1 77 ? 8.874 2.008 0.669 1.00 0.00 77 ILE A N 10
ATOM 9903 C CA . ILE A 1 77 ? 9.938 1.335 -0.065 1.00 0.00 77 ILE A CA 10
ATOM 9904 C C . ILE A 1 77 ? 10.761 0.449 0.859 1.00 0.00 77 ILE A C 10
ATOM 9905 O O . ILE A 1 77 ? 11.158 -0.658 0.494 1.00 0.00 77 ILE A O 10
ATOM 9921 N N . SER A 1 78 ? 11.008 0.953 2.054 1.00 0.00 78 SER A N 10
ATOM 9922 C CA . SER A 1 78 ? 11.783 0.226 3.053 1.00 0.00 78 SER A CA 10
ATOM 9923 C C . SER A 1 78 ? 11.847 1.005 4.363 1.00 0.00 78 SER A C 10
ATOM 9924 O O . SER A 1 78 ? 12.235 2.173 4.384 1.00 0.00 78 SER A O 10
ATOM 9932 N N . HIS A 1 79 ? 11.462 0.351 5.454 1.00 0.00 79 HIS A N 10
ATOM 9933 C CA . HIS A 1 79 ? 11.473 0.984 6.769 1.00 0.00 79 HIS A CA 10
ATOM 9934 C C . HIS A 1 79 ? 12.194 0.107 7.789 1.00 0.00 79 HIS A C 10
ATOM 9935 O O . HIS A 1 79 ? 13.061 0.579 8.524 1.00 0.00 79 HIS A O 10
ATOM 9950 N N . SER A 1 80 ? 11.829 -1.170 7.828 1.00 0.00 80 SER A N 10
ATOM 9951 C CA . SER A 1 80 ? 12.441 -2.111 8.758 1.00 0.00 80 SER A CA 10
ATOM 9952 C C . SER A 1 80 ? 13.804 -2.572 8.251 1.00 0.00 80 SER A C 10
ATOM 9953 O O . SER A 1 80 ? 14.087 -2.505 7.055 1.00 0.00 80 SER A O 10
ATOM 9961 N N . SER A 1 14 ? -9.072 -12.945 -0.987 1.00 0.00 14 SER A N 11
ATOM 9962 C CA . SER A 1 14 ? -7.662 -12.686 -1.254 1.00 0.00 14 SER A CA 11
ATOM 9963 C C . SER A 1 14 ? -7.015 -11.942 -0.090 1.00 0.00 14 SER A C 11
ATOM 9964 O O . SER A 1 14 ? -7.086 -10.716 -0.008 1.00 0.00 14 SER A O 11
ATOM 9972 N N . GLY A 1 15 ? -6.386 -12.693 0.808 1.00 0.00 15 GLY A N 11
ATOM 9973 C CA . GLY A 1 15 ? -5.735 -12.088 1.956 1.00 0.00 15 GLY A CA 11
ATOM 9974 C C . GLY A 1 15 ? -4.391 -11.480 1.609 1.00 0.00 15 GLY A C 11
ATOM 9975 O O . GLY A 1 15 ? -3.902 -11.636 0.489 1.00 0.00 15 GLY A O 11
ATOM 9979 N N . GLY A 1 16 ? -3.790 -10.785 2.571 1.00 0.00 16 GLY A N 11
ATOM 9980 C CA . GLY A 1 16 ? -2.499 -10.163 2.345 1.00 0.00 16 GLY A CA 11
ATOM 9981 C C . GLY A 1 16 ? -2.571 -8.648 2.375 1.00 0.00 16 GLY A C 11
ATOM 9982 O O . GLY A 1 16 ? -2.698 -8.007 1.336 1.00 0.00 16 GLY A O 11
ATOM 9986 N N . CYS A 1 17 ? -2.484 -8.077 3.571 1.00 0.00 17 CYS A N 11
ATOM 9987 C CA . CYS A 1 17 ? -2.529 -6.632 3.740 1.00 0.00 17 CYS A CA 11
ATOM 9988 C C . CYS A 1 17 ? -1.432 -6.176 4.686 1.00 0.00 17 CYS A C 11
ATOM 9989 O O . CYS A 1 17 ? -1.285 -6.710 5.785 1.00 0.00 17 CYS A O 11
ATOM 9997 N N . GLU A 1 18 ? -0.667 -5.185 4.257 1.00 0.00 18 GLU A N 11
ATOM 9998 C CA . GLU A 1 18 ? 0.414 -4.654 5.073 1.00 0.00 18 GLU A CA 11
ATOM 9999 C C . GLU A 1 18 ? 0.294 -3.150 5.181 1.00 0.00 18 GLU A C 11
ATOM 10000 O O . GLU A 1 18 ? -0.165 -2.496 4.257 1.00 0.00 18 GLU A O 11
ATOM 10012 N N . LEU A 1 19 ? 0.716 -2.606 6.304 1.00 0.00 19 LEU A N 11
ATOM 10013 C CA . LEU A 1 19 ? 0.651 -1.161 6.504 1.00 0.00 19 LEU A CA 11
ATOM 10014 C C . LEU A 1 19 ? 1.790 -0.478 5.767 1.00 0.00 19 LEU A C 11
ATOM 10015 O O . LEU A 1 19 ? 2.951 -0.874 5.877 1.00 0.00 19 LEU A O 11
ATOM 10031 N N . THR A 1 20 ? 1.437 0.542 5.009 1.00 0.00 20 THR A N 11
ATOM 10032 C CA . THR A 1 20 ? 2.407 1.297 4.233 1.00 0.00 20 THR A CA 11
ATOM 10033 C C . THR A 1 20 ? 2.092 2.784 4.279 1.00 0.00 20 THR A C 11
ATOM 10034 O O . THR A 1 20 ? 0.939 3.181 4.449 1.00 0.00 20 THR A O 11
ATOM 10045 N N . VAL A 1 21 ? 3.121 3.601 4.116 1.00 0.00 21 VAL A N 11
ATOM 10046 C CA . VAL A 1 21 ? 2.962 5.042 4.124 1.00 0.00 21 VAL A CA 11
ATOM 10047 C C . VAL A 1 21 ? 3.382 5.614 2.783 1.00 0.00 21 VAL A C 11
ATOM 10048 O O . VAL A 1 21 ? 4.382 5.190 2.205 1.00 0.00 21 VAL A O 11
ATOM 10061 N N . VAL A 1 22 ? 2.616 6.567 2.283 1.00 0.00 22 VAL A N 11
ATOM 10062 C CA . VAL A 1 22 ? 2.920 7.174 1.006 1.00 0.00 22 VAL A CA 11
ATOM 10063 C C . VAL A 1 22 ? 4.032 8.202 1.135 1.00 0.00 22 VAL A C 11
ATOM 10064 O O . VAL A 1 22 ? 3.994 9.073 2.003 1.00 0.00 22 VAL A O 11
ATOM 10077 N N . LEU A 1 23 ? 5.025 8.086 0.266 1.00 0.00 23 LEU A N 11
ATOM 10078 C CA . LEU A 1 23 ? 6.156 8.992 0.280 1.00 0.00 23 LEU A CA 11
ATOM 10079 C C . LEU A 1 23 ? 5.839 10.302 -0.436 1.00 0.00 23 LEU A C 11
ATOM 10080 O O . LEU A 1 23 ? 6.489 11.317 -0.195 1.00 0.00 23 LEU A O 11
ATOM 10096 N N . GLN A 1 24 ? 4.853 10.278 -1.329 1.00 0.00 24 GLN A N 11
ATOM 10097 C CA . GLN A 1 24 ? 4.477 11.464 -2.070 1.00 0.00 24 GLN A CA 11
ATOM 10098 C C . GLN A 1 24 ? 2.964 11.503 -2.291 1.00 0.00 24 GLN A C 11
ATOM 10099 O O . GLN A 1 24 ? 2.319 10.457 -2.371 1.00 0.00 24 GLN A O 11
ATOM 10113 N N . ASP A 1 25 ? 2.400 12.702 -2.395 1.00 0.00 25 ASP A N 11
ATOM 10114 C CA . ASP A 1 25 ? 0.960 12.831 -2.614 1.00 0.00 25 ASP A CA 11
ATOM 10115 C C . ASP A 1 25 ? 0.606 12.311 -3.998 1.00 0.00 25 ASP A C 11
ATOM 10116 O O . ASP A 1 25 ? 1.388 12.424 -4.943 1.00 0.00 25 ASP A O 11
ATOM 10125 N N . PHE A 1 26 ? -0.575 11.742 -4.098 1.00 0.00 26 PHE A N 11
ATOM 10126 C CA . PHE A 1 26 ? -1.063 11.192 -5.351 1.00 0.00 26 PHE A CA 11
ATOM 10127 C C . PHE A 1 26 ? -2.554 11.375 -5.484 1.00 0.00 26 PHE A C 11
ATOM 10128 O O . PHE A 1 26 ? -3.266 11.470 -4.496 1.00 0.00 26 PHE A O 11
ATOM 10145 N N . SER A 1 27 ? -3.019 11.416 -6.711 1.00 0.00 27 SER A N 11
ATOM 10146 C CA . SER A 1 27 ? -4.414 11.557 -6.986 1.00 0.00 27 SER A CA 11
ATOM 10147 C C . SER A 1 27 ? -4.855 10.446 -7.929 1.00 0.00 27 SER A C 11
ATOM 10148 O O . SER A 1 27 ? -4.144 10.105 -8.875 1.00 0.00 27 SER A O 11
ATOM 10156 N N . ALA A 1 28 ? -6.009 9.870 -7.647 1.00 0.00 28 ALA A N 11
ATOM 10157 C CA . ALA A 1 28 ? -6.550 8.779 -8.433 1.00 0.00 28 ALA A CA 11
ATOM 10158 C C . ALA A 1 28 ? -6.557 9.056 -9.929 1.00 0.00 28 ALA A C 11
ATOM 10159 O O . ALA A 1 28 ? -6.077 10.087 -10.401 1.00 0.00 28 ALA A O 11
ATOM 10166 N N . ALA A 1 29 ? -7.123 8.103 -10.666 1.00 0.00 29 ALA A N 11
ATOM 10167 C CA . ALA A 1 29 ? -7.227 8.183 -12.119 1.00 0.00 29 ALA A CA 11
ATOM 10168 C C . ALA A 1 29 ? -7.761 6.871 -12.687 1.00 0.00 29 ALA A C 11
ATOM 10169 O O . ALA A 1 29 ? -8.436 6.860 -13.715 1.00 0.00 29 ALA A O 11
ATOM 10176 N N . HIS A 1 30 ? -7.447 5.761 -12.015 1.00 0.00 30 HIS A N 11
ATOM 10177 C CA . HIS A 1 30 ? -7.894 4.450 -12.467 1.00 0.00 30 HIS A CA 11
ATOM 10178 C C . HIS A 1 30 ? -9.042 3.912 -11.611 1.00 0.00 30 HIS A C 11
ATOM 10179 O O . HIS A 1 30 ? -9.489 4.547 -10.651 1.00 0.00 30 HIS A O 11
ATOM 10194 N N . SER A 1 31 ? -9.514 2.729 -11.986 1.00 0.00 31 SER A N 11
ATOM 10195 C CA . SER A 1 31 ? -10.625 2.055 -11.309 1.00 0.00 31 SER A CA 11
ATOM 10196 C C . SER A 1 31 ? -10.554 2.174 -9.787 1.00 0.00 31 SER A C 11
ATOM 10197 O O . SER A 1 31 ? -11.285 2.959 -9.184 1.00 0.00 31 SER A O 11
ATOM 10205 N N . SER A 1 32 ? -9.685 1.384 -9.174 1.00 0.00 32 SER A N 11
ATOM 10206 C CA . SER A 1 32 ? -9.544 1.397 -7.727 1.00 0.00 32 SER A CA 11
ATOM 10207 C C . SER A 1 32 ? -8.458 2.373 -7.277 1.00 0.00 32 SER A C 11
ATOM 10208 O O . SER A 1 32 ? -7.655 2.048 -6.408 1.00 0.00 32 SER A O 11
ATOM 10216 N N . GLU A 1 33 ? -8.437 3.567 -7.869 1.00 0.00 33 GLU A N 11
ATOM 10217 C CA . GLU A 1 33 ? -7.455 4.573 -7.515 1.00 0.00 33 GLU A CA 11
ATOM 10218 C C . GLU A 1 33 ? -8.045 5.603 -6.565 1.00 0.00 33 GLU A C 11
ATOM 10219 O O . GLU A 1 33 ? -9.254 5.837 -6.558 1.00 0.00 33 GLU A O 11
ATOM 10231 N N . LEU A 1 34 ? -7.184 6.226 -5.776 1.00 0.00 34 LEU A N 11
ATOM 10232 C CA . LEU A 1 34 ? -7.612 7.240 -4.837 1.00 0.00 34 LEU A CA 11
ATOM 10233 C C . LEU A 1 34 ? -6.511 8.259 -4.587 1.00 0.00 34 LEU A C 11
ATOM 10234 O O . LEU A 1 34 ? -5.344 8.026 -4.905 1.00 0.00 34 LEU A O 11
ATOM 10250 N N . SER A 1 35 ? -6.899 9.389 -4.018 1.00 0.00 35 SER A N 11
ATOM 10251 C CA . SER A 1 35 ? -5.978 10.455 -3.718 1.00 0.00 35 SER A CA 11
ATOM 10252 C C . SER A 1 35 ? -5.370 10.270 -2.343 1.00 0.00 35 SER A C 11
ATOM 10253 O O . SER A 1 35 ? -6.064 10.019 -1.358 1.00 0.00 35 SER A O 11
ATOM 10261 N N . ILE A 1 36 ? -4.062 10.399 -2.301 1.00 0.00 36 ILE A N 11
ATOM 10262 C CA . ILE A 1 36 ? -3.305 10.256 -1.072 1.00 0.00 36 ILE A CA 11
ATOM 10263 C C . ILE A 1 36 ? -2.332 11.412 -0.906 1.00 0.00 36 ILE A C 11
ATOM 10264 O O . ILE A 1 36 ? -2.074 12.167 -1.843 1.00 0.00 36 ILE A O 11
ATOM 10280 N N . GLN A 1 37 ? -1.801 11.540 0.295 1.00 0.00 37 GLN A N 11
ATOM 10281 C CA . GLN A 1 37 ? -0.862 12.586 0.621 1.00 0.00 37 GLN A CA 11
ATOM 10282 C C . GLN A 1 37 ? 0.367 12.020 1.315 1.00 0.00 37 GLN A C 11
ATOM 10283 O O . GLN A 1 37 ? 0.292 11.030 2.034 1.00 0.00 37 GLN A O 11
ATOM 10297 N N . VAL A 1 38 ? 1.498 12.665 1.093 1.00 0.00 38 VAL A N 11
ATOM 10298 C CA . VAL A 1 38 ? 2.757 12.240 1.687 1.00 0.00 38 VAL A CA 11
ATOM 10299 C C . VAL A 1 38 ? 2.710 12.303 3.216 1.00 0.00 38 VAL A C 11
ATOM 10300 O O . VAL A 1 38 ? 2.529 13.375 3.793 1.00 0.00 38 VAL A O 11
ATOM 10313 N N . GLY A 1 39 ? 2.913 11.158 3.868 1.00 0.00 39 GLY A N 11
ATOM 10314 C CA . GLY A 1 39 ? 2.929 11.131 5.322 1.00 0.00 39 GLY A CA 11
ATOM 10315 C C . GLY A 1 39 ? 1.855 10.269 5.950 1.00 0.00 39 GLY A C 11
ATOM 10316 O O . GLY A 1 39 ? 2.009 9.815 7.084 1.00 0.00 39 GLY A O 11
ATOM 10320 N N . GLN A 1 40 ? 0.763 10.055 5.238 1.00 0.00 40 GLN A N 11
ATOM 10321 C CA . GLN A 1 40 ? -0.326 9.262 5.762 1.00 0.00 40 GLN A CA 11
ATOM 10322 C C . GLN A 1 40 ? -0.021 7.773 5.715 1.00 0.00 40 GLN A C 11
ATOM 10323 O O . GLN A 1 40 ? 0.925 7.337 5.058 1.00 0.00 40 GLN A O 11
ATOM 10337 N N . THR A 1 41 ? -0.845 6.998 6.407 1.00 0.00 41 THR A N 11
ATOM 10338 C CA . THR A 1 41 ? -0.684 5.552 6.437 1.00 0.00 41 THR A CA 11
ATOM 10339 C C . THR A 1 41 ? -1.919 4.842 5.925 1.00 0.00 41 THR A C 11
ATOM 10340 O O . THR A 1 41 ? -3.035 5.068 6.393 1.00 0.00 41 THR A O 11
ATOM 10351 N N . VAL A 1 42 ? -1.680 3.923 5.024 1.00 0.00 42 VAL A N 11
ATOM 10352 C CA . VAL A 1 42 ? -2.716 3.087 4.498 1.00 0.00 42 VAL A CA 11
ATOM 10353 C C . VAL A 1 42 ? -2.099 1.730 4.171 1.00 0.00 42 VAL A C 11
ATOM 10354 O O . VAL A 1 42 ? -0.939 1.634 3.773 1.00 0.00 42 VAL A O 11
ATOM 10367 N N . GLU A 1 43 ? -2.877 0.695 4.394 1.00 0.00 43 GLU A N 11
ATOM 10368 C CA . GLU A 1 43 ? -2.423 -0.665 4.180 1.00 0.00 43 GLU A CA 11
ATOM 10369 C C . GLU A 1 43 ? -2.432 -1.065 2.709 1.00 0.00 43 GLU A C 11
ATOM 10370 O O . GLU A 1 43 ? -3.457 -0.995 2.039 1.00 0.00 43 GLU A O 11
ATOM 10382 N N . LEU A 1 44 ? -1.274 -1.503 2.219 1.00 0.00 44 LEU A N 11
ATOM 10383 C CA . LEU A 1 44 ? -1.139 -1.936 0.848 1.00 0.00 44 LEU A CA 11
ATOM 10384 C C . LEU A 1 44 ? -1.832 -3.261 0.617 1.00 0.00 44 LEU A C 11
ATOM 10385 O O . LEU A 1 44 ? -1.912 -4.115 1.514 1.00 0.00 44 LEU A O 11
ATOM 10401 N N . LEU A 1 45 ? -2.333 -3.400 -0.600 1.00 0.00 45 LEU A N 11
ATOM 10402 C CA . LEU A 1 45 ? -3.053 -4.594 -1.025 1.00 0.00 45 LEU A CA 11
ATOM 10403 C C . LEU A 1 45 ? -2.098 -5.746 -1.331 1.00 0.00 45 LEU A C 11
ATOM 10404 O O . LEU A 1 45 ? -2.233 -6.833 -0.774 1.00 0.00 45 LEU A O 11
ATOM 10420 N N . GLU A 1 46 ? -1.133 -5.515 -2.219 1.00 0.00 46 GLU A N 11
ATOM 10421 C CA . GLU A 1 46 ? -0.178 -6.535 -2.581 1.00 0.00 46 GLU A CA 11
ATOM 10422 C C . GLU A 1 46 ? 1.219 -5.936 -2.692 1.00 0.00 46 GLU A C 11
ATOM 10423 O O . GLU A 1 46 ? 1.436 -4.761 -2.395 1.00 0.00 46 GLU A O 11
ATOM 10435 N N . ARG A 1 47 ? 2.158 -6.764 -3.106 1.00 0.00 47 ARG A N 11
ATOM 10436 C CA . ARG A 1 47 ? 3.552 -6.360 -3.252 1.00 0.00 47 ARG A CA 11
ATOM 10437 C C . ARG A 1 47 ? 3.997 -6.403 -4.715 1.00 0.00 47 ARG A C 11
ATOM 10438 O O . ARG A 1 47 ? 3.281 -6.926 -5.567 1.00 0.00 47 ARG A O 11
ATOM 10459 N N . PRO A 1 48 ? 5.192 -5.847 -5.027 1.00 0.00 48 PRO A N 11
ATOM 10460 C CA . PRO A 1 48 ? 5.734 -5.827 -6.397 1.00 0.00 48 PRO A CA 11
ATOM 10461 C C . PRO A 1 48 ? 6.067 -7.228 -6.922 1.00 0.00 48 PRO A C 11
ATOM 10462 O O . PRO A 1 48 ? 7.218 -7.528 -7.238 1.00 0.00 48 PRO A O 11
ATOM 10473 N N . SER A 1 49 ? 5.051 -8.083 -7.018 1.00 0.00 49 SER A N 11
ATOM 10474 C CA . SER A 1 49 ? 5.240 -9.445 -7.507 1.00 0.00 49 SER A CA 11
ATOM 10475 C C . SER A 1 49 ? 5.183 -9.491 -9.023 1.00 0.00 49 SER A C 11
ATOM 10476 O O . SER A 1 49 ? 6.035 -10.089 -9.679 1.00 0.00 49 SER A O 11
ATOM 10484 N N . GLU A 1 50 ? 4.168 -8.848 -9.563 1.00 0.00 50 GLU A N 11
ATOM 10485 C CA . GLU A 1 50 ? 3.960 -8.786 -10.992 1.00 0.00 50 GLU A CA 11
ATOM 10486 C C . GLU A 1 50 ? 4.867 -7.731 -11.609 1.00 0.00 50 GLU A C 11
ATOM 10487 O O . GLU A 1 50 ? 5.421 -7.913 -12.692 1.00 0.00 50 GLU A O 11
ATOM 10499 N N . ARG A 1 51 ? 5.019 -6.634 -10.883 1.00 0.00 51 ARG A N 11
ATOM 10500 C CA . ARG A 1 51 ? 5.871 -5.533 -11.316 1.00 0.00 51 ARG A CA 11
ATOM 10501 C C . ARG A 1 51 ? 6.724 -5.035 -10.152 1.00 0.00 51 ARG A C 11
ATOM 10502 O O . ARG A 1 51 ? 6.223 -4.891 -9.038 1.00 0.00 51 ARG A O 11
ATOM 10523 N N . PRO A 1 52 ? 8.023 -4.760 -10.383 1.00 0.00 52 PRO A N 11
ATOM 10524 C CA . PRO A 1 52 ? 8.924 -4.279 -9.355 1.00 0.00 52 PRO A CA 11
ATOM 10525 C C . PRO A 1 52 ? 9.067 -2.771 -9.396 1.00 0.00 52 PRO A C 11
ATOM 10526 O O . PRO A 1 52 ? 9.669 -2.215 -10.315 1.00 0.00 52 PRO A O 11
ATOM 10537 N N . GLY A 1 53 ? 8.498 -2.114 -8.403 1.00 0.00 53 GLY A N 11
ATOM 10538 C CA . GLY A 1 53 ? 8.556 -0.672 -8.341 1.00 0.00 53 GLY A CA 11
ATOM 10539 C C . GLY A 1 53 ? 7.233 -0.042 -7.975 1.00 0.00 53 GLY A C 11
ATOM 10540 O O . GLY A 1 53 ? 7.169 1.154 -7.738 1.00 0.00 53 GLY A O 11
ATOM 10544 N N . TRP A 1 54 ? 6.179 -0.845 -7.970 1.00 0.00 54 TRP A N 11
ATOM 10545 C CA . TRP A 1 54 ? 4.839 -0.386 -7.662 1.00 0.00 54 TRP A CA 11
ATOM 10546 C C . TRP A 1 54 ? 4.358 -0.809 -6.262 1.00 0.00 54 TRP A C 11
ATOM 10547 O O . TRP A 1 54 ? 4.904 -1.731 -5.656 1.00 0.00 54 TRP A O 11
ATOM 10568 N N . CYS A 1 55 ? 3.294 -0.150 -5.792 1.00 0.00 55 CYS A N 11
ATOM 10569 C CA . CYS A 1 55 ? 2.687 -0.476 -4.502 1.00 0.00 55 CYS A CA 11
ATOM 10570 C C . CYS A 1 55 ? 1.243 0.007 -4.451 1.00 0.00 55 CYS A C 11
ATOM 10571 O O . CYS A 1 55 ? 0.840 0.906 -5.180 1.00 0.00 55 CYS A O 11
ATOM 10579 N N . LEU A 1 56 ? 0.466 -0.629 -3.607 1.00 0.00 56 LEU A N 11
ATOM 10580 C CA . LEU A 1 56 ? -0.943 -0.308 -3.469 1.00 0.00 56 LEU A CA 11
ATOM 10581 C C . LEU A 1 56 ? -1.265 0.289 -2.109 1.00 0.00 56 LEU A C 11
ATOM 10582 O O . LEU A 1 56 ? -0.506 0.122 -1.155 1.00 0.00 56 LEU A O 11
ATOM 10598 N N . VAL A 1 57 ? -2.391 0.999 -2.020 1.00 0.00 57 VAL A N 11
ATOM 10599 C CA . VAL A 1 57 ? -2.786 1.617 -0.759 1.00 0.00 57 VAL A CA 11
ATOM 10600 C C . VAL A 1 57 ? -4.289 1.448 -0.481 1.00 0.00 57 VAL A C 11
ATOM 10601 O O . VAL A 1 57 ? -5.118 1.907 -1.250 1.00 0.00 57 VAL A O 11
ATOM 10614 N N . ARG A 1 58 ? -4.628 0.824 0.651 1.00 0.00 58 ARG A N 11
ATOM 10615 C CA . ARG A 1 58 ? -6.022 0.629 1.049 1.00 0.00 58 ARG A CA 11
ATOM 10616 C C . ARG A 1 58 ? -6.290 1.251 2.433 1.00 0.00 58 ARG A C 11
ATOM 10617 O O . ARG A 1 58 ? -5.445 1.201 3.321 1.00 0.00 58 ARG A O 11
ATOM 10638 N N . THR A 1 59 ? -7.490 1.802 2.634 1.00 0.00 59 THR A N 11
ATOM 10639 C CA . THR A 1 59 ? -7.836 2.386 3.920 1.00 0.00 59 THR A CA 11
ATOM 10640 C C . THR A 1 59 ? -8.923 1.571 4.595 1.00 0.00 59 THR A C 11
ATOM 10641 O O . THR A 1 59 ? -9.924 1.223 3.971 1.00 0.00 59 THR A O 11
ATOM 10652 N N . THR A 1 60 ? -8.708 1.262 5.870 1.00 0.00 60 THR A N 11
ATOM 10653 C CA . THR A 1 60 ? -9.659 0.477 6.647 1.00 0.00 60 THR A CA 11
ATOM 10654 C C . THR A 1 60 ? -10.180 1.257 7.856 1.00 0.00 60 THR A C 11
ATOM 10655 O O . THR A 1 60 ? -11.195 0.886 8.446 1.00 0.00 60 THR A O 11
ATOM 10666 N N . GLU A 1 61 ? -9.500 2.352 8.218 1.00 0.00 61 GLU A N 11
ATOM 10667 C CA . GLU A 1 61 ? -9.931 3.175 9.345 1.00 0.00 61 GLU A CA 11
ATOM 10668 C C . GLU A 1 61 ? -10.885 4.284 8.890 1.00 0.00 61 GLU A C 11
ATOM 10669 O O . GLU A 1 61 ? -11.100 5.264 9.604 1.00 0.00 61 GLU A O 11
ATOM 10681 N N . ARG A 1 62 ? -11.457 4.112 7.703 1.00 0.00 62 ARG A N 11
ATOM 10682 C CA . ARG A 1 62 ? -12.387 5.049 7.133 1.00 0.00 62 ARG A CA 11
ATOM 10683 C C . ARG A 1 62 ? -13.478 4.244 6.433 1.00 0.00 62 ARG A C 11
ATOM 10684 O O . ARG A 1 62 ? -13.298 3.781 5.306 1.00 0.00 62 ARG A O 11
ATOM 10705 N N . SER A 1 63 ? -14.591 4.055 7.120 1.00 0.00 63 SER A N 11
ATOM 10706 C CA . SER A 1 63 ? -15.691 3.273 6.575 1.00 0.00 63 SER A CA 11
ATOM 10707 C C . SER A 1 63 ? -16.553 4.118 5.630 1.00 0.00 63 SER A C 11
ATOM 10708 O O . SER A 1 63 ? -17.017 5.192 6.012 1.00 0.00 63 SER A O 11
ATOM 10716 N N . PRO A 1 64 ? -16.782 3.657 4.374 1.00 0.00 64 PRO A N 11
ATOM 10717 C CA . PRO A 1 64 ? -16.261 2.382 3.849 1.00 0.00 64 PRO A CA 11
ATOM 10718 C C . PRO A 1 64 ? -14.794 2.476 3.413 1.00 0.00 64 PRO A C 11
ATOM 10719 O O . PRO A 1 64 ? -14.350 3.525 2.945 1.00 0.00 64 PRO A O 11
ATOM 10730 N N . PRO A 1 65 ? -14.020 1.373 3.539 1.00 0.00 65 PRO A N 11
ATOM 10731 C CA . PRO A 1 65 ? -12.608 1.346 3.133 1.00 0.00 65 PRO A CA 11
ATOM 10732 C C . PRO A 1 65 ? -12.432 1.810 1.699 1.00 0.00 65 PRO A C 11
ATOM 10733 O O . PRO A 1 65 ? -13.405 1.982 0.965 1.00 0.00 65 PRO A O 11
ATOM 10744 N N . GLN A 1 66 ? -11.188 2.013 1.304 1.00 0.00 66 GLN A N 11
ATOM 10745 C CA . GLN A 1 66 ? -10.875 2.455 -0.020 1.00 0.00 66 GLN A CA 11
ATOM 10746 C C . GLN A 1 66 ? -9.596 1.785 -0.479 1.00 0.00 66 GLN A C 11
ATOM 10747 O O . GLN A 1 66 ? -8.828 1.294 0.345 1.00 0.00 66 GLN A O 11
ATOM 10761 N N . GLU A 1 67 ? -9.368 1.740 -1.782 1.00 0.00 67 GLU A N 11
ATOM 10762 C CA . GLU A 1 67 ? -8.173 1.099 -2.304 1.00 0.00 67 GLU A CA 11
ATOM 10763 C C . GLU A 1 67 ? -7.532 1.964 -3.370 1.00 0.00 67 GLU A C 11
ATOM 10764 O O . GLU A 1 67 ? -8.216 2.696 -4.085 1.00 0.00 67 GLU A O 11
ATOM 10776 N N . GLY A 1 68 ? -6.217 1.891 -3.452 1.00 0.00 68 GLY A N 11
ATOM 10777 C CA . GLY A 1 68 ? -5.490 2.711 -4.409 1.00 0.00 68 GLY A CA 11
ATOM 10778 C C . GLY A 1 68 ? -4.316 2.016 -5.063 1.00 0.00 68 GLY A C 11
ATOM 10779 O O . GLY A 1 68 ? -3.940 0.907 -4.681 1.00 0.00 68 GLY A O 11
ATOM 10783 N N . LEU A 1 69 ? -3.737 2.687 -6.056 1.00 0.00 69 LEU A N 11
ATOM 10784 C CA . LEU A 1 69 ? -2.594 2.158 -6.787 1.00 0.00 69 LEU A CA 11
ATOM 10785 C C . LEU A 1 69 ? -1.622 3.263 -7.179 1.00 0.00 69 LEU A C 11
ATOM 10786 O O . LEU A 1 69 ? -2.014 4.291 -7.731 1.00 0.00 69 LEU A O 11
ATOM 10802 N N . VAL A 1 70 ? -0.349 3.027 -6.898 1.00 0.00 70 VAL A N 11
ATOM 10803 C CA . VAL A 1 70 ? 0.708 3.976 -7.220 1.00 0.00 70 VAL A CA 11
ATOM 10804 C C . VAL A 1 70 ? 2.038 3.244 -7.224 1.00 0.00 70 VAL A C 11
ATOM 10805 O O . VAL A 1 70 ? 2.089 2.065 -6.885 1.00 0.00 70 VAL A O 11
ATOM 10818 N N . PRO A 1 71 ? 3.144 3.900 -7.594 1.00 0.00 71 PRO A N 11
ATOM 10819 C CA . PRO A 1 71 ? 4.423 3.251 -7.598 1.00 0.00 71 PRO A CA 11
ATOM 10820 C C . PRO A 1 71 ? 5.128 3.383 -6.257 1.00 0.00 71 PRO A C 11
ATOM 10821 O O . PRO A 1 71 ? 4.871 4.308 -5.494 1.00 0.00 71 PRO A O 11
ATOM 10832 N N . SER A 1 72 ? 6.011 2.438 -5.983 1.00 0.00 72 SER A N 11
ATOM 10833 C CA . SER A 1 72 ? 6.779 2.397 -4.742 1.00 0.00 72 SER A CA 11
ATOM 10834 C C . SER A 1 72 ? 7.357 3.766 -4.379 1.00 0.00 72 SER A C 11
ATOM 10835 O O . SER A 1 72 ? 7.564 4.071 -3.208 1.00 0.00 72 SER A O 11
ATOM 10843 N N . SER A 1 73 ? 7.613 4.595 -5.386 1.00 0.00 73 SER A N 11
ATOM 10844 C CA . SER A 1 73 ? 8.156 5.927 -5.147 1.00 0.00 73 SER A CA 11
ATOM 10845 C C . SER A 1 73 ? 7.228 6.729 -4.236 1.00 0.00 73 SER A C 11
ATOM 10846 O O . SER A 1 73 ? 7.674 7.592 -3.480 1.00 0.00 73 SER A O 11
ATOM 10854 N N . THR A 1 74 ? 5.931 6.442 -4.328 1.00 0.00 74 THR A N 11
ATOM 10855 C CA . THR A 1 74 ? 4.924 7.128 -3.535 1.00 0.00 74 THR A CA 11
ATOM 10856 C C . THR A 1 74 ? 4.367 6.221 -2.439 1.00 0.00 74 THR A C 11
ATOM 10857 O O . THR A 1 74 ? 3.404 6.583 -1.777 1.00 0.00 74 THR A O 11
ATOM 10868 N N . LEU A 1 75 ? 4.960 5.044 -2.267 1.00 0.00 75 LEU A N 11
ATOM 10869 C CA . LEU A 1 75 ? 4.513 4.100 -1.270 1.00 0.00 75 LEU A CA 11
ATOM 10870 C C . LEU A 1 75 ? 5.702 3.476 -0.554 1.00 0.00 75 LEU A C 11
ATOM 10871 O O . LEU A 1 75 ? 6.672 3.059 -1.177 1.00 0.00 75 LEU A O 11
ATOM 10887 N N . CYS A 1 76 ? 5.612 3.414 0.756 1.00 0.00 76 CYS A N 11
ATOM 10888 C CA . CYS A 1 76 ? 6.678 2.837 1.576 1.00 0.00 76 CYS A CA 11
ATOM 10889 C C . CYS A 1 76 ? 6.972 1.398 1.160 1.00 0.00 76 CYS A C 11
ATOM 10890 O O . CYS A 1 76 ? 6.085 0.544 1.173 1.00 0.00 76 CYS A O 11
ATOM 10898 N N . ILE A 1 77 ? 8.221 1.139 0.787 1.00 0.00 77 ILE A N 11
ATOM 10899 C CA . ILE A 1 77 ? 8.629 -0.198 0.361 1.00 0.00 77 ILE A CA 11
ATOM 10900 C C . ILE A 1 77 ? 9.889 -0.668 1.085 1.00 0.00 77 ILE A C 11
ATOM 10901 O O . ILE A 1 77 ? 10.013 -1.840 1.442 1.00 0.00 77 ILE A O 11
ATOM 10917 N N . SER A 1 78 ? 10.820 0.253 1.290 1.00 0.00 78 SER A N 11
ATOM 10918 C CA . SER A 1 78 ? 12.078 -0.052 1.965 1.00 0.00 78 SER A CA 11
ATOM 10919 C C . SER A 1 78 ? 12.909 -1.035 1.145 1.00 0.00 78 SER A C 11
ATOM 10920 O O . SER A 1 78 ? 12.542 -1.389 0.025 1.00 0.00 78 SER A O 11
ATOM 10928 N N . HIS A 1 79 ? 14.029 -1.472 1.711 1.00 0.00 79 HIS A N 11
ATOM 10929 C CA . HIS A 1 79 ? 14.913 -2.412 1.033 1.00 0.00 79 HIS A CA 11
ATOM 10930 C C . HIS A 1 79 ? 15.443 -1.816 -0.269 1.00 0.00 79 HIS A C 11
ATOM 10931 O O . HIS A 1 79 ? 14.971 -2.152 -1.355 1.00 0.00 79 HIS A O 11
ATOM 10946 N N . SER A 1 80 ? 16.426 -0.930 -0.150 1.00 0.00 80 SER A N 11
ATOM 10947 C CA . SER A 1 80 ? 17.021 -0.287 -1.316 1.00 0.00 80 SER A CA 11
ATOM 10948 C C . SER A 1 80 ? 17.649 -1.321 -2.246 1.00 0.00 80 SER A C 11
ATOM 10949 O O . SER A 1 80 ? 17.937 -2.445 -1.836 1.00 0.00 80 SER A O 11
ATOM 10957 N N . SER A 1 14 ? -7.568 -14.876 3.170 1.00 0.00 14 SER A N 12
ATOM 10958 C CA . SER A 1 14 ? -7.077 -14.216 1.966 1.00 0.00 14 SER A CA 12
ATOM 10959 C C . SER A 1 14 ? -6.684 -12.771 2.260 1.00 0.00 14 SER A C 12
ATOM 10960 O O . SER A 1 14 ? -6.853 -11.888 1.420 1.00 0.00 14 SER A O 12
ATOM 10968 N N . GLY A 1 15 ? -6.161 -12.538 3.459 1.00 0.00 15 GLY A N 12
ATOM 10969 C CA . GLY A 1 15 ? -5.752 -11.199 3.842 1.00 0.00 15 GLY A CA 12
ATOM 10970 C C . GLY A 1 15 ? -4.645 -10.656 2.960 1.00 0.00 15 GLY A C 12
ATOM 10971 O O . GLY A 1 15 ? -4.904 -10.146 1.870 1.00 0.00 15 GLY A O 12
ATOM 10975 N N . GLY A 1 16 ? -3.408 -10.764 3.433 1.00 0.00 16 GLY A N 12
ATOM 10976 C CA . GLY A 1 16 ? -2.277 -10.276 2.668 1.00 0.00 16 GLY A CA 12
ATOM 10977 C C . GLY A 1 16 ? -2.270 -8.766 2.542 1.00 0.00 16 GLY A C 12
ATOM 10978 O O . GLY A 1 16 ? -2.314 -8.229 1.439 1.00 0.00 16 GLY A O 12
ATOM 10982 N N . CYS A 1 17 ? -2.206 -8.080 3.678 1.00 0.00 17 CYS A N 12
ATOM 10983 C CA . CYS A 1 17 ? -2.183 -6.627 3.702 1.00 0.00 17 CYS A CA 12
ATOM 10984 C C . CYS A 1 17 ? -1.095 -6.144 4.645 1.00 0.00 17 CYS A C 12
ATOM 10985 O O . CYS A 1 17 ? -0.937 -6.668 5.748 1.00 0.00 17 CYS A O 12
ATOM 10993 N N . GLU A 1 18 ? -0.349 -5.145 4.210 1.00 0.00 18 GLU A N 12
ATOM 10994 C CA . GLU A 1 18 ? 0.727 -4.591 5.021 1.00 0.00 18 GLU A CA 12
ATOM 10995 C C . GLU A 1 18 ? 0.581 -3.090 5.131 1.00 0.00 18 GLU A C 12
ATOM 10996 O O . GLU A 1 18 ? 0.103 -2.443 4.216 1.00 0.00 18 GLU A O 12
ATOM 11008 N N . LEU A 1 19 ? 1.001 -2.540 6.250 1.00 0.00 19 LEU A N 12
ATOM 11009 C CA . LEU A 1 19 ? 0.907 -1.097 6.454 1.00 0.00 19 LEU A CA 12
ATOM 11010 C C . LEU A 1 19 ? 2.017 -0.382 5.704 1.00 0.00 19 LEU A C 12
ATOM 11011 O O . LEU A 1 19 ? 3.188 -0.752 5.792 1.00 0.00 19 LEU A O 12
ATOM 11027 N N . THR A 1 20 ? 1.632 0.646 4.967 1.00 0.00 20 THR A N 12
ATOM 11028 C CA . THR A 1 20 ? 2.578 1.432 4.190 1.00 0.00 20 THR A CA 12
ATOM 11029 C C . THR A 1 20 ? 2.241 2.912 4.263 1.00 0.00 20 THR A C 12
ATOM 11030 O O . THR A 1 20 ? 1.074 3.296 4.335 1.00 0.00 20 THR A O 12
ATOM 11041 N N . VAL A 1 21 ? 3.274 3.738 4.221 1.00 0.00 21 VAL A N 12
ATOM 11042 C CA . VAL A 1 21 ? 3.108 5.178 4.259 1.00 0.00 21 VAL A CA 12
ATOM 11043 C C . VAL A 1 21 ? 3.523 5.762 2.921 1.00 0.00 21 VAL A C 12
ATOM 11044 O O . VAL A 1 21 ? 4.584 5.423 2.395 1.00 0.00 21 VAL A O 12
ATOM 11057 N N . VAL A 1 22 ? 2.686 6.617 2.355 1.00 0.00 22 VAL A N 12
ATOM 11058 C CA . VAL A 1 22 ? 2.988 7.203 1.068 1.00 0.00 22 VAL A CA 12
ATOM 11059 C C . VAL A 1 22 ? 4.040 8.297 1.170 1.00 0.00 22 VAL A C 12
ATOM 11060 O O . VAL A 1 22 ? 3.906 9.238 1.951 1.00 0.00 22 VAL A O 12
ATOM 11073 N N . LEU A 1 23 ? 5.090 8.153 0.374 1.00 0.00 23 LEU A N 12
ATOM 11074 C CA . LEU A 1 23 ? 6.181 9.112 0.365 1.00 0.00 23 LEU A CA 12
ATOM 11075 C C . LEU A 1 23 ? 5.802 10.402 -0.363 1.00 0.00 23 LEU A C 12
ATOM 11076 O O . LEU A 1 23 ? 6.402 11.447 -0.124 1.00 0.00 23 LEU A O 12
ATOM 11092 N N . GLN A 1 24 ? 4.827 10.329 -1.268 1.00 0.00 24 GLN A N 12
ATOM 11093 C CA . GLN A 1 24 ? 4.408 11.501 -2.013 1.00 0.00 24 GLN A CA 12
ATOM 11094 C C . GLN A 1 24 ? 2.898 11.486 -2.245 1.00 0.00 24 GLN A C 12
ATOM 11095 O O . GLN A 1 24 ? 2.289 10.420 -2.337 1.00 0.00 24 GLN A O 12
ATOM 11109 N N . ASP A 1 25 ? 2.294 12.668 -2.342 1.00 0.00 25 ASP A N 12
ATOM 11110 C CA . ASP A 1 25 ? 0.854 12.756 -2.568 1.00 0.00 25 ASP A CA 12
ATOM 11111 C C . ASP A 1 25 ? 0.518 12.245 -3.960 1.00 0.00 25 ASP A C 12
ATOM 11112 O O . ASP A 1 25 ? 1.299 12.391 -4.900 1.00 0.00 25 ASP A O 12
ATOM 11121 N N . PHE A 1 26 ? -0.650 11.651 -4.073 1.00 0.00 26 PHE A N 12
ATOM 11122 C CA . PHE A 1 26 ? -1.124 11.112 -5.337 1.00 0.00 26 PHE A CA 12
ATOM 11123 C C . PHE A 1 26 ? -2.616 11.277 -5.473 1.00 0.00 26 PHE A C 12
ATOM 11124 O O . PHE A 1 26 ? -3.332 11.344 -4.486 1.00 0.00 26 PHE A O 12
ATOM 11141 N N . SER A 1 27 ? -3.080 11.336 -6.701 1.00 0.00 27 SER A N 12
ATOM 11142 C CA . SER A 1 27 ? -4.476 11.466 -6.976 1.00 0.00 27 SER A CA 12
ATOM 11143 C C . SER A 1 27 ? -4.904 10.364 -7.935 1.00 0.00 27 SER A C 12
ATOM 11144 O O . SER A 1 27 ? -4.187 10.039 -8.880 1.00 0.00 27 SER A O 12
ATOM 11152 N N . ALA A 1 28 ? -6.057 9.777 -7.665 1.00 0.00 28 ALA A N 12
ATOM 11153 C CA . ALA A 1 28 ? -6.591 8.691 -8.466 1.00 0.00 28 ALA A CA 12
ATOM 11154 C C . ALA A 1 28 ? -6.579 8.974 -9.963 1.00 0.00 28 ALA A C 12
ATOM 11155 O O . ALA A 1 28 ? -6.092 10.004 -10.426 1.00 0.00 28 ALA A O 12
ATOM 11162 N N . ALA A 1 29 ? -7.140 8.025 -10.708 1.00 0.00 29 ALA A N 12
ATOM 11163 C CA . ALA A 1 29 ? -7.231 8.109 -12.163 1.00 0.00 29 ALA A CA 12
ATOM 11164 C C . ALA A 1 29 ? -7.740 6.792 -12.742 1.00 0.00 29 ALA A C 12
ATOM 11165 O O . ALA A 1 29 ? -8.396 6.776 -13.784 1.00 0.00 29 ALA A O 12
ATOM 11172 N N . HIS A 1 30 ? -7.429 5.684 -12.065 1.00 0.00 30 HIS A N 12
ATOM 11173 C CA . HIS A 1 30 ? -7.854 4.369 -12.526 1.00 0.00 30 HIS A CA 12
ATOM 11174 C C . HIS A 1 30 ? -9.016 3.822 -11.694 1.00 0.00 30 HIS A C 12
ATOM 11175 O O . HIS A 1 30 ? -9.490 4.456 -10.746 1.00 0.00 30 HIS A O 12
ATOM 11190 N N . SER A 1 31 ? -9.468 2.632 -12.078 1.00 0.00 31 SER A N 12
ATOM 11191 C CA . SER A 1 31 ? -10.589 1.949 -11.423 1.00 0.00 31 SER A CA 12
ATOM 11192 C C . SER A 1 31 ? -10.566 2.085 -9.900 1.00 0.00 31 SER A C 12
ATOM 11193 O O . SER A 1 31 ? -11.311 2.882 -9.329 1.00 0.00 31 SER A O 12
ATOM 11201 N N . SER A 1 32 ? -9.723 1.295 -9.248 1.00 0.00 32 SER A N 12
ATOM 11202 C CA . SER A 1 32 ? -9.628 1.326 -7.797 1.00 0.00 32 SER A CA 12
ATOM 11203 C C . SER A 1 32 ? -8.548 2.295 -7.326 1.00 0.00 32 SER A C 12
ATOM 11204 O O . SER A 1 32 ? -7.782 1.981 -6.419 1.00 0.00 32 SER A O 12
ATOM 11212 N N . GLU A 1 33 ? -8.487 3.476 -7.939 1.00 0.00 33 GLU A N 12
ATOM 11213 C CA . GLU A 1 33 ? -7.506 4.476 -7.571 1.00 0.00 33 GLU A CA 12
ATOM 11214 C C . GLU A 1 33 ? -8.102 5.506 -6.625 1.00 0.00 33 GLU A C 12
ATOM 11215 O O . GLU A 1 33 ? -9.307 5.757 -6.643 1.00 0.00 33 GLU A O 12
ATOM 11227 N N . LEU A 1 34 ? -7.249 6.112 -5.814 1.00 0.00 34 LEU A N 12
ATOM 11228 C CA . LEU A 1 34 ? -7.686 7.126 -4.881 1.00 0.00 34 LEU A CA 12
ATOM 11229 C C . LEU A 1 34 ? -6.578 8.130 -4.603 1.00 0.00 34 LEU A C 12
ATOM 11230 O O . LEU A 1 34 ? -5.408 7.886 -4.900 1.00 0.00 34 LEU A O 12
ATOM 11246 N N . SER A 1 35 ? -6.964 9.263 -4.038 1.00 0.00 35 SER A N 12
ATOM 11247 C CA . SER A 1 35 ? -6.038 10.317 -3.720 1.00 0.00 35 SER A CA 12
ATOM 11248 C C . SER A 1 35 ? -5.432 10.115 -2.346 1.00 0.00 35 SER A C 12
ATOM 11249 O O . SER A 1 35 ? -6.129 9.862 -1.363 1.00 0.00 35 SER A O 12
ATOM 11257 N N . ILE A 1 36 ? -4.124 10.238 -2.303 1.00 0.00 36 ILE A N 12
ATOM 11258 C CA . ILE A 1 36 ? -3.367 10.087 -1.073 1.00 0.00 36 ILE A CA 12
ATOM 11259 C C . ILE A 1 36 ? -2.414 11.257 -0.891 1.00 0.00 36 ILE A C 12
ATOM 11260 O O . ILE A 1 36 ? -2.176 12.032 -1.817 1.00 0.00 36 ILE A O 12
ATOM 11276 N N . GLN A 1 37 ? -1.883 11.380 0.310 1.00 0.00 37 GLN A N 12
ATOM 11277 C CA . GLN A 1 37 ? -0.968 12.445 0.643 1.00 0.00 37 GLN A CA 12
ATOM 11278 C C . GLN A 1 37 ? 0.278 11.914 1.339 1.00 0.00 37 GLN A C 12
ATOM 11279 O O . GLN A 1 37 ? 0.234 10.910 2.045 1.00 0.00 37 GLN A O 12
ATOM 11293 N N . VAL A 1 38 ? 1.385 12.607 1.135 1.00 0.00 38 VAL A N 12
ATOM 11294 C CA . VAL A 1 38 ? 2.656 12.227 1.738 1.00 0.00 38 VAL A CA 12
ATOM 11295 C C . VAL A 1 38 ? 2.591 12.288 3.266 1.00 0.00 38 VAL A C 12
ATOM 11296 O O . VAL A 1 38 ? 2.304 13.339 3.838 1.00 0.00 38 VAL A O 12
ATOM 11309 N N . GLY A 1 39 ? 2.896 11.170 3.924 1.00 0.00 39 GLY A N 12
ATOM 11310 C CA . GLY A 1 39 ? 2.902 11.150 5.378 1.00 0.00 39 GLY A CA 12
ATOM 11311 C C . GLY A 1 39 ? 1.852 10.257 6.003 1.00 0.00 39 GLY A C 12
ATOM 11312 O O . GLY A 1 39 ? 2.019 9.804 7.136 1.00 0.00 39 GLY A O 12
ATOM 11316 N N . GLN A 1 40 ? 0.766 10.015 5.291 1.00 0.00 40 GLN A N 12
ATOM 11317 C CA . GLN A 1 40 ? -0.301 9.193 5.811 1.00 0.00 40 GLN A CA 12
ATOM 11318 C C . GLN A 1 40 ? 0.053 7.715 5.788 1.00 0.00 40 GLN A C 12
ATOM 11319 O O . GLN A 1 40 ? 1.019 7.299 5.145 1.00 0.00 40 GLN A O 12
ATOM 11333 N N . THR A 1 41 ? -0.756 6.926 6.479 1.00 0.00 41 THR A N 12
ATOM 11334 C CA . THR A 1 41 ? -0.556 5.485 6.528 1.00 0.00 41 THR A CA 12
ATOM 11335 C C . THR A 1 41 ? -1.769 4.742 6.010 1.00 0.00 41 THR A C 12
ATOM 11336 O O . THR A 1 41 ? -2.874 4.875 6.535 1.00 0.00 41 THR A O 12
ATOM 11347 N N . VAL A 1 42 ? -1.529 3.906 5.031 1.00 0.00 42 VAL A N 12
ATOM 11348 C CA . VAL A 1 42 ? -2.560 3.068 4.493 1.00 0.00 42 VAL A CA 12
ATOM 11349 C C . VAL A 1 42 ? -1.942 1.713 4.158 1.00 0.00 42 VAL A C 12
ATOM 11350 O O . VAL A 1 42 ? -0.798 1.627 3.723 1.00 0.00 42 VAL A O 12
ATOM 11363 N N . GLU A 1 43 ? -2.700 0.669 4.421 1.00 0.00 43 GLU A N 12
ATOM 11364 C CA . GLU A 1 43 ? -2.238 -0.692 4.210 1.00 0.00 43 GLU A CA 12
ATOM 11365 C C . GLU A 1 43 ? -2.301 -1.123 2.743 1.00 0.00 43 GLU A C 12
ATOM 11366 O O . GLU A 1 43 ? -3.339 -1.024 2.101 1.00 0.00 43 GLU A O 12
ATOM 11378 N N . LEU A 1 44 ? -1.177 -1.628 2.232 1.00 0.00 44 LEU A N 12
ATOM 11379 C CA . LEU A 1 44 ? -1.094 -2.097 0.868 1.00 0.00 44 LEU A CA 12
ATOM 11380 C C . LEU A 1 44 ? -1.849 -3.393 0.680 1.00 0.00 44 LEU A C 12
ATOM 11381 O O . LEU A 1 44 ? -1.931 -4.229 1.592 1.00 0.00 44 LEU A O 12
ATOM 11397 N N . LEU A 1 45 ? -2.382 -3.534 -0.524 1.00 0.00 45 LEU A N 12
ATOM 11398 C CA . LEU A 1 45 ? -3.153 -4.709 -0.909 1.00 0.00 45 LEU A CA 12
ATOM 11399 C C . LEU A 1 45 ? -2.244 -5.892 -1.231 1.00 0.00 45 LEU A C 12
ATOM 11400 O O . LEU A 1 45 ? -2.412 -6.975 -0.675 1.00 0.00 45 LEU A O 12
ATOM 11416 N N . GLU A 1 46 ? -1.293 -5.698 -2.146 1.00 0.00 46 GLU A N 12
ATOM 11417 C CA . GLU A 1 46 ? -0.396 -6.758 -2.534 1.00 0.00 46 GLU A CA 12
ATOM 11418 C C . GLU A 1 46 ? 1.062 -6.272 -2.540 1.00 0.00 46 GLU A C 12
ATOM 11419 O O . GLU A 1 46 ? 1.418 -5.353 -1.803 1.00 0.00 46 GLU A O 12
ATOM 11431 N N . ARG A 1 47 ? 1.900 -6.904 -3.358 1.00 0.00 47 ARG A N 12
ATOM 11432 C CA . ARG A 1 47 ? 3.315 -6.553 -3.442 1.00 0.00 47 ARG A CA 12
ATOM 11433 C C . ARG A 1 47 ? 3.792 -6.512 -4.896 1.00 0.00 47 ARG A C 12
ATOM 11434 O O . ARG A 1 47 ? 3.072 -6.936 -5.798 1.00 0.00 47 ARG A O 12
ATOM 11455 N N . PRO A 1 48 ? 5.020 -5.994 -5.142 1.00 0.00 48 PRO A N 12
ATOM 11456 C CA . PRO A 1 48 ? 5.594 -5.900 -6.495 1.00 0.00 48 PRO A CA 12
ATOM 11457 C C . PRO A 1 48 ? 5.857 -7.271 -7.128 1.00 0.00 48 PRO A C 12
ATOM 11458 O O . PRO A 1 48 ? 6.997 -7.617 -7.438 1.00 0.00 48 PRO A O 12
ATOM 11469 N N . SER A 1 49 ? 4.794 -8.048 -7.322 1.00 0.00 49 SER A N 12
ATOM 11470 C CA . SER A 1 49 ? 4.913 -9.372 -7.920 1.00 0.00 49 SER A CA 12
ATOM 11471 C C . SER A 1 49 ? 4.898 -9.290 -9.435 1.00 0.00 49 SER A C 12
ATOM 11472 O O . SER A 1 49 ? 5.731 -9.886 -10.119 1.00 0.00 49 SER A O 12
ATOM 11480 N N . GLU A 1 50 ? 3.939 -8.542 -9.944 1.00 0.00 50 GLU A N 12
ATOM 11481 C CA . GLU A 1 50 ? 3.778 -8.352 -11.368 1.00 0.00 50 GLU A CA 12
ATOM 11482 C C . GLU A 1 50 ? 4.784 -7.334 -11.882 1.00 0.00 50 GLU A C 12
ATOM 11483 O O . GLU A 1 50 ? 5.352 -7.480 -12.965 1.00 0.00 50 GLU A O 12
ATOM 11495 N N . ARG A 1 51 ? 5.000 -6.309 -11.074 1.00 0.00 51 ARG A N 12
ATOM 11496 C CA . ARG A 1 51 ? 5.945 -5.251 -11.405 1.00 0.00 51 ARG A CA 12
ATOM 11497 C C . ARG A 1 51 ? 6.763 -4.865 -10.176 1.00 0.00 51 ARG A C 12
ATOM 11498 O O . ARG A 1 51 ? 6.213 -4.741 -9.083 1.00 0.00 51 ARG A O 12
ATOM 11519 N N . PRO A 1 52 ? 8.087 -4.664 -10.325 1.00 0.00 52 PRO A N 12
ATOM 11520 C CA . PRO A 1 52 ? 8.953 -4.291 -9.225 1.00 0.00 52 PRO A CA 12
ATOM 11521 C C . PRO A 1 52 ? 9.155 -2.792 -9.154 1.00 0.00 52 PRO A C 12
ATOM 11522 O O . PRO A 1 52 ? 9.871 -2.206 -9.967 1.00 0.00 52 PRO A O 12
ATOM 11533 N N . GLY A 1 53 ? 8.512 -2.176 -8.181 1.00 0.00 53 GLY A N 12
ATOM 11534 C CA . GLY A 1 53 ? 8.613 -0.746 -8.015 1.00 0.00 53 GLY A CA 12
ATOM 11535 C C . GLY A 1 53 ? 7.295 -0.099 -7.663 1.00 0.00 53 GLY A C 12
ATOM 11536 O O . GLY A 1 53 ? 7.268 1.057 -7.279 1.00 0.00 53 GLY A O 12
ATOM 11540 N N . TRP A 1 54 ? 6.211 -0.843 -7.831 1.00 0.00 54 TRP A N 12
ATOM 11541 C CA . TRP A 1 54 ? 4.866 -0.369 -7.562 1.00 0.00 54 TRP A CA 12
ATOM 11542 C C . TRP A 1 54 ? 4.325 -0.834 -6.201 1.00 0.00 54 TRP A C 12
ATOM 11543 O O . TRP A 1 54 ? 4.846 -1.774 -5.599 1.00 0.00 54 TRP A O 12
ATOM 11564 N N . CYS A 1 55 ? 3.249 -0.184 -5.747 1.00 0.00 55 CYS A N 12
ATOM 11565 C CA . CYS A 1 55 ? 2.605 -0.550 -4.482 1.00 0.00 55 CYS A CA 12
ATOM 11566 C C . CYS A 1 55 ? 1.158 -0.076 -4.423 1.00 0.00 55 CYS A C 12
ATOM 11567 O O . CYS A 1 55 ? 0.749 0.844 -5.121 1.00 0.00 55 CYS A O 12
ATOM 11575 N N . LEU A 1 56 ? 0.384 -0.746 -3.598 1.00 0.00 56 LEU A N 12
ATOM 11576 C CA . LEU A 1 56 ? -1.028 -0.440 -3.443 1.00 0.00 56 LEU A CA 12
ATOM 11577 C C . LEU A 1 56 ? -1.329 0.186 -2.088 1.00 0.00 56 LEU A C 12
ATOM 11578 O O . LEU A 1 56 ? -0.546 0.045 -1.150 1.00 0.00 56 LEU A O 12
ATOM 11594 N N . VAL A 1 57 ? -2.461 0.888 -1.985 1.00 0.00 57 VAL A N 12
ATOM 11595 C CA . VAL A 1 57 ? -2.828 1.526 -0.725 1.00 0.00 57 VAL A CA 12
ATOM 11596 C C . VAL A 1 57 ? -4.318 1.335 -0.395 1.00 0.00 57 VAL A C 12
ATOM 11597 O O . VAL A 1 57 ? -5.181 1.761 -1.145 1.00 0.00 57 VAL A O 12
ATOM 11610 N N . ARG A 1 58 ? -4.607 0.728 0.762 1.00 0.00 58 ARG A N 12
ATOM 11611 C CA . ARG A 1 58 ? -5.986 0.518 1.210 1.00 0.00 58 ARG A CA 12
ATOM 11612 C C . ARG A 1 58 ? -6.227 1.170 2.584 1.00 0.00 58 ARG A C 12
ATOM 11613 O O . ARG A 1 58 ? -5.370 1.125 3.461 1.00 0.00 58 ARG A O 12
ATOM 11634 N N . THR A 1 59 ? -7.422 1.729 2.794 1.00 0.00 59 THR A N 12
ATOM 11635 C CA . THR A 1 59 ? -7.741 2.336 4.079 1.00 0.00 59 THR A CA 12
ATOM 11636 C C . THR A 1 59 ? -8.921 1.627 4.716 1.00 0.00 59 THR A C 12
ATOM 11637 O O . THR A 1 59 ? -9.931 1.376 4.057 1.00 0.00 59 THR A O 12
ATOM 11648 N N . THR A 1 60 ? -8.773 1.305 5.997 1.00 0.00 60 THR A N 12
ATOM 11649 C CA . THR A 1 60 ? -9.813 0.615 6.750 1.00 0.00 60 THR A CA 12
ATOM 11650 C C . THR A 1 60 ? -10.353 1.489 7.884 1.00 0.00 60 THR A C 12
ATOM 11651 O O . THR A 1 60 ? -11.410 1.199 8.443 1.00 0.00 60 THR A O 12
ATOM 11662 N N . GLU A 1 61 ? -9.639 2.572 8.212 1.00 0.00 61 GLU A N 12
ATOM 11663 C CA . GLU A 1 61 ? -10.082 3.481 9.266 1.00 0.00 61 GLU A CA 12
ATOM 11664 C C . GLU A 1 61 ? -11.018 4.563 8.717 1.00 0.00 61 GLU A C 12
ATOM 11665 O O . GLU A 1 61 ? -11.297 5.555 9.390 1.00 0.00 61 GLU A O 12
ATOM 11677 N N . ARG A 1 62 ? -11.510 4.353 7.501 1.00 0.00 62 ARG A N 12
ATOM 11678 C CA . ARG A 1 62 ? -12.416 5.264 6.853 1.00 0.00 62 ARG A CA 12
ATOM 11679 C C . ARG A 1 62 ? -13.493 4.433 6.162 1.00 0.00 62 ARG A C 12
ATOM 11680 O O . ARG A 1 62 ? -13.292 3.930 5.057 1.00 0.00 62 ARG A O 12
ATOM 11701 N N . SER A 1 63 ? -14.620 4.271 6.834 1.00 0.00 63 SER A N 12
ATOM 11702 C CA . SER A 1 63 ? -15.716 3.474 6.302 1.00 0.00 63 SER A CA 12
ATOM 11703 C C . SER A 1 63 ? -16.577 4.291 5.334 1.00 0.00 63 SER A C 12
ATOM 11704 O O . SER A 1 63 ? -17.039 5.378 5.683 1.00 0.00 63 SER A O 12
ATOM 11712 N N . PRO A 1 64 ? -16.813 3.791 4.095 1.00 0.00 64 PRO A N 12
ATOM 11713 C CA . PRO A 1 64 ? -16.297 2.503 3.602 1.00 0.00 64 PRO A CA 12
ATOM 11714 C C . PRO A 1 64 ? -14.815 2.580 3.217 1.00 0.00 64 PRO A C 12
ATOM 11715 O O . PRO A 1 64 ? -14.332 3.637 2.811 1.00 0.00 64 PRO A O 12
ATOM 11726 N N . PRO A 1 65 ? -14.069 1.455 3.325 1.00 0.00 65 PRO A N 12
ATOM 11727 C CA . PRO A 1 65 ? -12.642 1.418 2.970 1.00 0.00 65 PRO A CA 12
ATOM 11728 C C . PRO A 1 65 ? -12.378 2.023 1.602 1.00 0.00 65 PRO A C 12
ATOM 11729 O O . PRO A 1 65 ? -13.305 2.288 0.837 1.00 0.00 65 PRO A O 12
ATOM 11740 N N . GLN A 1 66 ? -11.111 2.243 1.307 1.00 0.00 66 GLN A N 12
ATOM 11741 C CA . GLN A 1 66 ? -10.708 2.814 0.055 1.00 0.00 66 GLN A CA 12
ATOM 11742 C C . GLN A 1 66 ? -9.434 2.139 -0.412 1.00 0.00 66 GLN A C 12
ATOM 11743 O O . GLN A 1 66 ? -8.492 2.007 0.357 1.00 0.00 66 GLN A O 12
ATOM 11757 N N . GLU A 1 67 ? -9.409 1.697 -1.667 1.00 0.00 67 GLU A N 12
ATOM 11758 C CA . GLU A 1 67 ? -8.236 1.016 -2.205 1.00 0.00 67 GLU A CA 12
ATOM 11759 C C . GLU A 1 67 ? -7.601 1.851 -3.298 1.00 0.00 67 GLU A C 12
ATOM 11760 O O . GLU A 1 67 ? -8.292 2.530 -4.053 1.00 0.00 67 GLU A O 12
ATOM 11772 N N . GLY A 1 68 ? -6.284 1.798 -3.366 1.00 0.00 68 GLY A N 12
ATOM 11773 C CA . GLY A 1 68 ? -5.572 2.595 -4.354 1.00 0.00 68 GLY A CA 12
ATOM 11774 C C . GLY A 1 68 ? -4.374 1.914 -4.976 1.00 0.00 68 GLY A C 12
ATOM 11775 O O . GLY A 1 68 ? -4.025 0.787 -4.624 1.00 0.00 68 GLY A O 12
ATOM 11779 N N . LEU A 1 69 ? -3.747 2.622 -5.914 1.00 0.00 69 LEU A N 12
ATOM 11780 C CA . LEU A 1 69 ? -2.579 2.118 -6.617 1.00 0.00 69 LEU A CA 12
ATOM 11781 C C . LEU A 1 69 ? -1.613 3.239 -6.980 1.00 0.00 69 LEU A C 12
ATOM 11782 O O . LEU A 1 69 ? -2.012 4.277 -7.505 1.00 0.00 69 LEU A O 12
ATOM 11798 N N . VAL A 1 70 ? -0.338 3.006 -6.703 1.00 0.00 70 VAL A N 12
ATOM 11799 C CA . VAL A 1 70 ? 0.708 3.971 -7.001 1.00 0.00 70 VAL A CA 12
ATOM 11800 C C . VAL A 1 70 ? 2.041 3.253 -7.029 1.00 0.00 70 VAL A C 12
ATOM 11801 O O . VAL A 1 70 ? 2.110 2.079 -6.677 1.00 0.00 70 VAL A O 12
ATOM 11814 N N . PRO A 1 71 ? 3.133 3.918 -7.424 1.00 0.00 71 PRO A N 12
ATOM 11815 C CA . PRO A 1 71 ? 4.411 3.276 -7.439 1.00 0.00 71 PRO A CA 12
ATOM 11816 C C . PRO A 1 71 ? 5.089 3.389 -6.085 1.00 0.00 71 PRO A C 12
ATOM 11817 O O . PRO A 1 71 ? 4.833 4.320 -5.324 1.00 0.00 71 PRO A O 12
ATOM 11828 N N . SER A 1 72 ? 5.948 2.431 -5.793 1.00 0.00 72 SER A N 12
ATOM 11829 C CA . SER A 1 72 ? 6.679 2.383 -4.534 1.00 0.00 72 SER A CA 12
ATOM 11830 C C . SER A 1 72 ? 7.339 3.725 -4.220 1.00 0.00 72 SER A C 12
ATOM 11831 O O . SER A 1 72 ? 7.573 4.052 -3.060 1.00 0.00 72 SER A O 12
ATOM 11839 N N . SER A 1 73 ? 7.625 4.507 -5.259 1.00 0.00 73 SER A N 12
ATOM 11840 C CA . SER A 1 73 ? 8.237 5.816 -5.077 1.00 0.00 73 SER A CA 12
ATOM 11841 C C . SER A 1 73 ? 7.343 6.699 -4.210 1.00 0.00 73 SER A C 12
ATOM 11842 O O . SER A 1 73 ? 7.830 7.545 -3.459 1.00 0.00 73 SER A O 12
ATOM 11850 N N . THR A 1 74 ? 6.030 6.492 -4.316 1.00 0.00 74 THR A N 12
ATOM 11851 C CA . THR A 1 74 ? 5.065 7.254 -3.544 1.00 0.00 74 THR A CA 12
ATOM 11852 C C . THR A 1 74 ? 4.559 6.455 -2.352 1.00 0.00 74 THR A C 12
ATOM 11853 O O . THR A 1 74 ? 3.801 6.974 -1.542 1.00 0.00 74 THR A O 12
ATOM 11864 N N . LEU A 1 75 ? 4.976 5.198 -2.257 1.00 0.00 75 LEU A N 12
ATOM 11865 C CA . LEU A 1 75 ? 4.581 4.325 -1.184 1.00 0.00 75 LEU A CA 12
ATOM 11866 C C . LEU A 1 75 ? 5.811 3.879 -0.409 1.00 0.00 75 LEU A C 12
ATOM 11867 O O . LEU A 1 75 ? 6.932 4.294 -0.698 1.00 0.00 75 LEU A O 12
ATOM 11883 N N . CYS A 1 76 ? 5.594 3.038 0.576 1.00 0.00 76 CYS A N 12
ATOM 11884 C CA . CYS A 1 76 ? 6.673 2.524 1.411 1.00 0.00 76 CYS A CA 12
ATOM 11885 C C . CYS A 1 76 ? 7.795 1.910 0.571 1.00 0.00 76 CYS A C 12
ATOM 11886 O O . CYS A 1 76 ? 7.544 1.084 -0.306 1.00 0.00 76 CYS A O 12
ATOM 11894 N N . ILE A 1 77 ? 9.028 2.320 0.849 1.00 0.00 77 ILE A N 12
ATOM 11895 C CA . ILE A 1 77 ? 10.187 1.810 0.122 1.00 0.00 77 ILE A CA 12
ATOM 11896 C C . ILE A 1 77 ? 11.144 1.079 1.053 1.00 0.00 77 ILE A C 12
ATOM 11897 O O . ILE A 1 77 ? 11.683 0.026 0.713 1.00 0.00 77 ILE A O 12
ATOM 11913 N N . SER A 1 78 ? 11.344 1.651 2.228 1.00 0.00 78 SER A N 12
ATOM 11914 C CA . SER A 1 78 ? 12.233 1.070 3.226 1.00 0.00 78 SER A CA 12
ATOM 11915 C C . SER A 1 78 ? 11.927 1.618 4.616 1.00 0.00 78 SER A C 12
ATOM 11916 O O . SER A 1 78 ? 11.337 2.690 4.755 1.00 0.00 78 SER A O 12
ATOM 11924 N N . HIS A 1 79 ? 12.332 0.877 5.642 1.00 0.00 79 HIS A N 12
ATOM 11925 C CA . HIS A 1 79 ? 12.102 1.289 7.022 1.00 0.00 79 HIS A CA 12
ATOM 11926 C C . HIS A 1 79 ? 10.611 1.430 7.306 1.00 0.00 79 HIS A C 12
ATOM 11927 O O . HIS A 1 79 ? 9.953 2.336 6.795 1.00 0.00 79 HIS A O 12
ATOM 11942 N N . SER A 1 80 ? 10.082 0.525 8.125 1.00 0.00 80 SER A N 12
ATOM 11943 C CA . SER A 1 80 ? 8.667 0.548 8.477 1.00 0.00 80 SER A CA 12
ATOM 11944 C C . SER A 1 80 ? 8.463 1.133 9.870 1.00 0.00 80 SER A C 12
ATOM 11945 O O . SER A 1 80 ? 9.175 0.784 10.812 1.00 0.00 80 SER A O 12
ATOM 11953 N N . SER A 1 14 ? 0.019 -15.902 7.695 1.00 0.00 14 SER A N 13
ATOM 11954 C CA . SER A 1 14 ? 0.233 -14.490 7.403 1.00 0.00 14 SER A CA 13
ATOM 11955 C C . SER A 1 14 ? 0.220 -14.236 5.899 1.00 0.00 14 SER A C 13
ATOM 11956 O O . SER A 1 14 ? 0.104 -15.168 5.103 1.00 0.00 14 SER A O 13
ATOM 11964 N N . GLY A 1 15 ? 0.340 -12.969 5.517 1.00 0.00 15 GLY A N 13
ATOM 11965 C CA . GLY A 1 15 ? 0.339 -12.615 4.109 1.00 0.00 15 GLY A CA 13
ATOM 11966 C C . GLY A 1 15 ? -1.005 -12.094 3.643 1.00 0.00 15 GLY A C 13
ATOM 11967 O O . GLY A 1 15 ? -2.023 -12.775 3.776 1.00 0.00 15 GLY A O 13
ATOM 11971 N N . GLY A 1 16 ? -1.011 -10.883 3.094 1.00 0.00 16 GLY A N 13
ATOM 11972 C CA . GLY A 1 16 ? -2.246 -10.292 2.614 1.00 0.00 16 GLY A CA 13
ATOM 11973 C C . GLY A 1 16 ? -2.144 -8.788 2.448 1.00 0.00 16 GLY A C 13
ATOM 11974 O O . GLY A 1 16 ? -2.096 -8.285 1.329 1.00 0.00 16 GLY A O 13
ATOM 11978 N N . CYS A 1 17 ? -2.102 -8.074 3.567 1.00 0.00 17 CYS A N 13
ATOM 11979 C CA . CYS A 1 17 ? -1.996 -6.626 3.554 1.00 0.00 17 CYS A CA 13
ATOM 11980 C C . CYS A 1 17 ? -0.928 -6.176 4.535 1.00 0.00 17 CYS A C 13
ATOM 11981 O O . CYS A 1 17 ? -0.807 -6.721 5.632 1.00 0.00 17 CYS A O 13
ATOM 11989 N N . GLU A 1 18 ? -0.157 -5.180 4.137 1.00 0.00 18 GLU A N 13
ATOM 11990 C CA . GLU A 1 18 ? 0.907 -4.655 4.987 1.00 0.00 18 GLU A CA 13
ATOM 11991 C C . GLU A 1 18 ? 0.780 -3.152 5.121 1.00 0.00 18 GLU A C 13
ATOM 11992 O O . GLU A 1 18 ? 0.345 -2.483 4.202 1.00 0.00 18 GLU A O 13
ATOM 12004 N N . LEU A 1 19 ? 1.169 -2.630 6.266 1.00 0.00 19 LEU A N 13
ATOM 12005 C CA . LEU A 1 19 ? 1.087 -1.189 6.500 1.00 0.00 19 LEU A CA 13
ATOM 12006 C C . LEU A 1 19 ? 2.228 -0.463 5.805 1.00 0.00 19 LEU A C 13
ATOM 12007 O O . LEU A 1 19 ? 3.395 -0.833 5.935 1.00 0.00 19 LEU A O 13
ATOM 12023 N N . THR A 1 20 ? 1.869 0.571 5.063 1.00 0.00 20 THR A N 13
ATOM 12024 C CA . THR A 1 20 ? 2.843 1.369 4.331 1.00 0.00 20 THR A CA 13
ATOM 12025 C C . THR A 1 20 ? 2.489 2.850 4.389 1.00 0.00 20 THR A C 13
ATOM 12026 O O . THR A 1 20 ? 1.323 3.219 4.528 1.00 0.00 20 THR A O 13
ATOM 12037 N N . VAL A 1 21 ? 3.506 3.690 4.268 1.00 0.00 21 VAL A N 13
ATOM 12038 C CA . VAL A 1 21 ? 3.327 5.129 4.291 1.00 0.00 21 VAL A CA 13
ATOM 12039 C C . VAL A 1 21 ? 3.715 5.719 2.946 1.00 0.00 21 VAL A C 13
ATOM 12040 O O . VAL A 1 21 ? 4.806 5.456 2.438 1.00 0.00 21 VAL A O 13
ATOM 12053 N N . VAL A 1 22 ? 2.824 6.504 2.361 1.00 0.00 22 VAL A N 13
ATOM 12054 C CA . VAL A 1 22 ? 3.092 7.104 1.071 1.00 0.00 22 VAL A CA 13
ATOM 12055 C C . VAL A 1 22 ? 4.182 8.156 1.164 1.00 0.00 22 VAL A C 13
ATOM 12056 O O . VAL A 1 22 ? 4.130 9.054 2.005 1.00 0.00 22 VAL A O 13
ATOM 12069 N N . LEU A 1 23 ? 5.174 8.029 0.297 1.00 0.00 23 LEU A N 13
ATOM 12070 C CA . LEU A 1 23 ? 6.289 8.952 0.276 1.00 0.00 23 LEU A CA 13
ATOM 12071 C C . LEU A 1 23 ? 5.927 10.263 -0.419 1.00 0.00 23 LEU A C 13
ATOM 12072 O O . LEU A 1 23 ? 6.575 11.283 -0.192 1.00 0.00 23 LEU A O 13
ATOM 12088 N N . GLN A 1 24 ? 4.908 10.239 -1.275 1.00 0.00 24 GLN A N 13
ATOM 12089 C CA . GLN A 1 24 ? 4.499 11.437 -1.984 1.00 0.00 24 GLN A CA 13
ATOM 12090 C C . GLN A 1 24 ? 2.978 11.478 -2.146 1.00 0.00 24 GLN A C 13
ATOM 12091 O O . GLN A 1 24 ? 2.324 10.436 -2.152 1.00 0.00 24 GLN A O 13
ATOM 12105 N N . ASP A 1 25 ? 2.418 12.676 -2.289 1.00 0.00 25 ASP A N 13
ATOM 12106 C CA . ASP A 1 25 ? 0.975 12.805 -2.464 1.00 0.00 25 ASP A CA 13
ATOM 12107 C C . ASP A 1 25 ? 0.580 12.279 -3.833 1.00 0.00 25 ASP A C 13
ATOM 12108 O O . ASP A 1 25 ? 1.330 12.397 -4.802 1.00 0.00 25 ASP A O 13
ATOM 12117 N N . PHE A 1 26 ? -0.601 11.706 -3.900 1.00 0.00 26 PHE A N 13
ATOM 12118 C CA . PHE A 1 26 ? -1.118 11.160 -5.145 1.00 0.00 26 PHE A CA 13
ATOM 12119 C C . PHE A 1 26 ? -2.611 11.349 -5.248 1.00 0.00 26 PHE A C 13
ATOM 12120 O O . PHE A 1 26 ? -3.305 11.441 -4.248 1.00 0.00 26 PHE A O 13
ATOM 12137 N N . SER A 1 27 ? -3.099 11.399 -6.468 1.00 0.00 27 SER A N 13
ATOM 12138 C CA . SER A 1 27 ? -4.497 11.546 -6.719 1.00 0.00 27 SER A CA 13
ATOM 12139 C C . SER A 1 27 ? -4.951 10.435 -7.654 1.00 0.00 27 SER A C 13
ATOM 12140 O O . SER A 1 27 ? -4.238 10.073 -8.589 1.00 0.00 27 SER A O 13
ATOM 12148 N N . ALA A 1 28 ? -6.122 9.882 -7.384 1.00 0.00 28 ALA A N 13
ATOM 12149 C CA . ALA A 1 28 ? -6.669 8.794 -8.176 1.00 0.00 28 ALA A CA 13
ATOM 12150 C C . ALA A 1 28 ? -6.652 9.079 -9.669 1.00 0.00 28 ALA A C 13
ATOM 12151 O O . ALA A 1 28 ? -6.155 10.108 -10.125 1.00 0.00 28 ALA A O 13
ATOM 12158 N N . ALA A 1 29 ? -7.213 8.143 -10.424 1.00 0.00 29 ALA A N 13
ATOM 12159 C CA . ALA A 1 29 ? -7.282 8.260 -11.875 1.00 0.00 29 ALA A CA 13
ATOM 12160 C C . ALA A 1 29 ? -7.949 7.039 -12.498 1.00 0.00 29 ALA A C 13
ATOM 12161 O O . ALA A 1 29 ? -8.598 7.144 -13.538 1.00 0.00 29 ALA A O 13
ATOM 12168 N N . HIS A 1 30 ? -7.785 5.875 -11.865 1.00 0.00 30 HIS A N 13
ATOM 12169 C CA . HIS A 1 30 ? -8.379 4.647 -12.382 1.00 0.00 30 HIS A CA 13
ATOM 12170 C C . HIS A 1 30 ? -9.337 3.995 -11.383 1.00 0.00 30 HIS A C 13
ATOM 12171 O O . HIS A 1 30 ? -9.617 4.530 -10.309 1.00 0.00 30 HIS A O 13
ATOM 12186 N N . SER A 1 31 ? -9.867 2.851 -11.791 1.00 0.00 31 SER A N 13
ATOM 12187 C CA . SER A 1 31 ? -10.845 2.077 -11.014 1.00 0.00 31 SER A CA 13
ATOM 12188 C C . SER A 1 31 ? -10.616 2.130 -9.500 1.00 0.00 31 SER A C 13
ATOM 12189 O O . SER A 1 31 ? -11.301 2.865 -8.789 1.00 0.00 31 SER A O 13
ATOM 12197 N N . SER A 1 32 ? -9.676 1.331 -9.009 1.00 0.00 32 SER A N 13
ATOM 12198 C CA . SER A 1 32 ? -9.398 1.275 -7.580 1.00 0.00 32 SER A CA 13
ATOM 12199 C C . SER A 1 32 ? -8.346 2.299 -7.148 1.00 0.00 32 SER A C 13
ATOM 12200 O O . SER A 1 32 ? -7.471 1.989 -6.344 1.00 0.00 32 SER A O 13
ATOM 12208 N N . GLU A 1 33 ? -8.429 3.520 -7.677 1.00 0.00 33 GLU A N 13
ATOM 12209 C CA . GLU A 1 33 ? -7.491 4.557 -7.328 1.00 0.00 33 GLU A CA 13
ATOM 12210 C C . GLU A 1 33 ? -8.094 5.544 -6.349 1.00 0.00 33 GLU A C 13
ATOM 12211 O O . GLU A 1 33 ? -9.312 5.709 -6.276 1.00 0.00 33 GLU A O 13
ATOM 12223 N N . LEU A 1 34 ? -7.226 6.212 -5.617 1.00 0.00 34 LEU A N 13
ATOM 12224 C CA . LEU A 1 34 ? -7.646 7.207 -4.655 1.00 0.00 34 LEU A CA 13
ATOM 12225 C C . LEU A 1 34 ? -6.545 8.224 -4.404 1.00 0.00 34 LEU A C 13
ATOM 12226 O O . LEU A 1 34 ? -5.387 8.007 -4.760 1.00 0.00 34 LEU A O 13
ATOM 12242 N N . SER A 1 35 ? -6.921 9.336 -3.794 1.00 0.00 35 SER A N 13
ATOM 12243 C CA . SER A 1 35 ? -5.994 10.397 -3.495 1.00 0.00 35 SER A CA 13
ATOM 12244 C C . SER A 1 35 ? -5.399 10.226 -2.111 1.00 0.00 35 SER A C 13
ATOM 12245 O O . SER A 1 35 ? -6.105 9.993 -1.129 1.00 0.00 35 SER A O 13
ATOM 12253 N N . ILE A 1 36 ? -4.092 10.350 -2.059 1.00 0.00 36 ILE A N 13
ATOM 12254 C CA . ILE A 1 36 ? -3.345 10.224 -0.822 1.00 0.00 36 ILE A CA 13
ATOM 12255 C C . ILE A 1 36 ? -2.391 11.398 -0.654 1.00 0.00 36 ILE A C 13
ATOM 12256 O O . ILE A 1 36 ? -2.242 12.228 -1.551 1.00 0.00 36 ILE A O 13
ATOM 12272 N N . GLN A 1 37 ? -1.757 11.459 0.501 1.00 0.00 37 GLN A N 13
ATOM 12273 C CA . GLN A 1 37 ? -0.827 12.515 0.816 1.00 0.00 37 GLN A CA 13
ATOM 12274 C C . GLN A 1 37 ? 0.450 11.959 1.433 1.00 0.00 37 GLN A C 13
ATOM 12275 O O . GLN A 1 37 ? 0.436 10.923 2.087 1.00 0.00 37 GLN A O 13
ATOM 12289 N N . VAL A 1 38 ? 1.548 12.663 1.222 1.00 0.00 38 VAL A N 13
ATOM 12290 C CA . VAL A 1 38 ? 2.839 12.248 1.755 1.00 0.00 38 VAL A CA 13
ATOM 12291 C C . VAL A 1 38 ? 2.857 12.303 3.285 1.00 0.00 38 VAL A C 13
ATOM 12292 O O . VAL A 1 38 ? 2.727 13.378 3.871 1.00 0.00 38 VAL A O 13
ATOM 12305 N N . GLY A 1 39 ? 3.054 11.151 3.928 1.00 0.00 39 GLY A N 13
ATOM 12306 C CA . GLY A 1 39 ? 3.126 11.124 5.380 1.00 0.00 39 GLY A CA 13
ATOM 12307 C C . GLY A 1 39 ? 2.087 10.247 6.045 1.00 0.00 39 GLY A C 13
ATOM 12308 O O . GLY A 1 39 ? 2.254 9.857 7.201 1.00 0.00 39 GLY A O 13
ATOM 12312 N N . GLN A 1 40 ? 1.012 9.946 5.340 1.00 0.00 40 GLN A N 13
ATOM 12313 C CA . GLN A 1 40 ? -0.042 9.131 5.894 1.00 0.00 40 GLN A CA 13
ATOM 12314 C C . GLN A 1 40 ? 0.307 7.651 5.852 1.00 0.00 40 GLN A C 13
ATOM 12315 O O . GLN A 1 40 ? 1.264 7.242 5.195 1.00 0.00 40 GLN A O 13
ATOM 12329 N N . THR A 1 41 ? -0.491 6.855 6.549 1.00 0.00 41 THR A N 13
ATOM 12330 C CA . THR A 1 41 ? -0.283 5.412 6.583 1.00 0.00 41 THR A CA 13
ATOM 12331 C C . THR A 1 41 ? -1.493 4.662 6.068 1.00 0.00 41 THR A C 13
ATOM 12332 O O . THR A 1 41 ? -2.579 4.730 6.645 1.00 0.00 41 THR A O 13
ATOM 12343 N N . VAL A 1 42 ? -1.270 3.883 5.038 1.00 0.00 42 VAL A N 13
ATOM 12344 C CA . VAL A 1 42 ? -2.297 3.042 4.501 1.00 0.00 42 VAL A CA 13
ATOM 12345 C C . VAL A 1 42 ? -1.668 1.699 4.153 1.00 0.00 42 VAL A C 13
ATOM 12346 O O . VAL A 1 42 ? -0.534 1.624 3.680 1.00 0.00 42 VAL A O 13
ATOM 12359 N N . GLU A 1 43 ? -2.404 0.648 4.437 1.00 0.00 43 GLU A N 13
ATOM 12360 C CA . GLU A 1 43 ? -1.931 -0.700 4.205 1.00 0.00 43 GLU A CA 13
ATOM 12361 C C . GLU A 1 43 ? -2.036 -1.111 2.739 1.00 0.00 43 GLU A C 13
ATOM 12362 O O . GLU A 1 43 ? -3.054 -0.898 2.093 1.00 0.00 43 GLU A O 13
ATOM 12374 N N . LEU A 1 44 ? -0.971 -1.718 2.225 1.00 0.00 44 LEU A N 13
ATOM 12375 C CA . LEU A 1 44 ? -0.940 -2.174 0.857 1.00 0.00 44 LEU A CA 13
ATOM 12376 C C . LEU A 1 44 ? -1.753 -3.432 0.678 1.00 0.00 44 LEU A C 13
ATOM 12377 O O . LEU A 1 44 ? -1.825 -4.286 1.575 1.00 0.00 44 LEU A O 13
ATOM 12393 N N . LEU A 1 45 ? -2.349 -3.524 -0.504 1.00 0.00 45 LEU A N 13
ATOM 12394 C CA . LEU A 1 45 ? -3.179 -4.658 -0.878 1.00 0.00 45 LEU A CA 13
ATOM 12395 C C . LEU A 1 45 ? -2.321 -5.866 -1.240 1.00 0.00 45 LEU A C 13
ATOM 12396 O O . LEU A 1 45 ? -2.517 -6.953 -0.700 1.00 0.00 45 LEU A O 13
ATOM 12412 N N . GLU A 1 46 ? -1.374 -5.681 -2.159 1.00 0.00 46 GLU A N 13
ATOM 12413 C CA . GLU A 1 46 ? -0.508 -6.755 -2.579 1.00 0.00 46 GLU A CA 13
ATOM 12414 C C . GLU A 1 46 ? 0.960 -6.301 -2.557 1.00 0.00 46 GLU A C 13
ATOM 12415 O O . GLU A 1 46 ? 1.329 -5.421 -1.780 1.00 0.00 46 GLU A O 13
ATOM 12427 N N . ARG A 1 47 ? 1.792 -6.911 -3.397 1.00 0.00 47 ARG A N 13
ATOM 12428 C CA . ARG A 1 47 ? 3.211 -6.573 -3.453 1.00 0.00 47 ARG A CA 13
ATOM 12429 C C . ARG A 1 47 ? 3.704 -6.470 -4.895 1.00 0.00 47 ARG A C 13
ATOM 12430 O O . ARG A 1 47 ? 3.006 -6.875 -5.824 1.00 0.00 47 ARG A O 13
ATOM 12451 N N . PRO A 1 48 ? 4.925 -5.929 -5.109 1.00 0.00 48 PRO A N 13
ATOM 12452 C CA . PRO A 1 48 ? 5.505 -5.784 -6.445 1.00 0.00 48 PRO A CA 13
ATOM 12453 C C . PRO A 1 48 ? 6.047 -7.105 -6.998 1.00 0.00 48 PRO A C 13
ATOM 12454 O O . PRO A 1 48 ? 7.210 -7.194 -7.397 1.00 0.00 48 PRO A O 13
ATOM 12465 N N . SER A 1 49 ? 5.199 -8.129 -7.039 1.00 0.00 49 SER A N 13
ATOM 12466 C CA . SER A 1 49 ? 5.601 -9.431 -7.559 1.00 0.00 49 SER A CA 13
ATOM 12467 C C . SER A 1 49 ? 5.466 -9.451 -9.069 1.00 0.00 49 SER A C 13
ATOM 12468 O O . SER A 1 49 ? 6.372 -9.870 -9.791 1.00 0.00 49 SER A O 13
ATOM 12476 N N . GLU A 1 50 ? 4.328 -8.973 -9.526 1.00 0.00 50 GLU A N 13
ATOM 12477 C CA . GLU A 1 50 ? 4.027 -8.892 -10.935 1.00 0.00 50 GLU A CA 13
ATOM 12478 C C . GLU A 1 50 ? 4.628 -7.621 -11.520 1.00 0.00 50 GLU A C 13
ATOM 12479 O O . GLU A 1 50 ? 5.126 -7.602 -12.646 1.00 0.00 50 GLU A O 13
ATOM 12491 N N . ARG A 1 51 ? 4.575 -6.566 -10.721 1.00 0.00 51 ARG A N 13
ATOM 12492 C CA . ARG A 1 51 ? 5.108 -5.269 -11.109 1.00 0.00 51 ARG A CA 13
ATOM 12493 C C . ARG A 1 51 ? 6.191 -4.834 -10.120 1.00 0.00 51 ARG A C 13
ATOM 12494 O O . ARG A 1 51 ? 5.919 -4.694 -8.930 1.00 0.00 51 ARG A O 13
ATOM 12515 N N . PRO A 1 52 ? 7.438 -4.616 -10.582 1.00 0.00 52 PRO A N 13
ATOM 12516 C CA . PRO A 1 52 ? 8.529 -4.210 -9.717 1.00 0.00 52 PRO A CA 13
ATOM 12517 C C . PRO A 1 52 ? 8.685 -2.702 -9.659 1.00 0.00 52 PRO A C 13
ATOM 12518 O O . PRO A 1 52 ? 9.069 -2.064 -10.639 1.00 0.00 52 PRO A O 13
ATOM 12529 N N . GLY A 1 53 ? 8.378 -2.137 -8.501 1.00 0.00 53 GLY A N 13
ATOM 12530 C CA . GLY A 1 53 ? 8.483 -0.706 -8.324 1.00 0.00 53 GLY A CA 13
ATOM 12531 C C . GLY A 1 53 ? 7.172 -0.046 -7.962 1.00 0.00 53 GLY A C 13
ATOM 12532 O O . GLY A 1 53 ? 7.122 1.164 -7.784 1.00 0.00 53 GLY A O 13
ATOM 12536 N N . TRP A 1 54 ? 6.108 -0.834 -7.891 1.00 0.00 54 TRP A N 13
ATOM 12537 C CA . TRP A 1 54 ? 4.784 -0.343 -7.583 1.00 0.00 54 TRP A CA 13
ATOM 12538 C C . TRP A 1 54 ? 4.258 -0.820 -6.219 1.00 0.00 54 TRP A C 13
ATOM 12539 O O . TRP A 1 54 ? 4.769 -1.780 -5.642 1.00 0.00 54 TRP A O 13
ATOM 12560 N N . CYS A 1 55 ? 3.206 -0.151 -5.739 1.00 0.00 55 CYS A N 13
ATOM 12561 C CA . CYS A 1 55 ? 2.571 -0.518 -4.471 1.00 0.00 55 CYS A CA 13
ATOM 12562 C C . CYS A 1 55 ? 1.122 -0.049 -4.408 1.00 0.00 55 CYS A C 13
ATOM 12563 O O . CYS A 1 55 ? 0.715 0.882 -5.095 1.00 0.00 55 CYS A O 13
ATOM 12571 N N . LEU A 1 56 ? 0.352 -0.731 -3.587 1.00 0.00 56 LEU A N 13
ATOM 12572 C CA . LEU A 1 56 ? -1.061 -0.437 -3.420 1.00 0.00 56 LEU A CA 13
ATOM 12573 C C . LEU A 1 56 ? -1.356 0.175 -2.056 1.00 0.00 56 LEU A C 13
ATOM 12574 O O . LEU A 1 56 ? -0.550 0.062 -1.134 1.00 0.00 56 LEU A O 13
ATOM 12590 N N . VAL A 1 57 ? -2.504 0.846 -1.937 1.00 0.00 57 VAL A N 13
ATOM 12591 C CA . VAL A 1 57 ? -2.881 1.484 -0.678 1.00 0.00 57 VAL A CA 13
ATOM 12592 C C . VAL A 1 57 ? -4.365 1.254 -0.336 1.00 0.00 57 VAL A C 13
ATOM 12593 O O . VAL A 1 57 ? -5.243 1.578 -1.119 1.00 0.00 57 VAL A O 13
ATOM 12606 N N . ARG A 1 58 ? -4.637 0.704 0.856 1.00 0.00 58 ARG A N 13
ATOM 12607 C CA . ARG A 1 58 ? -6.010 0.442 1.301 1.00 0.00 58 ARG A CA 13
ATOM 12608 C C . ARG A 1 58 ? -6.475 1.504 2.317 1.00 0.00 58 ARG A C 13
ATOM 12609 O O . ARG A 1 58 ? -5.731 1.895 3.211 1.00 0.00 58 ARG A O 13
ATOM 12630 N N . THR A 1 59 ? -7.723 1.946 2.199 1.00 0.00 59 THR A N 13
ATOM 12631 C CA . THR A 1 59 ? -8.268 2.927 3.108 1.00 0.00 59 THR A CA 13
ATOM 12632 C C . THR A 1 59 ? -9.025 2.226 4.217 1.00 0.00 59 THR A C 13
ATOM 12633 O O . THR A 1 59 ? -9.891 1.398 3.943 1.00 0.00 59 THR A O 13
ATOM 12644 N N . THR A 1 60 ? -8.689 2.545 5.462 1.00 0.00 60 THR A N 13
ATOM 12645 C CA . THR A 1 60 ? -9.343 1.927 6.611 1.00 0.00 60 THR A C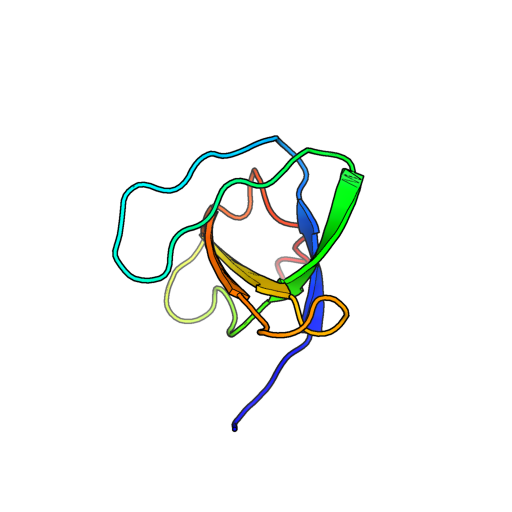A 13
ATOM 12646 C C . THR A 1 60 ? -10.024 2.963 7.507 1.00 0.00 60 THR A C 13
ATOM 12647 O O . THR A 1 60 ? -10.866 2.611 8.334 1.00 0.00 60 THR A O 13
ATOM 12658 N N . GLU A 1 61 ? -9.677 4.243 7.340 1.00 0.00 61 GLU A N 13
ATOM 12659 C CA . GLU A 1 61 ? -10.286 5.302 8.141 1.00 0.00 61 GLU A CA 13
ATOM 12660 C C . GLU A 1 61 ? -11.542 5.865 7.469 1.00 0.00 61 GLU A C 13
ATOM 12661 O O . GLU A 1 61 ? -12.024 6.937 7.832 1.00 0.00 61 GLU A O 13
ATOM 12673 N N . ARG A 1 62 ? -12.068 5.126 6.497 1.00 0.00 62 ARG A N 13
ATOM 12674 C CA . ARG A 1 62 ? -13.255 5.515 5.777 1.00 0.00 62 ARG A CA 13
ATOM 12675 C C . ARG A 1 62 ? -14.063 4.268 5.450 1.00 0.00 62 ARG A C 13
ATOM 12676 O O . ARG A 1 62 ? -13.775 3.567 4.481 1.00 0.00 62 ARG A O 13
ATOM 12697 N N . SER A 1 63 ? -15.056 3.982 6.277 1.00 0.00 63 SER A N 13
ATOM 12698 C CA . SER A 1 63 ? -15.886 2.801 6.085 1.00 0.00 63 SER A CA 13
ATOM 12699 C C . SER A 1 63 ? -17.000 3.067 5.067 1.00 0.00 63 SER A C 13
ATOM 12700 O O . SER A 1 63 ? -17.722 4.058 5.189 1.00 0.00 63 SER A O 13
ATOM 12708 N N . PRO A 1 64 ? -17.166 2.198 4.039 1.00 0.00 64 PRO A N 13
ATOM 12709 C CA . PRO A 1 64 ? -16.341 0.993 3.829 1.00 0.00 64 PRO A CA 13
ATOM 12710 C C . PRO A 1 64 ? -14.954 1.323 3.269 1.00 0.00 64 PRO A C 13
ATOM 12711 O O . PRO A 1 64 ? -14.783 2.332 2.584 1.00 0.00 64 PRO A O 13
ATOM 12722 N N . PRO A 1 65 ? -13.938 0.469 3.542 1.00 0.00 65 PRO A N 13
ATOM 12723 C CA . PRO A 1 65 ? -12.566 0.678 3.051 1.00 0.00 65 PRO A CA 13
ATOM 12724 C C . PRO A 1 65 ? -12.518 1.126 1.600 1.00 0.00 65 PRO A C 13
ATOM 12725 O O . PRO A 1 65 ? -13.509 1.050 0.873 1.00 0.00 65 PRO A O 13
ATOM 12736 N N . GLN A 1 66 ? -11.351 1.587 1.192 1.00 0.00 66 GLN A N 13
ATOM 12737 C CA . GLN A 1 66 ? -11.126 2.047 -0.151 1.00 0.00 66 GLN A CA 13
ATOM 12738 C C . GLN A 1 66 ? -9.819 1.444 -0.637 1.00 0.00 66 GLN A C 13
ATOM 12739 O O . GLN A 1 66 ? -9.091 0.854 0.158 1.00 0.00 66 GLN A O 13
ATOM 12753 N N . GLU A 1 67 ? -9.507 1.562 -1.919 1.00 0.00 67 GLU A N 13
ATOM 12754 C CA . GLU A 1 67 ? -8.268 0.987 -2.421 1.00 0.00 67 GLU A CA 13
ATOM 12755 C C . GLU A 1 67 ? -7.581 1.932 -3.380 1.00 0.00 67 GLU A C 13
ATOM 12756 O O . GLU A 1 67 ? -8.228 2.695 -4.094 1.00 0.00 67 GLU A O 13
ATOM 12768 N N . GLY A 1 68 ? -6.266 1.878 -3.373 1.00 0.00 68 GLY A N 13
ATOM 12769 C CA . GLY A 1 68 ? -5.486 2.753 -4.228 1.00 0.00 68 GLY A CA 13
ATOM 12770 C C . GLY A 1 68 ? -4.285 2.081 -4.855 1.00 0.00 68 GLY A C 13
ATOM 12771 O O . GLY A 1 68 ? -3.850 1.018 -4.414 1.00 0.00 68 GLY A O 13
ATOM 12775 N N . LEU A 1 69 ? -3.751 2.717 -5.892 1.00 0.00 69 LEU A N 13
ATOM 12776 C CA . LEU A 1 69 ? -2.594 2.199 -6.601 1.00 0.00 69 LEU A CA 13
ATOM 12777 C C . LEU A 1 69 ? -1.625 3.309 -6.984 1.00 0.00 69 LEU A C 13
ATOM 12778 O O . LEU A 1 69 ? -2.018 4.341 -7.528 1.00 0.00 69 LEU A O 13
ATOM 12794 N N . VAL A 1 70 ? -0.351 3.072 -6.705 1.00 0.00 70 VAL A N 13
ATOM 12795 C CA . VAL A 1 70 ? 0.707 4.020 -7.021 1.00 0.00 70 VAL A CA 13
ATOM 12796 C C . VAL A 1 70 ? 2.030 3.277 -7.045 1.00 0.00 70 VAL A C 13
ATOM 12797 O O . VAL A 1 70 ? 2.077 2.099 -6.699 1.00 0.00 70 VAL A O 13
ATOM 12810 N N . PRO A 1 71 ? 3.130 3.921 -7.446 1.00 0.00 71 PRO A N 13
ATOM 12811 C CA . PRO A 1 71 ? 4.404 3.259 -7.479 1.00 0.00 71 PRO A CA 13
ATOM 12812 C C . PRO A 1 71 ? 5.130 3.353 -6.147 1.00 0.00 71 PRO A C 13
ATOM 12813 O O . PRO A 1 71 ? 4.871 4.246 -5.343 1.00 0.00 71 PRO A O 13
ATOM 12824 N N . SER A 1 72 ? 6.040 2.419 -5.927 1.00 0.00 72 SER A N 13
ATOM 12825 C CA . SER A 1 72 ? 6.831 2.357 -4.708 1.00 0.00 72 SER A CA 13
ATOM 12826 C C . SER A 1 72 ? 7.449 3.715 -4.368 1.00 0.00 72 SER A C 13
ATOM 12827 O O . SER A 1 72 ? 7.720 4.012 -3.209 1.00 0.00 72 SER A O 13
ATOM 12835 N N . SER A 1 73 ? 7.662 4.544 -5.386 1.00 0.00 73 SER A N 13
ATOM 12836 C CA . SER A 1 73 ? 8.234 5.866 -5.171 1.00 0.00 73 SER A CA 13
ATOM 12837 C C . SER A 1 73 ? 7.341 6.683 -4.242 1.00 0.00 73 SER A C 13
ATOM 12838 O O . SER A 1 73 ? 7.820 7.526 -3.483 1.00 0.00 73 SER A O 13
ATOM 12846 N N . THR A 1 74 ? 6.036 6.430 -4.316 1.00 0.00 74 THR A N 13
ATOM 12847 C CA . THR A 1 74 ? 5.060 7.132 -3.498 1.00 0.00 74 THR A CA 13
ATOM 12848 C C . THR A 1 74 ? 4.507 6.227 -2.397 1.00 0.00 74 THR A C 13
ATOM 12849 O O . THR A 1 74 ? 3.550 6.593 -1.723 1.00 0.00 74 THR A O 13
ATOM 12860 N N . LEU A 1 75 ? 5.102 5.048 -2.227 1.00 0.00 75 LEU A N 13
ATOM 12861 C CA . LEU A 1 75 ? 4.668 4.106 -1.219 1.00 0.00 75 LEU A CA 13
ATOM 12862 C C . LEU A 1 75 ? 5.873 3.486 -0.529 1.00 0.00 75 LEU A C 13
ATOM 12863 O O . LEU A 1 75 ? 6.818 3.050 -1.174 1.00 0.00 75 LEU A O 13
ATOM 12879 N N . CYS A 1 76 ? 5.825 3.442 0.782 1.00 0.00 76 CYS A N 13
ATOM 12880 C CA . CYS A 1 76 ? 6.914 2.866 1.572 1.00 0.00 76 CYS A CA 13
ATOM 12881 C C . CYS A 1 76 ? 7.191 1.426 1.148 1.00 0.00 76 CYS A C 13
ATOM 12882 O O . CYS A 1 76 ? 6.280 0.600 1.091 1.00 0.00 76 CYS A O 13
ATOM 12890 N N . ILE A 1 77 ? 8.450 1.134 0.845 1.00 0.00 77 ILE A N 13
ATOM 12891 C CA . ILE A 1 77 ? 8.838 -0.203 0.421 1.00 0.00 77 ILE A CA 13
ATOM 12892 C C . ILE A 1 77 ? 10.122 -0.656 1.117 1.00 0.00 77 ILE A C 13
ATOM 12893 O O . ILE A 1 77 ? 10.790 0.136 1.782 1.00 0.00 77 ILE A O 13
ATOM 12909 N N . SER A 1 78 ? 10.459 -1.931 0.957 1.00 0.00 78 SER A N 13
ATOM 12910 C CA . SER A 1 78 ? 11.662 -2.485 1.571 1.00 0.00 78 SER A CA 13
ATOM 12911 C C . SER A 1 78 ? 12.310 -3.521 0.660 1.00 0.00 78 SER A C 13
ATOM 12912 O O . SER A 1 78 ? 13.491 -3.420 0.328 1.00 0.00 78 SER A O 13
ATOM 12920 N N . HIS A 1 79 ? 11.530 -4.521 0.261 1.00 0.00 79 HIS A N 13
ATOM 12921 C CA . HIS A 1 79 ? 12.029 -5.579 -0.611 1.00 0.00 79 HIS A CA 13
ATOM 12922 C C . HIS A 1 79 ? 12.519 -5.006 -1.938 1.00 0.00 79 HIS A C 13
ATOM 12923 O O . HIS A 1 79 ? 13.690 -5.142 -2.290 1.00 0.00 79 HIS A O 13
ATOM 12938 N N . SER A 1 80 ? 11.613 -4.366 -2.670 1.00 0.00 80 SER A N 13
ATOM 12939 C CA . SER A 1 80 ? 11.954 -3.773 -3.959 1.00 0.00 80 SER A CA 13
ATOM 12940 C C . SER A 1 80 ? 12.174 -2.269 -3.826 1.00 0.00 80 SER A C 13
ATOM 12941 O O . SER A 1 80 ? 11.528 -1.607 -3.014 1.00 0.00 80 SER A O 13
ATOM 12949 N N . SER A 1 14 ? -6.184 -14.677 -1.629 1.00 0.00 14 SER A N 14
ATOM 12950 C CA . SER A 1 14 ? -5.037 -15.118 -0.843 1.00 0.00 14 SER A CA 14
ATOM 12951 C C . SER A 1 14 ? -3.960 -14.039 -0.796 1.00 0.00 14 SER A C 14
ATOM 12952 O O . SER A 1 14 ? -2.768 -14.339 -0.768 1.00 0.00 14 SER A O 14
ATOM 12960 N N . GLY A 1 15 ? -4.390 -12.781 -0.789 1.00 0.00 15 GLY A N 14
ATOM 12961 C CA . GLY A 1 15 ? -3.451 -11.677 -0.747 1.00 0.00 15 GLY A CA 14
ATOM 12962 C C . GLY A 1 15 ? -3.261 -11.129 0.654 1.00 0.00 15 GLY A C 14
ATOM 12963 O O . GLY A 1 15 ? -4.175 -11.184 1.478 1.00 0.00 15 GLY A O 14
ATOM 12967 N N . GLY A 1 16 ? -2.073 -10.599 0.925 1.00 0.00 16 GLY A N 14
ATOM 12968 C CA . GLY A 1 16 ? -1.788 -10.046 2.237 1.00 0.00 16 GLY A CA 14
ATOM 12969 C C . GLY A 1 16 ? -1.751 -8.531 2.232 1.00 0.00 16 GLY A C 14
ATOM 12970 O O . GLY A 1 16 ? -1.246 -7.920 1.292 1.00 0.00 16 GLY A O 14
ATOM 12974 N N . CYS A 1 17 ? -2.273 -7.924 3.293 1.00 0.00 17 CYS A N 14
ATOM 12975 C CA . CYS A 1 17 ? -2.291 -6.478 3.420 1.00 0.00 17 CYS A CA 14
ATOM 12976 C C . CYS A 1 17 ? -1.329 -6.037 4.506 1.00 0.00 17 CYS A C 14
ATOM 12977 O O . CYS A 1 17 ? -1.319 -6.579 5.611 1.00 0.00 17 CYS A O 14
ATOM 12985 N N . GLU A 1 18 ? -0.518 -5.052 4.175 1.00 0.00 18 GLU A N 14
ATOM 12986 C CA . GLU A 1 18 ? 0.468 -4.520 5.101 1.00 0.00 18 GLU A CA 14
ATOM 12987 C C . GLU A 1 18 ? 0.338 -3.013 5.198 1.00 0.00 18 GLU A C 14
ATOM 12988 O O . GLU A 1 18 ? -0.049 -2.359 4.240 1.00 0.00 18 GLU A O 14
ATOM 13000 N N . LEU A 1 19 ? 0.669 -2.469 6.353 1.00 0.00 19 LEU A N 14
ATOM 13001 C CA . LEU A 1 19 ? 0.584 -1.024 6.549 1.00 0.00 19 LEU A CA 14
ATOM 13002 C C . LEU A 1 19 ? 1.757 -0.337 5.871 1.00 0.00 19 LEU A C 14
ATOM 13003 O O . LEU A 1 19 ? 2.912 -0.726 6.041 1.00 0.00 19 LEU A O 14
ATOM 13019 N N . THR A 1 20 ? 1.440 0.680 5.089 1.00 0.00 20 THR A N 14
ATOM 13020 C CA . THR A 1 20 ? 2.443 1.435 4.357 1.00 0.00 20 THR A CA 14
ATOM 13021 C C . THR A 1 20 ? 2.128 2.924 4.387 1.00 0.00 20 THR A C 14
ATOM 13022 O O . THR A 1 20 ? 0.971 3.323 4.519 1.00 0.00 20 THR A O 14
ATOM 13033 N N . VAL A 1 21 ? 3.164 3.737 4.258 1.00 0.00 21 VAL A N 14
ATOM 13034 C CA . VAL A 1 21 ? 3.012 5.179 4.263 1.00 0.00 21 VAL A CA 14
ATOM 13035 C C . VAL A 1 21 ? 3.429 5.751 2.920 1.00 0.00 21 VAL A C 14
ATOM 13036 O O . VAL A 1 21 ? 4.529 5.484 2.438 1.00 0.00 21 VAL A O 14
ATOM 13049 N N . VAL A 1 22 ? 2.550 6.532 2.313 1.00 0.00 22 VAL A N 14
ATOM 13050 C CA . VAL A 1 22 ? 2.844 7.123 1.027 1.00 0.00 22 VAL A CA 14
ATOM 13051 C C . VAL A 1 22 ? 3.944 8.164 1.134 1.00 0.00 22 VAL A C 14
ATOM 13052 O O . VAL A 1 22 ? 3.869 9.090 1.942 1.00 0.00 22 VAL A O 14
ATOM 13065 N N . LEU A 1 23 ? 4.970 7.991 0.319 1.00 0.00 23 LEU A N 14
ATOM 13066 C CA . LEU A 1 23 ? 6.101 8.895 0.315 1.00 0.00 23 LEU A CA 14
ATOM 13067 C C . LEU A 1 23 ? 5.783 10.201 -0.410 1.00 0.00 23 LEU A C 14
ATOM 13068 O O . LEU A 1 23 ? 6.457 11.207 -0.194 1.00 0.00 23 LEU A O 14
ATOM 13084 N N . GLN A 1 24 ? 4.770 10.191 -1.275 1.00 0.00 24 GLN A N 14
ATOM 13085 C CA . GLN A 1 24 ? 4.405 11.391 -2.006 1.00 0.00 24 GLN A CA 14
ATOM 13086 C C . GLN A 1 24 ? 2.885 11.464 -2.187 1.00 0.00 24 GLN A C 14
ATOM 13087 O O . GLN A 1 24 ? 2.207 10.437 -2.163 1.00 0.00 24 GLN A O 14
ATOM 13101 N N . ASP A 1 25 ? 2.355 12.666 -2.390 1.00 0.00 25 ASP A N 14
ATOM 13102 C CA . ASP A 1 25 ? 0.918 12.816 -2.596 1.00 0.00 25 ASP A CA 14
ATOM 13103 C C . ASP A 1 25 ? 0.548 12.271 -3.965 1.00 0.00 25 ASP A C 14
ATOM 13104 O O . ASP A 1 25 ? 1.326 12.359 -4.915 1.00 0.00 25 ASP A O 14
ATOM 13113 N N . PHE A 1 26 ? -0.638 11.710 -4.053 1.00 0.00 26 PHE A N 14
ATOM 13114 C CA . PHE A 1 26 ? -1.125 11.145 -5.302 1.00 0.00 26 PHE A CA 14
ATOM 13115 C C . PHE A 1 26 ? -2.614 11.338 -5.452 1.00 0.00 26 PHE A C 14
ATOM 13116 O O . PHE A 1 26 ? -3.336 11.444 -4.473 1.00 0.00 26 PHE A O 14
ATOM 13133 N N . SER A 1 27 ? -3.067 11.373 -6.686 1.00 0.00 27 SER A N 14
ATOM 13134 C CA . SER A 1 27 ? -4.458 11.520 -6.977 1.00 0.00 27 SER A CA 14
ATOM 13135 C C . SER A 1 27 ? -4.892 10.404 -7.917 1.00 0.00 27 SER A C 14
ATOM 13136 O O . SER A 1 27 ? -4.171 10.050 -8.850 1.00 0.00 27 SER A O 14
ATOM 13144 N N . ALA A 1 28 ? -6.052 9.836 -7.644 1.00 0.00 28 ALA A N 14
ATOM 13145 C CA . ALA A 1 28 ? -6.587 8.741 -8.428 1.00 0.00 28 ALA A CA 14
ATOM 13146 C C . ALA A 1 28 ? -6.576 9.006 -9.928 1.00 0.00 28 ALA A C 14
ATOM 13147 O O . ALA A 1 28 ? -6.084 10.028 -10.402 1.00 0.00 28 ALA A O 14
ATOM 13154 N N . ALA A 1 29 ? -7.141 8.050 -10.662 1.00 0.00 29 ALA A N 14
ATOM 13155 C CA . ALA A 1 29 ? -7.230 8.119 -12.118 1.00 0.00 29 ALA A CA 14
ATOM 13156 C C . ALA A 1 29 ? -7.744 6.799 -12.684 1.00 0.00 29 ALA A C 14
ATOM 13157 O O . ALA A 1 29 ? -8.402 6.774 -13.724 1.00 0.00 29 ALA A O 14
ATOM 13164 N N . HIS A 1 30 ? -7.434 5.697 -11.996 1.00 0.00 30 HIS A N 14
ATOM 13165 C CA . HIS A 1 30 ? -7.861 4.379 -12.442 1.00 0.00 30 HIS A CA 14
ATOM 13166 C C . HIS A 1 30 ? -9.016 3.838 -11.596 1.00 0.00 30 HIS A C 14
ATOM 13167 O O . HIS A 1 30 ? -9.481 4.478 -10.648 1.00 0.00 30 HIS A O 14
ATOM 13182 N N . SER A 1 31 ? -9.472 2.647 -11.966 1.00 0.00 31 SER A N 14
ATOM 13183 C CA . SER A 1 31 ? -10.587 1.972 -11.296 1.00 0.00 31 SER A CA 14
ATOM 13184 C C . SER A 1 31 ? -10.530 2.099 -9.774 1.00 0.00 31 SER A C 14
ATOM 13185 O O . SER A 1 31 ? -11.275 2.879 -9.180 1.00 0.00 31 SER A O 14
ATOM 13193 N N . SER A 1 32 ? -9.657 1.323 -9.151 1.00 0.00 32 SER A N 14
ATOM 13194 C CA . SER A 1 32 ? -9.524 1.345 -7.703 1.00 0.00 32 SER A CA 14
ATOM 13195 C C . SER A 1 32 ? -8.455 2.337 -7.251 1.00 0.00 32 SER A C 14
ATOM 13196 O O . SER A 1 32 ? -7.648 2.027 -6.380 1.00 0.00 32 SER A O 14
ATOM 13204 N N . GLU A 1 33 ? -8.451 3.531 -7.844 1.00 0.00 33 GLU A N 14
ATOM 13205 C CA . GLU A 1 33 ? -7.487 4.552 -7.492 1.00 0.00 33 GLU A CA 14
ATOM 13206 C C . GLU A 1 33 ? -8.098 5.591 -6.566 1.00 0.00 33 GLU A C 14
ATOM 13207 O O . GLU A 1 33 ? -9.304 5.835 -6.598 1.00 0.00 33 GLU A O 14
ATOM 13219 N N . LEU A 1 34 ? -7.255 6.206 -5.754 1.00 0.00 34 LEU A N 14
ATOM 13220 C CA . LEU A 1 34 ? -7.698 7.229 -4.831 1.00 0.00 34 LEU A CA 14
ATOM 13221 C C . LEU A 1 34 ? -6.601 8.254 -4.591 1.00 0.00 34 LEU A C 14
ATOM 13222 O O . LEU A 1 34 ? -5.433 8.020 -4.903 1.00 0.00 34 LEU A O 14
ATOM 13238 N N . SER A 1 35 ? -6.988 9.390 -4.034 1.00 0.00 35 SER A N 14
ATOM 13239 C CA . SER A 1 35 ? -6.065 10.457 -3.745 1.00 0.00 35 SER A CA 14
ATOM 13240 C C . SER A 1 35 ? -5.496 10.309 -2.350 1.00 0.00 35 SER A C 14
ATOM 13241 O O . SER A 1 35 ? -6.221 10.103 -1.376 1.00 0.00 35 SER A O 14
ATOM 13249 N N . ILE A 1 36 ? -4.189 10.418 -2.278 1.00 0.00 36 ILE A N 14
ATOM 13250 C CA . ILE A 1 36 ? -3.471 10.303 -1.023 1.00 0.00 36 ILE A CA 14
ATOM 13251 C C . ILE A 1 36 ? -2.511 11.470 -0.848 1.00 0.00 36 ILE A C 14
ATOM 13252 O O . ILE A 1 36 ? -2.344 12.297 -1.745 1.00 0.00 36 ILE A O 14
ATOM 13268 N N . GLN A 1 37 ? -1.892 11.529 0.315 1.00 0.00 37 GLN A N 14
ATOM 13269 C CA . GLN A 1 37 ? -0.957 12.578 0.643 1.00 0.00 37 GLN A CA 14
ATOM 13270 C C . GLN A 1 37 ? 0.297 12.009 1.293 1.00 0.00 37 GLN A C 14
ATOM 13271 O O . GLN A 1 37 ? 0.258 10.968 1.938 1.00 0.00 37 GLN A O 14
ATOM 13285 N N . VAL A 1 38 ? 1.405 12.704 1.115 1.00 0.00 38 VAL A N 14
ATOM 13286 C CA . VAL A 1 38 ? 2.679 12.275 1.678 1.00 0.00 38 VAL A CA 14
ATOM 13287 C C . VAL A 1 38 ? 2.676 12.353 3.208 1.00 0.00 38 VAL A C 14
ATOM 13288 O O . VAL A 1 38 ? 2.594 13.442 3.777 1.00 0.00 38 VAL A O 14
ATOM 13301 N N . GLY A 1 39 ? 2.804 11.202 3.871 1.00 0.00 39 GLY A N 14
ATOM 13302 C CA . GLY A 1 39 ? 2.853 11.194 5.325 1.00 0.00 39 GLY A CA 14
ATOM 13303 C C . GLY A 1 39 ? 1.771 10.368 5.989 1.00 0.00 39 GLY A C 14
ATOM 13304 O O . GLY A 1 39 ? 1.881 10.038 7.169 1.00 0.00 39 GLY A O 14
ATOM 13308 N N . GLN A 1 40 ? 0.720 10.046 5.255 1.00 0.00 40 GLN A N 14
ATOM 13309 C CA . GLN A 1 40 ? -0.371 9.278 5.806 1.00 0.00 40 GLN A CA 14
ATOM 13310 C C . GLN A 1 40 ? -0.066 7.787 5.835 1.00 0.00 40 GLN A C 14
ATOM 13311 O O . GLN A 1 40 ? 0.923 7.331 5.262 1.00 0.00 40 GLN A O 14
ATOM 13325 N N . THR A 1 41 ? -0.937 7.034 6.496 1.00 0.00 41 THR A N 14
ATOM 13326 C CA . THR A 1 41 ? -0.774 5.587 6.588 1.00 0.00 41 THR A CA 14
ATOM 13327 C C . THR A 1 41 ? -1.964 4.852 6.005 1.00 0.00 41 THR A C 14
ATOM 13328 O O . THR A 1 41 ? -3.086 4.959 6.502 1.00 0.00 41 THR A O 14
ATOM 13339 N N . VAL A 1 42 ? -1.687 4.039 5.014 1.00 0.00 42 VAL A N 14
ATOM 13340 C CA . VAL A 1 42 ? -2.695 3.205 4.429 1.00 0.00 42 VAL A CA 14
ATOM 13341 C C . VAL A 1 42 ? -2.053 1.859 4.096 1.00 0.00 42 VAL A C 14
ATOM 13342 O O . VAL A 1 42 ? -0.901 1.786 3.671 1.00 0.00 42 VAL A O 14
ATOM 13355 N N . GLU A 1 43 ? -2.801 0.806 4.352 1.00 0.00 43 GLU A N 14
ATOM 13356 C CA . GLU A 1 43 ? -2.321 -0.548 4.146 1.00 0.00 43 GLU A CA 14
ATOM 13357 C C . GLU A 1 43 ? -2.356 -0.980 2.685 1.00 0.00 43 GLU A C 14
ATOM 13358 O O . GLU A 1 43 ? -3.398 -0.944 2.039 1.00 0.00 43 GLU A O 14
ATOM 13370 N N . LEU A 1 44 ? -1.203 -1.412 2.178 1.00 0.00 44 LEU A N 14
ATOM 13371 C CA . LEU A 1 44 ? -1.100 -1.873 0.811 1.00 0.00 44 LEU A CA 14
ATOM 13372 C C . LEU A 1 44 ? -1.823 -3.186 0.615 1.00 0.00 44 LEU A C 14
ATOM 13373 O O . LEU A 1 44 ? -1.895 -4.027 1.523 1.00 0.00 44 LEU A O 14
ATOM 13389 N N . LEU A 1 45 ? -2.351 -3.335 -0.591 1.00 0.00 45 LEU A N 14
ATOM 13390 C CA . LEU A 1 45 ? -3.097 -4.523 -0.979 1.00 0.00 45 LEU A CA 14
ATOM 13391 C C . LEU A 1 45 ? -2.164 -5.697 -1.251 1.00 0.00 45 LEU A C 14
ATOM 13392 O O . LEU A 1 45 ? -2.276 -6.741 -0.611 1.00 0.00 45 LEU A O 14
ATOM 13408 N N . GLU A 1 46 ? -1.251 -5.537 -2.208 1.00 0.00 46 GLU A N 14
ATOM 13409 C CA . GLU A 1 46 ? -0.327 -6.589 -2.552 1.00 0.00 46 GLU A CA 14
ATOM 13410 C C . GLU A 1 46 ? 1.116 -6.064 -2.573 1.00 0.00 46 GLU A C 14
ATOM 13411 O O . GLU A 1 46 ? 1.436 -5.089 -1.894 1.00 0.00 46 GLU A O 14
ATOM 13423 N N . ARG A 1 47 ? 1.980 -6.722 -3.339 1.00 0.00 47 ARG A N 14
ATOM 13424 C CA . ARG A 1 47 ? 3.385 -6.333 -3.432 1.00 0.00 47 ARG A CA 14
ATOM 13425 C C . ARG A 1 47 ? 3.879 -6.384 -4.879 1.00 0.00 47 ARG A C 14
ATOM 13426 O O . ARG A 1 47 ? 3.188 -6.906 -5.753 1.00 0.00 47 ARG A O 14
ATOM 13447 N N . PRO A 1 48 ? 5.088 -5.840 -5.156 1.00 0.00 48 PRO A N 14
ATOM 13448 C CA . PRO A 1 48 ? 5.669 -5.831 -6.509 1.00 0.00 48 PRO A CA 14
ATOM 13449 C C . PRO A 1 48 ? 6.019 -7.235 -7.014 1.00 0.00 48 PRO A C 14
ATOM 13450 O O . PRO A 1 48 ? 7.178 -7.530 -7.311 1.00 0.00 48 PRO A O 14
ATOM 13461 N N . SER A 1 49 ? 5.012 -8.099 -7.118 1.00 0.00 49 SER A N 14
ATOM 13462 C CA . SER A 1 49 ? 5.221 -9.462 -7.593 1.00 0.00 49 SER A CA 14
ATOM 13463 C C . SER A 1 49 ? 5.187 -9.517 -9.110 1.00 0.00 49 SER A C 14
ATOM 13464 O O . SER A 1 49 ? 6.052 -10.114 -9.750 1.00 0.00 49 SER A O 14
ATOM 13472 N N . GLU A 1 50 ? 4.176 -8.883 -9.666 1.00 0.00 50 GLU A N 14
ATOM 13473 C CA . GLU A 1 50 ? 3.986 -8.828 -11.098 1.00 0.00 50 GLU A CA 14
ATOM 13474 C C . GLU A 1 50 ? 4.892 -7.770 -11.711 1.00 0.00 50 GLU A C 14
ATOM 13475 O O . GLU A 1 50 ? 5.455 -7.953 -12.790 1.00 0.00 50 GLU A O 14
ATOM 13487 N N . ARG A 1 51 ? 5.029 -6.668 -10.990 1.00 0.00 51 ARG A N 14
ATOM 13488 C CA . ARG A 1 51 ? 5.876 -5.563 -11.425 1.00 0.00 51 ARG A CA 14
ATOM 13489 C C . ARG A 1 51 ? 6.718 -5.043 -10.262 1.00 0.00 51 ARG A C 14
ATOM 13490 O O . ARG A 1 51 ? 6.215 -4.900 -9.150 1.00 0.00 51 ARG A O 14
ATOM 13511 N N . PRO A 1 52 ? 8.014 -4.748 -10.493 1.00 0.00 52 PRO A N 14
ATOM 13512 C CA . PRO A 1 52 ? 8.906 -4.246 -9.470 1.00 0.00 52 PRO A CA 14
ATOM 13513 C C . PRO A 1 52 ? 9.026 -2.735 -9.526 1.00 0.00 52 PRO A C 14
ATOM 13514 O O . PRO A 1 52 ? 9.622 -2.181 -10.450 1.00 0.00 52 PRO A O 14
ATOM 13525 N N . GLY A 1 53 ? 8.447 -2.077 -8.541 1.00 0.00 53 GLY A N 14
ATOM 13526 C CA . GLY A 1 53 ? 8.483 -0.633 -8.495 1.00 0.00 53 GLY A CA 14
ATOM 13527 C C . GLY A 1 53 ? 7.153 -0.022 -8.122 1.00 0.00 53 GLY A C 14
ATOM 13528 O O . GLY A 1 53 ? 7.072 1.175 -7.879 1.00 0.00 53 GLY A O 14
ATOM 13532 N N . TRP A 1 54 ? 6.110 -0.839 -8.113 1.00 0.00 54 TRP A N 14
ATOM 13533 C CA . TRP A 1 54 ? 4.769 -0.396 -7.798 1.00 0.00 54 TRP A CA 14
ATOM 13534 C C . TRP A 1 54 ? 4.295 -0.844 -6.404 1.00 0.00 54 TRP A C 14
ATOM 13535 O O . TRP A 1 54 ? 4.839 -1.778 -5.816 1.00 0.00 54 TRP A O 14
ATOM 13556 N N . CYS A 1 55 ? 3.240 -0.187 -5.918 1.00 0.00 55 CYS A N 14
ATOM 13557 C CA . CYS A 1 55 ? 2.635 -0.527 -4.629 1.00 0.00 55 CYS A CA 14
ATOM 13558 C C . CYS A 1 55 ? 1.200 -0.024 -4.551 1.00 0.00 55 CYS A C 14
ATOM 13559 O O . CYS A 1 55 ? 0.800 0.890 -5.263 1.00 0.00 55 CYS A O 14
ATOM 13567 N N . LEU A 1 56 ? 0.424 -0.660 -3.705 1.00 0.00 56 LEU A N 14
ATOM 13568 C CA . LEU A 1 56 ? -0.979 -0.322 -3.542 1.00 0.00 56 LEU A CA 14
ATOM 13569 C C . LEU A 1 56 ? -1.268 0.290 -2.179 1.00 0.00 56 LEU A C 14
ATOM 13570 O O . LEU A 1 56 ? -0.490 0.124 -1.243 1.00 0.00 56 LEU A O 14
ATOM 13586 N N . VAL A 1 57 ? -2.388 1.010 -2.072 1.00 0.00 57 VAL A N 14
ATOM 13587 C CA . VAL A 1 57 ? -2.754 1.641 -0.808 1.00 0.00 57 VAL A CA 14
ATOM 13588 C C . VAL A 1 57 ? -4.250 1.469 -0.494 1.00 0.00 57 VAL A C 14
ATOM 13589 O O . VAL A 1 57 ? -5.097 1.915 -1.248 1.00 0.00 57 VAL A O 14
ATOM 13602 N N . ARG A 1 58 ? -4.564 0.858 0.655 1.00 0.00 58 ARG A N 14
ATOM 13603 C CA . ARG A 1 58 ? -5.952 0.666 1.083 1.00 0.00 58 ARG A CA 14
ATOM 13604 C C . ARG A 1 58 ? -6.197 1.295 2.471 1.00 0.00 58 ARG A C 14
ATOM 13605 O O . ARG A 1 58 ? -5.331 1.260 3.340 1.00 0.00 58 ARG A O 14
ATOM 13626 N N . THR A 1 59 ? -7.400 1.832 2.701 1.00 0.00 59 THR A N 14
ATOM 13627 C CA . THR A 1 59 ? -7.714 2.423 3.995 1.00 0.00 59 THR A CA 14
ATOM 13628 C C . THR A 1 59 ? -8.819 1.643 4.680 1.00 0.00 59 THR A C 14
ATOM 13629 O O . THR A 1 59 ? -9.832 1.326 4.063 1.00 0.00 59 THR A O 14
ATOM 13640 N N . THR A 1 60 ? -8.604 1.336 5.957 1.00 0.00 60 THR A N 14
ATOM 13641 C CA . THR A 1 60 ? -9.571 0.585 6.747 1.00 0.00 60 THR A CA 14
ATOM 13642 C C . THR A 1 60 ? -10.116 1.423 7.904 1.00 0.00 60 THR A C 14
ATOM 13643 O O . THR A 1 60 ? -11.134 1.072 8.502 1.00 0.00 60 THR A O 14
ATOM 13654 N N . GLU A 1 61 ? -9.454 2.544 8.212 1.00 0.00 61 GLU A N 14
ATOM 13655 C CA . GLU A 1 61 ? -9.909 3.423 9.287 1.00 0.00 61 GLU A CA 14
ATOM 13656 C C . GLU A 1 61 ? -10.913 4.461 8.774 1.00 0.00 61 GLU A C 14
ATOM 13657 O O . GLU A 1 61 ? -11.209 5.443 9.456 1.00 0.00 61 GLU A O 14
ATOM 13669 N N . ARG A 1 62 ? -11.443 4.224 7.578 1.00 0.00 62 ARG A N 14
ATOM 13670 C CA . ARG A 1 62 ? -12.415 5.093 6.964 1.00 0.00 62 ARG A CA 14
ATOM 13671 C C . ARG A 1 62 ? -13.477 4.233 6.298 1.00 0.00 62 ARG A C 14
ATOM 13672 O O . ARG A 1 62 ? -13.287 3.744 5.184 1.00 0.00 62 ARG A O 14
ATOM 13693 N N . SER A 1 63 ? -14.576 4.026 6.999 1.00 0.00 63 SER A N 14
ATOM 13694 C CA . SER A 1 63 ? -15.655 3.191 6.490 1.00 0.00 63 SER A CA 14
ATOM 13695 C C . SER A 1 63 ? -16.561 3.979 5.538 1.00 0.00 63 SER A C 14
ATOM 13696 O O . SER A 1 63 ? -17.054 5.049 5.897 1.00 0.00 63 SER A O 14
ATOM 13704 N N . PRO A 1 64 ? -16.800 3.473 4.301 1.00 0.00 64 PRO A N 14
ATOM 13705 C CA . PRO A 1 64 ? -16.246 2.202 3.804 1.00 0.00 64 PRO A CA 14
ATOM 13706 C C . PRO A 1 64 ? -14.783 2.327 3.366 1.00 0.00 64 PRO A C 14
ATOM 13707 O O . PRO A 1 64 ? -14.362 3.385 2.896 1.00 0.00 64 PRO A O 14
ATOM 13718 N N . PRO A 1 65 ? -13.981 1.243 3.499 1.00 0.00 65 PRO A N 14
ATOM 13719 C CA . PRO A 1 65 ? -12.566 1.251 3.096 1.00 0.00 65 PRO A CA 14
ATOM 13720 C C . PRO A 1 65 ? -12.375 1.801 1.696 1.00 0.00 65 PRO A C 14
ATOM 13721 O O . PRO A 1 65 ? -13.339 2.020 0.962 1.00 0.00 65 PRO A O 14
ATOM 13732 N N . GLN A 1 66 ? -11.125 2.022 1.332 1.00 0.00 66 GLN A N 14
ATOM 13733 C CA . GLN A 1 66 ? -10.790 2.536 0.041 1.00 0.00 66 GLN A CA 14
ATOM 13734 C C . GLN A 1 66 ? -9.524 1.860 -0.443 1.00 0.00 66 GLN A C 14
ATOM 13735 O O . GLN A 1 66 ? -8.717 1.418 0.367 1.00 0.00 66 GLN A O 14
ATOM 13749 N N . GLU A 1 67 ? -9.355 1.758 -1.752 1.00 0.00 67 GLU A N 14
ATOM 13750 C CA . GLU A 1 67 ? -8.176 1.107 -2.301 1.00 0.00 67 GLU A CA 14
ATOM 13751 C C . GLU A 1 67 ? -7.539 1.988 -3.358 1.00 0.00 67 GLU A C 14
ATOM 13752 O O . GLU A 1 67 ? -8.226 2.715 -4.072 1.00 0.00 67 GLU A O 14
ATOM 13764 N N . GLY A 1 68 ? -6.224 1.925 -3.436 1.00 0.00 68 GLY A N 14
ATOM 13765 C CA . GLY A 1 68 ? -5.499 2.756 -4.386 1.00 0.00 68 GLY A CA 14
ATOM 13766 C C . GLY A 1 68 ? -4.320 2.071 -5.043 1.00 0.00 68 GLY A C 14
ATOM 13767 O O . GLY A 1 68 ? -3.980 0.934 -4.712 1.00 0.00 68 GLY A O 14
ATOM 13771 N N . LEU A 1 69 ? -3.697 2.782 -5.982 1.00 0.00 69 LEU A N 14
ATOM 13772 C CA . LEU A 1 69 ? -2.548 2.266 -6.710 1.00 0.00 69 LEU A CA 14
ATOM 13773 C C . LEU A 1 69 ? -1.557 3.372 -7.062 1.00 0.00 69 LEU A C 14
ATOM 13774 O O . LEU A 1 69 ? -1.935 4.429 -7.566 1.00 0.00 69 LEU A O 14
ATOM 13790 N N . VAL A 1 70 ? -0.285 3.102 -6.802 1.00 0.00 70 VAL A N 14
ATOM 13791 C CA . VAL A 1 70 ? 0.791 4.045 -7.094 1.00 0.00 70 VAL A CA 14
ATOM 13792 C C . VAL A 1 70 ? 2.106 3.286 -7.147 1.00 0.00 70 VAL A C 14
ATOM 13793 O O . VAL A 1 70 ? 2.136 2.089 -6.878 1.00 0.00 70 VAL A O 14
ATOM 13806 N N . PRO A 1 71 ? 3.222 3.944 -7.482 1.00 0.00 71 PRO A N 14
ATOM 13807 C CA . PRO A 1 71 ? 4.491 3.275 -7.530 1.00 0.00 71 PRO A CA 14
ATOM 13808 C C . PRO A 1 71 ? 5.202 3.316 -6.187 1.00 0.00 71 PRO A C 14
ATOM 13809 O O . PRO A 1 71 ? 5.016 4.237 -5.397 1.00 0.00 71 PRO A O 14
ATOM 13820 N N . SER A 1 72 ? 6.008 2.299 -5.939 1.00 0.00 72 SER A N 14
ATOM 13821 C CA . SER A 1 72 ? 6.768 2.164 -4.701 1.00 0.00 72 SER A CA 14
ATOM 13822 C C . SER A 1 72 ? 7.434 3.481 -4.291 1.00 0.00 72 SER A C 14
ATOM 13823 O O . SER A 1 72 ? 7.644 3.737 -3.109 1.00 0.00 72 SER A O 14
ATOM 13831 N N . SER A 1 73 ? 7.758 4.318 -5.271 1.00 0.00 73 SER A N 14
ATOM 13832 C CA . SER A 1 73 ? 8.389 5.603 -4.992 1.00 0.00 73 SER A CA 14
ATOM 13833 C C . SER A 1 73 ? 7.501 6.445 -4.077 1.00 0.00 73 SER A C 14
ATOM 13834 O O . SER A 1 73 ? 7.992 7.232 -3.268 1.00 0.00 73 SER A O 14
ATOM 13842 N N . THR A 1 74 ? 6.191 6.273 -4.224 1.00 0.00 74 THR A N 14
ATOM 13843 C CA . THR A 1 74 ? 5.214 7.003 -3.435 1.00 0.00 74 THR A CA 14
ATOM 13844 C C . THR A 1 74 ? 4.591 6.104 -2.367 1.00 0.00 74 THR A C 14
ATOM 13845 O O . THR A 1 74 ? 3.609 6.484 -1.736 1.00 0.00 74 THR A O 14
ATOM 13856 N N . LEU A 1 75 ? 5.152 4.913 -2.178 1.00 0.00 75 LEU A N 14
ATOM 13857 C CA . LEU A 1 75 ? 4.648 3.972 -1.204 1.00 0.00 75 LEU A CA 14
ATOM 13858 C C . LEU A 1 75 ? 5.792 3.326 -0.438 1.00 0.00 75 LEU A C 14
ATOM 13859 O O . LEU A 1 75 ? 6.746 2.819 -1.023 1.00 0.00 75 LEU A O 14
ATOM 13875 N N . CYS A 1 76 ? 5.676 3.337 0.871 1.00 0.00 76 CYS A N 14
ATOM 13876 C CA . CYS A 1 76 ? 6.689 2.742 1.739 1.00 0.00 76 CYS A CA 14
ATOM 13877 C C . CYS A 1 76 ? 6.851 1.258 1.430 1.00 0.00 76 CYS A C 14
ATOM 13878 O O . CYS A 1 76 ? 5.935 0.465 1.646 1.00 0.00 76 CYS A O 14
ATOM 13886 N N . ILE A 1 77 ? 8.016 0.893 0.910 1.00 0.00 77 ILE A N 14
ATOM 13887 C CA . ILE A 1 77 ? 8.292 -0.492 0.556 1.00 0.00 77 ILE A CA 14
ATOM 13888 C C . ILE A 1 77 ? 9.389 -1.087 1.438 1.00 0.00 77 ILE A C 14
ATOM 13889 O O . ILE A 1 77 ? 10.127 -0.362 2.104 1.00 0.00 77 ILE A O 14
ATOM 13905 N N . SER A 1 78 ? 9.487 -2.413 1.436 1.00 0.00 78 SER A N 14
ATOM 13906 C CA . SER A 1 78 ? 10.490 -3.109 2.235 1.00 0.00 78 SER A CA 14
ATOM 13907 C C . SER A 1 78 ? 11.558 -3.742 1.346 1.00 0.00 78 SER A C 14
ATOM 13908 O O . SER A 1 78 ? 12.707 -3.902 1.760 1.00 0.00 78 SER A O 14
ATOM 13916 N N . HIS A 1 79 ? 11.175 -4.100 0.123 1.00 0.00 79 HIS A N 14
ATOM 13917 C CA . HIS A 1 79 ? 12.102 -4.715 -0.821 1.00 0.00 79 HIS A CA 14
ATOM 13918 C C . HIS A 1 79 ? 12.592 -6.063 -0.300 1.00 0.00 79 HIS A C 14
ATOM 13919 O O . HIS A 1 79 ? 12.532 -6.336 0.900 1.00 0.00 79 HIS A O 14
ATOM 13934 N N . SER A 1 80 ? 13.077 -6.903 -1.209 1.00 0.00 80 SER A N 14
ATOM 13935 C CA . SER A 1 80 ? 13.576 -8.223 -0.842 1.00 0.00 80 SER A CA 14
ATOM 13936 C C . SER A 1 80 ? 14.736 -8.113 0.143 1.00 0.00 80 SER A C 14
ATOM 13937 O O . SER A 1 80 ? 15.523 -7.170 0.087 1.00 0.00 80 SER A O 14
ATOM 13945 N N . SER A 1 14 ? 4.226 -11.788 3.531 1.00 0.00 14 SER A N 15
ATOM 13946 C CA . SER A 1 14 ? 3.541 -11.078 4.604 1.00 0.00 14 SER A CA 15
ATOM 13947 C C . SER A 1 14 ? 2.196 -11.728 4.915 1.00 0.00 14 SER A C 15
ATOM 13948 O O . SER A 1 14 ? 1.999 -12.284 5.995 1.00 0.00 14 SER A O 15
ATOM 13956 N N . GLY A 1 15 ? 1.275 -11.653 3.960 1.00 0.00 15 GLY A N 15
ATOM 13957 C CA . GLY A 1 15 ? -0.039 -12.238 4.150 1.00 0.00 15 GLY A CA 15
ATOM 13958 C C . GLY A 1 15 ? -1.034 -11.783 3.101 1.00 0.00 15 GLY A C 15
ATOM 13959 O O . GLY A 1 15 ? -1.148 -12.393 2.038 1.00 0.00 15 GLY A O 15
ATOM 13963 N N . GLY A 1 16 ? -1.756 -10.708 3.400 1.00 0.00 16 GLY A N 15
ATOM 13964 C CA . GLY A 1 16 ? -2.736 -10.190 2.463 1.00 0.00 16 GLY A CA 15
ATOM 13965 C C . GLY A 1 16 ? -2.705 -8.678 2.366 1.00 0.00 16 GLY A C 15
ATOM 13966 O O . GLY A 1 16 ? -2.742 -8.121 1.272 1.00 0.00 16 GLY A O 15
ATOM 13970 N N . CYS A 1 17 ? -2.629 -8.015 3.513 1.00 0.00 17 CYS A N 15
ATOM 13971 C CA . CYS A 1 17 ? -2.583 -6.562 3.565 1.00 0.00 17 CYS A CA 15
ATOM 13972 C C . CYS A 1 17 ? -1.495 -6.112 4.525 1.00 0.00 17 CYS A C 15
ATOM 13973 O O . CYS A 1 17 ? -1.357 -6.654 5.623 1.00 0.00 17 CYS A O 15
ATOM 13981 N N . GLU A 1 18 ? -0.728 -5.118 4.112 1.00 0.00 18 GLU A N 15
ATOM 13982 C CA . GLU A 1 18 ? 0.347 -4.593 4.943 1.00 0.00 18 GLU A CA 15
ATOM 13983 C C . GLU A 1 18 ? 0.225 -3.090 5.067 1.00 0.00 18 GLU A C 15
ATOM 13984 O O . GLU A 1 18 ? -0.223 -2.426 4.146 1.00 0.00 18 GLU A O 15
ATOM 13996 N N . LEU A 1 19 ? 0.633 -2.562 6.203 1.00 0.00 19 LEU A N 15
ATOM 13997 C CA . LEU A 1 19 ? 0.565 -1.120 6.425 1.00 0.00 19 LEU A CA 15
ATOM 13998 C C . LEU A 1 19 ? 1.710 -0.420 5.713 1.00 0.00 19 LEU A C 15
ATOM 13999 O O . LEU A 1 19 ? 2.872 -0.802 5.842 1.00 0.00 19 LEU A O 15
ATOM 14015 N N . THR A 1 20 ? 1.360 0.607 4.960 1.00 0.00 20 THR A N 15
ATOM 14016 C CA . THR A 1 20 ? 2.337 1.380 4.210 1.00 0.00 20 THR A CA 15
ATOM 14017 C C . THR A 1 20 ? 1.999 2.864 4.248 1.00 0.00 20 THR A C 15
ATOM 14018 O O . THR A 1 20 ? 0.836 3.246 4.377 1.00 0.00 20 THR A O 15
ATOM 14029 N N . VAL A 1 21 ? 3.022 3.695 4.122 1.00 0.00 21 VAL A N 15
ATOM 14030 C CA . VAL A 1 21 ? 2.850 5.136 4.126 1.00 0.00 21 VAL A CA 15
ATOM 14031 C C . VAL A 1 21 ? 3.297 5.708 2.791 1.00 0.00 21 VAL A C 15
ATOM 14032 O O . VAL A 1 21 ? 4.383 5.388 2.306 1.00 0.00 21 VAL A O 15
ATOM 14045 N N . VAL A 1 22 ? 2.461 6.540 2.187 1.00 0.00 22 VAL A N 15
ATOM 14046 C CA . VAL A 1 22 ? 2.791 7.124 0.903 1.00 0.00 22 VAL A CA 15
ATOM 14047 C C . VAL A 1 22 ? 3.906 8.148 1.017 1.00 0.00 22 VAL A C 15
ATOM 14048 O O . VAL A 1 22 ? 3.809 9.117 1.769 1.00 0.00 22 VAL A O 15
ATOM 14061 N N . LEU A 1 23 ? 4.967 7.911 0.261 1.00 0.00 23 LEU A N 15
ATOM 14062 C CA . LEU A 1 23 ? 6.115 8.792 0.263 1.00 0.00 23 LEU A CA 15
ATOM 14063 C C . LEU A 1 23 ? 5.806 10.121 -0.421 1.00 0.00 23 LEU A C 15
ATOM 14064 O O . LEU A 1 23 ? 6.462 11.125 -0.151 1.00 0.00 23 LEU A O 15
ATOM 14080 N N . GLN A 1 24 ? 4.815 10.131 -1.312 1.00 0.00 24 GLN A N 15
ATOM 14081 C CA . GLN A 1 24 ? 4.451 11.349 -2.010 1.00 0.00 24 GLN A CA 15
ATOM 14082 C C . GLN A 1 24 ? 2.933 11.416 -2.199 1.00 0.00 24 GLN A C 15
ATOM 14083 O O . GLN A 1 24 ? 2.264 10.382 -2.210 1.00 0.00 24 GLN A O 15
ATOM 14097 N N . ASP A 1 25 ? 2.394 12.618 -2.366 1.00 0.00 25 ASP A N 15
ATOM 14098 C CA . ASP A 1 25 ? 0.956 12.762 -2.574 1.00 0.00 25 ASP A CA 15
ATOM 14099 C C . ASP A 1 25 ? 0.595 12.265 -3.963 1.00 0.00 25 ASP A C 15
ATOM 14100 O O . ASP A 1 25 ? 1.372 12.396 -4.910 1.00 0.00 25 ASP A O 15
ATOM 14109 N N . PHE A 1 26 ? -0.586 11.701 -4.071 1.00 0.00 26 PHE A N 15
ATOM 14110 C CA . PHE A 1 26 ? -1.074 11.181 -5.337 1.00 0.00 26 PHE A CA 15
ATOM 14111 C C . PHE A 1 26 ? -2.563 11.376 -5.466 1.00 0.00 26 PHE A C 15
ATOM 14112 O O . PHE A 1 26 ? -3.276 11.435 -4.476 1.00 0.00 26 PHE A O 15
ATOM 14129 N N . SER A 1 27 ? -3.029 11.464 -6.692 1.00 0.00 27 SER A N 15
ATOM 14130 C CA . SER A 1 27 ? -4.423 11.617 -6.963 1.00 0.00 27 SER A CA 15
ATOM 14131 C C . SER A 1 27 ? -4.866 10.512 -7.908 1.00 0.00 27 SER A C 15
ATOM 14132 O O . SER A 1 27 ? -4.158 10.173 -8.856 1.00 0.00 27 SER A O 15
ATOM 14140 N N . ALA A 1 28 ? -6.017 9.935 -7.620 1.00 0.00 28 ALA A N 15
ATOM 14141 C CA . ALA A 1 28 ? -6.559 8.844 -8.406 1.00 0.00 28 ALA A CA 15
ATOM 14142 C C . ALA A 1 28 ? -6.558 9.111 -9.904 1.00 0.00 28 ALA A C 15
ATOM 14143 O O . ALA A 1 28 ? -6.081 10.141 -10.380 1.00 0.00 28 ALA A O 15
ATOM 14150 N N . ALA A 1 29 ? -7.114 8.150 -10.636 1.00 0.00 29 ALA A N 15
ATOM 14151 C CA . ALA A 1 29 ? -7.209 8.217 -12.092 1.00 0.00 29 ALA A CA 15
ATOM 14152 C C . ALA A 1 29 ? -7.674 6.877 -12.658 1.00 0.00 29 ALA A C 15
ATOM 14153 O O . ALA A 1 29 ? -8.310 6.828 -13.711 1.00 0.00 29 ALA A O 15
ATOM 14160 N N . HIS A 1 30 ? -7.346 5.787 -11.959 1.00 0.00 30 HIS A N 15
ATOM 14161 C CA . HIS A 1 30 ? -7.729 4.457 -12.409 1.00 0.00 30 HIS A CA 15
ATOM 14162 C C . HIS A 1 30 ? -8.889 3.893 -11.587 1.00 0.00 30 HIS A C 15
ATOM 14163 O O . HIS A 1 30 ? -9.380 4.520 -10.642 1.00 0.00 30 HIS A O 15
ATOM 14178 N N . SER A 1 31 ? -9.321 2.697 -11.975 1.00 0.00 31 SER A N 15
ATOM 14179 C CA . SER A 1 31 ? -10.437 1.995 -11.333 1.00 0.00 31 SER A CA 15
ATOM 14180 C C . SER A 1 31 ? -10.438 2.142 -9.813 1.00 0.00 31 SER A C 15
ATOM 14181 O O . SER A 1 31 ? -11.221 2.911 -9.256 1.00 0.00 31 SER A O 15
ATOM 14189 N N . SER A 1 32 ? -9.571 1.393 -9.147 1.00 0.00 32 SER A N 15
ATOM 14190 C CA . SER A 1 32 ? -9.493 1.440 -7.697 1.00 0.00 32 SER A CA 15
ATOM 14191 C C . SER A 1 32 ? -8.420 2.417 -7.225 1.00 0.00 32 SER A C 15
ATOM 14192 O O . SER A 1 32 ? -7.622 2.089 -6.352 1.00 0.00 32 SER A O 15
ATOM 14200 N N . GLU A 1 33 ? -8.402 3.617 -7.807 1.00 0.00 33 GLU A N 15
ATOM 14201 C CA . GLU A 1 33 ? -7.432 4.631 -7.441 1.00 0.00 33 GLU A CA 15
ATOM 14202 C C . GLU A 1 33 ? -8.049 5.670 -6.515 1.00 0.00 33 GLU A C 15
ATOM 14203 O O . GLU A 1 33 ? -9.261 5.878 -6.523 1.00 0.00 33 GLU A O 15
ATOM 14215 N N . LEU A 1 34 ? -7.207 6.329 -5.727 1.00 0.00 34 LEU A N 15
ATOM 14216 C CA . LEU A 1 34 ? -7.673 7.349 -4.816 1.00 0.00 34 LEU A CA 15
ATOM 14217 C C . LEU A 1 34 ? -6.586 8.380 -4.572 1.00 0.00 34 LEU A C 15
ATOM 14218 O O . LEU A 1 34 ? -5.423 8.157 -4.897 1.00 0.00 34 LEU A O 15
ATOM 14234 N N . SER A 1 35 ? -6.973 9.510 -4.001 1.00 0.00 35 SER A N 15
ATOM 14235 C CA . SER A 1 35 ? -6.041 10.567 -3.713 1.00 0.00 35 SER A CA 15
ATOM 14236 C C . SER A 1 35 ? -5.439 10.386 -2.336 1.00 0.00 35 SER A C 15
ATOM 14237 O O . SER A 1 35 ? -6.143 10.275 -1.333 1.00 0.00 35 SER A O 15
ATOM 14245 N N . ILE A 1 36 ? -4.128 10.351 -2.317 1.00 0.00 36 ILE A N 15
ATOM 14246 C CA . ILE A 1 36 ? -3.369 10.178 -1.096 1.00 0.00 36 ILE A CA 15
ATOM 14247 C C . ILE A 1 36 ? -2.387 11.326 -0.913 1.00 0.00 36 ILE A C 15
ATOM 14248 O O . ILE A 1 36 ? -2.128 12.095 -1.839 1.00 0.00 36 ILE A O 15
ATOM 14264 N N . GLN A 1 37 ? -1.858 11.436 0.291 1.00 0.00 37 GLN A N 15
ATOM 14265 C CA . GLN A 1 37 ? -0.918 12.479 0.632 1.00 0.00 37 GLN A CA 15
ATOM 14266 C C . GLN A 1 37 ? 0.318 11.912 1.315 1.00 0.00 37 GLN A C 15
ATOM 14267 O O . GLN A 1 37 ? 0.253 10.913 2.026 1.00 0.00 37 GLN A O 15
ATOM 14281 N N . VAL A 1 38 ? 1.443 12.570 1.093 1.00 0.00 38 VAL A N 15
ATOM 14282 C CA . VAL A 1 38 ? 2.712 12.154 1.673 1.00 0.00 38 VAL A CA 15
ATOM 14283 C C . VAL A 1 38 ? 2.679 12.213 3.203 1.00 0.00 38 VAL A C 15
ATOM 14284 O O . VAL A 1 38 ? 2.486 13.281 3.784 1.00 0.00 38 VAL A O 15
ATOM 14297 N N . GLY A 1 39 ? 2.908 11.071 3.852 1.00 0.00 39 GLY A N 15
ATOM 14298 C CA . GLY A 1 39 ? 2.938 11.046 5.307 1.00 0.00 39 GLY A CA 15
ATOM 14299 C C . GLY A 1 39 ? 1.853 10.208 5.946 1.00 0.00 39 GLY A C 15
ATOM 14300 O O . GLY A 1 39 ? 1.992 9.785 7.094 1.00 0.00 39 GLY A O 15
ATOM 14304 N N . GLN A 1 40 ? 0.767 9.980 5.229 1.00 0.00 40 GLN A N 15
ATOM 14305 C CA . GLN A 1 40 ? -0.333 9.209 5.762 1.00 0.00 40 GLN A CA 15
ATOM 14306 C C . GLN A 1 40 ? -0.046 7.716 5.740 1.00 0.00 40 GLN A C 15
ATOM 14307 O O . GLN A 1 40 ? 0.914 7.260 5.116 1.00 0.00 40 GLN A O 15
ATOM 14321 N N . THR A 1 41 ? -0.902 6.960 6.413 1.00 0.00 41 THR A N 15
ATOM 14322 C CA . THR A 1 41 ? -0.762 5.512 6.458 1.00 0.00 41 THR A CA 15
ATOM 14323 C C . THR A 1 41 ? -1.994 4.815 5.915 1.00 0.00 41 THR A C 15
ATOM 14324 O O . THR A 1 41 ? -3.108 5.002 6.403 1.00 0.00 41 THR A O 15
ATOM 14335 N N . VAL A 1 42 ? -1.755 3.953 4.958 1.00 0.00 42 VAL A N 15
ATOM 14336 C CA . VAL A 1 42 ? -2.789 3.141 4.393 1.00 0.00 42 VAL A CA 15
ATOM 14337 C C . VAL A 1 42 ? -2.171 1.788 4.046 1.00 0.00 42 VAL A C 15
ATOM 14338 O O . VAL A 1 42 ? -1.019 1.704 3.620 1.00 0.00 42 VAL A O 15
ATOM 14351 N N . GLU A 1 43 ? -2.928 0.741 4.294 1.00 0.00 43 GLU A N 15
ATOM 14352 C CA . GLU A 1 43 ? -2.453 -0.612 4.077 1.00 0.00 43 GLU A CA 15
ATOM 14353 C C . GLU A 1 43 ? -2.483 -1.027 2.611 1.00 0.00 43 GLU A C 15
ATOM 14354 O O . GLU A 1 43 ? -3.520 -0.990 1.963 1.00 0.00 43 GLU A O 15
ATOM 14366 N N . LEU A 1 44 ? -1.326 -1.443 2.100 1.00 0.00 44 LEU A N 15
ATOM 14367 C CA . LEU A 1 44 ? -1.217 -1.885 0.730 1.00 0.00 44 LEU A CA 15
ATOM 14368 C C . LEU A 1 44 ? -1.948 -3.189 0.511 1.00 0.00 44 LEU A C 15
ATOM 14369 O O . LEU A 1 44 ? -2.037 -4.041 1.408 1.00 0.00 44 LEU A O 15
ATOM 14385 N N . LEU A 1 45 ? -2.466 -3.315 -0.701 1.00 0.00 45 LEU A N 15
ATOM 14386 C CA . LEU A 1 45 ? -3.216 -4.489 -1.116 1.00 0.00 45 LEU A CA 15
ATOM 14387 C C . LEU A 1 45 ? -2.293 -5.676 -1.359 1.00 0.00 45 LEU A C 15
ATOM 14388 O O . LEU A 1 45 ? -2.432 -6.713 -0.715 1.00 0.00 45 LEU A O 15
ATOM 14404 N N . GLU A 1 46 ? -1.356 -5.535 -2.294 1.00 0.00 46 GLU A N 15
ATOM 14405 C CA . GLU A 1 46 ? -0.440 -6.604 -2.605 1.00 0.00 46 GLU A CA 15
ATOM 14406 C C . GLU A 1 46 ? 1.013 -6.106 -2.560 1.00 0.00 46 GLU A C 15
ATOM 14407 O O . GLU A 1 46 ? 1.325 -5.170 -1.825 1.00 0.00 46 GLU A O 15
ATOM 14419 N N . ARG A 1 47 ? 1.898 -6.743 -3.321 1.00 0.00 47 ARG A N 15
ATOM 14420 C CA . ARG A 1 47 ? 3.310 -6.373 -3.336 1.00 0.00 47 ARG A CA 15
ATOM 14421 C C . ARG A 1 47 ? 3.845 -6.246 -4.761 1.00 0.00 47 ARG A C 15
ATOM 14422 O O . ARG A 1 47 ? 3.176 -6.638 -5.718 1.00 0.00 47 ARG A O 15
ATOM 14443 N N . PRO A 1 48 ? 5.070 -5.698 -4.927 1.00 0.00 48 PRO A N 15
ATOM 14444 C CA . PRO A 1 48 ? 5.696 -5.525 -6.235 1.00 0.00 48 PRO A CA 15
ATOM 14445 C C . PRO A 1 48 ? 6.430 -6.777 -6.724 1.00 0.00 48 PRO A C 15
ATOM 14446 O O . PRO A 1 48 ? 7.499 -6.677 -7.327 1.00 0.00 48 PRO A O 15
ATOM 14457 N N . SER A 1 49 ? 5.854 -7.951 -6.482 1.00 0.00 49 SER A N 15
ATOM 14458 C CA . SER A 1 49 ? 6.462 -9.199 -6.921 1.00 0.00 49 SER A CA 15
ATOM 14459 C C . SER A 1 49 ? 6.232 -9.390 -8.407 1.00 0.00 49 SER A C 15
ATOM 14460 O O . SER A 1 49 ? 7.148 -9.709 -9.165 1.00 0.00 49 SER A O 15
ATOM 14468 N N . GLU A 1 50 ? 4.997 -9.167 -8.807 1.00 0.00 50 GLU A N 15
ATOM 14469 C CA . GLU A 1 50 ? 4.593 -9.278 -10.188 1.00 0.00 50 GLU A CA 15
ATOM 14470 C C . GLU A 1 50 ? 5.010 -8.029 -10.952 1.00 0.00 50 GLU A C 15
ATOM 14471 O O . GLU A 1 50 ? 5.427 -8.092 -12.109 1.00 0.00 50 GLU A O 15
ATOM 14483 N N . ARG A 1 51 ? 4.895 -6.898 -10.272 1.00 0.00 51 ARG A N 15
ATOM 14484 C CA . ARG A 1 51 ? 5.259 -5.609 -10.844 1.00 0.00 51 ARG A CA 15
ATOM 14485 C C . ARG A 1 51 ? 6.378 -4.966 -10.020 1.00 0.00 51 ARG A C 15
ATOM 14486 O O . ARG A 1 51 ? 6.224 -4.772 -8.817 1.00 0.00 51 ARG A O 15
ATOM 14507 N N . PRO A 1 52 ? 7.525 -4.633 -10.640 1.00 0.00 52 PRO A N 15
ATOM 14508 C CA . PRO A 1 52 ? 8.639 -4.028 -9.934 1.00 0.00 52 PRO A CA 15
ATOM 14509 C C . PRO A 1 52 ? 8.609 -2.509 -9.987 1.00 0.00 52 PRO A C 15
ATOM 14510 O O . PRO A 1 52 ? 8.780 -1.909 -11.048 1.00 0.00 52 PRO A O 15
ATOM 14521 N N . GLY A 1 53 ? 8.395 -1.895 -8.831 1.00 0.00 53 GLY A N 15
ATOM 14522 C CA . GLY A 1 53 ? 8.350 -0.450 -8.758 1.00 0.00 53 GLY A CA 15
ATOM 14523 C C . GLY A 1 53 ? 6.997 0.099 -8.366 1.00 0.00 53 GLY A C 15
ATOM 14524 O O . GLY A 1 53 ? 6.836 1.309 -8.232 1.00 0.00 53 GLY A O 15
ATOM 14528 N N . TRP A 1 54 ? 6.018 -0.778 -8.217 1.00 0.00 54 TRP A N 15
ATOM 14529 C CA . TRP A 1 54 ? 4.669 -0.385 -7.873 1.00 0.00 54 TRP A CA 15
ATOM 14530 C C . TRP A 1 54 ? 4.229 -0.846 -6.474 1.00 0.00 54 TRP A C 15
ATOM 14531 O O . TRP A 1 54 ? 4.793 -1.774 -5.896 1.00 0.00 54 TRP A O 15
ATOM 14552 N N . CYS A 1 55 ? 3.172 -0.201 -5.977 1.00 0.00 55 CYS A N 15
ATOM 14553 C CA . CYS A 1 55 ? 2.577 -0.539 -4.684 1.00 0.00 55 CYS A CA 15
ATOM 14554 C C . CYS A 1 55 ? 1.146 -0.030 -4.612 1.00 0.00 55 CYS A C 15
ATOM 14555 O O . CYS A 1 55 ? 0.753 0.882 -5.333 1.00 0.00 55 CYS A O 15
ATOM 14563 N N . LEU A 1 56 ? 0.366 -0.658 -3.765 1.00 0.00 56 LEU A N 15
ATOM 14564 C CA . LEU A 1 56 ? -1.035 -0.312 -3.610 1.00 0.00 56 LEU A CA 15
ATOM 14565 C C . LEU A 1 56 ? -1.328 0.281 -2.239 1.00 0.00 56 LEU A C 15
ATOM 14566 O O . LEU A 1 56 ? -0.554 0.095 -1.303 1.00 0.00 56 LEU A O 15
ATOM 14582 N N . VAL A 1 57 ? -2.440 1.008 -2.127 1.00 0.00 57 VAL A N 15
ATOM 14583 C CA . VAL A 1 57 ? -2.807 1.624 -0.857 1.00 0.00 57 VAL A CA 15
ATOM 14584 C C . VAL A 1 57 ? -4.304 1.457 -0.554 1.00 0.00 57 VAL A C 15
ATOM 14585 O O . VAL A 1 57 ? -5.144 1.911 -1.311 1.00 0.00 57 VAL A O 15
ATOM 14598 N N . ARG A 1 58 ? -4.629 0.836 0.584 1.00 0.00 58 ARG A N 15
ATOM 14599 C CA . ARG A 1 58 ? -6.021 0.644 0.996 1.00 0.00 58 ARG A CA 15
ATOM 14600 C C . ARG A 1 58 ? -6.268 1.217 2.405 1.00 0.00 58 ARG A C 15
ATOM 14601 O O . ARG A 1 58 ? -5.424 1.108 3.288 1.00 0.00 58 ARG A O 15
ATOM 14622 N N . THR A 1 59 ? -7.454 1.787 2.632 1.00 0.00 59 THR A N 15
ATOM 14623 C CA . THR A 1 59 ? -7.785 2.327 3.941 1.00 0.00 59 THR A CA 15
ATOM 14624 C C . THR A 1 59 ? -8.878 1.497 4.588 1.00 0.00 59 THR A C 15
ATOM 14625 O O . THR A 1 59 ? -9.893 1.201 3.960 1.00 0.00 59 THR A O 15
ATOM 14636 N N . THR A 1 60 ? -8.653 1.117 5.842 1.00 0.00 60 THR A N 15
ATOM 14637 C CA . THR A 1 60 ? -9.613 0.309 6.588 1.00 0.00 60 THR A CA 15
ATOM 14638 C C . THR A 1 60 ? -10.115 1.042 7.835 1.00 0.00 60 THR A C 15
ATOM 14639 O O . THR A 1 60 ? -11.137 0.666 8.407 1.00 0.00 60 THR A O 15
ATOM 14650 N N . GLU A 1 61 ? -9.409 2.101 8.248 1.00 0.00 61 GLU A N 15
ATOM 14651 C CA . GLU A 1 61 ? -9.821 2.879 9.414 1.00 0.00 61 GLU A CA 15
ATOM 14652 C C . GLU A 1 61 ? -10.744 4.034 9.012 1.00 0.00 61 GLU A C 15
ATOM 14653 O O . GLU A 1 61 ? -10.930 4.987 9.768 1.00 0.00 61 GLU A O 15
ATOM 14665 N N . ARG A 1 62 ? -11.326 3.928 7.820 1.00 0.00 62 ARG A N 15
ATOM 14666 C CA . ARG A 1 62 ? -12.230 4.913 7.294 1.00 0.00 62 ARG A CA 15
ATOM 14667 C C . ARG A 1 62 ? -13.350 4.168 6.573 1.00 0.00 62 ARG A C 15
ATOM 14668 O O . ARG A 1 62 ? -13.192 3.747 5.428 1.00 0.00 62 ARG A O 15
ATOM 14689 N N . SER A 1 63 ? -14.463 3.984 7.262 1.00 0.00 63 SER A N 15
ATOM 14690 C CA . SER A 1 63 ? -15.590 3.256 6.698 1.00 0.00 63 SER A CA 15
ATOM 14691 C C . SER A 1 63 ? -16.436 4.163 5.798 1.00 0.00 63 SER A C 15
ATOM 14692 O O . SER A 1 63 ? -16.870 5.231 6.232 1.00 0.00 63 SER A O 15
ATOM 14700 N N . PRO A 1 64 ? -16.686 3.765 4.525 1.00 0.00 64 PRO A N 15
ATOM 14701 C CA . PRO A 1 64 ? -16.201 2.503 3.938 1.00 0.00 64 PRO A CA 15
ATOM 14702 C C . PRO A 1 64 ? -14.736 2.582 3.489 1.00 0.00 64 PRO A C 15
ATOM 14703 O O . PRO A 1 64 ? -14.275 3.638 3.056 1.00 0.00 64 PRO A O 15
ATOM 14714 N N . PRO A 1 65 ? -13.985 1.460 3.568 1.00 0.00 65 PRO A N 15
ATOM 14715 C CA . PRO A 1 65 ? -12.576 1.417 3.148 1.00 0.00 65 PRO A CA 15
ATOM 14716 C C . PRO A 1 65 ? -12.401 1.935 1.730 1.00 0.00 65 PRO A C 15
ATOM 14717 O O . PRO A 1 65 ? -13.37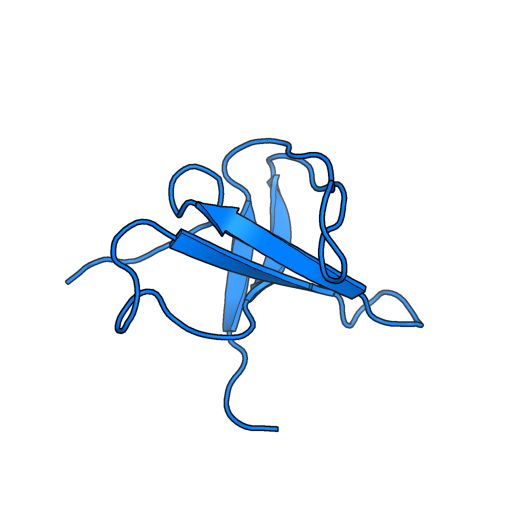6 2.171 1.018 1.00 0.00 65 PRO A O 15
ATOM 14728 N N . GLN A 1 66 ? -11.154 2.112 1.329 1.00 0.00 66 GLN A N 15
ATOM 14729 C CA . GLN A 1 66 ? -10.840 2.598 0.020 1.00 0.00 66 GLN A CA 15
ATOM 14730 C C . GLN A 1 66 ? -9.584 1.909 -0.477 1.00 0.00 66 GLN A C 15
ATOM 14731 O O . GLN A 1 66 ? -8.811 1.387 0.323 1.00 0.00 66 GLN A O 15
ATOM 14745 N N . GLU A 1 67 ? -9.380 1.884 -1.786 1.00 0.00 67 GLU A N 15
ATOM 14746 C CA . GLU A 1 67 ? -8.208 1.228 -2.343 1.00 0.00 67 GLU A CA 15
ATOM 14747 C C . GLU A 1 67 ? -7.560 2.108 -3.396 1.00 0.00 67 GLU A C 15
ATOM 14748 O O . GLU A 1 67 ? -8.234 2.869 -4.086 1.00 0.00 67 GLU A O 15
ATOM 14760 N N . GLY A 1 68 ? -6.246 2.006 -3.494 1.00 0.00 68 GLY A N 15
ATOM 14761 C CA . GLY A 1 68 ? -5.506 2.832 -4.438 1.00 0.00 68 GLY A CA 15
ATOM 14762 C C . GLY A 1 68 ? -4.345 2.131 -5.113 1.00 0.00 68 GLY A C 15
ATOM 14763 O O . GLY A 1 68 ? -4.006 0.995 -4.780 1.00 0.00 68 GLY A O 15
ATOM 14767 N N . LEU A 1 69 ? -3.732 2.832 -6.068 1.00 0.00 69 LEU A N 15
ATOM 14768 C CA . LEU A 1 69 ? -2.594 2.311 -6.812 1.00 0.00 69 LEU A CA 15
ATOM 14769 C C . LEU A 1 69 ? -1.600 3.413 -7.160 1.00 0.00 69 LEU A C 15
ATOM 14770 O O . LEU A 1 69 ? -1.973 4.474 -7.661 1.00 0.00 69 LEU A O 15
ATOM 14786 N N . VAL A 1 70 ? -0.330 3.138 -6.898 1.00 0.00 70 VAL A N 15
ATOM 14787 C CA . VAL A 1 70 ? 0.749 4.078 -7.183 1.00 0.00 70 VAL A CA 15
ATOM 14788 C C . VAL A 1 70 ? 2.063 3.315 -7.236 1.00 0.00 70 VAL A C 15
ATOM 14789 O O . VAL A 1 70 ? 2.090 2.117 -6.958 1.00 0.00 70 VAL A O 15
ATOM 14802 N N . PRO A 1 71 ? 3.180 3.969 -7.581 1.00 0.00 71 PRO A N 15
ATOM 14803 C CA . PRO A 1 71 ? 4.449 3.298 -7.632 1.00 0.00 71 PRO A CA 15
ATOM 14804 C C . PRO A 1 71 ? 5.156 3.324 -6.288 1.00 0.00 71 PRO A C 15
ATOM 14805 O O . PRO A 1 71 ? 4.956 4.228 -5.482 1.00 0.00 71 PRO A O 15
ATOM 14816 N N . SER A 1 72 ? 5.976 2.314 -6.054 1.00 0.00 72 SER A N 15
ATOM 14817 C CA . SER A 1 72 ? 6.729 2.174 -4.813 1.00 0.00 72 SER A CA 15
ATOM 14818 C C . SER A 1 72 ? 7.410 3.485 -4.413 1.00 0.00 72 SER A C 15
ATOM 14819 O O . SER A 1 72 ? 7.645 3.738 -3.235 1.00 0.00 72 SER A O 15
ATOM 14827 N N . SER A 1 73 ? 7.722 4.318 -5.399 1.00 0.00 73 SER A N 15
ATOM 14828 C CA . SER A 1 73 ? 8.364 5.598 -5.132 1.00 0.00 73 SER A CA 15
ATOM 14829 C C . SER A 1 73 ? 7.485 6.458 -4.227 1.00 0.00 73 SER A C 15
ATOM 14830 O O . SER A 1 73 ? 7.984 7.258 -3.437 1.00 0.00 73 SER A O 15
ATOM 14838 N N . THR A 1 74 ? 6.171 6.288 -4.356 1.00 0.00 74 THR A N 15
ATOM 14839 C CA . THR A 1 74 ? 5.210 7.041 -3.568 1.00 0.00 74 THR A CA 15
ATOM 14840 C C . THR A 1 74 ? 4.590 6.172 -2.475 1.00 0.00 74 THR A C 15
ATOM 14841 O O . THR A 1 74 ? 3.667 6.605 -1.794 1.00 0.00 74 THR A O 15
ATOM 14852 N N . LEU A 1 75 ? 5.091 4.949 -2.320 1.00 0.00 75 LEU A N 15
ATOM 14853 C CA . LEU A 1 75 ? 4.585 4.032 -1.324 1.00 0.00 75 LEU A CA 15
ATOM 14854 C C . LEU A 1 75 ? 5.735 3.407 -0.551 1.00 0.00 75 LEU A C 15
ATOM 14855 O O . LEU A 1 75 ? 6.709 2.934 -1.130 1.00 0.00 75 LEU A O 15
ATOM 14871 N N . CYS A 1 76 ? 5.609 3.404 0.756 1.00 0.00 76 CYS A N 15
ATOM 14872 C CA . CYS A 1 76 ? 6.633 2.833 1.632 1.00 0.00 76 CYS A CA 15
ATOM 14873 C C . CYS A 1 76 ? 6.934 1.387 1.249 1.00 0.00 76 CYS A C 15
ATOM 14874 O O . CYS A 1 76 ? 6.036 0.547 1.198 1.00 0.00 76 CYS A O 15
ATOM 14882 N N . ILE A 1 77 ? 8.203 1.106 0.972 1.00 0.00 77 ILE A N 15
ATOM 14883 C CA . ILE A 1 77 ? 8.616 -0.234 0.583 1.00 0.00 77 ILE A CA 15
ATOM 14884 C C . ILE A 1 77 ? 9.901 -0.650 1.300 1.00 0.00 77 ILE A C 15
ATOM 14885 O O . ILE A 1 77 ? 10.399 0.065 2.169 1.00 0.00 77 ILE A O 15
ATOM 14901 N N . SER A 1 78 ? 10.430 -1.812 0.929 1.00 0.00 78 SER A N 15
ATOM 14902 C CA . SER A 1 78 ? 11.654 -2.322 1.536 1.00 0.00 78 SER A CA 15
ATOM 14903 C C . SER A 1 78 ? 12.857 -2.072 0.630 1.00 0.00 78 SER A C 15
ATOM 14904 O O . SER A 1 78 ? 12.980 -2.676 -0.436 1.00 0.00 78 SER A O 15
ATOM 14912 N N . HIS A 1 79 ? 13.740 -1.177 1.060 1.00 0.00 79 HIS A N 15
ATOM 14913 C CA . HIS A 1 79 ? 14.932 -0.848 0.288 1.00 0.00 79 HIS A CA 15
ATOM 14914 C C . HIS A 1 79 ? 15.954 -1.979 0.354 1.00 0.00 79 HIS A C 15
ATOM 14915 O O . HIS A 1 79 ? 16.838 -1.982 1.211 1.00 0.00 79 HIS A O 15
ATOM 14930 N N . SER A 1 80 ? 15.828 -2.936 -0.557 1.00 0.00 80 SER A N 15
ATOM 14931 C CA . SER A 1 80 ? 16.741 -4.073 -0.604 1.00 0.00 80 SER A CA 15
ATOM 14932 C C . SER A 1 80 ? 17.798 -3.878 -1.685 1.00 0.00 80 SER A C 15
ATOM 14933 O O . SER A 1 80 ? 17.524 -3.307 -2.740 1.00 0.00 80 SER A O 15
ATOM 14941 N N . SER A 1 14 ? -5.597 -17.216 1.592 1.00 0.00 14 SER A N 16
ATOM 14942 C CA . SER A 1 14 ? -6.065 -16.112 0.762 1.00 0.00 14 SER A CA 16
ATOM 14943 C C . SER A 1 14 ? -6.103 -14.810 1.559 1.00 0.00 14 SER A C 16
ATOM 14944 O O . SER A 1 14 ? -6.879 -14.672 2.504 1.00 0.00 14 SER A O 16
ATOM 14952 N N . GLY A 1 15 ? -5.260 -13.860 1.169 1.00 0.00 15 GLY A N 16
ATOM 14953 C CA . GLY A 1 15 ? -5.214 -12.581 1.856 1.00 0.00 15 GLY A CA 16
ATOM 14954 C C . GLY A 1 15 ? -3.796 -12.120 2.126 1.00 0.00 15 GLY A C 16
ATOM 14955 O O . GLY A 1 15 ? -2.879 -12.934 2.222 1.00 0.00 15 GLY A O 16
ATOM 14959 N N . GLY A 1 16 ? -3.616 -10.808 2.247 1.00 0.00 16 GLY A N 16
ATOM 14960 C CA . GLY A 1 16 ? -2.296 -10.263 2.506 1.00 0.00 16 GLY A CA 16
ATOM 14961 C C . GLY A 1 16 ? -2.267 -8.749 2.427 1.00 0.00 16 GLY A C 16
ATOM 14962 O O . GLY A 1 16 ? -2.318 -8.177 1.342 1.00 0.00 16 GLY A O 16
ATOM 14966 N N . CYS A 1 17 ? -2.177 -8.101 3.583 1.00 0.00 17 CYS A N 16
ATOM 14967 C CA . CYS A 1 17 ? -2.129 -6.649 3.652 1.00 0.00 17 CYS A CA 16
ATOM 14968 C C . CYS A 1 17 ? -1.021 -6.207 4.592 1.00 0.00 17 CYS A C 16
ATOM 14969 O O . CYS A 1 17 ? -0.867 -6.751 5.686 1.00 0.00 17 CYS A O 16
ATOM 14977 N N . GLU A 1 18 ? -0.253 -5.221 4.162 1.00 0.00 18 GLU A N 16
ATOM 14978 C CA . GLU A 1 18 ? 0.844 -4.705 4.969 1.00 0.00 18 GLU A CA 16
ATOM 14979 C C . GLU A 1 18 ? 0.739 -3.200 5.097 1.00 0.00 18 GLU A C 16
ATOM 14980 O O . GLU A 1 18 ? 0.265 -2.533 4.196 1.00 0.00 18 GLU A O 16
ATOM 14992 N N . LEU A 1 19 ? 1.190 -2.671 6.216 1.00 0.00 19 LEU A N 16
ATOM 14993 C CA . LEU A 1 19 ? 1.135 -1.227 6.434 1.00 0.00 19 LEU A CA 16
ATOM 14994 C C . LEU A 1 19 ? 2.251 -0.534 5.668 1.00 0.00 19 LEU A C 16
ATOM 14995 O O . LEU A 1 19 ? 3.417 -0.923 5.746 1.00 0.00 19 LEU A O 16
ATOM 15011 N N . THR A 1 20 ? 1.872 0.490 4.924 1.00 0.00 20 THR A N 16
ATOM 15012 C CA . THR A 1 20 ? 2.820 1.252 4.124 1.00 0.00 20 THR A CA 16
ATOM 15013 C C . THR A 1 20 ? 2.501 2.742 4.167 1.00 0.00 20 THR A C 16
ATOM 15014 O O . THR A 1 20 ? 1.337 3.139 4.192 1.00 0.00 20 THR A O 16
ATOM 15025 N N . VAL A 1 21 ? 3.543 3.562 4.158 1.00 0.00 21 VAL A N 16
ATOM 15026 C CA . VAL A 1 21 ? 3.383 5.005 4.177 1.00 0.00 21 VAL A CA 16
ATOM 15027 C C . VAL A 1 21 ? 3.718 5.579 2.809 1.00 0.00 21 VAL A C 16
ATOM 15028 O O . VAL A 1 21 ? 4.696 5.173 2.183 1.00 0.00 21 VAL A O 16
ATOM 15041 N N . VAL A 1 22 ? 2.906 6.517 2.341 1.00 0.00 22 VAL A N 16
ATOM 15042 C CA . VAL A 1 22 ? 3.134 7.119 1.043 1.00 0.00 22 VAL A CA 16
ATOM 15043 C C . VAL A 1 22 ? 4.191 8.210 1.108 1.00 0.00 22 VAL A C 16
ATOM 15044 O O . VAL A 1 22 ? 4.091 9.151 1.895 1.00 0.00 22 VAL A O 16
ATOM 15057 N N . LEU A 1 23 ? 5.209 8.063 0.274 1.00 0.00 23 LEU A N 16
ATOM 15058 C CA . LEU A 1 23 ? 6.301 9.014 0.222 1.00 0.00 23 LEU A CA 16
ATOM 15059 C C . LEU A 1 23 ? 5.901 10.312 -0.478 1.00 0.00 23 LEU A C 16
ATOM 15060 O O . LEU A 1 23 ? 6.513 11.352 -0.244 1.00 0.00 23 LEU A O 16
ATOM 15076 N N . GLN A 1 24 ? 4.889 10.262 -1.346 1.00 0.00 24 GLN A N 16
ATOM 15077 C CA . GLN A 1 24 ? 4.454 11.455 -2.050 1.00 0.00 24 GLN A CA 16
ATOM 15078 C C . GLN A 1 24 ? 2.930 11.480 -2.189 1.00 0.00 24 GLN A C 16
ATOM 15079 O O . GLN A 1 24 ? 2.290 10.430 -2.224 1.00 0.00 24 GLN A O 16
ATOM 15093 N N . ASP A 1 25 ? 2.355 12.675 -2.280 1.00 0.00 25 ASP A N 16
ATOM 15094 C CA . ASP A 1 25 ? 0.909 12.796 -2.430 1.00 0.00 25 ASP A CA 16
ATOM 15095 C C . ASP A 1 25 ? 0.497 12.285 -3.801 1.00 0.00 25 ASP A C 16
ATOM 15096 O O . ASP A 1 25 ? 1.232 12.421 -4.778 1.00 0.00 25 ASP A O 16
ATOM 15105 N N . PHE A 1 26 ? -0.682 11.707 -3.859 1.00 0.00 26 PHE A N 16
ATOM 15106 C CA . PHE A 1 26 ? -1.215 11.177 -5.103 1.00 0.00 26 PHE A CA 16
ATOM 15107 C C . PHE A 1 26 ? -2.709 11.358 -5.177 1.00 0.00 26 PHE A C 16
ATOM 15108 O O . PHE A 1 26 ? -3.387 11.417 -4.163 1.00 0.00 26 PHE A O 16
ATOM 15125 N N . SER A 1 27 ? -3.218 11.433 -6.385 1.00 0.00 27 SER A N 16
ATOM 15126 C CA . SER A 1 27 ? -4.623 11.574 -6.608 1.00 0.00 27 SER A CA 16
ATOM 15127 C C . SER A 1 27 ? -5.087 10.478 -7.556 1.00 0.00 27 SER A C 16
ATOM 15128 O O . SER A 1 27 ? -4.407 10.156 -8.529 1.00 0.00 27 SER A O 16
ATOM 15136 N N . ALA A 1 28 ? -6.225 9.890 -7.241 1.00 0.00 28 ALA A N 16
ATOM 15137 C CA . ALA A 1 28 ? -6.781 8.806 -8.024 1.00 0.00 28 ALA A CA 16
ATOM 15138 C C . ALA A 1 28 ? -6.850 9.099 -9.516 1.00 0.00 28 ALA A C 16
ATOM 15139 O O . ALA A 1 28 ? -6.393 10.136 -9.995 1.00 0.00 28 ALA A O 16
ATOM 15146 N N . ALA A 1 29 ? -7.444 8.151 -10.237 1.00 0.00 29 ALA A N 16
ATOM 15147 C CA . ALA A 1 29 ? -7.611 8.241 -11.684 1.00 0.00 29 ALA A CA 16
ATOM 15148 C C . ALA A 1 29 ? -8.159 6.931 -12.238 1.00 0.00 29 ALA A C 16
ATOM 15149 O O . ALA A 1 29 ? -8.888 6.922 -13.229 1.00 0.00 29 ALA A O 16
ATOM 15156 N N . HIS A 1 30 ? -7.798 5.820 -11.592 1.00 0.00 30 HIS A N 16
ATOM 15157 C CA . HIS A 1 30 ? -8.249 4.507 -12.025 1.00 0.00 30 HIS A CA 16
ATOM 15158 C C . HIS A 1 30 ? -9.336 3.946 -11.105 1.00 0.00 30 HIS A C 16
ATOM 15159 O O . HIS A 1 30 ? -9.725 4.560 -10.107 1.00 0.00 30 HIS A O 16
ATOM 15174 N N . SER A 1 31 ? -9.819 2.765 -11.466 1.00 0.00 31 SER A N 16
ATOM 15175 C CA . SER A 1 31 ? -10.877 2.077 -10.724 1.00 0.00 31 SER A CA 16
ATOM 15176 C C . SER A 1 31 ? -10.626 2.072 -9.221 1.00 0.00 31 SER A C 16
ATOM 15177 O O . SER A 1 31 ? -11.348 2.714 -8.459 1.00 0.00 31 SER A O 16
ATOM 15185 N N . SER A 1 32 ? -9.610 1.333 -8.800 1.00 0.00 32 SER A N 16
ATOM 15186 C CA . SER A 1 32 ? -9.282 1.236 -7.386 1.00 0.00 32 SER A CA 16
ATOM 15187 C C . SER A 1 32 ? -8.256 2.290 -6.975 1.00 0.00 32 SER A C 16
ATOM 15188 O O . SER A 1 32 ? -7.321 1.991 -6.234 1.00 0.00 32 SER A O 16
ATOM 15196 N N . GLU A 1 33 ? -8.424 3.522 -7.458 1.00 0.00 33 GLU A N 16
ATOM 15197 C CA . GLU A 1 33 ? -7.509 4.591 -7.129 1.00 0.00 33 GLU A CA 16
ATOM 15198 C C . GLU A 1 33 ? -8.136 5.583 -6.161 1.00 0.00 33 GLU A C 16
ATOM 15199 O O . GLU A 1 33 ? -9.351 5.777 -6.145 1.00 0.00 33 GLU A O 16
ATOM 15211 N N . LEU A 1 34 ? -7.288 6.221 -5.371 1.00 0.00 34 LEU A N 16
ATOM 15212 C CA . LEU A 1 34 ? -7.730 7.211 -4.411 1.00 0.00 34 LEU A CA 16
ATOM 15213 C C . LEU A 1 34 ? -6.635 8.240 -4.166 1.00 0.00 34 LEU A C 16
ATOM 15214 O O . LEU A 1 34 ? -5.474 8.026 -4.516 1.00 0.00 34 LEU A O 16
ATOM 15230 N N . SER A 1 35 ? -7.016 9.357 -3.570 1.00 0.00 35 SER A N 16
ATOM 15231 C CA . SER A 1 35 ? -6.093 10.423 -3.280 1.00 0.00 35 SER A CA 16
ATOM 15232 C C . SER A 1 35 ? -5.428 10.213 -1.935 1.00 0.00 35 SER A C 16
ATOM 15233 O O . SER A 1 35 ? -6.081 9.958 -0.923 1.00 0.00 35 SER A O 16
ATOM 15241 N N . ILE A 1 36 ? -4.118 10.329 -1.950 1.00 0.00 36 ILE A N 16
ATOM 15242 C CA . ILE A 1 36 ? -3.310 10.166 -0.758 1.00 0.00 36 ILE A CA 16
ATOM 15243 C C . ILE A 1 36 ? -2.327 11.320 -0.623 1.00 0.00 36 ILE A C 16
ATOM 15244 O O . ILE A 1 36 ? -2.121 12.092 -1.559 1.00 0.00 36 ILE A O 16
ATOM 15260 N N . GLN A 1 37 ? -1.736 11.433 0.551 1.00 0.00 37 GLN A N 16
ATOM 15261 C CA . GLN A 1 37 ? -0.788 12.482 0.845 1.00 0.00 37 GLN A CA 16
ATOM 15262 C C . GLN A 1 37 ? 0.497 11.917 1.437 1.00 0.00 37 GLN A C 16
ATOM 15263 O O . GLN A 1 37 ? 0.496 10.860 2.057 1.00 0.00 37 GLN A O 16
ATOM 15277 N N . VAL A 1 38 ? 1.587 12.638 1.243 1.00 0.00 38 VAL A N 16
ATOM 15278 C CA . VAL A 1 38 ? 2.887 12.224 1.753 1.00 0.00 38 VAL A CA 16
ATOM 15279 C C . VAL A 1 38 ? 2.917 12.251 3.285 1.00 0.00 38 VAL A C 16
ATOM 15280 O O . VAL A 1 38 ? 2.746 13.306 3.895 1.00 0.00 38 VAL A O 16
ATOM 15293 N N . GLY A 1 39 ? 3.173 11.096 3.899 1.00 0.00 39 GLY A N 16
ATOM 15294 C CA . GLY A 1 39 ? 3.262 11.039 5.350 1.00 0.00 39 GLY A CA 16
ATOM 15295 C C . GLY A 1 39 ? 2.231 10.149 6.007 1.00 0.00 39 GLY A C 16
ATOM 15296 O O . GLY A 1 39 ? 2.448 9.664 7.118 1.00 0.00 39 GLY A O 16
ATOM 15300 N N . GLN A 1 40 ? 1.105 9.942 5.347 1.00 0.00 40 GLN A N 16
ATOM 15301 C CA . GLN A 1 40 ? 0.052 9.123 5.903 1.00 0.00 40 GLN A CA 16
ATOM 15302 C C . GLN A 1 40 ? 0.388 7.642 5.831 1.00 0.00 40 GLN A C 16
ATOM 15303 O O . GLN A 1 40 ? 1.324 7.233 5.144 1.00 0.00 40 GLN A O 16
ATOM 15317 N N . THR A 1 41 ? -0.401 6.844 6.534 1.00 0.00 41 THR A N 16
ATOM 15318 C CA . THR A 1 41 ? -0.210 5.401 6.542 1.00 0.00 41 THR A CA 16
ATOM 15319 C C . THR A 1 41 ? -1.446 4.671 6.055 1.00 0.00 41 THR A C 16
ATOM 15320 O O . THR A 1 41 ? -2.524 4.775 6.641 1.00 0.00 41 THR A O 16
ATOM 15331 N N . VAL A 1 42 ? -1.249 3.871 5.036 1.00 0.00 42 VAL A N 16
ATOM 15332 C CA . VAL A 1 42 ? -2.295 3.042 4.518 1.00 0.00 42 VAL A CA 16
ATOM 15333 C C . VAL A 1 42 ? -1.685 1.691 4.172 1.00 0.00 42 VAL A C 16
ATOM 15334 O O . VAL A 1 42 ? -0.554 1.605 3.700 1.00 0.00 42 VAL A O 16
ATOM 15347 N N . GLU A 1 43 ? -2.432 0.649 4.451 1.00 0.00 43 GLU A N 16
ATOM 15348 C CA . GLU A 1 43 ? -1.967 -0.701 4.215 1.00 0.00 43 GLU A CA 16
ATOM 15349 C C . GLU A 1 43 ? -2.063 -1.098 2.744 1.00 0.00 43 GLU A C 16
ATOM 15350 O O . GLU A 1 43 ? -3.088 -0.903 2.104 1.00 0.00 43 GLU A O 16
ATOM 15362 N N . LEU A 1 44 ? -0.983 -1.666 2.218 1.00 0.00 44 LEU A N 16
ATOM 15363 C CA . LEU A 1 44 ? -0.949 -2.100 0.844 1.00 0.00 44 LEU A CA 16
ATOM 15364 C C . LEU A 1 44 ? -1.729 -3.376 0.646 1.00 0.00 44 LEU A C 16
ATOM 15365 O O . LEU A 1 44 ? -1.790 -4.242 1.534 1.00 0.00 44 LEU A O 16
ATOM 15381 N N . LEU A 1 45 ? -2.315 -3.463 -0.539 1.00 0.00 45 LEU A N 16
ATOM 15382 C CA . LEU A 1 45 ? -3.123 -4.606 -0.938 1.00 0.00 45 LEU A CA 16
ATOM 15383 C C . LEU A 1 45 ? -2.244 -5.808 -1.284 1.00 0.00 45 LEU A C 16
ATOM 15384 O O . LEU A 1 45 ? -2.450 -6.900 -0.761 1.00 0.00 45 LEU A O 16
ATOM 15400 N N . GLU A 1 46 ? -1.260 -5.605 -2.159 1.00 0.00 46 GLU A N 16
ATOM 15401 C CA . GLU A 1 46 ? -0.362 -6.668 -2.548 1.00 0.00 46 GLU A CA 16
ATOM 15402 C C . GLU A 1 46 ? 1.070 -6.148 -2.617 1.00 0.00 46 GLU A C 16
ATOM 15403 O O . GLU A 1 46 ? 1.349 -5.001 -2.270 1.00 0.00 46 GLU A O 16
ATOM 15415 N N . ARG A 1 47 ? 1.968 -7.013 -3.047 1.00 0.00 47 ARG A N 16
ATOM 15416 C CA . ARG A 1 47 ? 3.387 -6.684 -3.153 1.00 0.00 47 ARG A CA 16
ATOM 15417 C C . ARG A 1 47 ? 3.825 -6.532 -4.611 1.00 0.00 47 ARG A C 16
ATOM 15418 O O . ARG A 1 47 ? 3.086 -6.893 -5.527 1.00 0.00 47 ARG A O 16
ATOM 15439 N N . PRO A 1 48 ? 5.046 -5.998 -4.851 1.00 0.00 48 PRO A N 16
ATOM 15440 C CA . PRO A 1 48 ? 5.572 -5.813 -6.208 1.00 0.00 48 PRO A CA 16
ATOM 15441 C C . PRO A 1 48 ? 6.042 -7.118 -6.848 1.00 0.00 48 PRO A C 16
ATOM 15442 O O . PRO A 1 48 ? 7.191 -7.234 -7.276 1.00 0.00 48 PRO A O 16
ATOM 15453 N N . SER A 1 49 ? 5.143 -8.092 -6.926 1.00 0.00 49 SER A N 16
ATOM 15454 C CA . SER A 1 49 ? 5.462 -9.379 -7.529 1.00 0.00 49 SER A CA 16
ATOM 15455 C C . SER A 1 49 ? 5.274 -9.319 -9.032 1.00 0.00 49 SER A C 16
ATOM 15456 O O . SER A 1 49 ? 6.125 -9.759 -9.806 1.00 0.00 49 SER A O 16
ATOM 15464 N N . GLU A 1 50 ? 4.145 -8.765 -9.427 1.00 0.00 50 GLU A N 16
ATOM 15465 C CA . GLU A 1 50 ? 3.795 -8.618 -10.820 1.00 0.00 50 GLU A CA 16
ATOM 15466 C C . GLU A 1 50 ? 4.494 -7.407 -11.422 1.00 0.00 50 GLU A C 16
ATOM 15467 O O . GLU A 1 50 ? 4.939 -7.432 -12.570 1.00 0.00 50 GLU A O 16
ATOM 15479 N N . ARG A 1 51 ? 4.606 -6.360 -10.620 1.00 0.00 51 ARG A N 16
ATOM 15480 C CA . ARG A 1 51 ? 5.279 -5.129 -11.044 1.00 0.00 51 ARG A CA 16
ATOM 15481 C C . ARG A 1 51 ? 6.375 -4.760 -10.045 1.00 0.00 51 ARG A C 16
ATOM 15482 O O . ARG A 1 51 ? 6.089 -4.543 -8.868 1.00 0.00 51 ARG A O 16
ATOM 15503 N N . PRO A 1 52 ? 7.643 -4.665 -10.484 1.00 0.00 52 PRO A N 16
ATOM 15504 C CA . PRO A 1 52 ? 8.736 -4.306 -9.603 1.00 0.00 52 PRO A CA 16
ATOM 15505 C C . PRO A 1 52 ? 8.921 -2.804 -9.539 1.00 0.00 52 PRO A C 16
ATOM 15506 O O . PRO A 1 52 ? 9.531 -2.197 -10.419 1.00 0.00 52 PRO A O 16
ATOM 15517 N N . GLY A 1 53 ? 8.372 -2.212 -8.493 1.00 0.00 53 GLY A N 16
ATOM 15518 C CA . GLY A 1 53 ? 8.457 -0.781 -8.317 1.00 0.00 53 GLY A CA 16
ATOM 15519 C C . GLY A 1 53 ? 7.132 -0.141 -7.971 1.00 0.00 53 GLY A C 16
ATOM 15520 O O . GLY A 1 53 ? 7.072 1.060 -7.748 1.00 0.00 53 GLY A O 16
ATOM 15524 N N . TRP A 1 54 ? 6.070 -0.937 -7.963 1.00 0.00 54 TRP A N 16
ATOM 15525 C CA . TRP A 1 54 ? 4.734 -0.461 -7.671 1.00 0.00 54 TRP A CA 16
ATOM 15526 C C . TRP A 1 54 ? 4.253 -0.861 -6.265 1.00 0.00 54 TRP A C 16
ATOM 15527 O O . TRP A 1 54 ? 4.797 -1.775 -5.646 1.00 0.00 54 TRP A O 16
ATOM 15548 N N . CYS A 1 55 ? 3.198 -0.188 -5.798 1.00 0.00 55 CYS A N 16
ATOM 15549 C CA . CYS A 1 55 ? 2.604 -0.493 -4.497 1.00 0.00 55 CYS A CA 16
ATOM 15550 C C . CYS A 1 55 ? 1.154 -0.029 -4.435 1.00 0.00 55 CYS A C 16
ATOM 15551 O O . CYS A 1 55 ? 0.724 0.844 -5.181 1.00 0.00 55 CYS A O 16
ATOM 15559 N N . LEU A 1 56 ? 0.401 -0.656 -3.562 1.00 0.00 56 LEU A N 16
ATOM 15560 C CA . LEU A 1 56 ? -1.008 -0.354 -3.403 1.00 0.00 56 LEU A CA 16
ATOM 15561 C C . LEU A 1 56 ? -1.314 0.236 -2.033 1.00 0.00 56 LEU A C 16
ATOM 15562 O O . LEU A 1 56 ? -0.519 0.110 -1.104 1.00 0.00 56 LEU A O 16
ATOM 15578 N N . VAL A 1 57 ? -2.461 0.905 -1.923 1.00 0.00 57 VAL A N 16
ATOM 15579 C CA . VAL A 1 57 ? -2.859 1.531 -0.669 1.00 0.00 57 VAL A CA 16
ATOM 15580 C C . VAL A 1 57 ? -4.345 1.276 -0.349 1.00 0.00 57 VAL A C 16
ATOM 15581 O O . VAL A 1 57 ? -5.214 1.594 -1.147 1.00 0.00 57 VAL A O 16
ATOM 15594 N N . ARG A 1 58 ? -4.629 0.719 0.835 1.00 0.00 58 ARG A N 16
ATOM 15595 C CA . ARG A 1 58 ? -6.007 0.448 1.253 1.00 0.00 58 ARG A CA 16
ATOM 15596 C C . ARG A 1 58 ? -6.483 1.519 2.249 1.00 0.00 58 ARG A C 16
ATOM 15597 O O . ARG A 1 58 ? -5.746 1.928 3.138 1.00 0.00 58 ARG A O 16
ATOM 15618 N N . THR A 1 59 ? -7.726 1.967 2.103 1.00 0.00 59 THR A N 16
ATOM 15619 C CA . THR A 1 59 ? -8.266 2.981 2.980 1.00 0.00 59 THR A CA 16
ATOM 15620 C C . THR A 1 59 ? -9.097 2.325 4.071 1.00 0.00 59 THR A C 16
ATOM 15621 O O . THR A 1 59 ? -10.000 1.550 3.780 1.00 0.00 59 THR A O 16
ATOM 15632 N N . THR A 1 60 ? -8.767 2.627 5.323 1.00 0.00 60 THR A N 16
ATOM 15633 C CA . THR A 1 60 ? -9.476 2.052 6.461 1.00 0.00 60 THR A CA 16
ATOM 15634 C C . THR A 1 60 ? -10.153 3.130 7.309 1.00 0.00 60 THR A C 16
ATOM 15635 O O . THR A 1 60 ? -11.003 2.819 8.143 1.00 0.00 60 THR A O 16
ATOM 15646 N N . GLU A 1 61 ? -9.791 4.397 7.092 1.00 0.00 61 GLU A N 16
ATOM 15647 C CA . GLU A 1 61 ? -10.393 5.494 7.845 1.00 0.00 61 GLU A CA 16
ATOM 15648 C C . GLU A 1 61 ? -11.676 6.000 7.178 1.00 0.00 61 GLU A C 16
ATOM 15649 O O . GLU A 1 61 ? -12.200 7.053 7.540 1.00 0.00 61 GLU A O 16
ATOM 15661 N N . ARG A 1 62 ? -12.179 5.238 6.213 1.00 0.00 62 ARG A N 16
ATOM 15662 C CA . ARG A 1 62 ? -13.384 5.576 5.502 1.00 0.00 62 ARG A CA 16
ATOM 15663 C C . ARG A 1 62 ? -14.139 4.281 5.199 1.00 0.00 62 ARG A C 16
ATOM 15664 O O . ARG A 1 62 ? -13.834 3.587 4.229 1.00 0.00 62 ARG A O 16
ATOM 15685 N N . SER A 1 63 ? -15.105 3.957 6.044 1.00 0.00 63 SER A N 16
ATOM 15686 C CA . SER A 1 63 ? -15.884 2.736 5.878 1.00 0.00 63 SER A CA 16
ATOM 15687 C C . SER A 1 63 ? -17.039 2.946 4.891 1.00 0.00 63 SER A C 16
ATOM 15688 O O . SER A 1 63 ? -17.775 3.927 5.002 1.00 0.00 63 SER A O 16
ATOM 15696 N N . PRO A 1 64 ? -17.225 2.034 3.903 1.00 0.00 64 PRO A N 16
ATOM 15697 C CA . PRO A 1 64 ? -16.385 0.839 3.709 1.00 0.00 64 PRO A CA 16
ATOM 15698 C C . PRO A 1 64 ? -15.008 1.183 3.136 1.00 0.00 64 PRO A C 16
ATOM 15699 O O . PRO A 1 64 ? -14.856 2.195 2.453 1.00 0.00 64 PRO A O 16
ATOM 15710 N N . PRO A 1 65 ? -13.978 0.344 3.401 1.00 0.00 65 PRO A N 16
ATOM 15711 C CA . PRO A 1 65 ? -12.618 0.578 2.898 1.00 0.00 65 PRO A CA 16
ATOM 15712 C C . PRO A 1 65 ? -12.590 0.995 1.439 1.00 0.00 65 PRO A C 16
ATOM 15713 O O . PRO A 1 65 ? -13.543 0.783 0.690 1.00 0.00 65 PRO A O 16
ATOM 15724 N N . GLN A 1 66 ? -11.475 1.584 1.052 1.00 0.00 66 GLN A N 16
ATOM 15725 C CA . GLN A 1 66 ? -11.260 2.038 -0.292 1.00 0.00 66 GLN A CA 16
ATOM 15726 C C . GLN A 1 66 ? -9.917 1.488 -0.748 1.00 0.00 66 GLN A C 16
ATOM 15727 O O . GLN A 1 66 ? -9.186 0.922 0.066 1.00 0.00 66 GLN A O 16
ATOM 15741 N N . GLU A 1 67 ? -9.580 1.605 -2.024 1.00 0.00 67 GLU A N 16
ATOM 15742 C CA . GLU A 1 67 ? -8.311 1.060 -2.493 1.00 0.00 67 GLU A CA 16
ATOM 15743 C C . GLU A 1 67 ? -7.598 2.032 -3.406 1.00 0.00 67 GLU A C 16
ATOM 15744 O O . GLU A 1 67 ? -8.227 2.832 -4.097 1.00 0.00 67 GLU A O 16
ATOM 15756 N N . GLY A 1 68 ? -6.281 1.959 -3.384 1.00 0.00 68 GLY A N 16
ATOM 15757 C CA . GLY A 1 68 ? -5.474 2.854 -4.194 1.00 0.00 68 GLY A CA 16
ATOM 15758 C C . GLY A 1 68 ? -4.312 2.167 -4.881 1.00 0.00 68 GLY A C 16
ATOM 15759 O O . GLY A 1 68 ? -3.969 1.029 -4.560 1.00 0.00 68 GLY A O 16
ATOM 15763 N N . LEU A 1 69 ? -3.708 2.872 -5.832 1.00 0.00 69 LEU A N 16
ATOM 15764 C CA . LEU A 1 69 ? -2.577 2.350 -6.581 1.00 0.00 69 LEU A CA 16
ATOM 15765 C C . LEU A 1 69 ? -1.598 3.450 -6.969 1.00 0.00 69 LEU A C 16
ATOM 15766 O O . LEU A 1 69 ? -1.983 4.496 -7.492 1.00 0.00 69 LEU A O 16
ATOM 15782 N N . VAL A 1 70 ? -0.327 3.184 -6.715 1.00 0.00 70 VAL A N 16
ATOM 15783 C CA . VAL A 1 70 ? 0.749 4.111 -7.031 1.00 0.00 70 VAL A CA 16
ATOM 15784 C C . VAL A 1 70 ? 2.052 3.338 -7.067 1.00 0.00 70 VAL A C 16
ATOM 15785 O O . VAL A 1 70 ? 2.078 2.173 -6.680 1.00 0.00 70 VAL A O 16
ATOM 15798 N N . PRO A 1 71 ? 3.160 3.940 -7.510 1.00 0.00 71 PRO A N 16
ATOM 15799 C CA . PRO A 1 71 ? 4.409 3.235 -7.539 1.00 0.00 71 PRO A CA 16
ATOM 15800 C C . PRO A 1 71 ? 5.124 3.317 -6.202 1.00 0.00 71 PRO A C 16
ATOM 15801 O O . PRO A 1 71 ? 4.924 4.253 -5.429 1.00 0.00 71 PRO A O 16
ATOM 15812 N N . SER A 1 72 ? 5.951 2.322 -5.940 1.00 0.00 72 SER A N 16
ATOM 15813 C CA . SER A 1 72 ? 6.717 2.234 -4.702 1.00 0.00 72 SER A CA 16
ATOM 15814 C C . SER A 1 72 ? 7.419 3.553 -4.383 1.00 0.00 72 SER A C 16
ATOM 15815 O O . SER A 1 72 ? 7.681 3.859 -3.222 1.00 0.00 72 SER A O 16
ATOM 15823 N N . SER A 1 73 ? 7.708 4.340 -5.418 1.00 0.00 73 SER A N 16
ATOM 15824 C CA . SER A 1 73 ? 8.359 5.630 -5.233 1.00 0.00 73 SER A CA 16
ATOM 15825 C C . SER A 1 73 ? 7.514 6.530 -4.334 1.00 0.00 73 SER A C 16
ATOM 15826 O O . SER A 1 73 ? 8.046 7.316 -3.551 1.00 0.00 73 SER A O 16
ATOM 15834 N N . THR A 1 74 ? 6.192 6.402 -4.448 1.00 0.00 74 THR A N 16
ATOM 15835 C CA . THR A 1 74 ? 5.268 7.191 -3.647 1.00 0.00 74 THR A CA 16
ATOM 15836 C C . THR A 1 74 ? 4.753 6.387 -2.458 1.00 0.00 74 THR A C 16
ATOM 15837 O O . THR A 1 74 ? 3.963 6.890 -1.664 1.00 0.00 74 THR A O 16
ATOM 15848 N N . LEU A 1 75 ? 5.197 5.142 -2.346 1.00 0.00 75 LEU A N 16
ATOM 15849 C CA . LEU A 1 75 ? 4.798 4.269 -1.277 1.00 0.00 75 LEU A CA 16
ATOM 15850 C C . LEU A 1 75 ? 6.028 3.794 -0.519 1.00 0.00 75 LEU A C 16
ATOM 15851 O O . LEU A 1 75 ? 7.155 4.175 -0.831 1.00 0.00 75 LEU A O 16
ATOM 15867 N N . CYS A 1 76 ? 5.802 2.963 0.470 1.00 0.00 76 CYS A N 16
ATOM 15868 C CA . CYS A 1 76 ? 6.892 2.423 1.281 1.00 0.00 76 CYS A CA 16
ATOM 15869 C C . CYS A 1 76 ? 7.859 1.616 0.420 1.00 0.00 76 CYS A C 16
ATOM 15870 O O . CYS A 1 76 ? 7.457 0.680 -0.270 1.00 0.00 76 CYS A O 16
ATOM 15878 N N . ILE A 1 77 ? 9.134 1.986 0.465 1.00 0.00 77 ILE A N 16
ATOM 15879 C CA . ILE A 1 77 ? 10.157 1.296 -0.312 1.00 0.00 77 ILE A CA 16
ATOM 15880 C C . ILE A 1 77 ? 10.974 0.360 0.567 1.00 0.00 77 ILE A C 16
ATOM 15881 O O . ILE A 1 77 ? 11.399 -0.711 0.135 1.00 0.00 77 ILE A O 16
ATOM 15897 N N . SER A 1 78 ? 11.183 0.781 1.802 1.00 0.00 78 SER A N 16
ATOM 15898 C CA . SER A 1 78 ? 11.947 -0.004 2.764 1.00 0.00 78 SER A CA 16
ATOM 15899 C C . SER A 1 78 ? 11.039 -0.955 3.537 1.00 0.00 78 SER A C 16
ATOM 15900 O O . SER A 1 78 ? 10.296 -0.535 4.424 1.00 0.00 78 SER A O 16
ATOM 15908 N N . HIS A 1 79 ? 11.104 -2.237 3.193 1.00 0.00 79 HIS A N 16
ATOM 15909 C CA . HIS A 1 79 ? 10.287 -3.247 3.855 1.00 0.00 79 HIS A CA 16
ATOM 15910 C C . HIS A 1 79 ? 10.979 -3.770 5.110 1.00 0.00 79 HIS A C 16
ATOM 15911 O O . HIS A 1 79 ? 12.198 -3.942 5.132 1.00 0.00 79 HIS A O 16
ATOM 15926 N N . SER A 1 80 ? 10.194 -4.021 6.152 1.00 0.00 80 SER A N 16
ATOM 15927 C CA . SER A 1 80 ? 10.732 -4.524 7.410 1.00 0.00 80 SER A CA 16
ATOM 15928 C C . SER A 1 80 ? 10.997 -6.023 7.328 1.00 0.00 80 SER A C 16
ATOM 15929 O O . SER A 1 80 ? 10.094 -6.809 7.043 1.00 0.00 80 SER A O 16
ATOM 15937 N N . SER A 1 14 ? -0.294 -13.712 -4.157 1.00 0.00 14 SER A N 17
ATOM 15938 C CA . SER A 1 14 ? -0.285 -13.627 -2.701 1.00 0.00 14 SER A CA 17
ATOM 15939 C C . SER A 1 14 ? -1.673 -13.287 -2.168 1.00 0.00 14 SER A C 17
ATOM 15940 O O . SER A 1 14 ? -2.644 -13.240 -2.922 1.00 0.00 14 SER A O 17
ATOM 15948 N N . GLY A 1 15 ? -1.758 -13.048 -0.863 1.00 0.00 15 GLY A N 17
ATOM 15949 C CA . GLY A 1 15 ? -3.031 -12.715 -0.251 1.00 0.00 15 GLY A CA 17
ATOM 15950 C C . GLY A 1 15 ? -2.873 -12.155 1.148 1.00 0.00 15 GLY A C 17
ATOM 15951 O O . GLY A 1 15 ? -3.075 -12.862 2.135 1.00 0.00 15 GLY A O 17
ATOM 15955 N N . GLY A 1 16 ? -2.509 -10.879 1.234 1.00 0.00 16 GLY A N 17
ATOM 15956 C CA . GLY A 1 16 ? -2.331 -10.245 2.528 1.00 0.00 16 GLY A CA 17
ATOM 15957 C C . GLY A 1 16 ? -2.250 -8.734 2.426 1.00 0.00 16 GLY A C 17
ATOM 15958 O O . GLY A 1 16 ? -2.255 -8.180 1.331 1.00 0.00 16 GLY A O 17
ATOM 15962 N N . CYS A 1 17 ? -2.168 -8.071 3.574 1.00 0.00 17 CYS A N 17
ATOM 15963 C CA . CYS A 1 17 ? -2.077 -6.621 3.621 1.00 0.00 17 CYS A CA 17
ATOM 15964 C C . CYS A 1 17 ? -0.975 -6.198 4.579 1.00 0.00 17 CYS A C 17
ATOM 15965 O O . CYS A 1 17 ? -0.839 -6.755 5.669 1.00 0.00 17 CYS A O 17
ATOM 15973 N N . GLU A 1 18 ? -0.198 -5.212 4.170 1.00 0.00 18 GLU A N 17
ATOM 15974 C CA . GLU A 1 18 ? 0.895 -4.710 4.996 1.00 0.00 18 GLU A CA 17
ATOM 15975 C C . GLU A 1 18 ? 0.791 -3.206 5.141 1.00 0.00 18 GLU A C 17
ATOM 15976 O O . GLU A 1 18 ? 0.331 -2.528 4.239 1.00 0.00 18 GLU A O 17
ATOM 15988 N N . LEU A 1 19 ? 1.225 -2.692 6.272 1.00 0.00 19 LEU A N 17
ATOM 15989 C CA . LEU A 1 19 ? 1.166 -1.250 6.507 1.00 0.00 19 LEU A CA 17
ATOM 15990 C C . LEU A 1 19 ? 2.289 -0.539 5.771 1.00 0.00 19 LEU A C 17
ATOM 15991 O O . LEU A 1 19 ? 3.457 -0.921 5.860 1.00 0.00 19 LEU A O 17
ATOM 16007 N N . THR A 1 20 ? 1.914 0.495 5.042 1.00 0.00 20 THR A N 17
ATOM 16008 C CA . THR A 1 20 ? 2.860 1.286 4.268 1.00 0.00 20 THR A CA 17
ATOM 16009 C C . THR A 1 20 ? 2.511 2.767 4.344 1.00 0.00 20 THR A C 17
ATOM 16010 O O . THR A 1 20 ? 1.353 3.135 4.542 1.00 0.00 20 THR A O 17
ATOM 16021 N N . VAL A 1 21 ? 3.519 3.610 4.175 1.00 0.00 21 VAL A N 17
ATOM 16022 C CA . VAL A 1 21 ? 3.330 5.048 4.210 1.00 0.00 21 VAL A CA 17
ATOM 16023 C C . VAL A 1 21 ? 3.700 5.648 2.865 1.00 0.00 21 VAL A C 17
ATOM 16024 O O . VAL A 1 21 ? 4.739 5.314 2.297 1.00 0.00 21 VAL A O 17
ATOM 16037 N N . VAL A 1 22 ? 2.849 6.521 2.346 1.00 0.00 22 VAL A N 17
ATOM 16038 C CA . VAL A 1 22 ? 3.107 7.133 1.062 1.00 0.00 22 VAL A CA 17
ATOM 16039 C C . VAL A 1 22 ? 4.196 8.188 1.155 1.00 0.00 22 VAL A C 17
ATOM 16040 O O . VAL A 1 22 ? 4.150 9.077 2.006 1.00 0.00 22 VAL A O 17
ATOM 16053 N N . LEU A 1 23 ? 5.177 8.074 0.273 1.00 0.00 23 LEU A N 17
ATOM 16054 C CA . LEU A 1 23 ? 6.288 9.005 0.246 1.00 0.00 23 LEU A CA 17
ATOM 16055 C C . LEU A 1 23 ? 5.904 10.310 -0.449 1.00 0.00 23 LEU A C 17
ATOM 16056 O O . LEU A 1 23 ? 6.528 11.344 -0.221 1.00 0.00 23 LEU A O 17
ATOM 16072 N N . GLN A 1 24 ? 4.889 10.259 -1.308 1.00 0.00 24 GLN A N 17
ATOM 16073 C CA . GLN A 1 24 ? 4.448 11.436 -2.025 1.00 0.00 24 GLN A CA 17
ATOM 16074 C C . GLN A 1 24 ? 2.927 11.439 -2.177 1.00 0.00 24 GLN A C 17
ATOM 16075 O O . GLN A 1 24 ? 2.306 10.380 -2.261 1.00 0.00 24 GLN A O 17
ATOM 16089 N N . ASP A 1 25 ? 2.330 12.626 -2.218 1.00 0.00 25 ASP A N 17
ATOM 16090 C CA . ASP A 1 25 ? 0.881 12.728 -2.370 1.00 0.00 25 ASP A CA 17
ATOM 16091 C C . ASP A 1 25 ? 0.481 12.253 -3.756 1.00 0.00 25 ASP A C 17
ATOM 16092 O O . ASP A 1 25 ? 1.223 12.417 -4.725 1.00 0.00 25 ASP A O 17
ATOM 16101 N N . PHE A 1 26 ? -0.695 11.672 -3.835 1.00 0.00 26 PHE A N 17
ATOM 16102 C CA . PHE A 1 26 ? -1.220 11.170 -5.092 1.00 0.00 26 PHE A CA 17
ATOM 16103 C C . PHE A 1 26 ? -2.714 11.348 -5.165 1.00 0.00 26 PHE A C 17
ATOM 16104 O O . PHE A 1 26 ? -3.393 11.373 -4.149 1.00 0.00 26 PHE A O 17
ATOM 16121 N N . SER A 1 27 ? -3.223 11.460 -6.371 1.00 0.00 27 SER A N 17
ATOM 16122 C CA . SER A 1 27 ? -4.627 11.602 -6.591 1.00 0.00 27 SER A CA 17
ATOM 16123 C C . SER A 1 27 ? -5.090 10.514 -7.544 1.00 0.00 27 SER A C 17
ATOM 16124 O O . SER A 1 27 ? -4.407 10.198 -8.519 1.00 0.00 27 SER A O 17
ATOM 16132 N N . ALA A 1 28 ? -6.226 9.920 -7.236 1.00 0.00 28 ALA A N 17
ATOM 16133 C CA . ALA A 1 28 ? -6.777 8.841 -8.027 1.00 0.00 28 ALA A CA 17
ATOM 16134 C C . ALA A 1 28 ? -6.838 9.143 -9.517 1.00 0.00 28 ALA A C 17
ATOM 16135 O O . ALA A 1 28 ? -6.390 10.189 -9.988 1.00 0.00 28 ALA A O 17
ATOM 16142 N N . ALA A 1 29 ? -7.411 8.190 -10.250 1.00 0.00 29 ALA A N 17
ATOM 16143 C CA . ALA A 1 29 ? -7.564 8.285 -11.698 1.00 0.00 29 ALA A CA 17
ATOM 16144 C C . ALA A 1 29 ? -8.056 6.958 -12.267 1.00 0.00 29 ALA A C 17
ATOM 16145 O O . ALA A 1 29 ? -8.758 6.929 -13.279 1.00 0.00 29 ALA A O 17
ATOM 16152 N N . HIS A 1 30 ? -7.678 5.857 -11.614 1.00 0.00 30 HIS A N 17
ATOM 16153 C CA . HIS A 1 30 ? -8.079 4.534 -12.064 1.00 0.00 30 HIS A CA 17
ATOM 16154 C C . HIS A 1 30 ? -9.167 3.935 -11.170 1.00 0.00 30 HIS A C 17
ATOM 16155 O O . HIS A 1 30 ? -9.592 4.530 -10.174 1.00 0.00 30 HIS A O 17
ATOM 16170 N N . SER A 1 31 ? -9.612 2.745 -11.550 1.00 0.00 31 SER A N 17
ATOM 16171 C CA . SER A 1 31 ? -10.665 2.022 -10.833 1.00 0.00 31 SER A CA 17
ATOM 16172 C C . SER A 1 31 ? -10.471 2.051 -9.321 1.00 0.00 31 SER A C 17
ATOM 16173 O O . SER A 1 31 ? -11.215 2.717 -8.602 1.00 0.00 31 SER A O 17
ATOM 16181 N N . SER A 1 32 ? -9.480 1.314 -8.845 1.00 0.00 32 SER A N 17
ATOM 16182 C CA . SER A 1 32 ? -9.207 1.246 -7.420 1.00 0.00 32 SER A CA 17
ATOM 16183 C C . SER A 1 32 ? -8.186 2.299 -6.991 1.00 0.00 32 SER A C 17
ATOM 16184 O O . SER A 1 32 ? -7.269 2.002 -6.227 1.00 0.00 32 SER A O 17
ATOM 16192 N N . GLU A 1 33 ? -8.340 3.529 -7.485 1.00 0.00 33 GLU A N 17
ATOM 16193 C CA . GLU A 1 33 ? -7.434 4.603 -7.143 1.00 0.00 33 GLU A CA 17
ATOM 16194 C C . GLU A 1 33 ? -8.079 5.583 -6.176 1.00 0.00 33 GLU A C 17
ATOM 16195 O O . GLU A 1 33 ? -9.299 5.744 -6.158 1.00 0.00 33 GLU A O 17
ATOM 16207 N N . LEU A 1 34 ? -7.250 6.255 -5.391 1.00 0.00 34 LEU A N 17
ATOM 16208 C CA . LEU A 1 34 ? -7.728 7.238 -4.443 1.00 0.00 34 LEU A CA 17
ATOM 16209 C C . LEU A 1 34 ? -6.659 8.288 -4.198 1.00 0.00 34 LEU A C 17
ATOM 16210 O O . LEU A 1 34 ? -5.500 8.102 -4.563 1.00 0.00 34 LEU A O 17
ATOM 16226 N N . SER A 1 35 ? -7.051 9.392 -3.584 1.00 0.00 35 SER A N 17
ATOM 16227 C CA . SER A 1 35 ? -6.132 10.461 -3.296 1.00 0.00 35 SER A CA 17
ATOM 16228 C C . SER A 1 35 ? -5.481 10.258 -1.945 1.00 0.00 35 SER A C 17
ATOM 16229 O O . SER A 1 35 ? -6.148 10.102 -0.922 1.00 0.00 35 SER A O 17
ATOM 16237 N N . ILE A 1 36 ? -4.168 10.257 -1.967 1.00 0.00 36 ILE A N 17
ATOM 16238 C CA . ILE A 1 36 ? -3.368 10.070 -0.774 1.00 0.00 36 ILE A CA 17
ATOM 16239 C C . ILE A 1 36 ? -2.376 11.215 -0.614 1.00 0.00 36 ILE A C 17
ATOM 16240 O O . ILE A 1 36 ? -2.148 11.989 -1.543 1.00 0.00 36 ILE A O 17
ATOM 16256 N N . GLN A 1 37 ? -1.807 11.323 0.573 1.00 0.00 37 GLN A N 17
ATOM 16257 C CA . GLN A 1 37 ? -0.859 12.368 0.882 1.00 0.00 37 GLN A CA 17
ATOM 16258 C C . GLN A 1 37 ? 0.395 11.814 1.544 1.00 0.00 37 GLN A C 17
ATOM 16259 O O . GLN A 1 37 ? 0.345 10.842 2.291 1.00 0.00 37 GLN A O 17
ATOM 16273 N N . VAL A 1 38 ? 1.515 12.460 1.264 1.00 0.00 38 VAL A N 17
ATOM 16274 C CA . VAL A 1 38 ? 2.801 12.061 1.821 1.00 0.00 38 VAL A CA 17
ATOM 16275 C C . VAL A 1 38 ? 2.793 12.130 3.351 1.00 0.00 38 VAL A C 17
ATOM 16276 O O . VAL A 1 38 ? 2.499 13.176 3.929 1.00 0.00 38 VAL A O 17
ATOM 16289 N N . GLY A 1 39 ? 3.154 11.025 4.002 1.00 0.00 39 GLY A N 17
ATOM 16290 C CA . GLY A 1 39 ? 3.216 11.013 5.455 1.00 0.00 39 GLY A CA 17
ATOM 16291 C C . GLY A 1 39 ? 2.182 10.133 6.123 1.00 0.00 39 GLY A C 17
ATOM 16292 O O . GLY A 1 39 ? 2.388 9.679 7.249 1.00 0.00 39 GLY A O 17
ATOM 16296 N N . GLN A 1 40 ? 1.068 9.901 5.453 1.00 0.00 40 GLN A N 17
ATOM 16297 C CA . GLN A 1 40 ? 0.013 9.089 6.014 1.00 0.00 40 GLN A CA 17
ATOM 16298 C C . GLN A 1 40 ? 0.353 7.608 5.970 1.00 0.00 40 GLN A C 17
ATOM 16299 O O . GLN A 1 40 ? 1.309 7.192 5.315 1.00 0.00 40 GLN A O 17
ATOM 16313 N N . THR A 1 41 ? -0.455 6.816 6.658 1.00 0.00 41 THR A N 17
ATOM 16314 C CA . THR A 1 41 ? -0.262 5.373 6.686 1.00 0.00 41 THR A CA 17
ATOM 16315 C C . THR A 1 41 ? -1.479 4.642 6.163 1.00 0.00 41 THR A C 17
ATOM 16316 O O . THR A 1 41 ? -2.579 4.756 6.705 1.00 0.00 41 THR A O 17
ATOM 16327 N N . VAL A 1 42 ? -1.248 3.832 5.160 1.00 0.00 42 VAL A N 17
ATOM 16328 C CA . VAL A 1 42 ? -2.275 3.007 4.610 1.00 0.00 42 VAL A CA 17
ATOM 16329 C C . VAL A 1 42 ? -1.655 1.662 4.254 1.00 0.00 42 VAL A C 17
ATOM 16330 O O . VAL A 1 42 ? -0.516 1.584 3.794 1.00 0.00 42 VAL A O 17
ATOM 16343 N N . GLU A 1 43 ? -2.406 0.616 4.509 1.00 0.00 43 GLU A N 17
ATOM 16344 C CA . GLU A 1 43 ? -1.942 -0.731 4.262 1.00 0.00 43 GLU A CA 17
ATOM 16345 C C . GLU A 1 43 ? -2.024 -1.107 2.785 1.00 0.00 43 GLU A C 17
ATOM 16346 O O . GLU A 1 43 ? -3.035 -0.882 2.131 1.00 0.00 43 GLU A O 17
ATOM 16358 N N . LEU A 1 44 ? -0.949 -1.694 2.268 1.00 0.00 44 LEU A N 17
ATOM 16359 C CA . LEU A 1 44 ? -0.904 -2.111 0.889 1.00 0.00 44 LEU A CA 17
ATOM 16360 C C . LEU A 1 44 ? -1.688 -3.382 0.672 1.00 0.00 44 LEU A C 17
ATOM 16361 O O . LEU A 1 44 ? -1.754 -4.258 1.549 1.00 0.00 44 LEU A O 17
ATOM 16377 N N . LEU A 1 45 ? -2.267 -3.454 -0.517 1.00 0.00 45 LEU A N 17
ATOM 16378 C CA . LEU A 1 45 ? -3.074 -4.592 -0.934 1.00 0.00 45 LEU A CA 17
ATOM 16379 C C . LEU A 1 45 ? -2.189 -5.785 -1.296 1.00 0.00 45 LEU A C 17
ATOM 16380 O O . LEU A 1 45 ? -2.363 -6.877 -0.760 1.00 0.00 45 LEU A O 17
ATOM 16396 N N . GLU A 1 46 ? -1.231 -5.572 -2.197 1.00 0.00 46 GLU A N 17
ATOM 16397 C CA . GLU A 1 46 ? -0.321 -6.619 -2.604 1.00 0.00 46 GLU A CA 17
ATOM 16398 C C . GLU A 1 46 ? 1.093 -6.060 -2.712 1.00 0.00 46 GLU A C 17
ATOM 16399 O O . GLU A 1 46 ? 1.349 -4.909 -2.358 1.00 0.00 46 GLU A O 17
ATOM 16411 N N . ARG A 1 47 ? 2.004 -6.890 -3.179 1.00 0.00 47 ARG A N 17
ATOM 16412 C CA . ARG A 1 47 ? 3.408 -6.509 -3.317 1.00 0.00 47 ARG A CA 17
ATOM 16413 C C . ARG A 1 47 ? 3.844 -6.465 -4.783 1.00 0.00 47 ARG A C 17
ATOM 16414 O O . ARG A 1 47 ? 3.127 -6.940 -5.665 1.00 0.00 47 ARG A O 17
ATOM 16435 N N . PRO A 1 48 ? 5.041 -5.898 -5.066 1.00 0.00 48 PRO A N 17
ATOM 16436 C CA . PRO A 1 48 ? 5.566 -5.807 -6.431 1.00 0.00 48 PRO A CA 17
ATOM 16437 C C . PRO A 1 48 ? 6.119 -7.138 -6.942 1.00 0.00 48 PRO A C 17
ATOM 16438 O O . PRO A 1 48 ? 7.276 -7.225 -7.355 1.00 0.00 48 PRO A O 17
ATOM 16449 N N . SER A 1 49 ? 5.284 -8.172 -6.925 1.00 0.00 49 SER A N 17
ATOM 16450 C CA . SER A 1 49 ? 5.695 -9.489 -7.399 1.00 0.00 49 SER A CA 17
ATOM 16451 C C . SER A 1 49 ? 5.532 -9.570 -8.904 1.00 0.00 49 SER A C 17
ATOM 16452 O O . SER A 1 49 ? 6.428 -10.006 -9.627 1.00 0.00 49 SER A O 17
ATOM 16460 N N . GLU A 1 50 ? 4.381 -9.122 -9.359 1.00 0.00 50 GLU A N 17
ATOM 16461 C CA . GLU A 1 50 ? 4.052 -9.099 -10.763 1.00 0.00 50 GLU A CA 17
ATOM 16462 C C . GLU A 1 50 ? 4.589 -7.824 -11.397 1.00 0.00 50 GLU A C 17
ATOM 16463 O O . GLU A 1 50 ? 5.065 -7.820 -12.533 1.00 0.00 50 GLU A O 17
ATOM 16475 N N . ARG A 1 51 ? 4.503 -6.746 -10.631 1.00 0.00 51 ARG A N 17
ATOM 16476 C CA . ARG A 1 51 ? 4.972 -5.440 -11.070 1.00 0.00 51 ARG A CA 17
ATOM 16477 C C . ARG A 1 51 ? 6.087 -4.944 -10.145 1.00 0.00 51 ARG A C 17
ATOM 16478 O O . ARG A 1 51 ? 5.862 -4.758 -8.952 1.00 0.00 51 ARG A O 17
ATOM 16499 N N . PRO A 1 52 ? 7.310 -4.725 -10.668 1.00 0.00 52 PRO A N 17
ATOM 16500 C CA . PRO A 1 52 ? 8.426 -4.263 -9.866 1.00 0.00 52 PRO A CA 17
ATOM 16501 C C . PRO A 1 52 ? 8.544 -2.750 -9.858 1.00 0.00 52 PRO A C 17
ATOM 16502 O O . PRO A 1 52 ? 8.847 -2.131 -10.878 1.00 0.00 52 PRO A O 17
ATOM 16513 N N . GLY A 1 53 ? 8.301 -2.159 -8.697 1.00 0.00 53 GLY A N 17
ATOM 16514 C CA . GLY A 1 53 ? 8.380 -0.721 -8.566 1.00 0.00 53 GLY A CA 17
ATOM 16515 C C . GLY A 1 53 ? 7.073 -0.078 -8.159 1.00 0.00 53 GLY A C 17
ATOM 16516 O O . GLY A 1 53 ? 7.013 1.131 -7.977 1.00 0.00 53 GLY A O 17
ATOM 16520 N N . TRP A 1 54 ? 6.023 -0.880 -8.057 1.00 0.00 54 TRP A N 17
ATOM 16521 C CA . TRP A 1 54 ? 4.704 -0.401 -7.704 1.00 0.00 54 TRP A CA 17
ATOM 16522 C C . TRP A 1 54 ? 4.259 -0.831 -6.298 1.00 0.00 54 TRP A C 17
ATOM 16523 O O . TRP A 1 54 ? 4.811 -1.764 -5.715 1.00 0.00 54 TRP A O 17
ATOM 16544 N N . CYS A 1 55 ? 3.225 -0.157 -5.789 1.00 0.00 55 CYS A N 17
ATOM 16545 C CA . CYS A 1 55 ? 2.664 -0.476 -4.488 1.00 0.00 55 CYS A CA 17
ATOM 16546 C C . CYS A 1 55 ? 1.217 -0.007 -4.407 1.00 0.00 55 CYS A C 17
ATOM 16547 O O . CYS A 1 55 ? 0.792 0.891 -5.128 1.00 0.00 55 CYS A O 17
ATOM 16555 N N . LEU A 1 56 ? 0.459 -0.648 -3.546 1.00 0.00 56 LEU A N 17
ATOM 16556 C CA . LEU A 1 56 ? -0.946 -0.339 -3.377 1.00 0.00 56 LEU A CA 17
ATOM 16557 C C . LEU A 1 56 ? -1.242 0.238 -2.002 1.00 0.00 56 LEU A C 17
ATOM 16558 O O . LEU A 1 56 ? -0.446 0.090 -1.076 1.00 0.00 56 LEU A O 17
ATOM 16574 N N . VAL A 1 57 ? -2.380 0.920 -1.880 1.00 0.00 57 VAL A N 17
ATOM 16575 C CA . VAL A 1 57 ? -2.763 1.533 -0.616 1.00 0.00 57 VAL A CA 17
ATOM 16576 C C . VAL A 1 57 ? -4.261 1.320 -0.313 1.00 0.00 57 VAL A C 17
ATOM 16577 O O . VAL A 1 57 ? -5.113 1.662 -1.119 1.00 0.00 57 VAL A O 17
ATOM 16590 N N . ARG A 1 58 ? -4.569 0.756 0.866 1.00 0.00 58 ARG A N 17
ATOM 16591 C CA . ARG A 1 58 ? -5.957 0.503 1.275 1.00 0.00 58 ARG A CA 17
ATOM 16592 C C . ARG A 1 58 ? -6.431 1.582 2.266 1.00 0.00 58 ARG A C 17
ATOM 16593 O O . ARG A 1 58 ? -5.692 2.000 3.148 1.00 0.00 58 ARG A O 17
ATOM 16614 N N . THR A 1 59 ? -7.676 2.024 2.128 1.00 0.00 59 THR A N 17
ATOM 16615 C CA . THR A 1 59 ? -8.211 3.043 3.004 1.00 0.00 59 THR A CA 17
ATOM 16616 C C . THR A 1 59 ? -9.059 2.395 4.087 1.00 0.00 59 THR A C 17
ATOM 16617 O O . THR A 1 59 ? -9.960 1.619 3.790 1.00 0.00 59 THR A O 17
ATOM 16628 N N . THR A 1 60 ? -8.745 2.705 5.342 1.00 0.00 60 THR A N 17
ATOM 16629 C CA . THR A 1 60 ? -9.468 2.138 6.475 1.00 0.00 60 THR A CA 17
ATOM 16630 C C . THR A 1 60 ? -10.149 3.221 7.314 1.00 0.00 60 THR A C 17
ATOM 16631 O O . THR A 1 60 ? -11.007 2.916 8.143 1.00 0.00 60 THR A O 17
ATOM 16642 N N . GLU A 1 61 ? -9.784 4.487 7.094 1.00 0.00 61 GLU A N 17
ATOM 16643 C CA . GLU A 1 61 ? -10.393 5.587 7.837 1.00 0.00 61 GLU A CA 17
ATOM 16644 C C . GLU A 1 61 ? -11.672 6.088 7.160 1.00 0.00 61 GLU A C 17
ATOM 16645 O O . GLU A 1 61 ? -12.202 7.140 7.517 1.00 0.00 61 GLU A O 17
ATOM 16657 N N . ARG A 1 62 ? -12.168 5.322 6.195 1.00 0.00 62 ARG A N 17
ATOM 16658 C CA . ARG A 1 62 ? -13.369 5.652 5.476 1.00 0.00 62 ARG A CA 17
ATOM 16659 C C . ARG A 1 62 ? -14.118 4.354 5.170 1.00 0.00 62 ARG A C 17
ATOM 16660 O O . ARG A 1 62 ? -13.802 3.657 4.208 1.00 0.00 62 ARG A O 17
ATOM 16681 N N . SER A 1 63 ? -15.089 4.029 6.008 1.00 0.00 63 SER A N 17
ATOM 16682 C CA . SER A 1 63 ? -15.862 2.804 5.839 1.00 0.00 63 SER A CA 17
ATOM 16683 C C . SER A 1 63 ? -17.007 3.006 4.841 1.00 0.00 63 SER A C 17
ATOM 16684 O O . SER A 1 63 ? -17.743 3.987 4.936 1.00 0.00 63 SER A O 17
ATOM 16692 N N . PRO A 1 64 ? -17.186 2.083 3.861 1.00 0.00 64 PRO A N 17
ATOM 16693 C CA . PRO A 1 64 ? -16.344 0.885 3.686 1.00 0.00 64 PRO A CA 17
ATOM 16694 C C . PRO A 1 64 ? -14.964 1.224 3.122 1.00 0.00 64 PRO A C 17
ATOM 16695 O O . PRO A 1 64 ? -14.800 2.237 2.441 1.00 0.00 64 PRO A O 17
ATOM 16706 N N . PRO A 1 65 ? -13.939 0.379 3.389 1.00 0.00 65 PRO A N 17
ATOM 16707 C CA . PRO A 1 65 ? -12.575 0.607 2.895 1.00 0.00 65 PRO A CA 17
ATOM 16708 C C . PRO A 1 65 ? -12.535 1.027 1.437 1.00 0.00 65 PRO A C 17
ATOM 16709 O O . PRO A 1 65 ? -13.484 0.820 0.682 1.00 0.00 65 PRO A O 17
ATOM 16720 N N . GLN A 1 66 ? -11.415 1.613 1.060 1.00 0.00 66 GLN A N 17
ATOM 16721 C CA . GLN A 1 66 ? -11.188 2.069 -0.279 1.00 0.00 66 GLN A CA 17
ATOM 16722 C C . GLN A 1 66 ? -9.840 1.522 -0.722 1.00 0.00 66 GLN A C 17
ATOM 16723 O O . GLN A 1 66 ? -9.116 0.957 0.097 1.00 0.00 66 GLN A O 17
ATOM 16737 N N . GLU A 1 67 ? -9.493 1.643 -1.996 1.00 0.00 67 GLU A N 17
ATOM 16738 C CA . GLU A 1 67 ? -8.219 1.103 -2.455 1.00 0.00 67 GLU A CA 17
ATOM 16739 C C . GLU A 1 67 ? -7.520 2.070 -3.383 1.00 0.00 67 GLU A C 17
ATOM 16740 O O . GLU A 1 67 ? -8.161 2.849 -4.085 1.00 0.00 67 GLU A O 17
ATOM 16752 N N . GLY A 1 68 ? -6.204 2.019 -3.361 1.00 0.00 68 GLY A N 17
ATOM 16753 C CA . GLY A 1 68 ? -5.418 2.917 -4.187 1.00 0.00 68 GLY A CA 17
ATOM 16754 C C . GLY A 1 68 ? -4.217 2.253 -4.824 1.00 0.00 68 GLY A C 17
ATOM 16755 O O . GLY A 1 68 ? -3.692 1.267 -4.306 1.00 0.00 68 GLY A O 17
ATOM 16759 N N . LEU A 1 69 ? -3.783 2.801 -5.954 1.00 0.00 69 LEU A N 17
ATOM 16760 C CA . LEU A 1 69 ? -2.640 2.268 -6.676 1.00 0.00 69 LEU A CA 17
ATOM 16761 C C . LEU A 1 69 ? -1.670 3.366 -7.089 1.00 0.00 69 LEU A C 17
ATOM 16762 O O . LEU A 1 69 ? -2.067 4.396 -7.635 1.00 0.00 69 LEU A O 17
ATOM 16778 N N . VAL A 1 70 ? -0.395 3.122 -6.828 1.00 0.00 70 VAL A N 17
ATOM 16779 C CA . VAL A 1 70 ? 0.668 4.057 -7.163 1.00 0.00 70 VAL A CA 17
ATOM 16780 C C . VAL A 1 70 ? 1.983 3.300 -7.194 1.00 0.00 70 VAL A C 17
ATOM 16781 O O . VAL A 1 70 ? 2.019 2.127 -6.825 1.00 0.00 70 VAL A O 17
ATOM 16794 N N . PRO A 1 71 ? 3.090 3.922 -7.619 1.00 0.00 71 PRO A N 17
ATOM 16795 C CA . PRO A 1 71 ? 4.351 3.240 -7.652 1.00 0.00 71 PRO A CA 17
ATOM 16796 C C . PRO A 1 71 ? 5.094 3.360 -6.331 1.00 0.00 71 PRO A C 17
ATOM 16797 O O . PRO A 1 71 ? 4.857 4.276 -5.548 1.00 0.00 71 PRO A O 17
ATOM 16808 N N . SER A 1 72 ? 5.987 2.412 -6.093 1.00 0.00 72 SER A N 17
ATOM 16809 C CA . SER A 1 72 ? 6.791 2.356 -4.876 1.00 0.00 72 SER A CA 17
ATOM 16810 C C . SER A 1 72 ? 7.378 3.722 -4.513 1.00 0.00 72 SER A C 17
ATOM 16811 O O . SER A 1 72 ? 7.616 4.014 -3.344 1.00 0.00 72 SER A O 17
ATOM 16819 N N . SER A 1 73 ? 7.608 4.557 -5.519 1.00 0.00 73 SER A N 17
ATOM 16820 C CA . SER A 1 73 ? 8.162 5.887 -5.288 1.00 0.00 73 SER A CA 17
ATOM 16821 C C . SER A 1 73 ? 7.270 6.689 -4.343 1.00 0.00 73 SER A C 17
ATOM 16822 O O . SER A 1 73 ? 7.747 7.546 -3.600 1.00 0.00 73 SER A O 17
ATOM 16830 N N . THR A 1 74 ? 5.970 6.409 -4.388 1.00 0.00 74 THR A N 17
ATOM 16831 C CA . THR A 1 74 ? 4.999 7.100 -3.555 1.00 0.00 74 THR A CA 17
ATOM 16832 C C . THR A 1 74 ? 4.505 6.210 -2.420 1.00 0.00 74 THR A C 17
ATOM 16833 O O . THR A 1 74 ? 3.594 6.593 -1.697 1.00 0.00 74 THR A O 17
ATOM 16844 N N . LEU A 1 75 ? 5.084 5.023 -2.282 1.00 0.00 75 LEU A N 17
ATOM 16845 C CA . LEU A 1 75 ? 4.684 4.094 -1.253 1.00 0.00 75 LEU A CA 17
ATOM 16846 C C . LEU A 1 75 ? 5.901 3.472 -0.587 1.00 0.00 75 LEU A C 17
ATOM 16847 O O . LEU A 1 75 ? 6.824 3.009 -1.250 1.00 0.00 75 LEU A O 17
ATOM 16863 N N . CYS A 1 76 ? 5.886 3.457 0.730 1.00 0.00 76 CYS A N 17
ATOM 16864 C CA . CYS A 1 76 ? 6.982 2.883 1.512 1.00 0.00 76 CYS A CA 17
ATOM 16865 C C . CYS A 1 76 ? 7.235 1.435 1.107 1.00 0.00 76 CYS A C 17
ATOM 16866 O O . CYS A 1 76 ? 6.361 0.579 1.246 1.00 0.00 76 CYS A O 17
ATOM 16874 N N . ILE A 1 77 ? 8.431 1.170 0.594 1.00 0.00 77 ILE A N 17
ATOM 16875 C CA . ILE A 1 77 ? 8.792 -0.171 0.157 1.00 0.00 77 ILE A CA 17
ATOM 16876 C C . ILE A 1 77 ? 10.043 -0.674 0.874 1.00 0.00 77 ILE A C 17
ATOM 16877 O O . ILE A 1 77 ? 10.698 0.074 1.598 1.00 0.00 77 ILE A O 17
ATOM 16893 N N . SER A 1 78 ? 10.367 -1.947 0.666 1.00 0.00 78 SER A N 17
ATOM 16894 C CA . SER A 1 78 ? 11.539 -2.549 1.291 1.00 0.00 78 SER A CA 17
ATOM 16895 C C . SER A 1 78 ? 12.384 -3.294 0.263 1.00 0.00 78 SER A C 17
ATOM 16896 O O . SER A 1 78 ? 11.952 -4.300 -0.299 1.00 0.00 78 SER A O 17
ATOM 16904 N N . HIS A 1 79 ? 13.592 -2.793 0.022 1.00 0.00 79 HIS A N 17
ATOM 16905 C CA . HIS A 1 79 ? 14.498 -3.411 -0.938 1.00 0.00 79 HIS A CA 17
ATOM 16906 C C . HIS A 1 79 ? 15.305 -4.527 -0.282 1.00 0.00 79 HIS A C 17
ATOM 16907 O O . HIS A 1 79 ? 15.651 -4.446 0.897 1.00 0.00 79 HIS A O 17
ATOM 16922 N N . SER A 1 80 ? 15.603 -5.567 -1.053 1.00 0.00 80 SER A N 17
ATOM 16923 C CA . SER A 1 80 ? 16.370 -6.699 -0.548 1.00 0.00 80 SER A CA 17
ATOM 16924 C C . SER A 1 80 ? 17.833 -6.318 -0.348 1.00 0.00 80 SER A C 17
ATOM 16925 O O . SER A 1 80 ? 18.430 -5.644 -1.187 1.00 0.00 80 SER A O 17
ATOM 16933 N N . SER A 1 14 ? -10.381 -9.284 2.279 1.00 0.00 14 SER A N 18
ATOM 16934 C CA . SER A 1 14 ? -9.284 -8.686 3.029 1.00 0.00 14 SER A CA 18
ATOM 16935 C C . SER A 1 14 ? -8.225 -9.730 3.370 1.00 0.00 14 SER A C 18
ATOM 16936 O O . SER A 1 14 ? -8.290 -10.375 4.416 1.00 0.00 14 SER A O 18
ATOM 16944 N N . GLY A 1 15 ? -7.250 -9.889 2.481 1.00 0.00 15 GLY A N 18
ATOM 16945 C CA . GLY A 1 15 ? -6.192 -10.856 2.706 1.00 0.00 15 GLY A CA 18
ATOM 16946 C C . GLY A 1 15 ? -4.843 -10.359 2.224 1.00 0.00 15 GLY A C 18
ATOM 16947 O O . GLY A 1 15 ? -4.735 -9.790 1.139 1.00 0.00 15 GLY A O 18
ATOM 16951 N N . GLY A 1 16 ? -3.811 -10.576 3.034 1.00 0.00 16 GLY A N 18
ATOM 16952 C CA . GLY A 1 16 ? -2.476 -10.140 2.667 1.00 0.00 16 GLY A CA 18
ATOM 16953 C C . GLY A 1 16 ? -2.371 -8.632 2.549 1.00 0.00 16 GLY A C 18
ATOM 16954 O O . GLY A 1 16 ? -2.361 -8.089 1.446 1.00 0.00 16 GLY A O 18
ATOM 16958 N N . CYS A 1 17 ? -2.283 -7.957 3.688 1.00 0.00 17 CYS A N 18
ATOM 16959 C CA . CYS A 1 17 ? -2.168 -6.509 3.719 1.00 0.00 17 CYS A CA 18
ATOM 16960 C C . CYS A 1 17 ? -1.069 -6.093 4.680 1.00 0.00 17 CYS A C 18
ATOM 16961 O O . CYS A 1 17 ? -0.955 -6.633 5.781 1.00 0.00 17 CYS A O 18
ATOM 16969 N N . GLU A 1 18 ? -0.264 -5.132 4.262 1.00 0.00 18 GLU A N 18
ATOM 16970 C CA . GLU A 1 18 ? 0.830 -4.642 5.091 1.00 0.00 18 GLU A CA 18
ATOM 16971 C C . GLU A 1 18 ? 0.765 -3.134 5.210 1.00 0.00 18 GLU A C 18
ATOM 16972 O O . GLU A 1 18 ? 0.343 -2.456 4.289 1.00 0.00 18 GLU A O 18
ATOM 16984 N N . LEU A 1 19 ? 1.191 -2.614 6.341 1.00 0.00 19 LEU A N 18
ATOM 16985 C CA . LEU A 1 19 ? 1.169 -1.170 6.554 1.00 0.00 19 LEU A CA 18
ATOM 16986 C C . LEU A 1 19 ? 2.332 -0.501 5.839 1.00 0.00 19 LEU A C 18
ATOM 16987 O O . LEU A 1 19 ? 3.483 -0.921 5.956 1.00 0.00 19 LEU A O 18
ATOM 17003 N N . THR A 1 20 ? 2.006 0.542 5.099 1.00 0.00 20 THR A N 18
ATOM 17004 C CA . THR A 1 20 ? 2.990 1.301 4.344 1.00 0.00 20 THR A CA 18
ATOM 17005 C C . THR A 1 20 ? 2.682 2.790 4.406 1.00 0.00 20 THR A C 18
ATOM 17006 O O . THR A 1 20 ? 1.529 3.188 4.575 1.00 0.00 20 THR A O 18
ATOM 17017 N N . VAL A 1 21 ? 3.713 3.608 4.256 1.00 0.00 21 VAL A N 18
ATOM 17018 C CA . VAL A 1 21 ? 3.553 5.051 4.280 1.00 0.00 21 VAL A CA 18
ATOM 17019 C C . VAL A 1 21 ? 3.868 5.625 2.911 1.00 0.00 21 VAL A C 18
ATOM 17020 O O . VAL A 1 21 ? 4.860 5.249 2.287 1.00 0.00 21 VAL A O 18
ATOM 17033 N N . VAL A 1 22 ? 3.021 6.527 2.436 1.00 0.00 22 VAL A N 18
ATOM 17034 C CA . VAL A 1 22 ? 3.227 7.124 1.136 1.00 0.00 22 VAL A CA 18
ATOM 17035 C C . VAL A 1 22 ? 4.312 8.185 1.181 1.00 0.00 22 VAL A C 18
ATOM 17036 O O . VAL A 1 22 ? 4.311 9.058 2.049 1.00 0.00 22 VAL A O 18
ATOM 17049 N N . LEU A 1 23 ? 5.242 8.094 0.242 1.00 0.00 23 LEU A N 18
ATOM 17050 C CA . LEU A 1 23 ? 6.342 9.035 0.172 1.00 0.00 23 LEU A CA 18
ATOM 17051 C C . LEU A 1 23 ? 5.953 10.301 -0.589 1.00 0.00 23 LEU A C 18
ATOM 17052 O O . LEU A 1 23 ? 6.606 11.333 -0.453 1.00 0.00 23 LEU A O 18
ATOM 17068 N N . GLN A 1 24 ? 4.897 10.225 -1.399 1.00 0.00 24 GLN A N 18
ATOM 17069 C CA . GLN A 1 24 ? 4.458 11.376 -2.160 1.00 0.00 24 GLN A CA 18
ATOM 17070 C C . GLN A 1 24 ? 2.934 11.405 -2.265 1.00 0.00 24 GLN A C 18
ATOM 17071 O O . GLN A 1 24 ? 2.286 10.358 -2.280 1.00 0.00 24 GLN A O 18
ATOM 17085 N N . ASP A 1 25 ? 2.366 12.602 -2.348 1.00 0.00 25 ASP A N 18
ATOM 17086 C CA . ASP A 1 25 ? 0.916 12.735 -2.464 1.00 0.00 25 ASP A CA 18
ATOM 17087 C C . ASP A 1 25 ? 0.477 12.244 -3.832 1.00 0.00 25 ASP A C 18
ATOM 17088 O O . ASP A 1 25 ? 1.200 12.384 -4.819 1.00 0.00 25 ASP A O 18
ATOM 17097 N N . PHE A 1 26 ? -0.707 11.680 -3.879 1.00 0.00 26 PHE A N 18
ATOM 17098 C CA . PHE A 1 26 ? -1.256 11.172 -5.122 1.00 0.00 26 PHE A CA 18
ATOM 17099 C C . PHE A 1 26 ? -2.749 11.365 -5.185 1.00 0.00 26 PHE A C 18
ATOM 17100 O O . PHE A 1 26 ? -3.422 11.418 -4.169 1.00 0.00 26 PHE A O 18
ATOM 17117 N N . SER A 1 27 ? -3.259 11.457 -6.391 1.00 0.00 27 SER A N 18
ATOM 17118 C CA . SER A 1 27 ? -4.660 11.610 -6.612 1.00 0.00 27 SER A CA 18
ATOM 17119 C C . SER A 1 27 ? -5.125 10.544 -7.593 1.00 0.00 27 SER A C 18
ATOM 17120 O O . SER A 1 27 ? -4.438 10.247 -8.569 1.00 0.00 27 SER A O 18
ATOM 17128 N N . ALA A 1 28 ? -6.270 9.953 -7.308 1.00 0.00 28 ALA A N 18
ATOM 17129 C CA . ALA A 1 28 ? -6.827 8.897 -8.128 1.00 0.00 28 ALA A CA 18
ATOM 17130 C C . ALA A 1 28 ? -6.863 9.226 -9.615 1.00 0.00 28 ALA A C 18
ATOM 17131 O O . ALA A 1 28 ? -6.386 10.270 -10.061 1.00 0.00 28 ALA A O 18
ATOM 17138 N N . ALA A 1 29 ? -7.450 8.304 -10.368 1.00 0.00 29 ALA A N 18
ATOM 17139 C CA . ALA A 1 29 ? -7.586 8.431 -11.812 1.00 0.00 29 ALA A CA 18
ATOM 17140 C C . ALA A 1 29 ? -8.230 7.176 -12.386 1.00 0.00 29 ALA A C 18
ATOM 17141 O O . ALA A 1 29 ? -8.997 7.242 -13.346 1.00 0.00 29 ALA A O 18
ATOM 17148 N N . HIS A 1 30 ? -7.913 6.030 -11.786 1.00 0.00 30 HIS A N 18
ATOM 17149 C CA . HIS A 1 30 ? -8.462 4.758 -12.232 1.00 0.00 30 HIS A CA 18
ATOM 17150 C C . HIS A 1 30 ? -9.582 4.275 -11.309 1.00 0.00 30 HIS A C 18
ATOM 17151 O O . HIS A 1 30 ? -9.902 4.899 -10.294 1.00 0.00 30 HIS A O 18
ATOM 17166 N N . SER A 1 31 ? -10.175 3.156 -11.689 1.00 0.00 31 SER A N 18
ATOM 17167 C CA . SER A 1 31 ? -11.281 2.557 -10.945 1.00 0.00 31 SER A CA 18
ATOM 17168 C C . SER A 1 31 ? -10.946 2.357 -9.473 1.00 0.00 31 SER A C 18
ATOM 17169 O O . SER A 1 31 ? -11.648 2.856 -8.595 1.00 0.00 31 SER A O 18
ATOM 17177 N N . SER A 1 32 ? -9.883 1.614 -9.211 1.00 0.00 32 SER A N 18
ATOM 17178 C CA . SER A 1 32 ? -9.471 1.336 -7.843 1.00 0.00 32 SER A CA 18
ATOM 17179 C C . SER A 1 32 ? -8.435 2.342 -7.352 1.00 0.00 32 SER A C 18
ATOM 17180 O O . SER A 1 32 ? -7.530 1.985 -6.601 1.00 0.00 32 SER A O 18
ATOM 17188 N N . GLU A 1 33 ? -8.559 3.599 -7.782 1.00 0.00 33 GLU A N 18
ATOM 17189 C CA . GLU A 1 33 ? -7.623 4.628 -7.381 1.00 0.00 33 GLU A CA 18
ATOM 17190 C C . GLU A 1 33 ? -8.228 5.579 -6.362 1.00 0.00 33 GLU A C 18
ATOM 17191 O O . GLU A 1 33 ? -9.444 5.761 -6.302 1.00 0.00 33 GLU A O 18
ATOM 17203 N N . LEU A 1 34 ? -7.359 6.209 -5.589 1.00 0.00 34 LEU A N 18
ATOM 17204 C CA . LEU A 1 34 ? -7.771 7.176 -4.595 1.00 0.00 34 LEU A CA 18
ATOM 17205 C C . LEU A 1 34 ? -6.658 8.177 -4.316 1.00 0.00 34 LEU A C 18
ATOM 17206 O O . LEU A 1 34 ? -5.503 7.963 -4.681 1.00 0.00 34 LEU A O 18
ATOM 17222 N N . SER A 1 35 ? -7.027 9.280 -3.681 1.00 0.00 35 SER A N 18
ATOM 17223 C CA . SER A 1 35 ? -6.098 10.334 -3.359 1.00 0.00 35 SER A CA 18
ATOM 17224 C C . SER A 1 35 ? -5.461 10.119 -2.000 1.00 0.00 35 SER A C 18
ATOM 17225 O O . SER A 1 35 ? -6.131 9.824 -1.011 1.00 0.00 35 SER A O 18
ATOM 17233 N N . ILE A 1 36 ? -4.155 10.282 -1.980 1.00 0.00 36 ILE A N 18
ATOM 17234 C CA . ILE A 1 36 ? -3.366 10.125 -0.772 1.00 0.00 36 ILE A CA 18
ATOM 17235 C C . ILE A 1 36 ? -2.388 11.284 -0.622 1.00 0.00 36 ILE A C 18
ATOM 17236 O O . ILE A 1 36 ? -2.196 12.074 -1.548 1.00 0.00 36 ILE A O 18
ATOM 17252 N N . GLN A 1 37 ? -1.781 11.382 0.548 1.00 0.00 37 GLN A N 18
ATOM 17253 C CA . GLN A 1 37 ? -0.835 12.431 0.843 1.00 0.00 37 GLN A CA 18
ATOM 17254 C C . GLN A 1 37 ? 0.432 11.871 1.474 1.00 0.00 37 GLN A C 18
ATOM 17255 O O . GLN A 1 37 ? 0.396 10.887 2.202 1.00 0.00 37 GLN A O 18
ATOM 17269 N N . VAL A 1 38 ? 1.547 12.518 1.186 1.00 0.00 38 VAL A N 18
ATOM 17270 C CA . VAL A 1 38 ? 2.839 12.099 1.715 1.00 0.00 38 VAL A CA 18
ATOM 17271 C C . VAL A 1 38 ? 2.882 12.198 3.242 1.00 0.00 38 VAL A C 18
ATOM 17272 O O . VAL A 1 38 ? 2.726 13.282 3.805 1.00 0.00 38 VAL A O 18
ATOM 17285 N N . GLY A 1 39 ? 3.130 11.069 3.907 1.00 0.00 39 GLY A N 18
ATOM 17286 C CA . GLY A 1 39 ? 3.227 11.074 5.358 1.00 0.00 39 GLY A CA 18
ATOM 17287 C C . GLY A 1 39 ? 2.202 10.210 6.057 1.00 0.00 39 GLY A C 18
ATOM 17288 O O . GLY A 1 39 ? 2.422 9.775 7.188 1.00 0.00 39 GLY A O 18
ATOM 17292 N N . GLN A 1 40 ? 1.078 9.969 5.407 1.00 0.00 40 GLN A N 18
ATOM 17293 C CA . GLN A 1 40 ? 0.030 9.168 5.994 1.00 0.00 40 GLN A CA 18
ATOM 17294 C C . GLN A 1 40 ? 0.382 7.688 5.981 1.00 0.00 40 GLN A C 18
ATOM 17295 O O . GLN A 1 40 ? 1.367 7.276 5.369 1.00 0.00 40 GLN A O 18
ATOM 17309 N N . THR A 1 41 ? -0.444 6.892 6.646 1.00 0.00 41 THR A N 18
ATOM 17310 C CA . THR A 1 41 ? -0.231 5.450 6.696 1.00 0.00 41 THR A CA 18
ATOM 17311 C C . THR A 1 41 ? -1.411 4.701 6.115 1.00 0.00 41 THR A C 18
ATOM 17312 O O . THR A 1 41 ? -2.520 4.747 6.649 1.00 0.00 41 THR A O 18
ATOM 17323 N N . VAL A 1 42 ? -1.143 3.958 5.068 1.00 0.00 42 VAL A N 18
ATOM 17324 C CA . VAL A 1 42 ? -2.143 3.136 4.464 1.00 0.00 42 VAL A CA 18
ATOM 17325 C C . VAL A 1 42 ? -1.548 1.758 4.211 1.00 0.00 42 VAL A C 18
ATOM 17326 O O . VAL A 1 42 ? -0.393 1.620 3.816 1.00 0.00 42 VAL A O 18
ATOM 17339 N N . GLU A 1 43 ? -2.361 0.757 4.452 1.00 0.00 43 GLU A N 18
ATOM 17340 C CA . GLU A 1 43 ? -1.955 -0.616 4.267 1.00 0.00 43 GLU A CA 18
ATOM 17341 C C . GLU A 1 43 ? -2.010 -1.018 2.795 1.00 0.00 43 GLU A C 18
ATOM 17342 O O . GLU A 1 43 ? -2.988 -0.744 2.105 1.00 0.00 43 GLU A O 18
ATOM 17354 N N . LEU A 1 44 ? -0.956 -1.675 2.321 1.00 0.00 44 LEU A N 18
ATOM 17355 C CA . LEU A 1 44 ? -0.891 -2.123 0.953 1.00 0.00 44 LEU A CA 18
ATOM 17356 C C . LEU A 1 44 ? -1.717 -3.369 0.747 1.00 0.00 44 LEU A C 18
ATOM 17357 O O . LEU A 1 44 ? -1.829 -4.220 1.642 1.00 0.00 44 LEU A O 18
ATOM 17373 N N . LEU A 1 45 ? -2.274 -3.458 -0.452 1.00 0.00 45 LEU A N 18
ATOM 17374 C CA . LEU A 1 45 ? -3.104 -4.588 -0.848 1.00 0.00 45 LEU A CA 18
ATOM 17375 C C . LEU A 1 45 ? -2.236 -5.781 -1.238 1.00 0.00 45 LEU A C 18
ATOM 17376 O O . LEU A 1 45 ? -2.392 -6.875 -0.700 1.00 0.00 45 LEU A O 18
ATOM 17392 N N . GLU A 1 46 ? -1.317 -5.563 -2.174 1.00 0.00 46 GLU A N 18
ATOM 17393 C CA . GLU A 1 46 ? -0.422 -6.604 -2.631 1.00 0.00 46 GLU A CA 18
ATOM 17394 C C . GLU A 1 46 ? 1.009 -6.077 -2.656 1.00 0.00 46 GLU A C 18
ATOM 17395 O O . GLU A 1 46 ? 1.285 -4.972 -2.190 1.00 0.00 46 GLU A O 18
ATOM 17407 N N . ARG A 1 47 ? 1.908 -6.881 -3.185 1.00 0.00 47 ARG A N 18
ATOM 17408 C CA . ARG A 1 47 ? 3.323 -6.524 -3.262 1.00 0.00 47 ARG A CA 18
ATOM 17409 C C . ARG A 1 47 ? 3.817 -6.486 -4.709 1.00 0.00 47 ARG A C 18
ATOM 17410 O O . ARG A 1 47 ? 3.128 -6.951 -5.617 1.00 0.00 47 ARG A O 18
ATOM 17431 N N . PRO A 1 48 ? 5.030 -5.935 -4.948 1.00 0.00 48 PRO A N 18
ATOM 17432 C CA . PRO A 1 48 ? 5.604 -5.854 -6.293 1.00 0.00 48 PRO A CA 18
ATOM 17433 C C . PRO A 1 48 ? 6.185 -7.184 -6.771 1.00 0.00 48 PRO A C 18
ATOM 17434 O O . PRO A 1 48 ? 7.354 -7.262 -7.153 1.00 0.00 48 PRO A O 18
ATOM 17445 N N . SER A 1 49 ? 5.361 -8.226 -6.764 1.00 0.00 49 SER A N 18
ATOM 17446 C CA . SER A 1 49 ? 5.795 -9.543 -7.212 1.00 0.00 49 SER A CA 18
ATOM 17447 C C . SER A 1 49 ? 5.674 -9.642 -8.720 1.00 0.00 49 SER A C 18
ATOM 17448 O O . SER A 1 49 ? 6.592 -10.079 -9.413 1.00 0.00 49 SER A O 18
ATOM 17456 N N . GLU A 1 50 ? 4.530 -9.210 -9.210 1.00 0.00 50 GLU A N 18
ATOM 17457 C CA . GLU A 1 50 ? 4.238 -9.207 -10.623 1.00 0.00 50 GLU A CA 18
ATOM 17458 C C . GLU A 1 50 ? 4.784 -7.935 -11.259 1.00 0.00 50 GLU A C 18
ATOM 17459 O O . GLU A 1 50 ? 5.291 -7.943 -12.381 1.00 0.00 50 GLU A O 18
ATOM 17471 N N . ARG A 1 51 ? 4.671 -6.848 -10.510 1.00 0.00 51 ARG A N 18
ATOM 17472 C CA . ARG A 1 51 ? 5.144 -5.545 -10.952 1.00 0.00 51 ARG A CA 18
ATOM 17473 C C . ARG A 1 51 ? 6.232 -5.034 -10.005 1.00 0.00 51 ARG A C 18
ATOM 17474 O O . ARG A 1 51 ? 5.971 -4.823 -8.822 1.00 0.00 51 ARG A O 18
ATOM 17495 N N . PRO A 1 52 ? 7.470 -4.832 -10.495 1.00 0.00 52 PRO A N 18
ATOM 17496 C CA . PRO A 1 52 ? 8.566 -4.358 -9.672 1.00 0.00 52 PRO A CA 18
ATOM 17497 C C . PRO A 1 52 ? 8.697 -2.848 -9.707 1.00 0.00 52 PRO A C 18
ATOM 17498 O O . PRO A 1 52 ? 9.089 -2.267 -10.720 1.00 0.00 52 PRO A O 18
ATOM 17509 N N . GLY A 1 53 ? 8.361 -2.218 -8.593 1.00 0.00 53 GLY A N 18
ATOM 17510 C CA . GLY A 1 53 ? 8.438 -0.777 -8.505 1.00 0.00 53 GLY A CA 18
ATOM 17511 C C . GLY A 1 53 ? 7.125 -0.128 -8.134 1.00 0.00 53 GLY A C 18
ATOM 17512 O O . GLY A 1 53 ? 7.051 1.089 -8.027 1.00 0.00 53 GLY A O 18
ATOM 17516 N N . TRP A 1 54 ? 6.084 -0.934 -7.982 1.00 0.00 54 TRP A N 18
ATOM 17517 C CA . TRP A 1 54 ? 4.756 -0.451 -7.657 1.00 0.00 54 TRP A CA 18
ATOM 17518 C C . TRP A 1 54 ? 4.270 -0.884 -6.262 1.00 0.00 54 TRP A C 18
ATOM 17519 O O . TRP A 1 54 ? 4.799 -1.824 -5.670 1.00 0.00 54 TRP A O 18
ATOM 17540 N N . CYS A 1 55 ? 3.223 -0.208 -5.776 1.00 0.00 55 CYS A N 18
ATOM 17541 C CA . CYS A 1 55 ? 2.620 -0.533 -4.496 1.00 0.00 55 CYS A CA 18
ATOM 17542 C C . CYS A 1 55 ? 1.188 -0.010 -4.441 1.00 0.00 55 CYS A C 18
ATOM 17543 O O . CYS A 1 55 ? 0.820 0.913 -5.157 1.00 0.00 55 CYS A O 18
ATOM 17551 N N . LEU A 1 56 ? 0.377 -0.629 -3.613 1.00 0.00 56 LEU A N 18
ATOM 17552 C CA . LEU A 1 56 ? -1.019 -0.252 -3.485 1.00 0.00 56 LEU A CA 18
ATOM 17553 C C . LEU A 1 56 ? -1.326 0.321 -2.109 1.00 0.00 56 LEU A C 18
ATOM 17554 O O . LEU A 1 56 ? -0.574 0.106 -1.160 1.00 0.00 56 LEU A O 18
ATOM 17570 N N . VAL A 1 57 ? -2.424 1.073 -2.005 1.00 0.00 57 VAL A N 18
ATOM 17571 C CA . VAL A 1 57 ? -2.798 1.685 -0.730 1.00 0.00 57 VAL A CA 18
ATOM 17572 C C . VAL A 1 57 ? -4.282 1.458 -0.397 1.00 0.00 57 VAL A C 18
ATOM 17573 O O . VAL A 1 57 ? -5.155 1.844 -1.155 1.00 0.00 57 VAL A O 18
ATOM 17586 N N . ARG A 1 58 ? -4.563 0.856 0.763 1.00 0.00 58 ARG A N 18
ATOM 17587 C CA . ARG A 1 58 ? -5.942 0.609 1.191 1.00 0.00 58 ARG A CA 18
ATOM 17588 C C . ARG A 1 58 ? -6.352 1.618 2.279 1.00 0.00 58 ARG A C 18
ATOM 17589 O O . ARG A 1 58 ? -5.510 2.215 2.930 1.00 0.00 58 ARG A O 18
ATOM 17610 N N . THR A 1 59 ? -7.647 1.793 2.507 1.00 0.00 59 THR A N 18
ATOM 17611 C CA . THR A 1 59 ? -8.090 2.715 3.538 1.00 0.00 59 THR A CA 18
ATOM 17612 C C . THR A 1 59 ? -9.146 2.072 4.404 1.00 0.00 59 THR A C 18
ATOM 17613 O O . THR A 1 59 ? -10.184 1.636 3.910 1.00 0.00 59 THR A O 18
ATOM 17624 N N . THR A 1 60 ? -8.852 2.002 5.698 1.00 0.00 60 THR A N 18
ATOM 17625 C CA . THR A 1 60 ? -9.758 1.399 6.666 1.00 0.00 60 THR A CA 18
ATOM 17626 C C . THR A 1 60 ? -10.413 2.461 7.547 1.00 0.00 60 THR A C 18
ATOM 17627 O O . THR A 1 60 ? -11.419 2.190 8.205 1.00 0.00 60 THR A O 18
ATOM 17638 N N . GLU A 1 61 ? -9.858 3.677 7.549 1.00 0.00 61 GLU A N 18
ATOM 17639 C CA . GLU A 1 61 ? -10.424 4.765 8.341 1.00 0.00 61 GLU A CA 18
ATOM 17640 C C . GLU A 1 61 ? -11.557 5.478 7.596 1.00 0.00 61 GLU A C 18
ATOM 17641 O O . GLU A 1 61 ? -12.043 6.517 8.037 1.00 0.00 61 GLU A O 18
ATOM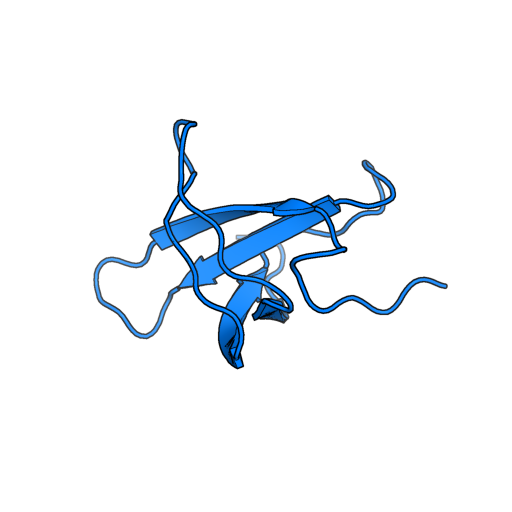 17653 N N . ARG A 1 62 ? -11.982 4.900 6.476 1.00 0.00 62 ARG A N 18
ATOM 17654 C CA . ARG A 1 62 ? -13.052 5.440 5.678 1.00 0.00 62 ARG A CA 18
ATOM 17655 C C . ARG A 1 62 ? -13.955 4.284 5.249 1.00 0.00 62 ARG A C 18
ATOM 17656 O O . ARG A 1 62 ? -13.677 3.595 4.269 1.00 0.00 62 ARG A O 18
ATOM 17677 N N . SER A 1 63 ? -15.020 4.072 6.005 1.00 0.00 63 SER A N 18
ATOM 17678 C CA . SER A 1 63 ? -15.952 2.989 5.724 1.00 0.00 63 SER A CA 18
ATOM 17679 C C . SER A 1 63 ? -16.991 3.406 4.677 1.00 0.00 63 SER A C 18
ATOM 17680 O O . SER A 1 63 ? -17.592 4.473 4.795 1.00 0.00 63 SER A O 18
ATOM 17688 N N . PRO A 1 64 ? -17.227 2.576 3.630 1.00 0.00 64 PRO A N 18
ATOM 17689 C CA . PRO A 1 64 ? -16.549 1.285 3.421 1.00 0.00 64 PRO A CA 18
ATOM 17690 C C . PRO A 1 64 ? -15.100 1.467 2.960 1.00 0.00 64 PRO A C 18
ATOM 17691 O O . PRO A 1 64 ? -14.768 2.474 2.335 1.00 0.00 64 PRO A O 18
ATOM 17702 N N . PRO A 1 65 ? -14.209 0.492 3.255 1.00 0.00 65 PRO A N 18
ATOM 17703 C CA . PRO A 1 65 ? -12.798 0.569 2.854 1.00 0.00 65 PRO A CA 18
ATOM 17704 C C . PRO A 1 65 ? -12.631 0.943 1.390 1.00 0.00 65 PRO A C 18
ATOM 17705 O O . PRO A 1 65 ? -13.550 0.786 0.587 1.00 0.00 65 PRO A O 18
ATOM 17716 N N . GLN A 1 66 ? -11.453 1.442 1.052 1.00 0.00 66 GLN A N 18
ATOM 17717 C CA . GLN A 1 66 ? -11.153 1.843 -0.296 1.00 0.00 66 GLN A CA 18
ATOM 17718 C C . GLN A 1 66 ? -9.713 1.478 -0.615 1.00 0.00 66 GLN A C 18
ATOM 17719 O O . GLN A 1 66 ? -8.921 1.262 0.296 1.00 0.00 66 GLN A O 18
ATOM 17733 N N . GLU A 1 67 ? -9.361 1.402 -1.891 1.00 0.00 67 GLU A N 18
ATOM 17734 C CA . GLU A 1 67 ? -8.000 1.052 -2.256 1.00 0.00 67 GLU A CA 18
ATOM 17735 C C . GLU A 1 67 ? -7.476 1.934 -3.370 1.00 0.00 67 GLU A C 18
ATOM 17736 O O . GLU A 1 67 ? -8.240 2.533 -4.125 1.00 0.00 67 GLU A O 18
ATOM 17748 N N . GLY A 1 68 ? -6.162 2.023 -3.437 1.00 0.00 68 GLY A N 18
ATOM 17749 C CA . GLY A 1 68 ? -5.525 2.870 -4.432 1.00 0.00 68 GLY A CA 18
ATOM 17750 C C . GLY A 1 68 ? -4.305 2.248 -5.073 1.00 0.00 68 GLY A C 18
ATOM 17751 O O . GLY A 1 68 ? -3.893 1.145 -4.712 1.00 0.00 68 GLY A O 18
ATOM 17755 N N . LEU A 1 69 ? -3.727 2.966 -6.034 1.00 0.00 69 LEU A N 18
ATOM 17756 C CA . LEU A 1 69 ? -2.551 2.488 -6.745 1.00 0.00 69 LEU A CA 18
ATOM 17757 C C . LEU A 1 69 ? -1.562 3.604 -7.057 1.00 0.00 69 LEU A C 18
ATOM 17758 O O . LEU A 1 69 ? -1.933 4.680 -7.527 1.00 0.00 69 LEU A O 18
ATOM 17774 N N . VAL A 1 70 ? -0.293 3.313 -6.801 1.00 0.00 70 VAL A N 18
ATOM 17775 C CA . VAL A 1 70 ? 0.799 4.244 -7.050 1.00 0.00 70 VAL A CA 18
ATOM 17776 C C . VAL A 1 70 ? 2.088 3.454 -7.094 1.00 0.00 70 VAL A C 18
ATOM 17777 O O . VAL A 1 70 ? 2.130 2.339 -6.581 1.00 0.00 70 VAL A O 18
ATOM 17790 N N . PRO A 1 71 ? 3.168 3.968 -7.687 1.00 0.00 71 PRO A N 18
ATOM 17791 C CA . PRO A 1 71 ? 4.396 3.227 -7.729 1.00 0.00 71 PRO A CA 18
ATOM 17792 C C . PRO A 1 71 ? 5.158 3.367 -6.423 1.00 0.00 71 PRO A C 18
ATOM 17793 O O . PRO A 1 71 ? 4.918 4.289 -5.645 1.00 0.00 71 PRO A O 18
ATOM 17804 N N . SER A 1 72 ? 6.067 2.435 -6.185 1.00 0.00 72 SER A N 18
ATOM 17805 C CA . SER A 1 72 ? 6.880 2.408 -4.973 1.00 0.00 72 SER A CA 18
ATOM 17806 C C . SER A 1 72 ? 7.404 3.799 -4.592 1.00 0.00 72 SER A C 18
ATOM 17807 O O . SER A 1 72 ? 7.644 4.077 -3.419 1.00 0.00 72 SER A O 18
ATOM 17815 N N . SER A 1 73 ? 7.573 4.672 -5.584 1.00 0.00 73 SER A N 18
ATOM 17816 C CA . SER A 1 73 ? 8.059 6.026 -5.330 1.00 0.00 73 SER A CA 18
ATOM 17817 C C . SER A 1 73 ? 7.183 6.735 -4.297 1.00 0.00 73 SER A C 18
ATOM 17818 O O . SER A 1 73 ? 7.681 7.504 -3.475 1.00 0.00 73 SER A O 18
ATOM 17826 N N . THR A 1 74 ? 5.880 6.465 -4.341 1.00 0.00 74 THR A N 18
ATOM 17827 C CA . THR A 1 74 ? 4.932 7.069 -3.407 1.00 0.00 74 THR A CA 18
ATOM 17828 C C . THR A 1 74 ? 4.518 6.068 -2.334 1.00 0.00 74 THR A C 18
ATOM 17829 O O . THR A 1 74 ? 3.535 6.291 -1.641 1.00 0.00 74 THR A O 18
ATOM 17840 N N . LEU A 1 75 ? 5.241 4.962 -2.214 1.00 0.00 75 LEU A N 18
ATOM 17841 C CA . LEU A 1 75 ? 4.907 3.954 -1.239 1.00 0.00 75 LEU A CA 18
ATOM 17842 C C . LEU A 1 75 ? 6.156 3.367 -0.602 1.00 0.00 75 LEU A C 18
ATOM 17843 O O . LEU A 1 75 ? 7.099 2.973 -1.284 1.00 0.00 75 LEU A O 18
ATOM 17859 N N . CYS A 1 76 ? 6.140 3.310 0.712 1.00 0.00 76 CYS A N 18
ATOM 17860 C CA . CYS A 1 76 ? 7.257 2.767 1.476 1.00 0.00 76 CYS A CA 18
ATOM 17861 C C . CYS A 1 76 ? 7.479 1.303 1.121 1.00 0.00 76 CYS A C 18
ATOM 17862 O O . CYS A 1 76 ? 6.632 0.453 1.394 1.00 0.00 76 CYS A O 18
ATOM 17870 N N . ILE A 1 77 ? 8.618 1.015 0.500 1.00 0.00 77 ILE A N 18
ATOM 17871 C CA . ILE A 1 77 ? 8.941 -0.348 0.095 1.00 0.00 77 ILE A CA 18
ATOM 17872 C C . ILE A 1 77 ? 10.147 -0.889 0.859 1.00 0.00 77 ILE A C 18
ATOM 17873 O O . ILE A 1 77 ? 10.206 -2.071 1.198 1.00 0.00 77 ILE A O 18
ATOM 17889 N N . SER A 1 78 ? 11.103 -0.012 1.119 1.00 0.00 78 SER A N 18
ATOM 17890 C CA . SER A 1 78 ? 12.315 -0.386 1.840 1.00 0.00 78 SER A CA 18
ATOM 17891 C C . SER A 1 78 ? 12.354 0.266 3.219 1.00 0.00 78 SER A C 18
ATOM 17892 O O . SER A 1 78 ? 12.810 -0.339 4.188 1.00 0.00 78 SER A O 18
ATOM 17900 N N . HIS A 1 79 ? 11.873 1.502 3.298 1.00 0.00 79 HIS A N 18
ATOM 17901 C CA . HIS A 1 79 ? 11.857 2.235 4.559 1.00 0.00 79 HIS A CA 18
ATOM 17902 C C . HIS A 1 79 ? 13.272 2.417 5.100 1.00 0.00 79 HIS A C 18
ATOM 17903 O O . HIS A 1 79 ? 13.671 1.762 6.063 1.00 0.00 79 HIS A O 18
ATOM 17918 N N . SER A 1 80 ? 14.029 3.309 4.468 1.00 0.00 80 SER A N 18
ATOM 17919 C CA . SER A 1 80 ? 15.402 3.577 4.883 1.00 0.00 80 SER A CA 18
ATOM 17920 C C . SER A 1 80 ? 15.447 4.080 6.322 1.00 0.00 80 SER A C 18
ATOM 17921 O O . SER A 1 80 ? 14.446 4.554 6.857 1.00 0.00 80 SER A O 18
ATOM 17929 N N . SER A 1 14 ? -1.419 -10.918 10.590 1.00 0.00 14 SER A N 19
ATOM 17930 C CA . SER A 1 14 ? -0.911 -10.296 9.373 1.00 0.00 14 SER A CA 19
ATOM 17931 C C . SER A 1 14 ? -1.283 -11.121 8.145 1.00 0.00 14 SER A C 19
ATOM 17932 O O . SER A 1 14 ? -0.576 -12.059 7.778 1.00 0.00 14 SER A O 19
ATOM 17940 N N . GLY A 1 15 ? -2.397 -10.764 7.515 1.00 0.00 15 GLY A N 19
ATOM 17941 C CA . GLY A 1 15 ? -2.844 -11.482 6.335 1.00 0.00 15 GLY A CA 19
ATOM 17942 C C . GLY A 1 15 ? -2.091 -11.069 5.086 1.00 0.00 15 GLY A C 19
ATOM 17943 O O . GLY A 1 15 ? -0.862 -11.121 5.048 1.00 0.00 15 GLY A O 19
ATOM 17947 N N . GLY A 1 16 ? -2.831 -10.659 4.061 1.00 0.00 16 GLY A N 19
ATOM 17948 C CA . GLY A 1 16 ? -2.209 -10.243 2.817 1.00 0.00 16 GLY A CA 19
ATOM 17949 C C . GLY A 1 16 ? -2.154 -8.735 2.673 1.00 0.00 16 GLY A C 19
ATOM 17950 O O . GLY A 1 16 ? -2.166 -8.211 1.563 1.00 0.00 16 GLY A O 19
ATOM 17954 N N . CYS A 1 17 ? -2.084 -8.037 3.800 1.00 0.00 17 CYS A N 19
ATOM 17955 C CA . CYS A 1 17 ? -2.016 -6.586 3.809 1.00 0.00 17 CYS A CA 19
ATOM 17956 C C . CYS A 1 17 ? -0.925 -6.125 4.759 1.00 0.00 17 CYS A C 19
ATOM 17957 O O . CYS A 1 17 ? -0.775 -6.662 5.857 1.00 0.00 17 CYS A O 19
ATOM 17965 N N . GLU A 1 18 ? -0.164 -5.131 4.334 1.00 0.00 18 GLU A N 19
ATOM 17966 C CA . GLU A 1 18 ? 0.919 -4.599 5.152 1.00 0.00 18 GLU A CA 19
ATOM 17967 C C . GLU A 1 18 ? 0.795 -3.096 5.277 1.00 0.00 18 GLU A C 19
ATOM 17968 O O . GLU A 1 18 ? 0.327 -2.435 4.366 1.00 0.00 18 GLU A O 19
ATOM 17980 N N . LEU A 1 19 ? 1.224 -2.562 6.402 1.00 0.00 19 LEU A N 19
ATOM 17981 C CA . LEU A 1 19 ? 1.151 -1.118 6.615 1.00 0.00 19 LEU A CA 19
ATOM 17982 C C . LEU A 1 19 ? 2.274 -0.415 5.871 1.00 0.00 19 LEU A C 19
ATOM 17983 O O . LEU A 1 19 ? 3.440 -0.796 5.962 1.00 0.00 19 LEU A O 19
ATOM 17999 N N . THR A 1 20 ? 1.898 0.613 5.132 1.00 0.00 20 THR A N 19
ATOM 18000 C CA . THR A 1 20 ? 2.845 1.392 4.350 1.00 0.00 20 THR A CA 19
ATOM 18001 C C . THR A 1 20 ? 2.505 2.875 4.413 1.00 0.00 20 THR A C 19
ATOM 18002 O O . THR A 1 20 ? 1.349 3.252 4.612 1.00 0.00 20 THR A O 19
ATOM 18013 N N . VAL A 1 21 ? 3.516 3.709 4.230 1.00 0.00 21 VAL A N 19
ATOM 18014 C CA . VAL A 1 21 ? 3.339 5.150 4.251 1.00 0.00 21 VAL A CA 19
ATOM 18015 C C . VAL A 1 21 ? 3.703 5.731 2.898 1.00 0.00 21 VAL A C 19
ATOM 18016 O O . VAL A 1 21 ? 4.752 5.407 2.341 1.00 0.00 21 VAL A O 19
ATOM 18029 N N . VAL A 1 22 ? 2.837 6.576 2.359 1.00 0.00 22 VAL A N 19
ATOM 18030 C CA . VAL A 1 22 ? 3.093 7.168 1.066 1.00 0.00 22 VAL A CA 19
ATOM 18031 C C . VAL A 1 22 ? 4.179 8.226 1.146 1.00 0.00 22 VAL A C 19
ATOM 18032 O O . VAL A 1 22 ? 4.114 9.144 1.964 1.00 0.00 22 VAL A O 19
ATOM 18045 N N . LEU A 1 23 ? 5.183 8.081 0.294 1.00 0.00 23 LEU A N 19
ATOM 18046 C CA . LEU A 1 23 ? 6.293 9.012 0.267 1.00 0.00 23 LEU A CA 19
ATOM 18047 C C . LEU A 1 23 ? 5.918 10.314 -0.435 1.00 0.00 23 LEU A C 19
ATOM 18048 O O . LEU A 1 23 ? 6.544 11.348 -0.208 1.00 0.00 23 LEU A O 19
ATOM 18064 N N . GLN A 1 24 ? 4.907 10.264 -1.300 1.00 0.00 24 GLN A N 19
ATOM 18065 C CA . GLN A 1 24 ? 4.475 11.440 -2.024 1.00 0.00 24 GLN A CA 19
ATOM 18066 C C . GLN A 1 24 ? 2.955 11.439 -2.191 1.00 0.00 24 GLN A C 19
ATOM 18067 O O . GLN A 1 24 ? 2.337 10.378 -2.271 1.00 0.00 24 GLN A O 19
ATOM 18081 N N . ASP A 1 25 ? 2.356 12.624 -2.251 1.00 0.00 25 ASP A N 19
ATOM 18082 C CA . ASP A 1 25 ? 0.909 12.719 -2.418 1.00 0.00 25 ASP A CA 19
ATOM 18083 C C . ASP A 1 25 ? 0.528 12.220 -3.802 1.00 0.00 25 ASP A C 19
ATOM 18084 O O . ASP A 1 25 ? 1.281 12.373 -4.764 1.00 0.00 25 ASP A O 19
ATOM 18093 N N . PHE A 1 26 ? -0.643 11.631 -3.886 1.00 0.00 26 PHE A N 19
ATOM 18094 C CA . PHE A 1 26 ? -1.150 11.106 -5.140 1.00 0.00 26 PHE A CA 19
ATOM 18095 C C . PHE A 1 26 ? -2.645 11.276 -5.233 1.00 0.00 26 PHE A C 19
ATOM 18096 O O . PHE A 1 26 ? -3.335 11.316 -4.225 1.00 0.00 26 PHE A O 19
ATOM 18113 N N . SER A 1 27 ? -3.140 11.364 -6.447 1.00 0.00 27 SER A N 19
ATOM 18114 C CA . SER A 1 27 ? -4.542 11.498 -6.685 1.00 0.00 27 SER A CA 19
ATOM 18115 C C . SER A 1 27 ? -4.993 10.389 -7.620 1.00 0.00 27 SER A C 19
ATOM 18116 O O . SER A 1 27 ? -4.301 10.055 -8.582 1.00 0.00 27 SER A O 19
ATOM 18124 N N . ALA A 1 28 ? -6.130 9.799 -7.308 1.00 0.00 28 ALA A N 19
ATOM 18125 C CA . ALA A 1 28 ? -6.671 8.700 -8.080 1.00 0.00 28 ALA A CA 19
ATOM 18126 C C . ALA A 1 28 ? -6.723 8.965 -9.578 1.00 0.00 28 ALA A C 19
ATOM 18127 O O . ALA A 1 28 ? -6.266 9.997 -10.070 1.00 0.00 28 ALA A O 19
ATOM 18134 N N . ALA A 1 29 ? -7.298 7.998 -10.288 1.00 0.00 29 ALA A N 19
ATOM 18135 C CA . ALA A 1 29 ? -7.446 8.057 -11.738 1.00 0.00 29 ALA A CA 19
ATOM 18136 C C . ALA A 1 29 ? -7.952 6.721 -12.270 1.00 0.00 29 ALA A C 19
ATOM 18137 O O . ALA A 1 29 ? -8.665 6.674 -13.272 1.00 0.00 29 ALA A O 19
ATOM 18144 N N . HIS A 1 30 ? -7.575 5.632 -11.596 1.00 0.00 30 HIS A N 19
ATOM 18145 C CA . HIS A 1 30 ? -7.993 4.302 -12.011 1.00 0.00 30 HIS A CA 19
ATOM 18146 C C . HIS A 1 30 ? -9.080 3.736 -11.097 1.00 0.00 30 HIS A C 19
ATOM 18147 O O . HIS A 1 30 ? -9.494 4.359 -10.114 1.00 0.00 30 HIS A O 19
ATOM 18162 N N . SER A 1 31 ? -9.538 2.541 -11.445 1.00 0.00 31 SER A N 19
ATOM 18163 C CA . SER A 1 31 ? -10.594 1.847 -10.706 1.00 0.00 31 SER A CA 19
ATOM 18164 C C . SER A 1 31 ? -10.371 1.877 -9.198 1.00 0.00 31 SER A C 19
ATOM 18165 O O . SER A 1 31 ? -11.118 2.523 -8.464 1.00 0.00 31 SER A O 19
ATOM 18173 N N . SER A 1 32 ? -9.351 1.166 -8.743 1.00 0.00 32 SER A N 19
ATOM 18174 C CA . SER A 1 32 ? -9.048 1.102 -7.323 1.00 0.00 32 SER A CA 19
ATOM 18175 C C . SER A 1 32 ? -8.047 2.180 -6.911 1.00 0.00 32 SER A C 19
ATOM 18176 O O . SER A 1 32 ? -7.125 1.912 -6.143 1.00 0.00 32 SER A O 19
ATOM 18184 N N . GLU A 1 33 ? -8.223 3.400 -7.425 1.00 0.00 33 GLU A N 19
ATOM 18185 C CA . GLU A 1 33 ? -7.333 4.490 -7.098 1.00 0.00 33 GLU A CA 19
ATOM 18186 C C . GLU A 1 33 ? -7.995 5.487 -6.164 1.00 0.00 33 GLU A C 19
ATOM 18187 O O . GLU A 1 33 ? -9.217 5.635 -6.157 1.00 0.00 33 GLU A O 19
ATOM 18199 N N . LEU A 1 34 ? -7.177 6.184 -5.392 1.00 0.00 34 LEU A N 19
ATOM 18200 C CA . LEU A 1 34 ? -7.666 7.185 -4.471 1.00 0.00 34 LEU A CA 19
ATOM 18201 C C . LEU A 1 34 ? -6.600 8.241 -4.237 1.00 0.00 34 LEU A C 19
ATOM 18202 O O . LEU A 1 34 ? -5.439 8.046 -4.587 1.00 0.00 34 LEU A O 19
ATOM 18218 N N . SER A 1 35 ? -6.998 9.357 -3.652 1.00 0.00 35 SER A N 19
ATOM 18219 C CA . SER A 1 35 ? -6.082 10.431 -3.378 1.00 0.00 35 SER A CA 19
ATOM 18220 C C . SER A 1 35 ? -5.441 10.252 -2.018 1.00 0.00 35 SER A C 19
ATOM 18221 O O . SER A 1 35 ? -6.117 10.124 -0.998 1.00 0.00 35 SER A O 19
ATOM 18229 N N . ILE A 1 36 ? -4.128 10.240 -2.031 1.00 0.00 36 ILE A N 19
ATOM 18230 C CA . ILE A 1 36 ? -3.339 10.074 -0.828 1.00 0.00 36 ILE A CA 19
ATOM 18231 C C . ILE A 1 36 ? -2.354 11.224 -0.675 1.00 0.00 36 ILE A C 19
ATOM 18232 O O . ILE A 1 36 ? -2.115 11.983 -1.613 1.00 0.00 36 ILE A O 19
ATOM 18248 N N . GLN A 1 37 ? -1.800 11.349 0.517 1.00 0.00 37 GLN A N 19
ATOM 18249 C CA . GLN A 1 37 ? -0.856 12.399 0.824 1.00 0.00 37 GLN A CA 19
ATOM 18250 C C . GLN A 1 37 ? 0.387 11.853 1.509 1.00 0.00 37 GLN A C 19
ATOM 18251 O O . GLN A 1 37 ? 0.325 10.895 2.274 1.00 0.00 37 GLN A O 19
ATOM 18265 N N . VAL A 1 38 ? 1.512 12.486 1.228 1.00 0.00 38 VAL A N 19
ATOM 18266 C CA . VAL A 1 38 ? 2.791 12.093 1.804 1.00 0.00 38 VAL A CA 19
ATOM 18267 C C . VAL A 1 38 ? 2.767 12.178 3.334 1.00 0.00 38 VAL A C 19
ATOM 18268 O O . VAL A 1 38 ? 2.491 13.239 3.896 1.00 0.00 38 VAL A O 19
ATOM 18281 N N . GLY A 1 39 ? 3.096 11.074 4.002 1.00 0.00 39 GLY A N 19
ATOM 18282 C CA . GLY A 1 39 ? 3.143 11.081 5.457 1.00 0.00 39 GLY A CA 19
ATOM 18283 C C . GLY A 1 39 ? 2.098 10.215 6.126 1.00 0.00 39 GLY A C 19
ATOM 18284 O O . GLY A 1 39 ? 2.284 9.790 7.267 1.00 0.00 39 GLY A O 19
ATOM 18288 N N . GLN A 1 40 ? 0.995 9.965 5.443 1.00 0.00 40 GLN A N 19
ATOM 18289 C CA . GLN A 1 40 ? -0.068 9.166 6.006 1.00 0.00 40 GLN A CA 19
ATOM 18290 C C . GLN A 1 40 ? 0.276 7.684 6.009 1.00 0.00 40 GLN A C 19
ATOM 18291 O O . GLN A 1 40 ? 1.257 7.256 5.402 1.00 0.00 40 GLN A O 19
ATOM 18305 N N . THR A 1 41 ? -0.555 6.905 6.688 1.00 0.00 41 THR A N 19
ATOM 18306 C CA . THR A 1 41 ? -0.356 5.462 6.762 1.00 0.00 41 THR A CA 19
ATOM 18307 C C . THR A 1 41 ? -1.547 4.710 6.206 1.00 0.00 41 THR A C 19
ATOM 18308 O O . THR A 1 41 ? -2.652 4.779 6.746 1.00 0.00 41 THR A O 19
ATOM 18319 N N . VAL A 1 42 ? -1.291 3.931 5.183 1.00 0.00 42 VAL A N 19
ATOM 18320 C CA . VAL A 1 42 ? -2.301 3.090 4.615 1.00 0.00 42 VAL A CA 19
ATOM 18321 C C . VAL A 1 42 ? -1.673 1.739 4.304 1.00 0.00 42 VAL A C 19
ATOM 18322 O O . VAL A 1 42 ? -0.534 1.652 3.851 1.00 0.00 42 VAL A O 19
ATOM 18335 N N . GLU A 1 43 ? -2.425 0.699 4.584 1.00 0.00 43 GLU A N 19
ATOM 18336 C CA . GLU A 1 43 ? -1.958 -0.653 4.375 1.00 0.00 43 GLU A CA 19
ATOM 18337 C C . GLU A 1 43 ? -2.040 -1.064 2.907 1.00 0.00 43 GLU A C 19
ATOM 18338 O O . GLU A 1 43 ? -3.074 -0.915 2.268 1.00 0.00 43 GLU A O 19
ATOM 18350 N N . LEU A 1 44 ? -0.943 -1.594 2.380 1.00 0.00 44 LEU A N 19
ATOM 18351 C CA . LEU A 1 44 ? -0.905 -2.035 1.009 1.00 0.00 44 LEU A CA 19
ATOM 18352 C C . LEU A 1 44 ? -1.679 -3.315 0.823 1.00 0.00 44 LEU A C 19
ATOM 18353 O O . LEU A 1 44 ? -1.725 -4.177 1.715 1.00 0.00 44 LEU A O 19
ATOM 18369 N N . LEU A 1 45 ? -2.271 -3.417 -0.358 1.00 0.00 45 LEU A N 19
ATOM 18370 C CA . LEU A 1 45 ? -3.066 -4.574 -0.737 1.00 0.00 45 LEU A CA 19
ATOM 18371 C C . LEU A 1 45 ? -2.166 -5.764 -1.057 1.00 0.00 45 LEU A C 19
ATOM 18372 O O . LEU A 1 45 ? -2.310 -6.832 -0.468 1.00 0.00 45 LEU A O 19
ATOM 18388 N N . GLU A 1 46 ? -1.236 -5.581 -1.994 1.00 0.00 46 GLU A N 19
ATOM 18389 C CA . GLU A 1 46 ? -0.333 -6.634 -2.377 1.00 0.00 46 GLU A CA 19
ATOM 18390 C C . GLU A 1 46 ? 1.087 -6.078 -2.539 1.00 0.00 46 GLU A C 19
ATOM 18391 O O . GLU A 1 46 ? 1.426 -5.053 -1.948 1.00 0.00 46 GLU A O 19
ATOM 18403 N N . ARG A 1 47 ? 1.916 -6.757 -3.323 1.00 0.00 47 ARG A N 19
ATOM 18404 C CA . ARG A 1 47 ? 3.297 -6.331 -3.538 1.00 0.00 47 ARG A CA 19
ATOM 18405 C C . ARG A 1 47 ? 3.692 -6.459 -5.012 1.00 0.00 47 ARG A C 19
ATOM 18406 O O . ARG A 1 47 ? 2.966 -7.065 -5.797 1.00 0.00 47 ARG A O 19
ATOM 18427 N N . PRO A 1 48 ? 4.853 -5.885 -5.413 1.00 0.00 48 PRO A N 19
ATOM 18428 C CA . PRO A 1 48 ? 5.332 -5.945 -6.805 1.00 0.00 48 PRO A CA 19
ATOM 18429 C C . PRO A 1 48 ? 5.582 -7.378 -7.284 1.00 0.00 48 PRO A C 19
ATOM 18430 O O . PRO A 1 48 ? 6.728 -7.807 -7.417 1.00 0.00 48 PRO A O 19
ATOM 18441 N N . SER A 1 49 ? 4.504 -8.114 -7.541 1.00 0.00 49 SER A N 19
ATOM 18442 C CA . SER A 1 49 ? 4.614 -9.492 -8.006 1.00 0.00 49 SER A CA 19
ATOM 18443 C C . SER A 1 49 ? 4.791 -9.546 -9.513 1.00 0.00 49 SER A C 19
ATOM 18444 O O . SER A 1 49 ? 5.664 -10.242 -10.031 1.00 0.00 49 SER A O 19
ATOM 18452 N N . GLU A 1 50 ? 3.951 -8.801 -10.204 1.00 0.00 50 GLU A N 19
ATOM 18453 C CA . GLU A 1 50 ? 3.980 -8.733 -11.645 1.00 0.00 50 GLU A CA 19
ATOM 18454 C C . GLU A 1 50 ? 4.768 -7.514 -12.105 1.00 0.00 50 GLU A C 19
ATOM 18455 O O . GLU A 1 50 ? 5.524 -7.568 -13.075 1.00 0.00 50 GLU A O 19
ATOM 18467 N N . ARG A 1 51 ? 4.593 -6.423 -11.375 1.00 0.00 51 ARG A N 19
ATOM 18468 C CA . ARG A 1 51 ? 5.295 -5.174 -11.667 1.00 0.00 51 ARG A CA 19
ATOM 18469 C C . ARG A 1 51 ? 6.256 -4.839 -10.524 1.00 0.00 51 ARG A C 19
ATOM 18470 O O . ARG A 1 51 ? 5.848 -4.816 -9.363 1.00 0.00 51 ARG A O 19
ATOM 18491 N N . PRO A 1 52 ? 7.546 -4.576 -10.820 1.00 0.00 52 PRO A N 19
ATOM 18492 C CA . PRO A 1 52 ? 8.536 -4.255 -9.813 1.00 0.00 52 PRO A CA 19
ATOM 18493 C C . PRO A 1 52 ? 8.736 -2.758 -9.665 1.00 0.00 52 PRO A C 19
ATOM 18494 O O . PRO A 1 52 ? 9.190 -2.086 -10.591 1.00 0.00 52 PRO A O 19
ATOM 18505 N N . GLY A 1 53 ? 8.392 -2.242 -8.497 1.00 0.00 53 GLY A N 19
ATOM 18506 C CA . GLY A 1 53 ? 8.536 -0.825 -8.245 1.00 0.00 53 GLY A CA 19
ATOM 18507 C C . GLY A 1 53 ? 7.240 -0.144 -7.872 1.00 0.00 53 GLY A C 19
ATOM 18508 O O . GLY A 1 53 ? 7.229 1.052 -7.622 1.00 0.00 53 GLY A O 19
ATOM 18512 N N . TRP A 1 54 ? 6.150 -0.895 -7.876 1.00 0.00 54 TRP A N 19
ATOM 18513 C CA . TRP A 1 54 ? 4.837 -0.374 -7.564 1.00 0.00 54 TRP A CA 19
ATOM 18514 C C . TRP A 1 54 ? 4.338 -0.810 -6.176 1.00 0.00 54 TRP A C 19
ATOM 18515 O O . TRP A 1 54 ? 4.856 -1.758 -5.586 1.00 0.00 54 TRP A O 19
ATOM 18536 N N . CYS A 1 55 ? 3.296 -0.129 -5.687 1.00 0.00 55 CYS A N 19
ATOM 18537 C CA . CYS A 1 55 ? 2.695 -0.474 -4.398 1.00 0.00 55 CYS A CA 19
ATOM 18538 C C . CYS A 1 55 ? 1.243 -0.017 -4.319 1.00 0.00 55 CYS A C 19
ATOM 18539 O O . CYS A 1 55 ? 0.817 0.899 -5.015 1.00 0.00 55 CYS A O 19
ATOM 18547 N N . LEU A 1 56 ? 0.491 -0.696 -3.479 1.00 0.00 56 LEU A N 19
ATOM 18548 C CA . LEU A 1 56 ? -0.920 -0.415 -3.299 1.00 0.00 56 LEU A CA 19
ATOM 18549 C C . LEU A 1 56 ? -1.218 0.187 -1.931 1.00 0.00 56 LEU A C 19
ATOM 18550 O O . LEU A 1 56 ? -0.412 0.077 -1.009 1.00 0.00 56 LEU A O 19
ATOM 18566 N N . VAL A 1 57 ? -2.374 0.844 -1.812 1.00 0.00 57 VAL A N 19
ATOM 18567 C CA . VAL A 1 57 ? -2.768 1.478 -0.557 1.00 0.00 57 VAL A CA 19
ATOM 18568 C C . VAL A 1 57 ? -4.262 1.254 -0.247 1.00 0.00 57 VAL A C 19
ATOM 18569 O O . VAL A 1 57 ? -5.118 1.579 -1.057 1.00 0.00 57 VAL A O 19
ATOM 18582 N N . ARG A 1 58 ? -4.573 0.710 0.940 1.00 0.00 58 ARG A N 19
ATOM 18583 C CA . ARG A 1 58 ? -5.964 0.461 1.343 1.00 0.00 58 ARG A CA 19
ATOM 18584 C C . ARG A 1 58 ? -6.448 1.544 2.326 1.00 0.00 58 ARG A C 19
ATOM 18585 O O . ARG A 1 58 ? -5.727 1.954 3.227 1.00 0.00 58 ARG A O 19
ATOM 18606 N N . THR A 1 59 ? -7.686 2.000 2.157 1.00 0.00 59 THR A N 19
ATOM 18607 C CA . THR A 1 59 ? -8.236 3.021 3.022 1.00 0.00 59 THR A CA 19
ATOM 18608 C C . THR A 1 59 ? -9.090 2.375 4.100 1.00 0.00 59 THR A C 19
ATOM 18609 O O . THR A 1 59 ? -9.990 1.598 3.797 1.00 0.00 59 THR A O 19
ATOM 18620 N N . THR A 1 60 ? -8.786 2.685 5.356 1.00 0.00 60 THR A N 19
ATOM 18621 C CA . THR A 1 60 ? -9.519 2.120 6.485 1.00 0.00 60 THR A CA 19
ATOM 18622 C C . THR A 1 60 ? -10.197 3.205 7.324 1.00 0.00 60 THR A C 19
ATOM 18623 O O . THR A 1 60 ? -11.059 2.903 8.149 1.00 0.00 60 THR A O 19
ATOM 18634 N N . GLU A 1 61 ? -9.824 4.469 7.109 1.00 0.00 61 GLU A N 19
ATOM 18635 C CA . GLU A 1 61 ? -10.431 5.571 7.852 1.00 0.00 61 GLU A CA 19
ATOM 18636 C C . GLU A 1 61 ? -11.711 6.074 7.178 1.00 0.00 61 GLU A C 19
ATOM 18637 O O . GLU A 1 61 ? -12.246 7.120 7.543 1.00 0.00 61 GLU A O 19
ATOM 18649 N N . ARG A 1 62 ? -12.201 5.314 6.205 1.00 0.00 62 ARG A N 19
ATOM 18650 C CA . ARG A 1 62 ? -13.405 5.645 5.485 1.00 0.00 62 ARG A CA 19
ATOM 18651 C C . ARG A 1 62 ? -14.154 4.360 5.161 1.00 0.00 62 ARG A C 19
ATOM 18652 O O . ARG A 1 62 ? -13.841 3.677 4.186 1.00 0.00 62 ARG A O 19
ATOM 18673 N N . SER A 1 63 ? -15.127 4.026 5.994 1.00 0.00 63 SER A N 19
ATOM 18674 C CA . SER A 1 63 ? -15.902 2.806 5.808 1.00 0.00 63 SER A CA 19
ATOM 18675 C C . SER A 1 63 ? -17.045 3.021 4.811 1.00 0.00 63 SER A C 19
ATOM 18676 O O . SER A 1 63 ? -17.779 4.004 4.917 1.00 0.00 63 SER A O 19
ATOM 18684 N N . PRO A 1 64 ? -17.223 2.112 3.820 1.00 0.00 64 PRO A N 19
ATOM 18685 C CA . PRO A 1 64 ? -16.388 0.912 3.627 1.00 0.00 64 PRO A CA 19
ATOM 18686 C C . PRO A 1 64 ? -14.999 1.256 3.079 1.00 0.00 64 PRO A C 19
ATOM 18687 O O . PRO A 1 64 ? -14.831 2.270 2.404 1.00 0.00 64 PRO A O 19
ATOM 18698 N N . PRO A 1 65 ? -13.979 0.409 3.354 1.00 0.00 65 PRO A N 19
ATOM 18699 C CA . PRO A 1 65 ? -12.609 0.637 2.875 1.00 0.00 65 PRO A CA 19
ATOM 18700 C C . PRO A 1 65 ? -12.553 1.056 1.417 1.00 0.00 65 PRO A C 19
ATOM 18701 O O . PRO A 1 65 ? -13.492 0.842 0.651 1.00 0.00 65 PRO A O 19
ATOM 18712 N N . GLN A 1 66 ? -11.432 1.644 1.052 1.00 0.00 66 GLN A N 19
ATOM 18713 C CA . GLN A 1 66 ? -11.190 2.098 -0.287 1.00 0.00 66 GLN A CA 19
ATOM 18714 C C . GLN A 1 66 ? -9.845 1.533 -0.720 1.00 0.00 66 GLN A C 19
ATOM 18715 O O . GLN A 1 66 ? -9.135 0.959 0.108 1.00 0.00 66 GLN A O 19
ATOM 18729 N N . GLU A 1 67 ? -9.485 1.649 -1.990 1.00 0.00 67 GLU A N 19
ATOM 18730 C CA . GLU A 1 67 ? -8.214 1.089 -2.435 1.00 0.00 67 GLU A CA 19
ATOM 18731 C C . GLU A 1 67 ? -7.481 2.044 -3.350 1.00 0.00 67 GLU A C 19
ATOM 18732 O O . GLU A 1 67 ? -8.094 2.837 -4.064 1.00 0.00 67 GLU A O 19
ATOM 18744 N N . GLY A 1 68 ? -6.165 1.969 -3.302 1.00 0.00 68 GLY A N 19
ATOM 18745 C CA . GLY A 1 68 ? -5.340 2.850 -4.110 1.00 0.00 68 GLY A CA 19
ATOM 18746 C C . GLY A 1 68 ? -4.162 2.154 -4.756 1.00 0.00 68 GLY A C 19
ATOM 18747 O O . GLY A 1 68 ? -3.662 1.151 -4.245 1.00 0.00 68 GLY A O 19
ATOM 18751 N N . LEU A 1 69 ? -3.712 2.701 -5.880 1.00 0.00 69 LEU A N 19
ATOM 18752 C CA . LEU A 1 69 ? -2.582 2.146 -6.606 1.00 0.00 69 LEU A CA 19
ATOM 18753 C C . LEU A 1 69 ? -1.613 3.236 -7.043 1.00 0.00 69 LEU A C 19
ATOM 18754 O O . LEU A 1 69 ? -2.011 4.251 -7.616 1.00 0.00 69 LEU A O 19
ATOM 18770 N N . VAL A 1 70 ? -0.339 3.007 -6.765 1.00 0.00 70 VAL A N 19
ATOM 18771 C CA . VAL A 1 70 ? 0.717 3.945 -7.118 1.00 0.00 70 VAL A CA 19
ATOM 18772 C C . VAL A 1 70 ? 2.045 3.207 -7.118 1.00 0.00 70 VAL A C 19
ATOM 18773 O O . VAL A 1 70 ? 2.091 2.033 -6.755 1.00 0.00 70 VAL A O 19
ATOM 18786 N N . PRO A 1 71 ? 3.151 3.851 -7.512 1.00 0.00 71 PRO A N 19
ATOM 18787 C CA . PRO A 1 71 ? 4.428 3.195 -7.519 1.00 0.00 71 PRO A CA 19
ATOM 18788 C C . PRO A 1 71 ? 5.148 3.337 -6.185 1.00 0.00 71 PRO A C 19
ATOM 18789 O O . PRO A 1 71 ? 4.874 4.250 -5.411 1.00 0.00 71 PRO A O 19
ATOM 18800 N N . SER A 1 72 ? 6.065 2.418 -5.928 1.00 0.00 72 SER A N 19
ATOM 18801 C CA . SER A 1 72 ? 6.849 2.397 -4.696 1.00 0.00 72 SER A CA 19
ATOM 18802 C C . SER A 1 72 ? 7.428 3.774 -4.371 1.00 0.00 72 SER A C 19
ATOM 18803 O O . SER A 1 72 ? 7.666 4.098 -3.210 1.00 0.00 72 SER A O 19
ATOM 18811 N N . SER A 1 73 ? 7.647 4.586 -5.397 1.00 0.00 73 SER A N 19
ATOM 18812 C CA . SER A 1 73 ? 8.187 5.925 -5.198 1.00 0.00 73 SER A CA 19
ATOM 18813 C C . SER A 1 73 ? 7.274 6.736 -4.280 1.00 0.00 73 SER A C 19
ATOM 18814 O O . SER A 1 73 ? 7.731 7.623 -3.558 1.00 0.00 73 SER A O 19
ATOM 18822 N N . THR A 1 74 ? 5.980 6.431 -4.325 1.00 0.00 74 THR A N 19
ATOM 18823 C CA . THR A 1 74 ? 4.991 7.125 -3.520 1.00 0.00 74 THR A CA 19
ATOM 18824 C C . THR A 1 74 ? 4.475 6.244 -2.386 1.00 0.00 74 THR A C 19
ATOM 18825 O O . THR A 1 74 ? 3.558 6.638 -1.677 1.00 0.00 74 THR A O 19
ATOM 18836 N N . LEU A 1 75 ? 5.047 5.054 -2.232 1.00 0.00 75 LEU A N 19
ATOM 18837 C CA . LEU A 1 75 ? 4.635 4.130 -1.202 1.00 0.00 75 LEU A CA 19
ATOM 18838 C C . LEU A 1 75 ? 5.848 3.505 -0.535 1.00 0.00 75 LEU A C 19
ATOM 18839 O O . LEU A 1 75 ? 6.770 3.046 -1.199 1.00 0.00 75 LEU A O 19
ATOM 18855 N N . CYS A 1 76 ? 5.834 3.481 0.780 1.00 0.00 76 CYS A N 19
ATOM 18856 C CA . CYS A 1 76 ? 6.932 2.898 1.550 1.00 0.00 76 CYS A CA 19
ATOM 18857 C C . CYS A 1 76 ? 7.157 1.442 1.151 1.00 0.00 76 CYS A C 19
ATOM 18858 O O . CYS A 1 76 ? 6.218 0.647 1.120 1.00 0.00 76 CYS A O 19
ATOM 18866 N N . ILE A 1 77 ? 8.402 1.101 0.840 1.00 0.00 77 ILE A N 19
ATOM 18867 C CA . ILE A 1 77 ? 8.738 -0.256 0.436 1.00 0.00 77 ILE A CA 19
ATOM 18868 C C . ILE A 1 77 ? 10.005 -0.748 1.135 1.00 0.00 77 ILE A C 19
ATOM 18869 O O . ILE A 1 77 ? 10.706 0.027 1.787 1.00 0.00 77 ILE A O 19
ATOM 18885 N N . SER A 1 78 ? 10.291 -2.038 0.996 1.00 0.00 78 SER A N 19
ATOM 18886 C CA . SER A 1 78 ? 11.471 -2.631 1.615 1.00 0.00 78 SER A CA 19
ATOM 18887 C C . SER A 1 78 ? 11.413 -2.496 3.133 1.00 0.00 78 SER A C 19
ATOM 18888 O O . SER A 1 78 ? 10.411 -2.044 3.688 1.00 0.00 78 SER A O 19
ATOM 18896 N N . HIS A 1 79 ? 12.493 -2.891 3.800 1.00 0.00 79 HIS A N 19
ATOM 18897 C CA . HIS A 1 79 ? 12.562 -2.814 5.255 1.00 0.00 79 HIS A CA 19
ATOM 18898 C C . HIS A 1 79 ? 14.009 -2.710 5.727 1.00 0.00 79 HIS A C 19
ATOM 18899 O O . HIS A 1 79 ? 14.376 -3.269 6.760 1.00 0.00 79 HIS A O 19
ATOM 18914 N N . SER A 1 80 ? 14.824 -1.990 4.965 1.00 0.00 80 SER A N 19
ATOM 18915 C CA . SER A 1 80 ? 16.231 -1.813 5.307 1.00 0.00 80 SER A CA 19
ATOM 18916 C C . SER A 1 80 ? 16.382 -0.936 6.546 1.00 0.00 80 SER A C 19
ATOM 18917 O O . SER A 1 80 ? 15.567 -0.047 6.792 1.00 0.00 80 SER A O 19
ATOM 18925 N N . SER A 1 14 ? -7.000 -15.566 3.618 1.00 0.00 14 SER A N 20
ATOM 18926 C CA . SER A 1 14 ? -5.891 -15.825 4.532 1.00 0.00 14 SER A CA 20
ATOM 18927 C C . SER A 1 14 ? -5.415 -14.537 5.200 1.00 0.00 14 SER A C 20
ATOM 18928 O O . SER A 1 14 ? -5.761 -14.260 6.349 1.00 0.00 14 SER A O 20
ATOM 18936 N N . GLY A 1 15 ? -4.622 -13.751 4.477 1.00 0.00 15 GLY A N 20
ATOM 18937 C CA . GLY A 1 15 ? -4.117 -12.504 5.021 1.00 0.00 15 GLY A CA 20
ATOM 18938 C C . GLY A 1 15 ? -3.000 -11.915 4.181 1.00 0.00 15 GLY A C 20
ATOM 18939 O O . GLY A 1 15 ? -1.856 -12.361 4.259 1.00 0.00 15 GLY A O 20
ATOM 18943 N N . GLY A 1 16 ? -3.335 -10.912 3.375 1.00 0.00 16 GLY A N 20
ATOM 18944 C CA . GLY A 1 16 ? -2.341 -10.280 2.527 1.00 0.00 16 GLY A CA 20
ATOM 18945 C C . GLY A 1 16 ? -2.420 -8.766 2.570 1.00 0.00 16 GLY A C 20
ATOM 18946 O O . GLY A 1 16 ? -2.601 -8.120 1.542 1.00 0.00 16 GLY A O 20
ATOM 18950 N N . CYS A 1 17 ? -2.275 -8.202 3.763 1.00 0.00 17 CYS A N 20
ATOM 18951 C CA . CYS A 1 17 ? -2.320 -6.756 3.943 1.00 0.00 17 CYS A CA 20
ATOM 18952 C C . CYS A 1 17 ? -1.178 -6.301 4.835 1.00 0.00 17 CYS A C 20
ATOM 18953 O O . CYS A 1 17 ? -0.969 -6.842 5.920 1.00 0.00 17 CYS A O 20
ATOM 18961 N N . GLU A 1 18 ? -0.445 -5.300 4.375 1.00 0.00 18 GLU A N 20
ATOM 18962 C CA . GLU A 1 18 ? 0.676 -4.765 5.135 1.00 0.00 18 GLU A CA 20
ATOM 18963 C C . GLU A 1 18 ? 0.549 -3.263 5.255 1.00 0.00 18 GLU A C 20
ATOM 18964 O O . GLU A 1 18 ? 0.022 -2.617 4.367 1.00 0.00 18 GLU A O 20
ATOM 18976 N N . LEU A 1 19 ? 1.037 -2.714 6.350 1.00 0.00 19 LEU A N 20
ATOM 18977 C CA . LEU A 1 19 ? 0.968 -1.269 6.556 1.00 0.00 19 LEU A CA 20
ATOM 18978 C C . LEU A 1 19 ? 2.040 -0.570 5.737 1.00 0.00 19 LEU A C 20
ATOM 18979 O O . LEU A 1 19 ? 3.187 -1.014 5.678 1.00 0.00 19 LEU A O 20
ATOM 18995 N N . THR A 1 20 ? 1.648 0.516 5.094 1.00 0.00 20 THR A N 20
ATOM 18996 C CA . THR A 1 20 ? 2.552 1.283 4.256 1.00 0.00 20 THR A CA 20
ATOM 18997 C C . THR A 1 20 ? 2.323 2.781 4.433 1.00 0.00 20 THR A C 20
ATOM 18998 O O . THR A 1 20 ? 1.223 3.217 4.768 1.00 0.00 20 THR A O 20
ATOM 19009 N N . VAL A 1 21 ? 3.367 3.560 4.189 1.00 0.00 21 VAL A N 20
ATOM 19010 C CA . VAL A 1 21 ? 3.289 5.009 4.296 1.00 0.00 21 VAL A CA 20
ATOM 19011 C C . VAL A 1 21 ? 3.672 5.637 2.967 1.00 0.00 21 VAL A C 20
ATOM 19012 O O . VAL A 1 21 ? 4.768 5.408 2.457 1.00 0.00 21 VAL A O 20
ATOM 19025 N N . VAL A 1 22 ? 2.763 6.414 2.395 1.00 0.00 22 VAL A N 20
ATOM 19026 C CA . VAL A 1 22 ? 3.017 7.046 1.118 1.00 0.00 22 VAL A CA 20
ATOM 19027 C C . VAL A 1 22 ? 4.102 8.107 1.224 1.00 0.00 22 VAL A C 20
ATOM 19028 O O . VAL A 1 22 ? 4.059 8.977 2.095 1.00 0.00 22 VAL A O 20
ATOM 19041 N N . LEU A 1 23 ? 5.083 8.014 0.335 1.00 0.00 23 LEU A N 20
ATOM 19042 C CA . LEU A 1 23 ? 6.197 8.945 0.322 1.00 0.00 23 LEU A CA 20
ATOM 19043 C C . LEU A 1 23 ? 5.839 10.258 -0.371 1.00 0.00 23 LEU A C 20
ATOM 19044 O O . LEU A 1 23 ? 6.468 11.283 -0.117 1.00 0.00 23 LEU A O 20
ATOM 19060 N N . GLN A 1 24 ? 4.850 10.228 -1.259 1.00 0.00 24 GLN A N 20
ATOM 19061 C CA . GLN A 1 24 ? 4.447 11.422 -1.975 1.00 0.00 24 GLN A CA 20
ATOM 19062 C C . GLN A 1 24 ? 2.929 11.464 -2.147 1.00 0.00 24 GLN A C 20
ATOM 19063 O O . GLN A 1 24 ? 2.277 10.420 -2.190 1.00 0.00 24 GLN A O 20
ATOM 19077 N N . ASP A 1 25 ? 2.367 12.664 -2.256 1.00 0.00 25 ASP A N 20
ATOM 19078 C CA . ASP A 1 25 ? 0.925 12.795 -2.435 1.00 0.00 25 ASP A CA 20
ATOM 19079 C C . ASP A 1 25 ? 0.536 12.266 -3.803 1.00 0.00 25 ASP A C 20
ATOM 19080 O O . ASP A 1 25 ? 1.289 12.383 -4.770 1.00 0.00 25 ASP A O 20
ATOM 19089 N N . PHE A 1 26 ? -0.645 11.694 -3.874 1.00 0.00 26 PHE A N 20
ATOM 19090 C CA . PHE A 1 26 ? -1.155 11.147 -5.119 1.00 0.00 26 PHE A CA 20
ATOM 19091 C C . PHE A 1 26 ? -2.647 11.335 -5.227 1.00 0.00 26 PHE A C 20
ATOM 19092 O O . PHE A 1 26 ? -3.344 11.421 -4.228 1.00 0.00 26 PHE A O 20
ATOM 19109 N N . SER A 1 27 ? -3.130 11.391 -6.446 1.00 0.00 27 SER A N 20
ATOM 19110 C CA . SER A 1 27 ? -4.528 11.539 -6.702 1.00 0.00 27 SER A CA 20
ATOM 19111 C C . SER A 1 27 ? -4.982 10.442 -7.652 1.00 0.00 27 SER A C 20
ATOM 19112 O O . SER A 1 27 ? -4.289 10.114 -8.615 1.00 0.00 27 SER A O 20
ATOM 19120 N N . ALA A 1 28 ? -6.128 9.860 -7.355 1.00 0.00 28 ALA A N 20
ATOM 19121 C CA . ALA A 1 28 ? -6.678 8.778 -8.144 1.00 0.00 28 ALA A CA 20
ATOM 19122 C C . ALA A 1 28 ? -6.728 9.072 -9.637 1.00 0.00 28 ALA A C 20
ATOM 19123 O O . ALA A 1 28 ? -6.254 10.104 -10.110 1.00 0.00 28 ALA A O 20
ATOM 19130 N N . ALA A 1 29 ? -7.323 8.130 -10.366 1.00 0.00 29 ALA A N 20
ATOM 19131 C CA . ALA A 1 29 ? -7.475 8.224 -11.816 1.00 0.00 29 ALA A CA 20
ATOM 19132 C C . ALA A 1 29 ? -7.978 6.900 -12.386 1.00 0.00 29 ALA A C 20
ATOM 19133 O O . ALA A 1 29 ? -8.671 6.877 -13.403 1.00 0.00 29 ALA A O 20
ATOM 19140 N N . HIS A 1 30 ? -7.620 5.795 -11.729 1.00 0.00 30 HIS A N 20
ATOM 19141 C CA . HIS A 1 30 ? -8.032 4.474 -12.180 1.00 0.00 30 HIS A CA 20
ATOM 19142 C C . HIS A 1 30 ? -9.134 3.888 -11.293 1.00 0.00 30 HIS A C 20
ATOM 19143 O O . HIS A 1 30 ? -9.566 4.492 -10.307 1.00 0.00 30 HIS A O 20
ATOM 19158 N N . SER A 1 31 ? -9.580 2.695 -11.668 1.00 0.00 31 SER A N 20
ATOM 19159 C CA . SER A 1 31 ? -10.645 1.981 -10.957 1.00 0.00 31 SER A CA 20
ATOM 19160 C C . SER A 1 31 ? -10.487 2.049 -9.441 1.00 0.00 31 SER A C 20
ATOM 19161 O O . SER A 1 31 ? -11.224 2.763 -8.762 1.00 0.00 31 SER A O 20
ATOM 19169 N N . SER A 1 32 ? -9.535 1.292 -8.916 1.00 0.00 32 SER A N 20
ATOM 19170 C CA . SER A 1 32 ? -9.300 1.260 -7.482 1.00 0.00 32 SER A CA 20
ATOM 19171 C C . SER A 1 32 ? -8.262 2.298 -7.060 1.00 0.00 32 SER A C 20
ATOM 19172 O O . SER A 1 32 ? -7.364 1.997 -6.275 1.00 0.00 32 SER A O 20
ATOM 19180 N N . GLU A 1 33 ? -8.379 3.518 -7.583 1.00 0.00 33 GLU A N 20
ATOM 19181 C CA . GLU A 1 33 ? -7.448 4.574 -7.248 1.00 0.00 33 GLU A CA 20
ATOM 19182 C C . GLU A 1 33 ? -8.069 5.581 -6.293 1.00 0.00 33 GLU A C 20
ATOM 19183 O O . GLU A 1 33 ? -9.278 5.807 -6.304 1.00 0.00 33 GLU A O 20
ATOM 19195 N N . LEU A 1 34 ? -7.223 6.195 -5.480 1.00 0.00 34 LEU A N 20
ATOM 19196 C CA . LEU A 1 34 ? -7.662 7.195 -4.528 1.00 0.00 34 LEU A CA 20
ATOM 19197 C C . LEU A 1 34 ? -6.573 8.229 -4.284 1.00 0.00 34 LEU A C 20
ATOM 19198 O O . LEU A 1 34 ? -5.409 8.018 -4.621 1.00 0.00 34 LEU A O 20
ATOM 19214 N N . SER A 1 35 ? -6.970 9.347 -3.697 1.00 0.00 35 SER A N 20
ATOM 19215 C CA . SER A 1 35 ? -6.061 10.423 -3.401 1.00 0.00 35 SER A CA 20
ATOM 19216 C C . SER A 1 35 ? -5.431 10.234 -2.037 1.00 0.00 35 SER A C 20
ATOM 19217 O O . SER A 1 35 ? -6.108 9.974 -1.043 1.00 0.00 35 SER A O 20
ATOM 19225 N N . ILE A 1 36 ? -4.124 10.368 -2.015 1.00 0.00 36 ILE A N 20
ATOM 19226 C CA . ILE A 1 36 ? -3.348 10.220 -0.801 1.00 0.00 36 ILE A CA 20
ATOM 19227 C C . ILE A 1 36 ? -2.352 11.364 -0.664 1.00 0.00 36 ILE A C 20
ATOM 19228 O O . ILE A 1 36 ? -2.126 12.124 -1.606 1.00 0.00 36 ILE A O 20
ATOM 19244 N N . GLN A 1 37 ? -1.770 11.483 0.516 1.00 0.00 37 GLN A N 20
ATOM 19245 C CA . GLN A 1 37 ? -0.812 12.529 0.804 1.00 0.00 37 GLN A CA 20
ATOM 19246 C C . GLN A 1 37 ? 0.482 11.950 1.364 1.00 0.00 37 GLN A C 20
ATOM 19247 O O . GLN A 1 37 ? 0.506 10.839 1.869 1.00 0.00 37 GLN A O 20
ATOM 19261 N N . VAL A 1 38 ? 1.555 12.716 1.270 1.00 0.00 38 VAL A N 20
ATOM 19262 C CA . VAL A 1 38 ? 2.855 12.277 1.767 1.00 0.00 38 VAL A CA 20
ATOM 19263 C C . VAL A 1 38 ? 2.899 12.272 3.300 1.00 0.00 38 VAL A C 20
ATOM 19264 O O . VAL A 1 38 ? 2.758 13.320 3.933 1.00 0.00 38 VAL A O 20
ATOM 19277 N N . GLY A 1 39 ? 3.147 11.102 3.891 1.00 0.00 39 GLY A N 20
ATOM 19278 C CA . GLY A 1 39 ? 3.260 11.018 5.340 1.00 0.00 39 GLY A CA 20
ATOM 19279 C C . GLY A 1 39 ? 2.197 10.183 6.022 1.00 0.00 39 GLY A C 20
ATOM 19280 O O . GLY A 1 39 ? 2.368 9.794 7.178 1.00 0.00 39 GLY A O 20
ATOM 19284 N N . GLN A 1 40 ? 1.101 9.910 5.335 1.00 0.00 40 GLN A N 20
ATOM 19285 C CA . GLN A 1 40 ? 0.035 9.130 5.916 1.00 0.00 40 GLN A CA 20
ATOM 19286 C C . GLN A 1 40 ? 0.366 7.649 5.911 1.00 0.00 40 GLN A C 20
ATOM 19287 O O . GLN A 1 40 ? 1.319 7.216 5.263 1.00 0.00 40 GLN A O 20
ATOM 19301 N N . THR A 1 41 ? -0.436 6.872 6.626 1.00 0.00 41 THR A N 20
ATOM 19302 C CA . THR A 1 41 ? -0.227 5.430 6.685 1.00 0.00 41 THR A CA 20
ATOM 19303 C C . THR A 1 41 ? -1.429 4.667 6.170 1.00 0.00 41 THR A C 20
ATOM 19304 O O . THR A 1 41 ? -2.482 4.630 6.808 1.00 0.00 41 THR A O 20
ATOM 19315 N N . VAL A 1 42 ? -1.231 3.989 5.064 1.00 0.00 42 VAL A N 20
ATOM 19316 C CA . VAL A 1 42 ? -2.246 3.145 4.515 1.00 0.00 42 VAL A CA 20
ATOM 19317 C C . VAL A 1 42 ? -1.598 1.811 4.170 1.00 0.00 42 VAL A C 20
ATOM 19318 O O . VAL A 1 42 ? -0.471 1.754 3.678 1.00 0.00 42 VAL A O 20
ATOM 19331 N N . GLU A 1 43 ? -2.308 0.752 4.476 1.00 0.00 43 GLU A N 20
ATOM 19332 C CA . GLU A 1 43 ? -1.808 -0.584 4.247 1.00 0.00 43 GLU A CA 20
ATOM 19333 C C . GLU A 1 43 ? -1.924 -1.001 2.786 1.00 0.00 43 GLU A C 20
ATOM 19334 O O . GLU A 1 43 ? -2.959 -0.822 2.157 1.00 0.00 43 GLU A O 20
ATOM 19346 N N . LEU A 1 44 ? -0.850 -1.572 2.254 1.00 0.00 44 LEU A N 20
ATOM 19347 C CA . LEU A 1 44 ? -0.837 -2.025 0.889 1.00 0.00 44 LEU A CA 20
ATOM 19348 C C . LEU A 1 44 ? -1.617 -3.307 0.721 1.00 0.00 44 LEU A C 20
ATOM 19349 O O . LEU A 1 44 ? -1.672 -4.158 1.625 1.00 0.00 44 LEU A O 20
ATOM 19365 N N . LEU A 1 45 ? -2.217 -3.414 -0.455 1.00 0.00 45 LEU A N 20
ATOM 19366 C CA . LEU A 1 45 ? -3.029 -4.562 -0.824 1.00 0.00 45 LEU A CA 20
ATOM 19367 C C . LEU A 1 45 ? -2.152 -5.767 -1.146 1.00 0.00 45 LEU A C 20
ATOM 19368 O O . LEU A 1 45 ? -2.282 -6.816 -0.520 1.00 0.00 45 LEU A O 20
ATOM 19384 N N . GLU A 1 46 ? -1.254 -5.624 -2.121 1.00 0.00 46 GLU A N 20
ATOM 19385 C CA . GLU A 1 46 ? -0.375 -6.704 -2.498 1.00 0.00 46 GLU A CA 20
ATOM 19386 C C . GLU A 1 46 ? 1.081 -6.220 -2.540 1.00 0.00 46 GLU A C 20
ATOM 19387 O O . GLU A 1 46 ? 1.447 -5.287 -1.825 1.00 0.00 46 GLU A O 20
ATOM 19399 N N . ARG A 1 47 ? 1.910 -6.863 -3.355 1.00 0.00 47 ARG A N 20
ATOM 19400 C CA . ARG A 1 47 ? 3.325 -6.497 -3.456 1.00 0.00 47 ARG A CA 20
ATOM 19401 C C . ARG A 1 47 ? 3.788 -6.494 -4.917 1.00 0.00 47 ARG A C 20
ATOM 19402 O O . ARG A 1 47 ? 3.070 -6.972 -5.795 1.00 0.00 47 ARG A O 20
ATOM 19423 N N . PRO A 1 48 ? 4.996 -5.954 -5.205 1.00 0.00 48 PRO A N 20
ATOM 19424 C CA . PRO A 1 48 ? 5.530 -5.903 -6.574 1.00 0.00 48 PRO A CA 20
ATOM 19425 C C . PRO A 1 48 ? 5.865 -7.290 -7.126 1.00 0.00 48 PRO A C 20
ATOM 19426 O O . PRO A 1 48 ? 7.020 -7.589 -7.433 1.00 0.00 48 PRO A O 20
ATOM 19437 N N . SER A 1 49 ? 4.845 -8.133 -7.255 1.00 0.00 49 SER A N 20
ATOM 19438 C CA . SER A 1 49 ? 5.029 -9.482 -7.775 1.00 0.00 49 SER A CA 20
ATOM 19439 C C . SER A 1 49 ? 4.996 -9.487 -9.293 1.00 0.00 49 SER A C 20
ATOM 19440 O O . SER A 1 49 ? 5.850 -10.082 -9.951 1.00 0.00 49 SER A O 20
ATOM 19448 N N . GLU A 1 50 ? 4.001 -8.813 -9.831 1.00 0.00 50 GLU A N 20
ATOM 19449 C CA . GLU A 1 50 ? 3.817 -8.709 -11.260 1.00 0.00 50 GLU A CA 20
ATOM 19450 C C . GLU A 1 50 ? 4.710 -7.616 -11.833 1.00 0.00 50 GLU A C 20
ATOM 19451 O O . GLU A 1 50 ? 5.282 -7.757 -12.913 1.00 0.00 50 GLU A O 20
ATOM 19463 N N . ARG A 1 51 ? 4.829 -6.537 -11.075 1.00 0.00 51 ARG A N 20
ATOM 19464 C CA . ARG A 1 51 ? 5.666 -5.406 -11.471 1.00 0.00 51 ARG A CA 20
ATOM 19465 C C . ARG A 1 51 ? 6.561 -4.968 -10.312 1.00 0.00 51 ARG A C 20
ATOM 19466 O O . ARG A 1 51 ? 6.112 -4.906 -9.167 1.00 0.00 51 ARG A O 20
ATOM 19487 N N . PRO A 1 52 ? 7.846 -4.658 -10.582 1.00 0.00 52 PRO A N 20
ATOM 19488 C CA . PRO A 1 52 ? 8.788 -4.233 -9.568 1.00 0.00 52 PRO A CA 20
ATOM 19489 C C . PRO A 1 52 ? 8.933 -2.725 -9.525 1.00 0.00 52 PRO A C 20
ATOM 19490 O O . PRO A 1 52 ? 9.502 -2.116 -10.432 1.00 0.00 52 PRO A O 20
ATOM 19501 N N . GLY A 1 53 ? 8.412 -2.126 -8.469 1.00 0.00 53 GLY A N 20
ATOM 19502 C CA . GLY A 1 53 ? 8.486 -0.691 -8.322 1.00 0.00 53 GLY A CA 20
ATOM 19503 C C . GLY A 1 53 ? 7.168 -0.060 -7.945 1.00 0.00 53 GLY A C 20
ATOM 19504 O O . GLY A 1 53 ? 7.110 1.136 -7.702 1.00 0.00 53 GLY A O 20
ATOM 19508 N N . TRP A 1 54 ? 6.107 -0.856 -7.937 1.00 0.00 54 TRP A N 20
ATOM 19509 C CA . TRP A 1 54 ? 4.775 -0.380 -7.621 1.00 0.00 54 TRP A CA 20
ATOM 19510 C C . TRP A 1 54 ? 4.284 -0.824 -6.232 1.00 0.00 54 TRP A C 20
ATOM 19511 O O . TRP A 1 54 ? 4.811 -1.768 -5.643 1.00 0.00 54 TRP A O 20
ATOM 19532 N N . CYS A 1 55 ? 3.231 -0.155 -5.748 1.00 0.00 55 CYS A N 20
ATOM 19533 C CA . CYS A 1 55 ? 2.618 -0.501 -4.465 1.00 0.00 55 CYS A CA 20
ATOM 19534 C C . CYS A 1 55 ? 1.174 -0.022 -4.400 1.00 0.00 55 CYS A C 20
ATOM 19535 O O . CYS A 1 55 ? 0.770 0.909 -5.089 1.00 0.00 55 CYS A O 20
ATOM 19543 N N . LEU A 1 56 ? 0.402 -0.694 -3.576 1.00 0.00 56 LEU A N 20
ATOM 19544 C CA . LEU A 1 56 ? -1.006 -0.389 -3.409 1.00 0.00 56 LEU A CA 20
ATOM 19545 C C . LEU A 1 56 ? -1.296 0.219 -2.043 1.00 0.00 56 LEU A C 20
ATOM 19546 O O . LEU A 1 56 ? -0.484 0.109 -1.127 1.00 0.00 56 LEU A O 20
ATOM 19562 N N . VAL A 1 57 ? -2.443 0.892 -1.919 1.00 0.00 57 VAL A N 20
ATOM 19563 C CA . VAL A 1 57 ? -2.815 1.533 -0.661 1.00 0.00 57 VAL A CA 20
ATOM 19564 C C . VAL A 1 57 ? -4.294 1.285 -0.303 1.00 0.00 57 VAL A C 20
ATOM 19565 O O . VAL A 1 57 ? -5.181 1.587 -1.084 1.00 0.00 57 VAL A O 20
ATOM 19578 N N . ARG A 1 58 ? -4.552 0.746 0.895 1.00 0.00 58 ARG A N 20
ATOM 19579 C CA . ARG A 1 58 ? -5.920 0.475 1.349 1.00 0.00 58 ARG A CA 20
ATOM 19580 C C . ARG A 1 58 ? -6.391 1.555 2.343 1.00 0.00 58 ARG A C 20
ATOM 19581 O O . ARG A 1 58 ? -5.650 1.962 3.230 1.00 0.00 58 ARG A O 20
ATOM 19602 N N . THR A 1 59 ? -7.637 2.001 2.208 1.00 0.00 59 THR A N 20
ATOM 19603 C CA . THR A 1 59 ? -8.170 3.008 3.093 1.00 0.00 59 THR A CA 20
ATOM 19604 C C . THR A 1 59 ? -8.985 2.354 4.192 1.00 0.00 59 THR A C 20
ATOM 19605 O O . THR A 1 59 ? -9.874 1.556 3.911 1.00 0.00 59 THR A O 20
ATOM 19616 N N . THR A 1 60 ? -8.665 2.681 5.440 1.00 0.00 60 THR A N 20
ATOM 19617 C CA . THR A 1 60 ? -9.364 2.107 6.585 1.00 0.00 60 THR A CA 20
ATOM 19618 C C . THR A 1 60 ? -10.046 3.182 7.434 1.00 0.00 60 THR A C 20
ATOM 19619 O O . THR A 1 60 ? -10.897 2.868 8.266 1.00 0.00 60 THR A O 20
ATOM 19630 N N . GLU A 1 61 ? -9.688 4.453 7.220 1.00 0.00 61 GLU A N 20
ATOM 19631 C CA . GLU A 1 61 ? -10.297 5.545 7.973 1.00 0.00 61 GLU A CA 20
ATOM 19632 C C . GLU A 1 61 ? -11.576 6.052 7.298 1.00 0.00 61 GLU A C 20
ATOM 19633 O O . GLU A 1 61 ? -12.098 7.110 7.651 1.00 0.00 61 GLU A O 20
ATOM 19645 N N . ARG A 1 62 ? -12.077 5.285 6.336 1.00 0.00 62 ARG A N 20
ATOM 19646 C CA . ARG A 1 62 ? -13.279 5.618 5.616 1.00 0.00 62 ARG A CA 20
ATOM 19647 C C . ARG A 1 62 ? -14.041 4.335 5.311 1.00 0.00 62 ARG A C 20
ATOM 19648 O O . ARG A 1 62 ? -13.732 3.634 4.350 1.00 0.00 62 ARG A O 20
ATOM 19669 N N . SER A 1 63 ? -15.016 4.022 6.149 1.00 0.00 63 SER A N 20
ATOM 19670 C CA . SER A 1 63 ? -15.799 2.805 5.982 1.00 0.00 63 SER A CA 20
ATOM 19671 C C . SER A 1 63 ? -16.936 3.010 4.974 1.00 0.00 63 SER A C 20
ATOM 19672 O O . SER A 1 63 ? -17.664 3.999 5.058 1.00 0.00 63 SER A O 20
ATOM 19680 N N . PRO A 1 64 ? -17.114 2.083 3.999 1.00 0.00 64 PRO A N 20
ATOM 19681 C CA . PRO A 1 64 ? -16.281 0.875 3.840 1.00 0.00 64 PRO A CA 20
ATOM 19682 C C . PRO A 1 64 ? -14.898 1.196 3.269 1.00 0.00 64 PRO A C 20
ATOM 19683 O O . PRO A 1 64 ? -14.725 2.206 2.586 1.00 0.00 64 PRO A O 20
ATOM 19694 N N . PRO A 1 65 ? -13.885 0.335 3.528 1.00 0.00 65 PRO A N 20
ATOM 19695 C CA . PRO A 1 65 ? -12.519 0.531 3.028 1.00 0.00 65 PRO A CA 20
ATOM 19696 C C . PRO A 1 65 ? -12.484 0.954 1.568 1.00 0.00 65 PRO A C 20
ATOM 19697 O O . PRO A 1 65 ? -13.448 0.772 0.825 1.00 0.00 65 PRO A O 20
ATOM 19708 N N . GLN A 1 66 ? -11.356 1.513 1.177 1.00 0.00 66 GLN A N 20
ATOM 19709 C CA . GLN A 1 66 ? -11.140 1.967 -0.168 1.00 0.00 66 GLN A CA 20
ATOM 19710 C C . GLN A 1 66 ? -9.798 1.425 -0.628 1.00 0.00 66 GLN A C 20
ATOM 19711 O O . GLN A 1 66 ? -9.056 0.875 0.185 1.00 0.00 66 GLN A O 20
ATOM 19725 N N . GLU A 1 67 ? -9.475 1.537 -1.908 1.00 0.00 67 GLU A N 20
ATOM 19726 C CA . GLU A 1 67 ? -8.208 1.001 -2.384 1.00 0.00 67 GLU A CA 20
ATOM 19727 C C . GLU A 1 67 ? -7.527 1.955 -3.342 1.00 0.00 67 GLU A C 20
ATOM 19728 O O . GLU A 1 67 ? -8.179 2.713 -4.058 1.00 0.00 67 GLU A O 20
ATOM 19740 N N . GLY A 1 68 ? -6.209 1.909 -3.333 1.00 0.00 68 GLY A N 20
ATOM 19741 C CA . GLY A 1 68 ? -5.428 2.787 -4.188 1.00 0.00 68 GLY A CA 20
ATOM 19742 C C . GLY A 1 68 ? -4.260 2.097 -4.861 1.00 0.00 68 GLY A C 20
ATOM 19743 O O . GLY A 1 68 ? -3.806 1.044 -4.413 1.00 0.00 68 GLY A O 20
ATOM 19747 N N . LEU A 1 69 ? -3.769 2.705 -5.936 1.00 0.00 69 LEU A N 20
ATOM 19748 C CA . LEU A 1 69 ? -2.643 2.161 -6.681 1.00 0.00 69 LEU A CA 20
ATOM 19749 C C . LEU A 1 69 ? -1.668 3.257 -7.092 1.00 0.00 69 LEU A C 20
ATOM 19750 O O . LEU A 1 69 ? -2.060 4.286 -7.643 1.00 0.00 69 LEU A O 20
ATOM 19766 N N . VAL A 1 70 ? -0.394 3.017 -6.820 1.00 0.00 70 VAL A N 20
ATOM 19767 C CA . VAL A 1 70 ? 0.664 3.961 -7.153 1.00 0.00 70 VAL A CA 20
ATOM 19768 C C . VAL A 1 70 ? 1.994 3.226 -7.162 1.00 0.00 70 VAL A C 20
ATOM 19769 O O . VAL A 1 70 ? 2.047 2.051 -6.808 1.00 0.00 70 VAL A O 20
ATOM 19782 N N . PRO A 1 71 ? 3.098 3.878 -7.552 1.00 0.00 71 PRO A N 20
ATOM 19783 C CA . PRO A 1 71 ? 4.378 3.230 -7.561 1.00 0.00 71 PRO A CA 20
ATOM 19784 C C . PRO A 1 71 ? 5.090 3.376 -6.225 1.00 0.00 71 PRO A C 20
ATOM 19785 O O . PRO A 1 71 ? 4.842 4.314 -5.475 1.00 0.00 71 PRO A O 20
ATOM 19796 N N . SER A 1 72 ? 5.971 2.431 -5.938 1.00 0.00 72 SER A N 20
ATOM 19797 C CA . SER A 1 72 ? 6.742 2.407 -4.698 1.00 0.00 72 SER A CA 20
ATOM 19798 C C . SER A 1 72 ? 7.318 3.781 -4.354 1.00 0.00 72 SER A C 20
ATOM 19799 O O . SER A 1 72 ? 7.512 4.105 -3.184 1.00 0.00 72 SER A O 20
ATOM 19807 N N . SER A 1 73 ? 7.579 4.590 -5.375 1.00 0.00 73 SER A N 20
ATOM 19808 C CA . SER A 1 73 ? 8.118 5.929 -5.164 1.00 0.00 73 SER A CA 20
ATOM 19809 C C . SER A 1 73 ? 7.198 6.742 -4.257 1.00 0.00 73 SER A C 20
ATOM 19810 O O . SER A 1 73 ? 7.650 7.621 -3.523 1.00 0.00 73 SER A O 20
ATOM 19818 N N . THR A 1 74 ? 5.902 6.444 -4.320 1.00 0.00 74 THR A N 20
ATOM 19819 C CA . THR A 1 74 ? 4.908 7.138 -3.521 1.00 0.00 74 THR A CA 20
ATOM 19820 C C . THR A 1 74 ? 4.395 6.259 -2.385 1.00 0.00 74 THR A C 20
ATOM 19821 O O . THR A 1 74 ? 3.555 6.691 -1.609 1.00 0.00 74 THR A O 20
ATOM 19832 N N . LEU A 1 75 ? 4.899 5.030 -2.298 1.00 0.00 75 LEU A N 20
ATOM 19833 C CA . LEU A 1 75 ? 4.498 4.101 -1.270 1.00 0.00 75 LEU A CA 20
ATOM 19834 C C . LEU A 1 75 ? 5.720 3.458 -0.642 1.00 0.00 75 LEU A C 20
ATOM 19835 O O . LEU A 1 75 ? 6.519 2.815 -1.320 1.00 0.00 75 LEU A O 20
ATOM 19851 N N . CYS A 1 76 ? 5.854 3.628 0.656 1.00 0.00 76 CYS A N 20
ATOM 19852 C CA . CYS A 1 76 ? 6.977 3.055 1.386 1.00 0.00 76 CYS A CA 20
ATOM 19853 C C . CYS A 1 76 ? 6.953 1.536 1.279 1.00 0.00 76 CYS A C 20
ATOM 19854 O O . CYS A 1 76 ? 6.052 0.880 1.800 1.00 0.00 76 CYS A O 20
ATOM 19862 N N . ILE A 1 77 ? 7.938 0.986 0.581 1.00 0.00 77 ILE A N 20
ATOM 19863 C CA . ILE A 1 77 ? 8.020 -0.457 0.383 1.00 0.00 77 ILE A CA 20
ATOM 19864 C C . ILE A 1 77 ? 9.264 -1.044 1.048 1.00 0.00 77 ILE A C 20
ATOM 19865 O O . ILE A 1 77 ? 9.245 -2.171 1.543 1.00 0.00 77 ILE A O 20
ATOM 19881 N N . SER A 1 78 ? 10.336 -0.265 1.052 1.00 0.00 78 SER A N 20
ATOM 19882 C CA . SER A 1 78 ? 11.599 -0.686 1.651 1.00 0.00 78 SER A CA 20
ATOM 19883 C C . SER A 1 78 ? 12.177 -1.899 0.926 1.00 0.00 78 SER A C 20
ATOM 19884 O O . SER A 1 78 ? 13.082 -1.765 0.102 1.00 0.00 78 SER A O 20
ATOM 19892 N N . HIS A 1 79 ? 11.654 -3.082 1.233 1.00 0.00 79 HIS A N 20
ATOM 19893 C CA . HIS A 1 79 ? 12.124 -4.313 0.607 1.00 0.00 79 HIS A CA 20
ATOM 19894 C C . HIS A 1 79 ? 13.612 -4.529 0.881 1.00 0.00 79 HIS A C 20
ATOM 19895 O O . HIS A 1 79 ? 14.410 -4.707 -0.041 1.00 0.00 79 HIS A O 20
ATOM 19910 N N . SER A 1 80 ? 13.981 -4.511 2.159 1.00 0.00 80 SER A N 20
ATOM 19911 C CA . SER A 1 80 ? 15.371 -4.704 2.556 1.00 0.00 80 SER A CA 20
ATOM 19912 C C . SER A 1 80 ? 15.844 -6.113 2.214 1.00 0.00 80 SER A C 20
ATOM 19913 O O . SER A 1 80 ? 15.035 -7.020 2.014 1.00 0.00 80 SER A O 20
#

Secondary structure (DSSP, 8-state):
----EEEE-SS-B---STT---B-TT-EEEESS-TTSSTTEEEEEESSSSSPEEEEEEGGGS-----

Solvent-accessible surface area: 4642 Å² total; per-residue (Å²): 177,77,36,86,112,134,4,51,3,78,88,84,61,76,44,88,134,123,38,20,13,78,4,112,89,61,64,86,14,25,18,51,54,155,38,109,113,140,115,30,49,3,5,0,62,17,94,174,174,106,118,63,96,66,0,51,10,58,11,80,3,0,53,64,110,124,168

Foldseek 3Di:
DDAKAKKFFQAWDAADDDQAHTDGHGDIFIWRHACPVHPFWTKGWADVDPPIGIHIGGCNGIPDPPD

CATH classification: 2.30.30.40

InterPro domains:
  IPR000219 Dbl homology domain [PF00621] (1258-1427)
  IPR000219 Dbl homology domain [PF00621] (1905-2074)
  IPR000219 Dbl homology domain [PS50010] (1254-1429)
  IPR000219 Dbl homology domain [PS50010] (1901-2076)
  IPR000219 Dbl homology domain [SM00325] (1258-1428)
  IPR000219 Dbl homology domain [SM00325] (1905-2075)
  IPR000219 Dbl homology domain [cd00160] (1257-1427)
  IPR000219 Dbl homology domain [cd00160] (1902-2074)
  IPR000719 Protein kinase domain [PF00069] (2657-2911)
  IPR000719 Protein kinase domain [PS50011] (2657-2911)
  IPR000719 Protein kinase domain [SM00220] (2657-2911)
  IPR001251 CRAL-TRIO lipid binding domain [PF13716] (36-163)
  IPR001251 CRAL-TRIO lipid binding domain [PS50191] (17-162)
  IPR001251 CRAL-TRIO lipid binding domain [SM00516] (20-159)
  IPR001251 CRAL-TRIO lipid binding domain [cd00170] (26-157)
  IPR001452 SH3 domain [PF00018] (1625-1676)
  IPR001452 SH3 domain [PS50002] (1619-1684)
  IPR001452 SH3 domain [PS50002] (2293-2358)
  IPR001452 SH3 domain [SM00326] (1622-1683)
  IPR001452 SH3 domain [SM00326] (2296-2357)